Protein AF-A0A420RWH8-F1 (afdb_monomer)

Mean predicted aligned error: 25.24 Å

Organism: Gibberella intermedia (NCBI:txid948311)

pLDDT: mean 70.39, std 17.92, range [23.41, 94.06]

Sequence (960 aa):
MLVSSDVPETDYPEWAAGTTYSIGARVIVAAQHKVYESAADSNTGNNPVTPSATPKWKEVGPTNRWKPFDKSISSQVKQASNISYRIKPGQAITSLGLLNVTGATSIRVRLIDPTFGTVYDKTTAMSPVPVAVGWWEWFFGERRTPTQALLQDLPSFPAADVLIDVTGTADLAIGVILMGQRRTFSLGVKSGARVSFQDYSIKDRNEFGDVILLERGFARRAAFQMLLASKEVDAFNDFLISVRATPCLWIGSGRFEATVVYGLRAGAGRADMTDIVTPTPIDALPPAPSPGDTAAEFNAKSFPFVAAEVLMVPQINTAATQTNQNAVAADERAVAADASKSAAQAAAATATTKAGEAVGSATAAAGSATAASTSAGNAAGSATAASGSASAAAGSATAASGSATAANTAKTGAEAARDAAEDFRDQAEVFATQQLKGSSTTSVTPGAGAKSFTIEASRSFVTGMYVVATSTSDPATQMSGPVQSYDPATGALVIAVDTFSGASAKSDWVIGVAAKGSSGMAQQVITGNTTAVPGVIYVIAAANVTLTLPTTGLSSDSKIGIRLAAAVSRNQVIDFLTVNFRGQTPGQRFIDKKGFGLDIKYNATRGDGALMQEIAPASVTYTCPVDGWYLLTAIGGGAAGLNTGRGGGAGGLAQKRVFLTAGLTLAISIGAGGASNGAAGGATTVTGTGVALTANGGTTTGGGTATGGDRNITGGASGNATGTGGGAVGVYGVGYGSLASSGSAGAGTGGPNTSGTFGGPSLPGILSGAGYAGGRVLLPVGIPAATASGQSGPGAGAAANRFAGEFAGGGGNSTGGAVAGAGGPMGGGGGGANAAMQRIEILNVDGTVANTIIATPDVAEQLHPGAWRVAAEQYEPAPTAGLQHISVGAFYDRFGPAKWAILSDETPPVRAVVRDASVRKYIDLDNADLPAGLAILQAAGHAIDPAAILDAPIQPHELP

Secondary structure (DSSP, 8-state):
-EEEESS---SSPBP-TT--B-TT-EEEETTTTEEEEE-STTB-S--TTS--SS--EEEEEE-TTTGGGSS-SS--EE-SSEEEEEE--SS---EEEEES-EEEEEEEEEEEETTTEEEEEEEEE---EESS-SHHHHHHS-EE--SEEEE------TT-EEEEEEEEEEEEEE-EEEEE-----SS-BPS--EEEEEE--EEEE-TTS-EEEE---EEEEEE--B---GGGHHHHHHHHHHTTTS-EEEES-TT-GGGEEEE---------PPPP-PPPPPPPPPPPP-TTS-HHHHHHHHHHHHHHHHHHHHHHHHHHHHHHHHHHHHHHHHHHHHHHHHHHHHHHHHHHHHHHHHHHHHHHHHHHHHHHHHHHHHHHHHHHHHHHHHHHHHHHHHHHHHHHHHHHHHHHHHHHHHHHHHHHHHHHHHHHHHHTEEEE---B---SEEEEEEB-TT----TT-EEEEEESS-TT-EEEEEEEEE-TTT-EEEEEESEEE--S-BS-EEEEE------SS-EEEESS-EE--TT-EEEE-STT--EEPPSS---TT---EEEE-S---TTEEEE-TT--BTTBPSSEEEE---SS-------TT--S-S------SS-EEEE--SSEEEEEEEEPPPPPPBTTTBPPPPPPEEEEEEEE-TT-EEEEE-PPP--STTPPPPPEEEEETTEEEEEPPP-SSSPPPEESSSEEEPPPPPPSSTTBPPPEE-TTS-EE--B--TTPPP--S-PPPSS----S-PPP-----S--------EEPPPPP--------S----SS-SSSSS-------------------------------EEEEEEPTTS-EEEEEEE-HHHHHHHSTTSEEEPP---S--S-----EE-HHHHHHTTGGGHHHHHH---HHHHHHHHHHHTSSSEETT-TTHHHHHHHHHHTT----HHHHHSSPPPTTT--

Foldseek 3Di:
DWDDKPQDQPPDDADDQADFDAAQHWHDPPVVQWIKGFNHGRDHNDDQPDDDPDRRIDTPGGGLLCQQPRLDQPGKRADFFKIKTKDQPLFWWQKKKWAQWDFWQKKWKWKQAPVPGTPDIDIDGQDFDFPDDDPCSRVPGDTDGDRMDMGRGDDGDNRIMMMIMTGGHNGTITRYMDTHYDDDFAPAWDPDKDKDKAFPWDFDADPVGDTDIRGDDMFIDIDTDGDGDPVCVVVVVVVLVVCQPPWDFQARDPVDPSRTHTGHDDDPDDPDQQDQDDQDDQDDAFDAQDPPDDPVSNVVRVVSRVVSVVVRVVSVVRSVVSVVSNVRSVVSVVVVVVVVVVVVVVVVVVVVVVVVVVVVVVVVVVVVVVVVVVVVVVVVVVVVVVVVVVVVVVVVVVVVVVVVVVVVVVVVVVVVVVVVVVVVVVVVVVVVFVLFKWKFQDWDFDDAAKDKTATDAQHDADFQFKKKKAAPVDRQWIFIATWHDADRHGRITIGRTPDTGDGGIGRTIMMGGDDPDDDDFAEDEDDAAEEDDFRYAYEDAYAPHEYEYDPDDDDQPGWYWYWYDDFYDQFHWYQDPCPDDPNDGHGIDTDRDGDDTDGDTDGPPDDPPPKDFDFDLAWDKDFAAAWAKKKWKWFWAFEFEALQQWEWWGKKMAIAIDTDHGGFIKTWHHWFHHPDHQRWTAKIWIDGDVATKIIHTTGNAFFTWIDRHPDIGGTFGIDPDRQFATWEQDVVGDTDGDTTDRRDHHDHPDDDDPDDDDDDDDDDDPDDDPGRNGIGDIIGDDDDDDDDDDDDDDDPDDDPDPDDDDDDDDDDDDPDDDDDDDDDDDDDDDDDDDQAFFWKFFADPVRHGPDIDTGGPVVCCVVHPVRMDGDPDPDPPPPPPPQQWFALVLLLCLQPPLSVVLVPDPPPLSVVLNVVSVPDRTDGLPDPCVVVSVVSVVVVPRPGDNCSSSVPDDDPNRHD

Solvent-accessible surface area (backbone atoms only — not comparable to full-atom values): 54956 Å² total; per-residue (Å²): 89,81,72,49,60,76,58,68,84,69,89,41,59,69,71,52,62,91,47,72,33,45,58,71,38,60,28,24,41,80,96,73,44,33,29,34,29,27,68,31,66,70,44,51,61,73,58,83,84,59,91,54,103,68,69,51,48,40,82,76,45,56,33,49,63,44,21,28,70,67,87,41,68,86,43,54,20,74,46,52,42,51,49,41,40,32,32,35,73,76,48,56,36,25,27,42,38,39,36,58,37,36,48,50,48,35,40,36,42,32,33,38,28,91,86,79,39,74,78,41,78,49,75,48,74,34,61,64,39,51,79,56,95,48,78,64,28,69,76,73,40,65,62,45,60,62,42,61,51,78,46,74,81,46,72,76,48,38,80,26,32,40,38,40,43,38,36,33,38,77,66,16,28,38,3,30,61,48,75,38,69,80,80,86,77,60,88,47,66,50,92,77,61,47,69,51,70,48,74,64,47,49,79,43,68,49,101,84,71,50,77,48,71,50,83,50,71,67,47,80,44,74,50,77,49,68,48,69,52,82,92,44,50,64,62,49,51,52,49,52,61,74,38,53,89,43,72,42,80,43,75,72,44,96,89,40,73,82,40,50,48,74,43,61,66,84,68,99,70,77,76,85,76,64,70,79,63,83,62,63,83,72,81,80,76,58,68,73,59,50,98,85,47,53,78,68,54,28,60,67,24,41,59,60,30,54,56,45,58,68,52,45,59,62,41,50,55,50,29,52,50,39,50,50,45,34,52,50,27,50,53,55,50,50,55,51,51,52,51,52,50,51,52,51,52,52,51,51,52,51,51,53,52,52,52,50,53,50,51,54,50,51,52,53,51,51,52,50,52,51,52,50,52,53,52,52,50,52,51,54,51,49,53,51,51,50,53,52,51,53,51,51,50,53,52,49,53,51,51,51,53,51,51,52,49,52,51,52,52,52,48,54,52,51,51,53,54,48,52,51,52,49,51,51,50,53,48,51,51,50,55,59,55,52,40,42,45,39,56,24,62,49,75,44,57,46,57,78,42,82,45,75,38,47,31,60,55,72,45,69,72,52,65,67,42,41,31,36,35,30,30,73,92,42,74,74,29,28,34,27,29,34,25,68,41,58,41,48,86,73,11,44,35,30,32,36,25,77,45,64,35,59,77,63,70,43,46,46,32,41,34,31,71,45,78,87,85,80,88,78,70,56,74,44,80,38,74,56,70,44,74,56,58,73,55,31,34,40,32,41,65,45,60,73,35,42,46,32,57,63,94,66,90,78,52,83,80,41,41,40,39,42,38,60,76,54,96,53,51,69,66,32,38,40,34,35,57,85,50,71,56,95,90,42,84,55,43,79,40,68,50,77,70,86,82,82,70,56,78,53,70,61,63,83,81,70,79,87,79,75,72,65,73,48,69,46,74,56,62,44,77,49,63,34,87,54,71,44,54,36,41,46,39,34,35,14,6,7,1,7,14,41,89,82,28,29,14,1,0,9,17,3,32,12,28,33,78,44,78,44,52,48,69,47,60,32,43,36,44,52,13,49,38,22,88,45,80,54,28,50,16,26,48,9,35,40,39,38,94,96,41,55,34,37,2,29,20,2,27,62,70,36,32,3,49,35,39,69,30,86,45,55,38,65,20,29,44,23,36,98,44,76,46,30,22,15,33,23,63,37,89,95,71,47,76,42,88,42,79,35,53,86,83,43,57,21,48,36,88,82,63,87,70,92,66,94,70,94,80,80,89,78,78,86,90,82,82,92,69,88,90,76,45,51,33,54,45,43,43,62,62,83,87,82,81,81,92,86,85,91,89,87,88,89,81,93,82,86,90,88,78,92,85,79,86,80,91,86,88,84,92,75,92,72,93,77,85,86,88,86,87,82,86,87,84,88,80,83,85,80,91,76,74,88,81,68,74,36,54,32,31,32,40,41,98,87,69,46,80,70,46,76,49,79,38,40,73,71,56,45,44,72,76,34,68,91,32,56,45,77,44,77,84,75,61,75,79,62,75,72,76,68,78,58,44,24,19,49,68,45,56,49,55,63,50,52,88,52,34,64,58,61,75,69,40,78,51,71,71,51,41,49,48,53,53,59,54,68,74,41,86,47,41,57,62,81,43,84,65,50,64,61,51,48,49,52,40,44,74,73,68,46,95,70,58,65,62,68,56,58,72,48,82,85,51,89,84,30,51,104

Structure (mmCIF, N/CA/C/O backbone):
data_AF-A0A420RWH8-F1
#
_entry.id   AF-A0A420RWH8-F1
#
loop_
_atom_site.group_PDB
_atom_site.id
_atom_site.type_symbol
_atom_site.label_atom_id
_atom_site.label_alt_id
_atom_site.label_comp_id
_atom_site.label_asym_id
_atom_site.label_entity_id
_atom_site.label_seq_id
_atom_site.pdbx_PDB_ins_code
_atom_site.Cartn_x
_atom_site.Cartn_y
_atom_site.Cartn_z
_atom_site.occupancy
_atom_site.B_iso_or_equiv
_atom_site.auth_seq_id
_atom_site.auth_comp_id
_atom_site.auth_asym_id
_atom_site.auth_atom_id
_atom_site.pdbx_PDB_model_num
ATOM 1 N N . MET A 1 1 ? -9.496 -6.705 -36.724 1.00 65.44 1 MET A N 1
ATOM 2 C CA . MET A 1 1 ? -8.599 -6.428 -37.865 1.00 65.44 1 MET A CA 1
ATOM 3 C C . MET A 1 1 ? -9.383 -5.639 -38.917 1.00 65.44 1 MET A C 1
ATOM 5 O O . MET A 1 1 ? -10.596 -5.553 -38.758 1.00 65.44 1 MET A O 1
ATOM 9 N N . LEU A 1 2 ? -8.728 -4.992 -39.890 1.00 81.50 2 LEU A N 1
ATOM 10 C CA . LEU A 1 2 ? -9.339 -4.074 -40.872 1.00 81.50 2 LEU A CA 1
ATOM 11 C C . LEU A 1 2 ? -10.669 -4.611 -41.455 1.00 81.50 2 LEU A C 1
ATOM 13 O O . LEU A 1 2 ? -10.716 -5.745 -41.915 1.00 81.50 2 LEU A O 1
ATOM 17 N N . VAL A 1 3 ? -11.736 -3.808 -41.399 1.00 82.94 3 VAL A N 1
ATOM 18 C CA . VAL A 1 3 ? -13.097 -4.166 -41.853 1.00 82.94 3 VAL A CA 1
ATOM 19 C C . VAL A 1 3 ? -13.332 -3.690 -43.283 1.00 82.94 3 VAL A C 1
ATOM 21 O O . VAL A 1 3 ? -13.839 -4.442 -44.107 1.00 82.94 3 VAL A O 1
ATOM 24 N N . SER A 1 4 ? -12.969 -2.443 -43.582 1.00 85.25 4 SER A N 1
ATOM 25 C CA . SER A 1 4 ? -13.092 -1.866 -44.923 1.00 85.25 4 SER A CA 1
ATOM 26 C C . SER A 1 4 ? -12.168 -0.660 -45.088 1.00 85.25 4 SER A C 1
ATOM 28 O O . SER A 1 4 ? -11.841 0.014 -44.110 1.00 85.25 4 SER A O 1
ATOM 30 N N . SER A 1 5 ? -11.770 -0.373 -46.326 1.00 87.94 5 SER A N 1
ATOM 31 C CA . SER A 1 5 ? -11.042 0.838 -46.713 1.00 87.94 5 SER A CA 1
ATOM 32 C C . SER A 1 5 ? -11.399 1.213 -48.149 1.00 87.94 5 SER A C 1
ATOM 34 O O . SER A 1 5 ? -11.723 0.330 -48.945 1.00 87.94 5 SER A O 1
ATOM 36 N N . ASP A 1 6 ? -11.345 2.501 -48.472 1.00 87.75 6 ASP A N 1
ATOM 37 C CA . ASP A 1 6 ? -11.502 3.017 -49.836 1.00 87.75 6 ASP A CA 1
ATOM 38 C C . ASP A 1 6 ? -10.234 2.891 -50.690 1.00 87.75 6 ASP A C 1
ATOM 40 O O . ASP A 1 6 ? -10.313 3.019 -51.911 1.00 87.75 6 ASP A O 1
ATOM 44 N N . VAL A 1 7 ? -9.080 2.597 -50.081 1.00 85.25 7 VAL A N 1
ATOM 45 C CA . VAL A 1 7 ? -7.814 2.477 -50.805 1.00 85.25 7 VAL A CA 1
ATOM 46 C C . VAL A 1 7 ? -7.833 1.235 -51.688 1.00 85.25 7 VAL A C 1
ATOM 48 O O . VAL A 1 7 ? -8.009 0.144 -51.142 1.00 85.25 7 VAL A O 1
ATOM 51 N N . PRO A 1 8 ? -7.665 1.324 -53.022 1.00 82.88 8 PRO A N 1
ATOM 52 C CA . PRO A 1 8 ? -7.654 0.154 -53.890 1.00 82.88 8 PRO A CA 1
ATOM 53 C C . PRO A 1 8 ? -6.370 -0.663 -53.699 1.00 82.88 8 PRO A C 1
ATOM 55 O O . PRO A 1 8 ? -5.314 -0.142 -53.344 1.00 82.88 8 PRO A O 1
ATOM 58 N N . GLU A 1 9 ? -6.458 -1.967 -53.950 1.00 82.88 9 GLU A N 1
ATOM 59 C CA . GLU A 1 9 ? -5.327 -2.898 -53.885 1.00 82.88 9 GLU A CA 1
ATOM 60 C C . GLU A 1 9 ? -4.929 -3.323 -55.305 1.00 82.88 9 GLU A C 1
ATOM 62 O O . GLU A 1 9 ? -5.085 -4.471 -55.700 1.00 82.88 9 GLU A O 1
ATOM 67 N N . THR A 1 10 ? -4.497 -2.349 -56.108 1.00 81.12 10 THR A N 1
ATOM 68 C CA . THR A 1 10 ? -4.204 -2.512 -57.547 1.00 81.12 10 THR A CA 1
ATOM 69 C C . THR A 1 10 ? -2.778 -2.083 -57.896 1.00 81.12 10 THR A C 1
ATOM 71 O O . THR A 1 10 ? -2.530 -1.578 -58.987 1.00 81.12 10 THR A O 1
ATOM 74 N N . ASP A 1 11 ? -1.843 -2.230 -56.952 1.00 78.62 11 ASP A N 1
ATOM 75 C CA . ASP A 1 11 ? -0.446 -1.801 -57.108 1.00 78.62 11 ASP A CA 1
ATOM 76 C C . ASP A 1 11 ? 0.265 -2.478 -58.289 1.00 78.62 11 ASP A C 1
ATOM 78 O O . ASP A 1 11 ? 1.036 -1.838 -59.000 1.00 78.62 11 ASP A O 1
ATOM 82 N N . TYR A 1 12 ? 0.001 -3.772 -58.487 1.00 83.81 12 TYR A N 1
ATOM 83 C CA . TYR A 1 12 ? 0.529 -4.600 -59.572 1.00 83.81 12 TYR A CA 1
ATOM 84 C C . TYR A 1 12 ? -0.508 -5.665 -59.962 1.00 83.81 12 TYR A C 1
ATOM 86 O O . TYR A 1 12 ? -1.452 -5.896 -59.203 1.00 83.81 12 TYR A O 1
ATOM 94 N N . PRO A 1 13 ? -0.355 -6.336 -61.118 1.00 82.75 13 PRO A N 1
ATOM 95 C CA . PRO A 1 13 ? -1.208 -7.461 -61.487 1.00 82.75 13 PRO A CA 1
ATOM 96 C C . PRO A 1 13 ? -1.168 -8.584 -60.441 1.00 82.75 13 PRO A C 1
ATOM 98 O O . PRO A 1 13 ? -0.119 -8.860 -59.849 1.00 82.75 13 PRO A O 1
ATOM 101 N N . GLU A 1 14 ? -2.306 -9.246 -60.225 1.00 83.81 14 GLU A N 1
ATOM 102 C CA . GLU A 1 14 ? -2.381 -10.422 -59.355 1.00 83.81 14 GLU A CA 1
ATOM 103 C C . GLU A 1 14 ? -1.550 -11.575 -59.933 1.00 83.81 14 GLU A C 1
ATOM 105 O O . GLU A 1 14 ? -1.504 -11.786 -61.151 1.00 83.81 14 GLU A O 1
ATOM 110 N N . TRP A 1 15 ? -0.854 -12.305 -59.058 1.00 82.88 15 TRP A N 1
ATOM 111 C CA . TRP A 1 15 ? -0.082 -13.469 -59.475 1.00 82.88 15 TRP A CA 1
ATOM 112 C C . TRP A 1 15 ? -0.995 -14.529 -60.103 1.00 82.88 15 TRP A C 1
ATOM 114 O O . TRP A 1 15 ? -1.955 -14.990 -59.489 1.00 82.88 15 TRP A O 1
ATOM 124 N N . ALA A 1 16 ? -0.644 -14.960 -61.313 1.00 83.06 16 ALA A N 1
ATOM 125 C CA . ALA A 1 16 ? -1.348 -16.002 -62.040 1.00 83.06 16 ALA A CA 1
ATOM 126 C C . ALA A 1 16 ? -0.380 -17.131 -62.407 1.00 83.06 16 ALA A C 1
ATOM 128 O O . ALA A 1 16 ? 0.682 -16.900 -62.985 1.00 83.06 16 ALA A O 1
ATOM 129 N N . ALA A 1 17 ? -0.771 -18.375 -62.120 1.00 76.31 17 ALA A N 1
ATOM 130 C CA . ALA A 1 17 ? 0.072 -19.550 -62.354 1.00 76.31 17 ALA A CA 1
ATOM 131 C C . ALA A 1 17 ? 0.434 -19.771 -63.839 1.00 76.31 17 ALA A C 1
ATOM 133 O O . ALA A 1 17 ? 1.476 -20.357 -64.127 1.00 76.31 17 ALA A O 1
ATOM 134 N N . GLY A 1 18 ? -0.409 -19.298 -64.767 1.00 79.38 18 GLY A N 1
ATOM 135 C CA . GLY A 1 18 ? -0.212 -19.423 -66.216 1.00 79.38 18 GLY A CA 1
ATOM 136 C C . GLY A 1 18 ? 0.598 -18.298 -66.871 1.00 79.38 18 GLY A C 1
ATOM 137 O O . GLY A 1 18 ? 0.842 -18.368 -68.071 1.00 79.38 18 GLY A O 1
ATOM 138 N N . THR A 1 19 ? 1.007 -17.273 -66.118 1.00 80.81 19 THR A N 1
ATOM 139 C CA . THR A 1 19 ? 1.754 -16.123 -66.649 1.00 80.81 19 THR A CA 1
ATOM 140 C C . THR A 1 19 ? 3.252 -16.305 -66.411 1.00 80.81 19 THR A C 1
ATOM 142 O O . THR A 1 19 ? 3.676 -16.718 -65.331 1.00 80.81 19 THR A O 1
ATOM 145 N N . THR A 1 20 ? 4.064 -15.987 -67.420 1.00 84.38 20 THR A N 1
ATOM 146 C CA . THR A 1 20 ? 5.530 -15.986 -67.324 1.00 84.38 20 THR A CA 1
ATOM 147 C C . THR A 1 20 ? 6.031 -14.602 -66.924 1.00 84.38 20 THR A C 1
ATOM 149 O O . THR A 1 20 ? 5.707 -13.611 -67.577 1.00 84.38 20 THR A O 1
ATOM 152 N N . TYR A 1 21 ? 6.844 -14.535 -65.870 1.00 84.69 21 TYR A N 1
ATOM 153 C CA . TYR A 1 21 ? 7.389 -13.290 -65.327 1.00 84.69 21 TYR A CA 1
ATOM 154 C C . TYR A 1 21 ? 8.901 -13.189 -65.572 1.00 84.69 21 TYR A C 1
ATOM 156 O O . TYR A 1 21 ? 9.642 -14.131 -65.290 1.00 84.69 21 TYR A O 1
ATOM 164 N N . SER A 1 22 ? 9.371 -12.048 -66.079 1.00 83.94 22 SER A N 1
ATOM 165 C CA . SER A 1 22 ? 10.803 -11.750 -66.220 1.00 83.94 22 SER A CA 1
ATOM 166 C C . SER A 1 22 ? 11.432 -11.359 -64.879 1.00 83.94 22 SER A C 1
ATOM 168 O O . SER A 1 22 ? 10.724 -11.019 -63.927 1.00 83.94 22 SER A O 1
ATOM 170 N N . ILE A 1 23 ? 12.765 -11.345 -64.796 1.00 81.88 23 ILE A N 1
ATOM 171 C CA . ILE A 1 23 ? 13.466 -10.811 -63.617 1.00 81.88 23 ILE A CA 1
ATOM 172 C C . ILE A 1 23 ? 13.058 -9.346 -63.356 1.00 81.88 23 ILE A C 1
ATOM 174 O O . ILE A 1 23 ? 12.908 -8.556 -64.289 1.00 81.88 23 ILE A O 1
ATOM 178 N N . GLY A 1 24 ? 12.814 -8.991 -62.093 1.00 79.44 24 GLY A N 1
ATOM 179 C CA . GLY A 1 24 ? 12.350 -7.660 -61.682 1.00 79.44 24 GLY A CA 1
ATOM 180 C C . GLY A 1 24 ? 10.848 -7.395 -61.875 1.00 79.44 24 GLY A C 1
ATOM 181 O O . GLY A 1 24 ? 10.359 -6.351 -61.441 1.00 79.44 24 GLY A O 1
ATOM 182 N N . ALA A 1 25 ? 10.086 -8.315 -62.482 1.00 82.62 25 ALA A N 1
ATOM 183 C CA . ALA A 1 25 ? 8.634 -8.173 -62.611 1.00 82.62 25 ALA A CA 1
ATOM 184 C C . ALA A 1 25 ? 7.943 -8.275 -61.242 1.00 82.62 25 ALA A C 1
ATOM 186 O O . ALA A 1 25 ? 8.276 -9.150 -60.439 1.00 82.62 25 ALA A O 1
ATOM 187 N N . ARG A 1 26 ? 6.963 -7.401 -60.981 1.00 84.19 26 ARG A N 1
ATOM 188 C CA . ARG A 1 26 ? 6.248 -7.328 -59.699 1.00 84.19 26 ARG A CA 1
ATOM 189 C C . ARG A 1 26 ? 4.813 -7.817 -59.812 1.00 84.19 26 ARG A C 1
ATOM 191 O O . ARG A 1 26 ? 4.117 -7.484 -60.767 1.00 84.19 26 ARG A O 1
ATOM 198 N N . VAL A 1 27 ? 4.380 -8.575 -58.811 1.00 84.44 27 VAL A N 1
ATOM 199 C CA . VAL A 1 27 ? 3.021 -9.116 -58.688 1.00 84.44 27 VAL A CA 1
ATOM 200 C C . VAL A 1 27 ? 2.486 -8.884 -57.283 1.00 84.44 27 VAL A C 1
ATOM 202 O O . VAL A 1 27 ? 3.260 -8.815 -56.322 1.00 84.44 27 VAL A O 1
ATOM 205 N N . ILE A 1 28 ? 1.165 -8.799 -57.151 1.00 84.62 28 ILE A N 1
ATOM 206 C CA . ILE A 1 28 ? 0.498 -8.833 -55.847 1.00 84.62 28 ILE A CA 1
ATOM 207 C C . ILE A 1 28 ? -0.040 -10.230 -55.552 1.00 84.62 28 ILE A C 1
ATOM 209 O O . ILE A 1 28 ? -0.513 -10.938 -56.442 1.00 84.62 28 ILE A O 1
ATOM 213 N N . VAL A 1 29 ? -0.018 -10.600 -54.277 1.00 82.88 29 VAL A N 1
ATOM 214 C CA . VAL A 1 29 ? -0.807 -11.716 -53.754 1.00 82.88 29 VAL A CA 1
ATOM 215 C C . VAL A 1 29 ? -1.859 -11.116 -52.830 1.00 82.88 29 VAL A C 1
ATOM 217 O O . VAL A 1 29 ? -1.587 -10.853 -51.657 1.00 82.88 29 VAL A O 1
ATOM 220 N N . ALA A 1 30 ? -3.061 -10.878 -53.363 1.00 76.94 30 ALA A N 1
ATOM 221 C CA . ALA A 1 30 ? -4.144 -10.207 -52.639 1.00 76.94 30 ALA A CA 1
ATOM 222 C C . ALA A 1 30 ? -4.575 -10.977 -51.377 1.00 76.94 30 ALA A C 1
ATOM 224 O O . ALA A 1 30 ? -4.953 -10.370 -50.383 1.00 76.94 30 ALA A O 1
ATOM 225 N N . ALA A 1 31 ? -4.428 -12.307 -51.365 1.00 77.12 31 ALA A N 1
ATOM 226 C CA . ALA A 1 31 ? -4.690 -13.140 -50.188 1.00 77.12 31 ALA A CA 1
ATOM 227 C C . ALA A 1 31 ? -3.732 -12.880 -49.004 1.00 77.12 31 ALA A C 1
ATOM 229 O O . ALA A 1 31 ? -4.034 -13.256 -47.874 1.00 77.12 31 ALA A O 1
ATOM 230 N N . GLN A 1 32 ? -2.568 -12.274 -49.255 1.00 76.81 32 GLN A N 1
ATOM 231 C CA . GLN A 1 32 ? -1.538 -11.993 -48.247 1.00 76.81 32 GLN A CA 1
ATOM 232 C C . GLN A 1 32 ? -1.222 -10.509 -48.096 1.00 76.81 32 GLN A C 1
ATOM 234 O O . GLN A 1 32 ? -0.463 -10.145 -47.199 1.00 76.81 32 GLN A O 1
ATOM 239 N N . HIS A 1 33 ? -1.776 -9.669 -48.970 1.00 84.56 33 HIS A N 1
ATOM 240 C CA . HIS A 1 33 ? -1.554 -8.228 -48.997 1.00 84.56 33 HIS A CA 1
ATOM 241 C C . HIS A 1 33 ? -0.083 -7.825 -49.168 1.00 84.56 33 HIS A C 1
ATOM 243 O O . HIS A 1 33 ? 0.381 -6.829 -48.607 1.00 84.56 33 HIS A O 1
ATOM 249 N N . LYS A 1 34 ? 0.663 -8.613 -49.950 1.00 84.25 34 LYS A N 1
ATOM 250 C CA . LYS A 1 34 ? 2.101 -8.441 -50.194 1.00 84.25 34 LYS A CA 1
ATOM 251 C C . LYS A 1 34 ? 2.427 -8.333 -51.680 1.00 84.25 34 LYS A C 1
ATOM 253 O O . LYS A 1 34 ? 1.755 -8.921 -52.528 1.00 84.25 34 LYS A O 1
ATOM 258 N N . VAL A 1 35 ? 3.495 -7.594 -51.962 1.00 85.06 35 VAL A N 1
ATOM 259 C CA . VAL A 1 35 ? 4.107 -7.400 -53.276 1.00 85.06 35 VAL A CA 1
ATOM 260 C C . VAL A 1 35 ? 5.375 -8.244 -53.365 1.00 85.06 35 VAL A C 1
ATOM 262 O O . VAL A 1 35 ? 6.261 -8.156 -52.508 1.00 85.06 35 VAL A O 1
ATOM 265 N N . TYR A 1 36 ? 5.477 -9.022 -54.438 1.00 83.00 36 TYR A N 1
ATOM 266 C CA . TYR A 1 36 ? 6.618 -9.877 -54.739 1.00 83.00 36 TYR A CA 1
ATOM 267 C C . TYR A 1 36 ? 7.280 -9.444 -56.044 1.00 83.00 36 TYR A C 1
ATOM 269 O O . TYR A 1 36 ? 6.597 -9.100 -57.003 1.00 83.00 36 TYR A O 1
ATOM 277 N N . GLU A 1 37 ? 8.606 -9.484 -56.085 1.00 85.75 37 GLU A N 1
ATOM 278 C CA . GLU A 1 37 ? 9.427 -9.217 -57.265 1.00 85.75 37 GLU A CA 1
ATOM 279 C C . GLU A 1 37 ? 10.107 -10.510 -57.717 1.00 85.75 37 GLU A C 1
ATOM 281 O O . GLU A 1 37 ? 10.674 -11.238 -56.900 1.00 85.75 37 GLU A O 1
ATOM 286 N N . SER A 1 38 ? 10.028 -10.836 -59.005 1.00 83.19 38 SER A N 1
ATOM 287 C CA . SER A 1 38 ? 10.639 -12.053 -59.535 1.00 83.19 38 SER A CA 1
ATOM 288 C C . SER A 1 38 ? 12.164 -11.935 -59.505 1.00 83.19 38 SER A C 1
ATOM 290 O O . SER A 1 38 ? 12.740 -11.029 -60.104 1.00 83.19 38 SER A O 1
ATOM 292 N N . ALA A 1 39 ? 12.825 -12.871 -58.826 1.00 79.94 39 ALA A N 1
ATOM 293 C CA . ALA A 1 39 ? 14.283 -12.972 -58.740 1.00 79.94 39 ALA A CA 1
ATOM 294 C C . ALA A 1 39 ? 14.885 -13.856 -59.850 1.00 79.94 39 ALA A C 1
ATOM 296 O O . ALA A 1 39 ? 16.103 -13.938 -59.981 1.00 79.94 39 ALA A O 1
ATOM 297 N N . ALA A 1 40 ? 14.035 -14.526 -60.635 1.00 75.06 40 ALA A N 1
ATOM 298 C CA . ALA A 1 40 ? 14.422 -15.395 -61.739 1.00 75.06 40 ALA A CA 1
ATOM 299 C C . ALA A 1 40 ? 13.765 -14.935 -63.044 1.00 75.06 40 ALA A C 1
ATOM 301 O O . ALA A 1 40 ? 12.633 -14.445 -63.042 1.00 75.06 40 ALA A O 1
ATOM 302 N N . ASP A 1 41 ? 14.475 -15.120 -64.152 1.00 75.62 41 ASP A N 1
ATOM 303 C CA . ASP A 1 41 ? 13.925 -14.886 -65.481 1.00 75.62 41 ASP A CA 1
ATOM 304 C C . ASP A 1 41 ? 13.042 -16.066 -65.929 1.00 75.62 41 ASP A C 1
ATOM 306 O O . ASP A 1 41 ? 13.246 -17.204 -65.496 1.00 75.62 41 ASP A O 1
ATOM 310 N N . SER A 1 42 ? 12.033 -15.804 -66.764 1.00 79.94 42 SER A N 1
ATOM 311 C CA . SER A 1 42 ? 11.031 -16.797 -67.206 1.00 79.94 42 SER A CA 1
ATOM 312 C C . SER A 1 42 ? 10.316 -17.564 -66.071 1.00 79.94 42 SER A C 1
ATOM 314 O O . SER A 1 42 ? 9.994 -18.753 -66.177 1.00 79.94 42 SER A O 1
ATOM 316 N N . ASN A 1 43 ? 10.029 -16.891 -64.959 1.00 78.06 43 ASN A N 1
ATOM 317 C CA . ASN A 1 43 ? 9.395 -17.474 -63.784 1.00 78.06 43 ASN A CA 1
ATOM 318 C C . ASN A 1 43 ? 7.902 -17.768 -64.042 1.00 78.06 43 ASN A C 1
ATOM 320 O O . ASN A 1 43 ? 7.085 -16.855 -64.080 1.00 78.06 43 ASN A O 1
ATOM 324 N N . THR A 1 44 ? 7.549 -19.046 -64.220 1.00 80.75 44 THR A N 1
ATOM 325 C CA . THR A 1 44 ? 6.175 -19.514 -64.512 1.00 80.75 44 THR A CA 1
ATOM 326 C C . THR A 1 44 ? 5.752 -20.589 -63.509 1.00 80.75 44 THR A C 1
ATOM 328 O O . THR A 1 44 ? 6.580 -21.417 -63.121 1.00 80.75 44 THR A O 1
ATOM 331 N N . GLY A 1 45 ? 4.490 -20.586 -63.064 1.00 77.19 45 GLY A N 1
ATOM 332 C CA . GLY A 1 45 ? 3.912 -21.625 -62.194 1.00 77.19 45 GLY A CA 1
ATOM 333 C C . GLY A 1 45 ? 4.458 -21.706 -60.759 1.00 77.19 45 GLY A C 1
ATOM 334 O O . GLY A 1 45 ? 3.930 -22.468 -59.953 1.00 77.19 45 GLY A O 1
ATOM 335 N N . ASN A 1 46 ? 5.483 -20.923 -60.400 1.00 78.19 46 ASN A N 1
ATOM 336 C CA . ASN A 1 46 ? 6.040 -20.909 -59.044 1.00 78.19 46 ASN A CA 1
ATOM 337 C C . ASN A 1 46 ? 5.231 -19.945 -58.169 1.00 78.19 46 ASN A C 1
ATOM 339 O O . ASN A 1 46 ? 5.261 -18.735 -58.401 1.00 78.19 46 ASN A O 1
ATOM 343 N N . ASN A 1 47 ? 4.529 -20.478 -57.168 1.00 78.75 47 ASN A N 1
ATOM 344 C CA . ASN A 1 47 ? 3.719 -19.690 -56.243 1.00 78.75 47 ASN A CA 1
ATOM 345 C C . ASN A 1 47 ? 4.615 -18.857 -55.296 1.00 78.75 47 ASN A C 1
ATOM 347 O O . ASN A 1 47 ? 5.421 -19.455 -54.579 1.00 78.75 47 ASN A O 1
ATOM 351 N N . PRO A 1 48 ? 4.475 -17.514 -55.243 1.00 76.31 48 PRO A N 1
ATOM 352 C CA . PRO A 1 48 ? 5.234 -16.645 -54.335 1.00 76.31 48 PRO A CA 1
ATOM 353 C C . PRO A 1 48 ? 5.049 -16.973 -52.845 1.00 76.31 48 PRO A C 1
ATOM 355 O O . PRO A 1 48 ? 5.891 -16.616 -52.026 1.00 76.31 48 PRO A O 1
ATOM 358 N N . VAL A 1 49 ? 3.956 -17.656 -52.493 1.00 76.69 49 VAL A N 1
ATOM 359 C CA . VAL A 1 49 ? 3.584 -18.013 -51.116 1.00 76.69 49 VAL A CA 1
ATOM 360 C C . VAL A 1 49 ? 4.266 -19.289 -50.622 1.00 76.69 49 VAL A C 1
ATOM 362 O O . VAL A 1 49 ? 4.398 -19.498 -49.415 1.00 76.69 49 VAL A O 1
ATOM 365 N N . THR A 1 50 ? 4.673 -20.176 -51.529 1.00 74.88 50 THR A N 1
ATOM 366 C CA . THR A 1 50 ? 5.187 -21.497 -51.163 1.00 74.88 50 THR A CA 1
ATOM 367 C C . THR A 1 50 ? 6.707 -21.437 -50.980 1.00 74.88 50 THR A C 1
ATOM 369 O O . THR A 1 50 ? 7.415 -21.118 -51.937 1.00 74.88 50 THR A O 1
ATOM 372 N N . PRO A 1 51 ? 7.243 -21.749 -49.785 1.00 65.69 51 PRO A N 1
ATOM 373 C CA . PRO A 1 51 ? 8.684 -21.742 -49.569 1.00 65.69 51 PRO A CA 1
ATOM 374 C C . PRO A 1 51 ? 9.366 -22.803 -50.447 1.00 65.69 51 PRO A C 1
ATOM 376 O O . PRO A 1 51 ? 8.962 -23.963 -50.475 1.00 65.69 51 PRO A O 1
ATOM 379 N N . SER A 1 52 ? 10.406 -22.388 -51.169 1.00 66.69 52 SER A N 1
ATOM 380 C CA . SER A 1 52 ? 11.220 -23.214 -52.070 1.00 66.69 52 SER A CA 1
ATOM 381 C C . SER A 1 52 ? 12.683 -23.144 -51.636 1.00 66.69 52 SER A C 1
ATOM 383 O O . SER A 1 52 ? 13.135 -22.100 -51.167 1.00 66.69 52 SER A O 1
ATOM 385 N N . ALA A 1 53 ? 13.441 -24.225 -51.842 1.00 59.62 53 ALA A N 1
ATOM 386 C CA . ALA A 1 53 ? 14.880 -24.285 -51.557 1.00 59.62 53 ALA A CA 1
ATOM 387 C C . ALA A 1 53 ? 15.703 -23.251 -52.356 1.00 59.62 53 ALA A C 1
ATOM 389 O O . ALA A 1 53 ? 16.811 -22.895 -51.964 1.00 59.62 53 ALA A O 1
ATOM 390 N N . THR A 1 54 ? 15.150 -22.732 -53.456 1.00 70.94 54 THR A N 1
ATOM 391 C CA . THR A 1 54 ? 15.679 -21.571 -54.180 1.00 70.94 54 THR A CA 1
ATOM 392 C C . THR A 1 54 ? 14.554 -20.542 -54.325 1.00 70.94 54 THR A C 1
ATOM 394 O O . THR A 1 54 ? 13.609 -20.791 -55.086 1.00 70.94 54 THR A O 1
ATOM 397 N N . PRO A 1 55 ? 14.588 -19.417 -53.586 1.00 71.00 55 PRO A N 1
ATOM 398 C CA . PRO A 1 55 ? 13.529 -18.416 -53.635 1.00 71.00 55 PRO A CA 1
ATOM 399 C C . PRO A 1 55 ? 13.565 -17.681 -54.980 1.00 71.00 55 PRO A C 1
ATOM 401 O O . PRO A 1 55 ? 14.449 -16.875 -55.248 1.00 71.00 55 PRO A O 1
ATOM 404 N N . LYS A 1 56 ? 12.585 -17.973 -55.843 1.00 76.50 56 LYS A N 1
ATOM 405 C CA . LYS A 1 56 ? 12.405 -17.308 -57.149 1.00 76.50 56 LYS A CA 1
ATOM 406 C C . LYS A 1 56 ? 11.649 -15.979 -57.053 1.00 76.50 56 LYS A C 1
ATOM 408 O O . LYS A 1 56 ? 11.547 -15.262 -58.042 1.00 76.50 56 LYS A O 1
ATOM 413 N N . TRP A 1 57 ? 11.125 -15.658 -55.874 1.00 78.88 57 TRP A N 1
ATOM 414 C CA . TRP A 1 57 ? 10.386 -14.437 -55.578 1.00 78.88 57 TRP A CA 1
ATOM 415 C C . TRP A 1 57 ? 11.007 -13.752 -54.362 1.00 78.88 57 TRP A C 1
ATOM 417 O O . TRP A 1 57 ? 11.283 -14.398 -53.352 1.00 78.88 57 TRP A O 1
ATOM 427 N N . LYS A 1 58 ? 11.214 -12.442 -54.464 1.00 80.06 58 LYS A N 1
ATOM 428 C CA . LYS A 1 58 ? 11.684 -11.562 -53.398 1.00 80.06 58 LYS A CA 1
ATOM 429 C C . LYS A 1 58 ? 10.501 -10.763 -52.863 1.00 80.06 58 LYS A C 1
ATOM 431 O O . LYS A 1 58 ? 9.823 -10.082 -53.625 1.00 80.06 58 LYS A O 1
ATOM 436 N N . GLU A 1 59 ? 10.250 -10.831 -51.562 1.00 80.81 59 GLU A N 1
ATOM 437 C CA . GLU A 1 59 ? 9.240 -9.987 -50.917 1.00 80.81 59 GLU A CA 1
ATOM 438 C C . GLU A 1 59 ? 9.736 -8.531 -50.887 1.00 80.81 59 GLU A C 1
ATOM 440 O O . GLU A 1 59 ? 10.812 -8.250 -50.357 1.00 80.81 59 GLU A O 1
ATOM 445 N N . VAL A 1 60 ? 8.977 -7.613 -51.491 1.00 79.06 60 VAL A N 1
ATOM 446 C CA . VAL A 1 60 ? 9.331 -6.182 -51.567 1.00 79.06 60 VAL A CA 1
ATOM 447 C C . VAL A 1 60 ? 8.665 -5.391 -50.445 1.00 79.06 60 VAL A C 1
ATOM 449 O O . VAL A 1 60 ? 9.260 -4.456 -49.914 1.00 79.06 60 VAL A O 1
ATOM 452 N N . GLY A 1 61 ? 7.436 -5.757 -50.080 1.00 80.38 61 GLY A N 1
ATOM 453 C CA . GLY A 1 61 ? 6.680 -5.091 -49.025 1.00 80.38 61 GLY A CA 1
ATOM 454 C C . GLY A 1 61 ? 5.171 -5.310 -49.146 1.00 80.38 61 GLY A C 1
ATOM 455 O O . GLY A 1 61 ? 4.726 -6.080 -49.997 1.00 80.38 61 GLY A O 1
ATOM 456 N N . PRO A 1 62 ? 4.368 -4.649 -48.305 1.00 82.88 62 PRO A N 1
ATOM 457 C CA . PRO A 1 62 ? 2.908 -4.723 -48.350 1.00 82.88 62 PRO A CA 1
ATOM 458 C C . PRO A 1 62 ? 2.300 -3.907 -49.503 1.00 82.88 62 PRO A C 1
ATOM 460 O O . PRO A 1 62 ? 2.911 -2.966 -50.020 1.00 82.88 62 PRO A O 1
ATOM 463 N N . THR A 1 63 ? 1.060 -4.236 -49.873 1.00 84.69 63 THR A N 1
ATOM 464 C CA . THR A 1 63 ? 0.244 -3.445 -50.815 1.00 84.69 63 THR A CA 1
ATOM 465 C C . THR A 1 63 ? -0.101 -2.065 -50.238 1.00 84.69 63 THR A C 1
ATOM 467 O O . THR A 1 63 ? -0.063 -1.859 -49.024 1.00 84.69 63 THR A O 1
ATOM 470 N N . ASN A 1 64 ? -0.426 -1.082 -51.087 1.00 84.19 64 ASN A N 1
ATOM 471 C CA . ASN A 1 64 ? -0.629 0.321 -50.693 1.00 84.19 64 ASN A CA 1
ATOM 472 C C . ASN A 1 64 ? -1.637 0.483 -49.549 1.00 84.19 64 ASN A C 1
ATOM 474 O O . ASN A 1 64 ? -1.368 1.220 -48.605 1.00 84.19 64 ASN A O 1
ATOM 478 N N . ARG A 1 65 ? -2.737 -0.278 -49.584 1.00 84.75 65 ARG A N 1
ATOM 479 C CA . ARG A 1 65 ? -3.759 -0.341 -48.525 1.00 84.75 65 ARG A CA 1
ATOM 480 C C . ARG A 1 65 ? -3.204 -0.783 -47.161 1.00 84.75 65 ARG A C 1
ATOM 482 O O . ARG A 1 65 ? -3.721 -0.369 -46.128 1.00 84.75 65 ARG A O 1
ATOM 489 N N . TRP A 1 66 ? -2.177 -1.629 -47.142 1.00 84.44 66 TRP A N 1
ATOM 490 C CA . TRP A 1 66 ? -1.656 -2.262 -45.925 1.00 84.44 66 TRP A CA 1
ATOM 491 C C . TRP A 1 66 ? -0.348 -1.659 -45.412 1.00 84.44 66 TRP A C 1
ATOM 493 O O . TRP A 1 66 ? 0.037 -1.947 -44.278 1.00 84.44 66 TRP A O 1
ATOM 503 N N . LYS A 1 67 ? 0.287 -0.766 -46.185 1.00 84.19 67 LYS A N 1
ATOM 504 C CA . LYS A 1 67 ? 1.467 0.007 -45.757 1.00 84.19 67 LYS A CA 1
ATOM 505 C C . LYS A 1 67 ? 1.305 0.664 -44.378 1.00 84.19 67 LYS A C 1
ATOM 507 O O . LYS A 1 67 ? 2.218 0.521 -43.580 1.00 84.19 67 LYS A O 1
ATOM 512 N N . PRO A 1 68 ? 0.152 1.257 -43.996 1.00 83.25 68 PRO A N 1
ATOM 513 C CA . PRO A 1 68 ? 0.021 1.903 -42.687 1.00 83.25 68 PRO A CA 1
ATOM 514 C C . PRO A 1 68 ? 0.117 0.980 -41.467 1.00 83.25 68 PRO A C 1
ATOM 516 O O . PRO A 1 68 ? 0.180 1.467 -40.335 1.00 83.25 68 PRO A O 1
ATOM 519 N N . PHE A 1 69 ? 0.100 -0.340 -41.677 1.00 83.06 69 PHE A N 1
ATOM 520 C CA . PHE A 1 69 ? 0.107 -1.363 -40.631 1.00 83.06 69 PHE A CA 1
ATOM 521 C C . PHE A 1 69 ? 1.390 -2.212 -40.618 1.00 83.06 69 PHE A C 1
ATOM 523 O O . PHE A 1 69 ? 1.491 -3.159 -39.836 1.00 83.06 69 PHE A O 1
ATOM 530 N N . ASP A 1 70 ? 2.382 -1.887 -41.449 1.00 75.06 70 ASP A N 1
ATOM 531 C CA . ASP A 1 70 ? 3.581 -2.705 -41.681 1.00 75.06 70 ASP A CA 1
ATOM 532 C C . ASP A 1 70 ? 4.717 -2.491 -40.662 1.00 75.06 70 ASP A C 1
ATOM 534 O O . ASP A 1 70 ? 5.797 -3.072 -40.784 1.00 75.06 70 ASP A O 1
ATOM 538 N N . LYS A 1 71 ? 4.446 -1.698 -39.616 1.00 70.06 71 LYS A N 1
ATOM 539 C CA . LYS A 1 71 ? 5.372 -1.319 -38.534 1.00 70.06 71 LYS A CA 1
ATOM 540 C C . LYS A 1 71 ? 6.601 -0.524 -39.001 1.00 70.06 71 LYS A C 1
ATOM 542 O O . LYS A 1 71 ? 7.512 -0.316 -38.199 1.00 70.06 71 LYS A O 1
ATOM 547 N N . SER A 1 72 ? 6.625 -0.043 -40.241 1.00 73.94 72 SER A N 1
ATOM 548 C CA . SER A 1 72 ? 7.673 0.821 -40.779 1.00 73.94 72 SER A CA 1
ATOM 549 C C . SER A 1 72 ? 7.159 2.253 -40.937 1.00 73.94 72 SER A C 1
ATOM 551 O O . SER A 1 72 ? 6.076 2.480 -41.448 1.00 73.94 72 SER A O 1
ATOM 553 N N . ILE A 1 73 ? 7.932 3.257 -40.503 1.00 72.69 73 ILE A N 1
ATOM 554 C CA . ILE A 1 73 ? 7.541 4.682 -40.645 1.00 72.69 73 ILE A CA 1
ATOM 555 C C . ILE A 1 73 ? 7.715 5.181 -42.084 1.00 72.69 73 ILE A C 1
ATOM 557 O O . ILE A 1 73 ? 7.067 6.144 -42.497 1.00 72.69 73 ILE A O 1
ATOM 561 N N . SER A 1 74 ? 8.659 4.591 -42.817 1.00 76.19 74 SER A N 1
ATOM 562 C CA . SER A 1 74 ? 9.110 5.096 -44.115 1.00 76.19 74 SER A CA 1
ATOM 563 C C . SER A 1 74 ? 8.194 4.697 -45.270 1.00 76.19 74 SER A C 1
ATOM 565 O O . SER A 1 74 ? 8.156 5.389 -46.286 1.00 76.19 74 SER A O 1
ATOM 567 N N . SER A 1 75 ? 7.451 3.602 -45.130 1.00 79.38 75 SER A N 1
ATOM 568 C CA . SER A 1 75 ? 6.399 3.219 -46.062 1.00 79.38 75 SER A CA 1
ATOM 569 C C . SER A 1 75 ? 5.189 4.118 -45.837 1.00 79.38 75 SER A C 1
ATOM 571 O O . SER A 1 75 ? 4.803 4.400 -44.710 1.00 79.38 75 SER A O 1
ATOM 573 N N . GLN A 1 76 ? 4.595 4.606 -46.924 1.00 83.44 76 GLN A N 1
ATOM 574 C CA . GLN A 1 76 ? 3.394 5.431 -46.860 1.00 83.44 76 GLN A CA 1
ATOM 575 C C . GLN A 1 76 ? 2.337 4.883 -47.812 1.00 83.44 76 GLN A C 1
ATOM 577 O O . GLN A 1 76 ? 2.648 4.576 -48.970 1.00 83.44 76 GLN A O 1
ATOM 582 N N . VAL A 1 77 ? 1.090 4.799 -47.339 1.00 86.31 77 VAL A N 1
ATOM 583 C CA . VAL A 1 77 ? -0.059 4.725 -48.249 1.00 86.31 77 VAL A CA 1
ATOM 584 C C . VAL A 1 77 ? -0.172 6.054 -48.973 1.00 86.31 77 VAL A C 1
ATOM 586 O O . VAL A 1 77 ? -0.010 7.099 -48.346 1.00 86.31 77 VAL A O 1
ATOM 589 N N . LYS A 1 78 ? -0.443 6.019 -50.275 1.00 84.69 78 LYS A N 1
ATOM 590 C CA . LYS A 1 78 ? -0.676 7.216 -51.087 1.00 84.69 78 LYS A CA 1
ATOM 591 C C . LYS A 1 78 ? -2.005 7.098 -51.813 1.00 84.69 78 LYS A C 1
ATOM 593 O O . LYS A 1 78 ? -2.218 6.118 -52.526 1.00 84.69 78 LYS A O 1
ATOM 598 N N . GLN A 1 79 ? -2.875 8.083 -51.634 1.00 82.94 79 GLN A N 1
ATOM 599 C CA . GLN A 1 79 ? -4.131 8.211 -52.367 1.00 82.94 79 GLN A CA 1
ATOM 600 C C . GLN A 1 79 ? -4.586 9.665 -52.317 1.00 82.94 79 GLN A C 1
ATOM 602 O O . GLN A 1 79 ? -4.605 10.271 -51.251 1.00 82.94 79 GLN A O 1
ATOM 607 N N . ALA A 1 80 ? -4.956 10.215 -53.471 1.00 82.50 80 ALA A N 1
ATOM 608 C CA . ALA A 1 80 ? -5.381 11.602 -53.577 1.00 82.50 80 ALA A CA 1
ATOM 609 C C . ALA A 1 80 ? -6.721 11.856 -52.862 1.00 82.50 80 ALA A C 1
ATOM 611 O O . ALA A 1 80 ? -7.616 11.012 -52.866 1.00 82.50 80 ALA A O 1
ATOM 612 N N . SER A 1 81 ? -6.876 13.071 -52.329 1.00 83.38 81 SER A N 1
ATOM 613 C CA . SER A 1 81 ? -8.121 13.651 -51.799 1.00 83.38 81 SER A CA 1
ATOM 614 C C . SER A 1 81 ? -8.662 13.051 -50.498 1.00 83.38 81 SER A C 1
ATOM 616 O O . SER A 1 81 ? -8.898 13.804 -49.552 1.00 83.38 81 SER A O 1
ATOM 618 N N . ASN A 1 82 ? -8.886 11.740 -50.419 1.00 86.69 82 ASN A N 1
ATOM 619 C CA . ASN A 1 82 ? -9.414 11.099 -49.216 1.00 86.69 82 ASN A CA 1
ATOM 620 C C . ASN A 1 82 ? -8.815 9.712 -48.978 1.00 86.69 82 ASN A C 1
ATOM 622 O O . ASN A 1 82 ? -8.423 9.022 -49.914 1.00 86.69 82 ASN A O 1
ATOM 626 N N . ILE A 1 83 ? -8.734 9.331 -47.706 1.00 88.25 83 ILE A N 1
ATOM 627 C CA . ILE A 1 83 ? -8.390 7.983 -47.256 1.00 88.25 83 ILE A CA 1
ATOM 628 C C . ILE A 1 83 ? -9.296 7.639 -46.078 1.00 88.25 83 ILE A C 1
ATOM 630 O O . ILE A 1 83 ? -9.306 8.362 -45.078 1.00 88.25 83 ILE A O 1
ATOM 634 N N . SER A 1 84 ? -10.006 6.517 -46.162 1.00 88.31 84 SER A N 1
ATOM 635 C CA . SER A 1 84 ? -10.861 6.009 -45.093 1.00 88.31 84 SER A CA 1
ATOM 636 C C . SER A 1 84 ? -10.492 4.585 -44.681 1.00 88.31 84 SER A C 1
ATOM 638 O O . SER A 1 84 ? -10.216 3.701 -45.498 1.00 88.31 84 SER A O 1
ATOM 640 N N . TYR A 1 85 ? -10.500 4.353 -43.369 1.00 90.25 85 TYR A N 1
ATOM 641 C CA . TYR A 1 85 ? -10.277 3.046 -42.758 1.00 90.25 85 TYR A CA 1
ATOM 642 C C . TYR A 1 85 ? -11.332 2.777 -41.689 1.00 90.25 85 TYR A C 1
ATOM 644 O O . TYR A 1 85 ? -11.488 3.555 -40.751 1.00 90.25 85 TYR A O 1
ATOM 652 N N . ARG A 1 86 ? -12.007 1.630 -41.782 1.00 89.00 86 ARG A N 1
ATOM 653 C CA . ARG A 1 86 ? -12.838 1.073 -40.710 1.00 89.00 86 ARG A CA 1
ATOM 654 C C . ARG A 1 86 ? -12.125 -0.123 -40.109 1.00 89.00 86 ARG A C 1
ATOM 656 O O . ARG A 1 86 ? -11.864 -1.104 -40.800 1.00 89.00 86 ARG A O 1
ATOM 663 N N . ILE A 1 87 ? -11.829 -0.070 -38.820 1.00 88.81 87 ILE A N 1
ATOM 664 C CA . ILE A 1 87 ? -11.026 -1.073 -38.124 1.00 88.81 87 ILE A CA 1
ATOM 665 C C . ILE A 1 87 ? -11.797 -1.564 -36.906 1.00 88.81 87 ILE A C 1
ATOM 667 O O . ILE A 1 87 ? -12.321 -0.762 -36.142 1.00 88.81 87 ILE A O 1
ATOM 671 N N . LYS A 1 88 ? -11.829 -2.884 -36.690 1.00 84.94 88 LYS A N 1
ATOM 672 C CA . LYS A 1 88 ? -12.386 -3.489 -35.474 1.00 84.94 88 LYS A CA 1
ATOM 673 C C . LYS A 1 88 ? -11.253 -4.051 -34.610 1.00 84.94 88 LYS A C 1
ATOM 675 O O . LYS A 1 88 ? -10.739 -5.123 -34.943 1.00 84.94 88 LYS A O 1
ATOM 680 N N . PRO A 1 89 ? -10.799 -3.356 -33.553 1.00 77.12 89 PRO A N 1
ATOM 681 C CA . PRO A 1 89 ? -9.656 -3.799 -32.752 1.00 77.12 89 PRO A CA 1
ATOM 682 C C . PRO A 1 89 ? -9.946 -5.068 -31.938 1.00 77.12 89 PRO A C 1
ATOM 684 O O . PRO A 1 89 ? -9.036 -5.856 -31.706 1.00 77.12 89 PRO A O 1
ATOM 687 N N . GLY A 1 90 ? -11.204 -5.284 -31.523 1.00 73.50 90 GLY A N 1
ATOM 688 C CA . GLY A 1 90 ? -11.608 -6.425 -30.684 1.00 73.50 90 GLY A CA 1
ATOM 689 C C . GLY A 1 90 ? -11.060 -6.374 -29.251 1.00 73.50 90 GLY A C 1
ATOM 690 O O . GLY A 1 90 ? -11.108 -7.368 -28.532 1.00 73.50 90 GLY A O 1
ATOM 691 N N . GLN A 1 91 ? -10.500 -5.230 -28.860 1.00 77.94 91 GLN A N 1
ATOM 692 C CA . GLN A 1 91 ? -9.915 -4.915 -27.562 1.00 77.94 91 GLN A CA 1
ATOM 693 C C . GLN A 1 91 ? -10.168 -3.431 -27.286 1.00 77.94 91 GLN A C 1
ATOM 695 O O . GLN A 1 91 ? -10.291 -2.637 -28.221 1.00 77.94 91 GLN A O 1
ATOM 700 N N . ALA A 1 92 ? -10.221 -3.041 -26.013 1.00 74.69 92 ALA A N 1
ATOM 701 C CA . ALA A 1 92 ? -10.368 -1.637 -25.654 1.00 74.69 92 ALA A CA 1
ATOM 702 C C . ALA A 1 92 ? -9.095 -0.848 -26.003 1.00 74.69 92 ALA A C 1
ATOM 704 O O . ALA A 1 92 ? -8.017 -1.131 -25.470 1.00 74.69 92 ALA A O 1
ATOM 705 N N . ILE A 1 93 ? -9.234 0.153 -26.874 1.00 80.38 93 ILE A N 1
ATOM 706 C CA . ILE A 1 93 ? -8.173 1.101 -27.225 1.00 80.38 93 ILE A CA 1
ATOM 707 C C . ILE A 1 93 ? -8.435 2.439 -26.533 1.00 80.38 93 ILE A C 1
ATOM 709 O O . ILE A 1 93 ? -9.576 2.883 -26.453 1.00 80.38 93 ILE A O 1
ATOM 713 N N . THR A 1 94 ? -7.383 3.083 -26.033 1.00 82.94 94 THR A N 1
ATOM 714 C CA . THR A 1 94 ? -7.488 4.404 -25.382 1.00 82.94 94 THR A CA 1
ATOM 715 C C . THR A 1 94 ? -6.738 5.487 -26.153 1.00 82.94 94 THR A C 1
ATOM 717 O O . THR A 1 94 ? -6.938 6.673 -25.905 1.00 82.94 94 THR A O 1
ATOM 720 N N . SER A 1 95 ? -5.865 5.087 -27.083 1.00 82.62 95 SER A N 1
ATOM 721 C CA . SER A 1 95 ? -5.052 5.997 -27.884 1.00 82.62 95 SER A CA 1
ATOM 722 C C . SER A 1 95 ? -4.942 5.552 -29.338 1.00 82.62 95 SER A C 1
ATOM 724 O O . SER A 1 95 ? -4.808 4.360 -29.630 1.00 82.62 95 SER A O 1
ATOM 726 N N . LEU A 1 96 ? -4.921 6.541 -30.229 1.00 86.19 96 LEU A N 1
ATOM 727 C CA . LEU A 1 96 ? -4.703 6.410 -31.665 1.00 86.19 96 LEU A CA 1
ATOM 728 C C . LEU A 1 96 ? -3.647 7.432 -32.114 1.00 86.19 96 LEU A C 1
ATOM 730 O O . LEU A 1 96 ? -3.757 8.620 -31.808 1.00 86.19 96 LEU A O 1
ATOM 734 N N . GLY A 1 97 ? -2.633 6.978 -32.846 1.00 85.19 97 GLY A N 1
ATOM 735 C CA . GLY A 1 97 ? -1.599 7.826 -33.436 1.00 85.19 97 GLY A CA 1
ATOM 736 C C . GLY A 1 97 ? -1.504 7.619 -34.943 1.00 85.19 97 GLY A C 1
ATOM 737 O O . GLY A 1 97 ? -1.369 6.484 -35.394 1.00 85.19 97 GLY A O 1
ATOM 738 N N . LEU A 1 98 ? -1.546 8.711 -35.704 1.00 85.94 98 LEU A N 1
ATOM 739 C CA . LEU A 1 98 ? -1.213 8.746 -37.125 1.00 85.94 98 LEU A CA 1
ATOM 740 C C . LEU A 1 98 ? 0.128 9.461 -37.284 1.00 85.94 98 LEU A C 1
ATOM 742 O O . LEU A 1 98 ? 0.277 10.602 -36.840 1.00 85.94 98 LEU A O 1
ATOM 746 N N . LEU A 1 99 ? 1.100 8.787 -37.892 1.00 85.62 99 LEU A N 1
ATOM 747 C CA . LEU A 1 99 ? 2.478 9.264 -38.019 1.00 85.62 99 LEU A CA 1
ATOM 748 C C . LEU A 1 99 ? 2.893 9.384 -39.484 1.00 85.62 99 LEU A C 1
ATOM 750 O O . LEU A 1 99 ? 2.426 8.622 -40.333 1.00 85.62 99 LEU A O 1
ATOM 754 N N . ASN A 1 100 ? 3.824 10.306 -39.745 1.00 84.94 100 ASN A N 1
ATOM 755 C CA . ASN A 1 100 ? 4.362 10.592 -41.076 1.00 84.94 100 ASN A CA 1
ATOM 756 C C . ASN A 1 100 ? 3.241 10.885 -42.093 1.00 84.94 100 ASN A C 1
ATOM 758 O O . ASN A 1 100 ? 3.168 10.289 -43.170 1.00 84.94 100 ASN A O 1
ATOM 762 N N . VAL A 1 101 ? 2.327 11.771 -41.686 1.00 83.75 101 VAL A N 1
ATOM 763 C CA . VAL A 1 101 ? 1.198 12.241 -42.490 1.00 83.75 101 VAL A CA 1
ATOM 764 C C . VAL A 1 101 ? 1.658 13.415 -43.349 1.00 83.75 101 VAL A C 1
ATOM 766 O O . VAL A 1 101 ? 2.274 14.356 -42.853 1.00 83.75 101 VAL A O 1
ATOM 769 N N . THR A 1 102 ? 1.367 13.361 -44.644 1.00 84.19 102 THR A N 1
ATOM 770 C CA . THR A 1 102 ? 1.688 14.411 -45.622 1.00 84.19 102 THR A CA 1
ATOM 771 C C . THR A 1 102 ? 0.423 14.786 -46.385 1.00 84.19 102 THR A C 1
ATOM 773 O O . THR A 1 102 ? -0.397 13.920 -46.670 1.00 84.19 102 THR A O 1
ATOM 776 N N . GLY A 1 103 ? 0.225 16.076 -46.674 1.00 78.44 103 GLY A N 1
ATOM 777 C CA . GLY A 1 103 ? -0.896 16.550 -47.498 1.00 78.44 103 GLY A CA 1
ATOM 778 C C . GLY A 1 103 ? -2.292 16.457 -46.864 1.00 78.44 103 GLY A C 1
ATOM 779 O O . GLY A 1 103 ? -3.273 16.735 -47.545 1.00 78.44 103 GLY A O 1
ATOM 780 N N . ALA A 1 104 ? -2.426 16.092 -45.584 1.00 82.69 104 ALA A N 1
ATOM 781 C CA . ALA A 1 104 ? -3.721 16.053 -44.899 1.00 82.69 104 ALA A CA 1
ATOM 782 C C . ALA A 1 104 ? -4.179 17.452 -44.457 1.00 82.69 104 ALA A C 1
ATOM 784 O O . ALA A 1 104 ? -3.402 18.222 -43.897 1.00 82.69 104 ALA A O 1
ATOM 785 N N . THR A 1 105 ? -5.459 17.765 -44.662 1.00 82.38 105 THR A N 1
ATOM 786 C CA . THR A 1 105 ? -6.105 19.002 -44.192 1.00 82.38 105 THR A CA 1
ATOM 787 C C . THR A 1 105 ? -6.924 18.765 -42.925 1.00 82.38 105 THR A C 1
ATOM 789 O O . THR A 1 105 ? -6.934 19.600 -42.017 1.00 82.38 105 THR A O 1
ATOM 792 N N . SER A 1 106 ? -7.593 17.616 -42.829 1.00 84.12 106 SER A N 1
ATOM 793 C CA . SER A 1 106 ? -8.388 17.231 -41.663 1.00 84.12 106 SER A CA 1
ATOM 794 C C . SER A 1 106 ? -8.373 15.720 -41.454 1.00 84.12 106 SER A C 1
ATOM 796 O O . SER A 1 106 ? -8.403 14.937 -42.403 1.00 84.12 106 SER A O 1
ATOM 798 N N . ILE A 1 107 ? -8.335 15.314 -40.186 1.00 86.19 107 ILE A N 1
ATOM 799 C CA . ILE A 1 107 ? -8.457 13.919 -39.763 1.00 86.19 107 ILE A CA 1
ATOM 800 C C . ILE A 1 107 ? -9.650 13.828 -38.824 1.00 86.19 107 ILE A C 1
ATOM 802 O O . ILE A 1 107 ? -9.644 14.444 -37.758 1.00 86.19 107 ILE A O 1
ATOM 806 N N . ARG A 1 108 ? -10.658 13.045 -39.193 1.00 88.62 108 ARG A N 1
ATOM 807 C CA . ARG A 1 108 ? -11.809 12.738 -38.348 1.00 88.62 108 ARG A CA 1
ATOM 808 C C . ARG A 1 108 ? -11.725 11.297 -37.875 1.00 88.62 108 ARG A C 1
ATOM 810 O O . ARG A 1 108 ? -11.574 10.379 -38.673 1.00 88.62 108 ARG A O 1
ATOM 817 N N . VAL A 1 109 ? -11.833 11.105 -36.567 1.00 88.06 109 VAL A N 1
ATOM 818 C CA . VAL A 1 109 ? -11.815 9.788 -35.931 1.00 88.06 109 VAL A CA 1
ATOM 819 C C . VAL A 1 109 ? -13.133 9.588 -35.209 1.00 88.06 109 VAL A C 1
ATOM 821 O O . VAL A 1 109 ? -13.508 10.397 -34.359 1.00 88.06 109 VAL A O 1
ATOM 824 N N . ARG A 1 110 ? -13.821 8.497 -35.542 1.00 88.12 110 ARG A N 1
ATOM 825 C CA . ARG A 1 110 ? -15.100 8.109 -34.955 1.00 88.12 110 ARG A CA 1
ATOM 826 C C . ARG A 1 110 ? -15.006 6.728 -34.330 1.00 88.12 110 ARG A C 1
ATOM 828 O O . ARG A 1 110 ? -14.454 5.814 -34.934 1.00 88.12 110 ARG A O 1
ATOM 835 N N . LEU A 1 111 ? -15.566 6.573 -33.138 1.00 85.06 111 LEU A N 1
ATOM 836 C CA . LEU A 1 111 ? -15.719 5.287 -32.467 1.00 85.06 111 LEU A CA 1
ATOM 837 C C . LEU A 1 111 ? -17.209 4.941 -32.440 1.00 85.06 111 LEU A C 1
ATOM 839 O O . LEU A 1 111 ? -17.986 5.660 -31.812 1.00 85.06 111 LEU A O 1
ATOM 843 N N . ILE A 1 112 ? -17.612 3.882 -33.142 1.00 84.56 112 ILE A N 1
ATOM 844 C CA . ILE A 1 112 ? -19.016 3.473 -33.275 1.00 84.56 112 ILE A CA 1
ATOM 845 C C . ILE A 1 112 ? -19.198 2.096 -32.646 1.00 84.56 112 ILE A C 1
ATOM 847 O O . ILE A 1 112 ? -18.678 1.100 -33.146 1.00 84.56 112 ILE A O 1
ATOM 851 N N . ASP A 1 113 ? -19.942 2.036 -31.548 1.00 82.50 113 ASP A N 1
ATOM 852 C CA . ASP A 1 113 ? -20.311 0.790 -30.886 1.00 82.50 113 ASP A CA 1
ATOM 853 C C . ASP A 1 113 ? -21.610 0.214 -31.485 1.00 82.50 113 ASP A C 1
ATOM 855 O O . ASP A 1 113 ? -22.544 0.976 -31.753 1.00 82.50 113 ASP A O 1
ATOM 859 N N . PRO A 1 114 ? -21.711 -1.114 -31.694 1.00 76.56 114 PRO A N 1
ATOM 860 C CA . PRO A 1 114 ? -22.916 -1.733 -32.249 1.00 76.56 114 PRO A CA 1
ATOM 861 C C . PRO A 1 114 ? -24.161 -1.606 -31.355 1.00 76.56 114 PRO A C 1
ATOM 863 O O . PRO A 1 114 ? -25.270 -1.731 -31.866 1.00 76.56 114 PRO A O 1
ATOM 866 N N . THR A 1 115 ? -24.000 -1.367 -30.049 1.00 73.56 115 THR A N 1
ATOM 867 C CA . THR A 1 115 ? -25.104 -1.261 -29.078 1.00 73.56 115 THR A CA 1
ATOM 868 C C . THR A 1 115 ? -25.418 0.193 -28.736 1.00 73.56 115 THR A C 1
ATOM 870 O O . THR A 1 115 ? -26.583 0.569 -28.642 1.00 73.56 115 THR A O 1
ATOM 873 N N . PHE A 1 116 ? -24.382 1.016 -28.550 1.00 70.75 116 PHE A N 1
ATOM 874 C CA . PHE A 1 116 ? -24.521 2.383 -28.030 1.00 70.75 116 PHE A CA 1
ATOM 875 C C . PHE A 1 116 ? -24.369 3.493 -29.089 1.00 70.75 116 PHE A C 1
ATOM 877 O O . PHE A 1 116 ? -24.545 4.665 -28.764 1.00 70.75 116 PHE A O 1
ATOM 884 N N . GLY A 1 117 ? -24.082 3.158 -30.353 1.00 78.81 117 GLY A N 1
ATOM 885 C CA . GLY A 1 117 ? -23.932 4.136 -31.439 1.00 78.81 117 GLY A CA 1
ATOM 886 C C . GLY A 1 117 ? -22.574 4.852 -31.431 1.00 78.81 117 GLY A C 1
ATOM 887 O O . GLY A 1 117 ? -21.572 4.293 -30.992 1.00 78.81 117 GLY A O 1
ATOM 888 N N . THR A 1 118 ? -22.498 6.079 -31.961 1.00 83.25 118 THR A N 1
ATOM 889 C CA . THR A 1 118 ? -21.244 6.857 -31.991 1.00 83.25 118 THR A CA 1
ATOM 890 C C . THR A 1 118 ? -20.892 7.356 -30.593 1.00 83.25 118 THR A C 1
ATOM 892 O O . THR A 1 118 ? -21.537 8.257 -30.066 1.00 83.25 118 THR A O 1
ATOM 895 N N . VAL A 1 119 ? -19.840 6.790 -30.008 1.00 82.19 119 VAL A N 1
ATOM 896 C CA . VAL A 1 119 ? -19.375 7.103 -28.648 1.00 82.19 119 VAL A CA 1
ATOM 897 C C . VAL A 1 119 ? -18.278 8.172 -28.650 1.00 82.19 119 VAL A C 1
ATOM 899 O O . VAL A 1 119 ? -18.047 8.848 -27.651 1.00 82.19 119 VAL A O 1
ATOM 902 N N . TYR A 1 120 ? -17.595 8.345 -29.779 1.00 82.25 120 TYR A N 1
ATOM 903 C CA . TYR A 1 120 ? -16.537 9.336 -29.937 1.00 82.25 120 TYR A CA 1
ATOM 904 C C . TYR A 1 120 ? -16.537 9.865 -31.366 1.00 82.25 120 TYR A C 1
ATOM 906 O O . TYR A 1 120 ? -16.615 9.077 -32.306 1.00 82.25 120 TYR A O 1
ATOM 914 N N . ASP A 1 121 ? -16.434 11.179 -31.530 1.00 87.56 121 ASP A N 1
ATOM 915 C CA . ASP A 1 121 ? -16.267 11.839 -32.823 1.00 87.56 121 ASP A CA 1
ATOM 916 C C . ASP A 1 121 ? -15.400 13.077 -32.621 1.00 87.56 121 ASP A C 1
ATOM 918 O O . ASP A 1 121 ? -15.809 14.039 -31.966 1.00 87.56 121 ASP A O 1
ATOM 922 N N . LYS A 1 122 ? -14.173 13.034 -33.135 1.00 84.06 122 LYS A N 1
ATOM 923 C CA . LYS A 1 122 ? -13.236 14.148 -33.028 1.00 84.06 122 LYS A CA 1
ATOM 924 C C . LYS A 1 122 ? -12.606 14.422 -34.374 1.00 84.06 122 LYS A C 1
ATOM 926 O O . LYS A 1 122 ? -12.071 13.523 -35.020 1.00 84.06 122 LYS A O 1
ATOM 931 N N . THR A 1 123 ? -12.647 15.690 -34.766 1.00 86.25 123 THR A N 1
ATOM 932 C CA . THR A 1 123 ? -11.970 16.185 -35.962 1.00 86.25 123 THR A CA 1
ATOM 933 C C . THR A 1 123 ? -10.761 17.009 -35.546 1.00 86.25 123 THR A C 1
ATOM 935 O O . THR A 1 123 ? -10.894 18.012 -34.848 1.00 86.25 123 THR A O 1
ATOM 938 N N . THR A 1 124 ? -9.581 16.584 -35.984 1.00 80.81 124 THR A N 1
ATOM 939 C CA . THR A 1 124 ? -8.314 17.290 -35.806 1.00 80.81 124 THR A CA 1
ATOM 940 C C . THR A 1 124 ? -7.965 17.995 -37.112 1.00 80.81 124 THR A C 1
ATOM 942 O O . THR A 1 124 ? -7.791 17.350 -38.148 1.00 80.81 124 THR A O 1
ATOM 945 N N . ALA A 1 125 ? -7.865 19.324 -37.073 1.00 76.31 125 ALA A N 1
ATOM 946 C CA . ALA A 1 125 ? -7.392 20.108 -38.209 1.00 76.31 125 ALA A CA 1
ATOM 947 C C . ALA A 1 125 ? -5.863 20.013 -38.313 1.00 76.31 125 ALA A C 1
ATOM 949 O O . ALA A 1 125 ? -5.163 20.199 -37.320 1.00 76.31 125 ALA A O 1
ATOM 950 N N . MET A 1 126 ? -5.343 19.766 -39.516 1.00 74.44 126 MET A N 1
ATOM 951 C CA . MET A 1 126 ? -3.901 19.727 -39.800 1.00 74.44 126 MET A CA 1
ATOM 952 C C . MET A 1 126 ? -3.434 21.015 -40.494 1.00 74.44 126 MET A C 1
ATOM 954 O O . MET A 1 126 ? -2.622 20.998 -41.415 1.00 74.44 126 MET A O 1
ATOM 958 N N . SER A 1 127 ? -3.979 22.155 -40.061 1.00 70.56 127 SER A N 1
ATOM 959 C CA . SER A 1 127 ? -3.645 23.459 -40.639 1.00 70.56 127 SER A CA 1
ATOM 960 C C . SER A 1 127 ? -2.168 23.809 -40.400 1.00 70.56 127 SER A C 1
ATOM 962 O O . SER A 1 127 ? -1.657 23.520 -39.315 1.00 70.56 127 SER A O 1
ATOM 964 N N . PRO A 1 128 ? -1.488 24.477 -41.353 1.00 69.12 128 PRO A N 1
ATOM 965 C CA . PRO A 1 128 ? -0.139 24.996 -41.147 1.00 69.12 128 PRO A CA 1
ATOM 966 C C . PRO A 1 128 ? -0.067 25.892 -39.903 1.00 69.12 128 PRO A C 1
ATOM 968 O O . PRO A 1 128 ? -0.827 26.859 -39.793 1.00 69.12 128 PRO A O 1
ATOM 971 N N . VAL A 1 129 ? 0.847 25.579 -38.985 1.00 68.25 129 VAL A N 1
ATOM 972 C CA . VAL A 1 129 ? 1.103 26.340 -37.751 1.00 68.25 129 VAL A CA 1
ATOM 973 C C . VAL A 1 129 ? 2.454 27.064 -37.837 1.00 68.25 129 VAL A C 1
ATOM 975 O O . VAL A 1 129 ? 3.361 26.556 -38.500 1.00 68.25 129 VAL A O 1
ATOM 978 N N . PRO A 1 130 ? 2.627 28.240 -37.205 1.00 63.75 130 PRO A N 1
ATOM 979 C CA . PRO A 1 130 ? 3.912 28.944 -37.191 1.00 63.75 130 PRO A CA 1
ATOM 980 C C . PRO A 1 130 ? 5.030 28.110 -36.548 1.00 63.75 130 PRO A C 1
ATOM 982 O O . PRO A 1 130 ? 4.796 27.402 -35.568 1.00 63.75 130 PRO A O 1
ATOM 985 N N . VAL A 1 131 ? 6.251 28.209 -37.085 1.00 60.59 131 VAL A N 1
ATOM 986 C CA . VAL A 1 131 ? 7.422 27.422 -36.639 1.00 60.59 131 VAL A CA 1
ATOM 987 C C . VAL A 1 131 ? 7.924 27.819 -35.238 1.00 60.59 131 VAL A C 1
ATOM 989 O O . VAL A 1 131 ? 8.528 26.995 -34.550 1.00 60.59 131 VAL A O 1
ATOM 992 N N . ALA A 1 132 ? 7.645 29.043 -34.780 1.00 59.69 132 ALA A N 1
ATOM 993 C CA . ALA A 1 132 ? 7.994 29.524 -33.444 1.00 59.69 132 ALA A CA 1
ATOM 994 C C . ALA A 1 132 ? 6.834 30.287 -32.784 1.00 59.69 132 ALA A C 1
ATOM 996 O O . ALA A 1 132 ? 5.896 30.738 -33.442 1.00 59.69 132 ALA A O 1
ATOM 997 N N . VAL A 1 133 ? 6.891 30.392 -31.453 1.00 59.75 133 VAL A N 1
ATOM 998 C CA . VAL A 1 133 ? 5.853 31.027 -30.633 1.00 59.75 133 VAL A CA 1
ATOM 999 C C . VAL A 1 133 ? 6.162 32.518 -30.494 1.00 59.75 133 VAL A C 1
ATOM 1001 O O . VAL A 1 133 ? 7.118 32.882 -29.817 1.00 59.75 133 VAL A O 1
ATOM 1004 N N . GLY A 1 134 ? 5.337 33.372 -31.096 1.00 59.81 134 GLY A N 1
ATOM 1005 C CA . GLY A 1 134 ? 5.482 34.825 -31.019 1.00 59.81 134 GLY A CA 1
ATOM 1006 C C . GLY A 1 134 ? 4.425 35.549 -31.848 1.00 59.81 134 GLY A C 1
ATOM 1007 O O . GLY A 1 134 ? 3.885 35.000 -32.809 1.00 59.81 134 GLY A O 1
ATOM 1008 N N . TRP A 1 135 ? 4.090 36.783 -31.460 1.00 55.03 135 TRP A N 1
ATOM 1009 C CA . TRP A 1 135 ? 3.127 37.607 -32.203 1.00 55.03 135 TRP A CA 1
ATOM 1010 C C . TRP A 1 135 ? 3.632 37.942 -33.612 1.00 55.03 135 TRP A C 1
ATOM 1012 O O . TRP A 1 135 ? 2.838 37.975 -34.546 1.00 55.03 135 TRP A O 1
ATOM 1022 N N . TRP A 1 136 ? 4.941 38.142 -33.784 1.00 60.53 136 TRP A N 1
ATOM 1023 C CA . TRP A 1 136 ? 5.549 38.420 -35.085 1.00 60.53 136 TRP A CA 1
ATOM 1024 C C . TRP A 1 136 ? 5.484 37.201 -36.015 1.00 60.53 136 TRP A C 1
ATOM 1026 O O . TRP A 1 136 ? 5.015 37.305 -37.144 1.00 60.53 136 TRP A O 1
ATOM 1036 N N . GLU A 1 137 ? 5.858 36.022 -35.523 1.00 65.19 137 GLU A N 1
ATOM 1037 C CA . GLU A 1 137 ? 5.847 34.765 -36.274 1.00 65.19 137 GLU A CA 1
ATOM 1038 C C . GLU A 1 137 ? 4.429 34.286 -36.598 1.00 65.19 137 GLU A C 1
ATOM 1040 O O . GLU A 1 137 ? 4.210 33.651 -37.627 1.00 65.19 137 GLU A O 1
ATOM 1045 N N . TRP A 1 138 ? 3.443 34.637 -35.769 1.00 61.56 138 TRP A N 1
ATOM 1046 C CA . TRP A 1 138 ? 2.034 34.385 -36.067 1.00 61.56 138 TRP A CA 1
ATOM 1047 C C . TRP A 1 138 ? 1.563 35.104 -37.343 1.00 61.56 138 TRP A C 1
ATOM 1049 O O . TRP A 1 138 ? 0.827 34.519 -38.151 1.00 61.56 138 TRP A O 1
ATOM 1059 N N . PHE A 1 139 ? 2.000 36.356 -37.532 1.00 59.94 139 PHE A N 1
ATOM 1060 C CA . PHE A 1 139 ? 1.623 37.190 -38.677 1.00 59.94 139 PHE A CA 1
ATOM 1061 C C . PHE A 1 139 ? 2.553 37.033 -39.891 1.00 59.94 139 PHE A C 1
ATOM 1063 O O . PHE A 1 139 ? 2.060 37.047 -41.016 1.00 59.94 139 PHE A O 1
ATOM 1070 N N . PHE A 1 140 ? 3.863 36.857 -39.684 1.00 60.00 140 PHE A N 1
ATOM 1071 C CA . PHE A 1 140 ? 4.885 36.919 -40.744 1.00 60.00 140 PHE A CA 1
ATOM 1072 C C . PHE A 1 140 ? 5.822 35.702 -40.802 1.00 60.00 140 PHE A C 1
ATOM 1074 O O . PHE A 1 140 ? 6.714 35.657 -41.647 1.00 60.00 140 PHE A O 1
ATOM 1081 N N . GLY A 1 141 ? 5.665 34.727 -39.903 1.00 60.94 141 GLY A N 1
ATOM 1082 C CA . GLY A 1 141 ? 6.532 33.553 -39.830 1.00 60.94 141 GLY A CA 1
ATOM 1083 C C . GLY A 1 141 ? 6.198 32.483 -40.868 1.00 60.94 141 GLY A C 1
ATOM 1084 O O . GLY A 1 141 ? 5.066 32.359 -41.341 1.00 60.94 141 GLY A O 1
ATOM 1085 N N . GLU A 1 142 ? 7.196 31.659 -41.182 1.00 65.19 142 GLU A N 1
ATOM 1086 C CA . GLU A 1 142 ? 7.008 30.442 -41.968 1.00 65.19 142 GLU A CA 1
ATOM 1087 C C . GLU A 1 142 ? 6.038 29.496 -41.242 1.00 65.19 142 GLU A C 1
ATOM 1089 O O . GLU A 1 142 ? 6.100 29.323 -40.018 1.00 65.19 142 GLU A O 1
ATOM 1094 N N . ARG A 1 143 ? 5.108 28.897 -41.992 1.00 62.38 143 ARG A N 1
ATOM 1095 C CA . ARG A 1 143 ? 4.099 27.982 -41.452 1.00 62.38 143 ARG A CA 1
ATOM 1096 C C . ARG A 1 143 ? 4.406 26.560 -41.883 1.00 62.38 143 ARG A C 1
ATOM 1098 O O . ARG A 1 143 ? 4.509 26.279 -43.073 1.00 62.38 143 ARG A O 1
ATOM 1105 N N . ARG A 1 144 ? 4.478 25.650 -40.918 1.00 67.75 144 ARG A N 1
ATOM 1106 C CA . ARG A 1 144 ? 4.713 24.226 -41.145 1.00 67.75 144 ARG A CA 1
ATOM 1107 C C . ARG A 1 144 ? 3.437 23.438 -40.881 1.00 67.75 144 ARG A C 1
ATOM 1109 O O . ARG A 1 144 ? 2.789 23.615 -39.852 1.00 67.75 144 ARG A O 1
ATOM 1116 N N . THR A 1 145 ? 3.074 22.549 -41.800 1.00 73.25 145 THR A N 1
ATOM 1117 C CA . THR A 1 145 ? 2.000 21.573 -41.574 1.00 73.25 145 THR A CA 1
ATOM 1118 C C . THR A 1 145 ? 2.451 20.541 -40.541 1.00 73.25 145 THR A C 1
ATOM 1120 O O . THR A 1 145 ? 3.540 19.979 -40.704 1.00 73.25 145 THR A O 1
ATOM 1123 N N . PRO A 1 146 ? 1.653 20.262 -39.496 1.00 73.75 146 PRO A N 1
ATOM 1124 C CA . PRO A 1 146 ? 1.947 19.173 -38.568 1.00 73.75 146 PRO A CA 1
ATOM 1125 C C . PRO A 1 146 ? 2.070 17.843 -39.326 1.00 73.75 146 PRO A C 1
ATOM 1127 O O . PRO A 1 146 ? 1.274 17.583 -40.227 1.00 73.75 146 PRO A O 1
ATOM 1130 N N . THR A 1 147 ? 3.047 16.999 -38.979 1.00 79.25 147 THR A N 1
ATOM 1131 C CA . THR A 1 147 ? 3.273 15.709 -39.674 1.00 79.25 147 THR A CA 1
ATOM 1132 C C . THR A 1 147 ? 2.751 14.491 -38.905 1.00 79.25 147 THR A C 1
ATOM 1134 O O . THR A 1 147 ? 2.924 13.347 -39.334 1.00 79.25 147 THR A O 1
ATOM 1137 N N . GLN A 1 148 ? 2.063 14.722 -37.785 1.00 81.69 148 GLN A N 1
ATOM 1138 C CA . GLN A 1 148 ? 1.455 13.682 -36.960 1.00 81.69 148 GLN A CA 1
ATOM 1139 C C . GLN A 1 148 ? 0.155 14.156 -36.299 1.00 81.69 148 GLN A C 1
ATOM 1141 O O . GLN A 1 148 ? -0.011 15.339 -35.997 1.00 81.69 148 GLN A O 1
ATOM 1146 N N . ALA A 1 149 ? -0.737 13.214 -36.000 1.00 80.38 149 ALA A N 1
ATOM 1147 C CA . ALA A 1 149 ? -1.940 13.448 -35.209 1.00 80.38 149 ALA A CA 1
ATOM 1148 C C . ALA A 1 149 ? -2.052 12.392 -34.106 1.00 80.38 149 ALA A C 1
ATOM 1150 O O . ALA A 1 149 ? -1.966 11.192 -34.365 1.00 80.38 149 ALA A O 1
ATOM 1151 N N . LEU A 1 150 ? -2.244 12.844 -32.867 1.00 82.12 150 LEU A N 1
ATOM 1152 C CA . LEU A 1 150 ? -2.282 11.982 -31.692 1.00 82.12 150 LEU A CA 1
ATOM 1153 C C . LEU A 1 150 ? -3.559 12.236 -30.895 1.00 82.12 150 LEU A C 1
ATOM 1155 O O . LEU A 1 150 ? -3.763 13.330 -30.372 1.00 82.12 150 LEU A O 1
ATOM 1159 N N . LEU A 1 151 ? -4.396 11.211 -30.783 1.00 82.94 151 LEU A N 1
ATOM 1160 C CA . LEU A 1 151 ? -5.606 11.217 -29.973 1.00 82.94 151 LEU A CA 1
ATOM 1161 C C . LEU A 1 151 ? -5.381 10.281 -28.782 1.00 82.94 151 LEU A C 1
ATOM 1163 O O . LEU A 1 151 ? -5.065 9.106 -28.961 1.00 82.94 151 LEU A O 1
ATOM 1167 N N . GLN A 1 152 ? -5.483 10.808 -27.562 1.00 80.94 152 GLN A N 1
ATOM 1168 C CA . GLN A 1 152 ? -5.179 10.079 -26.314 1.00 80.94 152 GLN A CA 1
ATOM 1169 C C . GLN A 1 152 ? -6.404 9.918 -25.404 1.00 80.94 152 GLN A C 1
ATOM 1171 O O . GLN A 1 152 ? -6.287 9.415 -24.290 1.00 80.94 152 GLN A O 1
ATOM 1176 N N . ASP A 1 153 ? -7.543 10.429 -25.856 1.00 82.12 153 ASP A N 1
ATOM 1177 C CA . ASP A 1 153 ? -8.795 10.579 -25.126 1.00 82.12 153 ASP A CA 1
ATOM 1178 C C . ASP A 1 153 ? -9.893 9.672 -25.699 1.00 82.12 153 ASP A C 1
ATOM 1180 O O . ASP A 1 153 ? -11.073 10.001 -25.607 1.00 82.12 153 ASP A O 1
ATOM 1184 N N . LEU A 1 154 ? -9.519 8.536 -26.308 1.00 83.31 154 LEU A N 1
ATOM 1185 C CA . LEU A 1 154 ? -10.509 7.590 -26.817 1.00 83.31 154 LEU A CA 1
ATOM 1186 C C . LEU A 1 154 ? -11.149 6.839 -25.637 1.00 83.31 154 LEU A C 1
ATOM 1188 O O . LEU A 1 154 ? -10.431 6.270 -24.806 1.00 83.31 154 LEU A O 1
ATOM 1192 N N . PRO A 1 155 ? -12.489 6.806 -25.552 1.00 80.94 155 PRO A N 1
ATOM 1193 C CA . PRO A 1 155 ? -13.183 6.075 -24.507 1.00 80.94 155 PRO A CA 1
ATOM 1194 C C . PRO A 1 155 ? -13.029 4.556 -24.701 1.00 80.94 155 PRO A C 1
ATOM 1196 O O . PRO A 1 155 ? -13.044 4.039 -25.817 1.00 80.94 155 PRO A O 1
ATOM 1199 N N . SER A 1 156 ? -12.894 3.828 -23.591 1.00 79.69 156 SER A N 1
ATOM 1200 C CA . SER A 1 156 ? -12.582 2.392 -23.570 1.00 79.69 156 SER A CA 1
ATOM 1201 C C . SER A 1 156 ? -13.810 1.518 -23.878 1.00 79.69 156 SER A C 1
ATOM 1203 O O . SER A 1 156 ? -14.439 0.994 -22.960 1.00 79.69 156 SER A O 1
ATOM 1205 N N . PHE A 1 157 ? -14.124 1.315 -25.163 1.00 78.50 157 PHE A N 1
ATOM 1206 C CA . PHE A 1 157 ? -15.200 0.422 -25.624 1.00 78.50 157 PHE A CA 1
ATOM 1207 C C . PHE A 1 157 ? -14.641 -0.738 -26.473 1.00 78.50 157 PHE A C 1
ATOM 1209 O O . PHE A 1 157 ? -14.202 -0.510 -27.600 1.00 78.50 157 PHE A O 1
ATOM 1216 N N . PRO A 1 158 ? -14.632 -1.990 -25.969 1.00 75.25 158 PRO A N 1
ATOM 1217 C CA . PRO A 1 158 ? -13.964 -3.113 -26.639 1.00 75.25 158 PRO A CA 1
ATOM 1218 C C . PRO A 1 158 ? -14.692 -3.640 -27.888 1.00 75.25 158 PRO A C 1
ATOM 1220 O O . PRO A 1 158 ? -14.053 -4.248 -28.748 1.00 75.25 158 PRO A O 1
ATOM 1223 N N . ALA A 1 159 ? -16.008 -3.423 -28.002 1.00 78.25 159 ALA A N 1
ATOM 1224 C CA . ALA A 1 159 ? -16.820 -3.890 -29.132 1.00 78.25 159 ALA A CA 1
ATOM 1225 C C . ALA A 1 159 ? -16.926 -2.876 -30.290 1.00 78.25 159 ALA A C 1
ATOM 1227 O O . ALA A 1 159 ? -17.450 -3.225 -31.358 1.00 78.25 159 ALA A O 1
ATOM 1228 N N . ALA A 1 160 ? -16.410 -1.659 -30.092 1.00 80.56 160 ALA A N 1
ATOM 1229 C CA . ALA A 1 160 ? -16.582 -0.547 -31.011 1.00 80.56 160 ALA A CA 1
ATOM 1230 C C . ALA A 1 160 ? -15.651 -0.607 -32.232 1.00 80.56 160 ALA A C 1
ATOM 1232 O O . ALA A 1 160 ? -14.510 -1.075 -32.169 1.00 80.56 160 ALA A O 1
ATOM 1233 N N . ASP A 1 161 ? -16.159 -0.107 -33.354 1.00 85.12 161 ASP A N 1
ATOM 1234 C CA . ASP A 1 161 ? -15.431 0.057 -34.604 1.00 85.12 161 ASP A CA 1
ATOM 1235 C C . ASP A 1 161 ? -14.802 1.456 -34.660 1.00 85.12 161 ASP A C 1
ATOM 1237 O O . ASP A 1 161 ? -15.449 2.460 -34.363 1.00 85.12 161 ASP A O 1
ATOM 1241 N N . VAL A 1 162 ? -13.541 1.525 -35.079 1.00 86.50 162 VAL A N 1
ATOM 1242 C CA . VAL A 1 162 ? -12.796 2.769 -35.295 1.00 86.50 162 VAL A CA 1
ATOM 1243 C C . VAL A 1 162 ? -12.907 3.140 -36.767 1.00 86.50 162 VAL A C 1
ATOM 1245 O O . VAL A 1 162 ? -12.410 2.407 -37.621 1.00 86.50 162 VAL A O 1
ATOM 1248 N N . LEU A 1 163 ? -13.545 4.266 -37.074 1.00 88.62 163 LEU A N 1
ATOM 1249 C CA . LEU A 1 163 ? -13.542 4.866 -38.404 1.00 88.62 163 LEU A CA 1
ATOM 1250 C C . LEU A 1 163 ? -12.573 6.044 -38.416 1.00 88.62 163 LEU A C 1
ATOM 1252 O O . LEU A 1 163 ? -12.676 6.952 -37.593 1.00 88.62 163 LEU A O 1
ATOM 1256 N N . ILE A 1 164 ? -11.631 6.012 -39.347 1.00 88.94 164 ILE A N 1
ATOM 1257 C CA . ILE A 1 164 ? -10.629 7.050 -39.562 1.00 88.94 164 ILE A CA 1
ATOM 1258 C C . ILE A 1 164 ? -10.865 7.588 -40.963 1.00 88.94 164 ILE A C 1
ATOM 1260 O O . ILE A 1 164 ? -10.678 6.853 -41.928 1.00 88.94 164 ILE A O 1
ATOM 1264 N N . ASP A 1 165 ? -11.258 8.852 -41.062 1.00 89.38 165 ASP A N 1
ATOM 1265 C CA . ASP A 1 165 ? -11.460 9.553 -42.324 1.00 89.38 165 ASP A CA 1
ATOM 1266 C C . ASP A 1 165 ? -10.445 10.690 -42.416 1.00 89.38 165 ASP A C 1
ATOM 1268 O O . ASP A 1 165 ? -10.463 11.633 -41.620 1.00 89.38 165 ASP A O 1
ATOM 1272 N N . VAL A 1 166 ? -9.542 10.600 -43.384 1.00 86.81 166 VAL A N 1
ATOM 1273 C CA . VAL A 1 166 ? -8.526 11.615 -43.648 1.00 86.81 166 VAL A CA 1
ATOM 1274 C C . VAL A 1 166 ? -8.855 12.292 -44.965 1.00 86.81 166 VAL A C 1
ATOM 1276 O O . VAL A 1 166 ? -9.010 11.633 -45.986 1.00 86.81 166 VAL A O 1
ATOM 1279 N N . THR A 1 167 ? -8.975 13.616 -44.939 1.00 87.38 167 THR A N 1
ATOM 1280 C CA . THR A 1 167 ? -9.166 14.443 -46.137 1.00 87.38 167 THR A CA 1
ATOM 1281 C C . THR A 1 167 ? -7.916 15.280 -46.361 1.00 87.38 167 THR A C 1
ATOM 1283 O O . THR A 1 167 ? -7.319 15.773 -45.398 1.00 87.38 167 THR A O 1
ATOM 1286 N N . GLY A 1 168 ? -7.501 15.433 -47.615 1.00 85.25 168 GLY A N 1
ATOM 1287 C CA . GLY A 1 168 ? -6.258 16.107 -47.962 1.00 85.25 168 GLY A CA 1
ATOM 1288 C C . GLY A 1 168 ? -6.147 16.517 -49.427 1.00 85.25 168 GLY A C 1
ATOM 1289 O O . GLY A 1 168 ? -7.132 16.591 -50.160 1.00 85.25 168 GLY A O 1
ATOM 1290 N N . THR A 1 169 ? -4.919 16.818 -49.836 1.00 83.50 169 THR A N 1
ATOM 1291 C CA . THR A 1 169 ? -4.545 17.249 -51.186 1.00 83.50 169 THR A CA 1
ATOM 1292 C C . THR A 1 169 ? -4.262 16.049 -52.106 1.00 83.50 169 THR A C 1
ATOM 1294 O O . THR A 1 169 ? -4.531 14.896 -51.761 1.00 83.50 169 THR A O 1
ATOM 1297 N N . ALA A 1 170 ? -3.739 16.304 -53.310 1.00 80.56 170 ALA A N 1
ATOM 1298 C CA . ALA A 1 170 ? -3.333 15.252 -54.247 1.00 80.56 170 ALA A CA 1
ATOM 1299 C C . ALA A 1 170 ? -2.173 14.381 -53.717 1.00 80.56 170 ALA A C 1
ATOM 1301 O O . ALA A 1 170 ? -2.080 13.212 -54.078 1.00 80.56 170 ALA A O 1
ATOM 1302 N N . ASP A 1 171 ? -1.351 14.925 -52.814 1.00 82.06 171 ASP A N 1
ATOM 1303 C CA . ASP A 1 171 ? -0.180 14.259 -52.225 1.00 82.06 171 ASP A CA 1
ATOM 1304 C C . ASP A 1 171 ? -0.479 13.606 -50.866 1.00 82.06 171 ASP A C 1
ATOM 1306 O O . ASP A 1 171 ? 0.430 13.384 -50.060 1.00 82.06 171 ASP A O 1
ATOM 1310 N N . LEU A 1 172 ? -1.756 13.336 -50.571 1.00 84.69 172 LEU A N 1
ATOM 1311 C CA . LEU A 1 172 ? -2.164 12.763 -49.295 1.00 84.69 172 LEU A CA 1
ATOM 1312 C C . LEU A 1 172 ? -1.499 11.393 -49.079 1.00 84.69 172 LEU A C 1
ATOM 1314 O O . LEU A 1 172 ? -1.699 10.434 -49.834 1.00 84.69 172 LEU A O 1
ATOM 1318 N N . ALA A 1 173 ? -0.708 11.320 -48.009 1.00 83.69 173 ALA A N 1
ATOM 1319 C CA . ALA A 1 173 ? 0.025 10.129 -47.629 1.00 83.69 173 ALA A CA 1
ATOM 1320 C C . ALA A 1 173 ? 0.013 9.914 -46.112 1.00 83.69 173 ALA A C 1
ATOM 1322 O O . ALA A 1 173 ? 0.103 10.871 -45.340 1.00 83.69 173 ALA A O 1
ATOM 1323 N N . ILE A 1 174 ? -0.083 8.656 -45.677 1.00 84.31 174 ILE A N 1
ATOM 1324 C CA . ILE A 1 174 ? -0.048 8.274 -44.255 1.00 84.31 174 ILE A CA 1
ATOM 1325 C C . ILE A 1 174 ? 1.005 7.185 -44.079 1.00 84.31 174 ILE A C 1
ATOM 1327 O O . ILE A 1 174 ? 0.959 6.166 -44.765 1.00 84.31 174 ILE A O 1
ATOM 1331 N N . GLY A 1 175 ? 1.948 7.397 -43.162 1.00 83.50 175 GLY A N 1
ATOM 1332 C CA . GLY A 1 175 ? 2.986 6.412 -42.879 1.00 83.50 175 GLY A CA 1
ATOM 1333 C C . GLY A 1 175 ? 2.483 5.270 -42.019 1.00 83.50 175 GLY A C 1
ATOM 1334 O O . GLY A 1 175 ? 2.459 4.134 -42.456 1.00 83.50 175 GLY A O 1
ATOM 1335 N N . VAL A 1 176 ? 2.056 5.573 -40.792 1.00 84.69 176 VAL A N 1
ATOM 1336 C CA . VAL A 1 176 ? 1.717 4.547 -39.797 1.00 84.69 176 VAL A CA 1
ATOM 1337 C C . VAL A 1 176 ? 0.455 4.924 -39.027 1.00 84.69 176 VAL A C 1
ATOM 1339 O O . VAL A 1 176 ? 0.328 6.058 -38.562 1.00 84.69 176 VAL A O 1
ATOM 1342 N N . ILE A 1 177 ? -0.448 3.954 -38.844 1.00 86.88 177 ILE A N 1
ATOM 1343 C CA . ILE A 1 177 ? -1.631 4.060 -37.979 1.00 86.88 177 ILE A CA 1
ATOM 1344 C C . ILE A 1 177 ? -1.464 3.100 -36.796 1.00 86.88 177 ILE A C 1
ATOM 1346 O O . ILE A 1 177 ? -1.478 1.879 -36.956 1.00 86.88 177 ILE A O 1
ATOM 1350 N N . LEU A 1 178 ? -1.334 3.649 -35.588 1.00 85.44 178 LEU A N 1
ATOM 1351 C CA . LEU A 1 178 ? -1.135 2.885 -34.353 1.00 85.44 178 LEU A CA 1
ATOM 1352 C C . LEU A 1 178 ? -2.323 3.038 -33.426 1.00 85.44 178 LEU A C 1
ATOM 1354 O O . LEU A 1 178 ? -2.714 4.150 -33.084 1.00 85.44 178 LEU A O 1
ATOM 1358 N N . MET A 1 179 ? -2.834 1.910 -32.951 1.00 84.44 179 MET A N 1
ATOM 1359 C CA . MET A 1 179 ? -3.887 1.844 -31.945 1.00 84.44 179 MET A CA 1
ATOM 1360 C C . MET A 1 179 ? -3.366 1.075 -30.741 1.00 84.44 179 MET A C 1
ATOM 1362 O O . MET A 1 179 ? -2.714 0.041 -30.897 1.00 84.44 179 MET A O 1
ATOM 1366 N N . GLY A 1 180 ? -3.662 1.555 -29.538 1.00 82.38 180 GLY A N 1
ATOM 1367 C CA . GLY A 1 180 ? -3.232 0.867 -28.332 1.00 82.38 180 GLY A CA 1
ATOM 1368 C C . GLY A 1 180 ? -3.795 1.451 -27.049 1.00 82.38 180 GLY A C 1
ATOM 1369 O O . GLY A 1 180 ? -4.636 2.354 -27.047 1.00 82.38 180 GLY A O 1
ATOM 1370 N N . GLN A 1 181 ? -3.309 0.903 -25.940 1.00 80.88 181 GLN A N 1
ATOM 1371 C CA . GLN A 1 181 ? -3.596 1.393 -24.600 1.00 80.88 181 GLN A CA 1
ATOM 1372 C C . GLN A 1 181 ? -2.455 2.285 -24.124 1.00 80.88 181 GLN A C 1
ATOM 1374 O O . GLN A 1 181 ? -1.281 1.914 -24.194 1.00 80.88 181 GLN A O 1
ATOM 1379 N N . ARG A 1 182 ? -2.801 3.467 -23.620 1.00 78.69 182 ARG A N 1
ATOM 1380 C CA . ARG A 1 182 ? -1.837 4.384 -23.022 1.00 78.69 182 ARG A CA 1
ATOM 1381 C C . ARG A 1 182 ? -1.437 3.858 -21.653 1.00 78.69 182 ARG A C 1
ATOM 1383 O O . ARG A 1 182 ? -2.269 3.764 -20.757 1.00 78.69 182 ARG A O 1
ATOM 1390 N N . ARG A 1 183 ? -0.144 3.605 -21.468 1.00 77.06 183 ARG A N 1
ATOM 1391 C CA . ARG A 1 183 ? 0.455 3.432 -20.142 1.00 77.06 183 ARG A CA 1
ATOM 1392 C C . ARG A 1 183 ? 1.254 4.682 -19.812 1.00 77.06 183 ARG A C 1
ATOM 1394 O O . ARG A 1 183 ? 2.157 5.048 -20.559 1.00 77.06 183 ARG A O 1
ATOM 1401 N N . THR A 1 184 ? 0.875 5.360 -18.735 1.00 77.12 184 THR A N 1
ATOM 1402 C CA . THR A 1 184 ? 1.589 6.544 -18.249 1.00 77.12 184 THR A CA 1
ATOM 1403 C C . THR A 1 184 ? 2.428 6.116 -17.058 1.00 77.12 184 THR A C 1
ATOM 1405 O O . THR A 1 184 ? 1.899 5.534 -16.118 1.00 77.12 184 THR A O 1
ATOM 1408 N N . PHE A 1 185 ? 3.724 6.389 -17.127 1.00 69.69 185 PHE A N 1
ATOM 1409 C CA . PHE A 1 185 ? 4.686 6.156 -16.055 1.00 69.69 185 PHE A CA 1
ATOM 1410 C C . PHE A 1 185 ? 5.300 7.508 -15.685 1.00 69.69 185 PHE A C 1
ATOM 1412 O O . PHE A 1 185 ? 5.396 8.359 -16.571 1.00 69.69 185 PHE A O 1
ATOM 1419 N N . SER A 1 186 ? 5.769 7.672 -14.440 1.00 67.38 186 SER A N 1
ATOM 1420 C CA . SER A 1 186 ? 6.472 8.869 -13.946 1.00 67.38 186 SER A CA 1
ATOM 1421 C C . SER A 1 186 ? 5.614 10.113 -13.652 1.00 67.38 186 SER A C 1
ATOM 1423 O O . SER A 1 186 ? 4.525 10.317 -14.183 1.00 67.38 186 SER A O 1
ATOM 1425 N N . LEU A 1 187 ? 6.177 10.980 -12.798 1.00 62.31 187 LEU A N 1
ATOM 1426 C CA . LEU A 1 187 ? 5.738 12.350 -12.503 1.00 62.31 187 LEU A CA 1
ATOM 1427 C C . LEU A 1 187 ? 6.085 13.367 -13.613 1.00 62.31 187 LEU A C 1
ATOM 1429 O O . LEU A 1 187 ? 5.603 14.497 -13.571 1.00 62.31 187 LEU A O 1
ATOM 1433 N N . GLY A 1 188 ? 6.918 12.999 -14.595 1.00 62.78 188 GLY A N 1
ATOM 1434 C CA . GLY A 1 188 ? 7.276 13.845 -15.737 1.00 62.78 188 GLY A CA 1
ATOM 1435 C C . GLY A 1 188 ? 8.703 13.643 -16.264 1.00 62.78 188 GLY A C 1
ATOM 1436 O O . GLY A 1 188 ? 9.586 13.097 -15.596 1.00 62.78 188 GLY A O 1
ATOM 1437 N N . VAL A 1 189 ? 8.935 14.129 -17.486 1.00 69.38 189 VAL A N 1
ATOM 1438 C CA . VAL A 1 189 ? 10.263 14.206 -18.119 1.00 69.38 189 VAL A CA 1
ATOM 1439 C C . VAL A 1 189 ? 10.958 15.496 -17.665 1.00 69.38 189 VAL A C 1
ATOM 1441 O O . VAL A 1 189 ? 10.371 16.575 -17.749 1.00 69.38 189 VAL A O 1
ATOM 1444 N N . LYS A 1 190 ? 12.205 15.404 -17.185 1.00 67.50 190 LYS A N 1
ATOM 1445 C CA . LYS A 1 190 ? 13.022 16.574 -16.823 1.00 67.50 190 LYS A CA 1
ATOM 1446 C C . LYS A 1 190 ? 13.334 17.418 -18.065 1.00 67.50 190 LYS A C 1
ATOM 1448 O O . LYS A 1 190 ? 13.512 16.885 -19.161 1.00 67.50 190 LYS A O 1
ATOM 1453 N N . SER A 1 191 ? 13.456 18.734 -17.882 1.00 56.66 191 SER A N 1
ATOM 1454 C CA . SER A 1 191 ? 13.959 19.627 -18.935 1.00 56.66 191 SER A CA 1
ATOM 1455 C C . SER A 1 191 ? 15.381 19.205 -19.335 1.00 56.66 191 SER A C 1
ATOM 1457 O O . SER A 1 191 ? 16.210 18.968 -18.460 1.00 56.66 191 SER A O 1
ATOM 1459 N N . GLY A 1 192 ? 15.646 19.059 -20.639 1.00 59.28 192 GLY A N 1
ATOM 1460 C CA . GLY A 1 192 ? 16.918 18.530 -21.162 1.00 59.28 192 GLY A CA 1
ATOM 1461 C C . GLY A 1 192 ? 16.807 17.301 -22.076 1.00 59.28 192 GLY A C 1
ATOM 1462 O O . GLY A 1 192 ? 17.788 16.575 -22.242 1.00 59.28 192 GLY A O 1
ATOM 1463 N N . ALA A 1 193 ? 15.635 17.042 -22.667 1.00 65.75 193 ALA A N 1
ATOM 1464 C CA . ALA A 1 193 ? 15.470 15.990 -23.669 1.00 65.75 193 ALA A CA 1
ATOM 1465 C C . ALA A 1 193 ? 16.425 16.209 -24.856 1.00 65.75 193 ALA A C 1
ATOM 1467 O O . ALA A 1 193 ? 16.423 17.274 -25.473 1.00 65.75 193 ALA A O 1
ATOM 1468 N N . ARG A 1 194 ? 17.233 15.197 -25.189 1.00 69.62 194 ARG A N 1
ATOM 1469 C CA . ARG A 1 194 ? 18.143 15.244 -26.342 1.00 69.62 194 ARG A CA 1
ATOM 1470 C C . ARG A 1 194 ? 17.470 14.552 -27.516 1.00 69.62 194 ARG A C 1
ATOM 1472 O O . ARG A 1 194 ? 17.252 13.345 -27.455 1.00 69.62 194 ARG A O 1
ATOM 1479 N N . VAL A 1 195 ? 17.143 15.299 -28.564 1.00 72.62 195 VAL A N 1
ATOM 1480 C CA . VAL A 1 195 ? 16.589 14.754 -29.810 1.00 72.62 195 VAL A CA 1
ATOM 1481 C C . VAL A 1 195 ? 17.673 14.804 -30.881 1.00 72.62 195 VAL A C 1
ATOM 1483 O O . VAL A 1 195 ? 18.321 15.831 -31.061 1.00 72.62 195 VAL A O 1
ATOM 1486 N N . SER A 1 196 ? 17.888 13.691 -31.570 1.00 72.88 196 SER A N 1
ATOM 1487 C CA . SER A 1 196 ? 18.832 13.556 -32.675 1.00 72.88 196 SER A CA 1
ATOM 1488 C C . SER A 1 196 ? 18.252 12.672 -33.782 1.00 72.88 196 SER A C 1
ATOM 1490 O O . SER A 1 196 ? 17.156 12.117 -33.666 1.00 72.88 196 SER A O 1
ATOM 1492 N N . PHE A 1 197 ? 18.977 12.550 -34.888 1.00 73.06 197 PHE A N 1
ATOM 1493 C CA . PHE A 1 197 ? 18.654 11.645 -35.985 1.00 73.06 197 PHE A CA 1
ATOM 1494 C C . PHE A 1 197 ? 19.902 10.845 -36.361 1.00 73.06 197 PHE A C 1
ATOM 1496 O O . PHE A 1 197 ? 21.025 11.312 -36.182 1.00 73.06 197 PHE A O 1
ATOM 1503 N N . GLN A 1 198 ? 19.697 9.629 -36.850 1.00 68.31 198 GLN A N 1
ATOM 1504 C CA . GLN A 1 198 ? 20.722 8.792 -37.453 1.00 68.31 198 GLN A CA 1
ATOM 1505 C C . GLN A 1 198 ? 20.387 8.654 -38.934 1.00 68.31 198 GLN A C 1
ATOM 1507 O O . GLN A 1 198 ? 19.339 8.114 -39.284 1.00 68.31 198 GLN A O 1
ATOM 1512 N N . ASP A 1 199 ? 21.252 9.193 -39.781 1.00 69.31 199 ASP A N 1
ATOM 1513 C CA . ASP A 1 199 ? 21.131 9.126 -41.233 1.00 69.31 199 ASP A CA 1
ATOM 1514 C C . ASP A 1 199 ? 21.923 7.916 -41.749 1.00 69.31 199 ASP A C 1
ATOM 1516 O O . ASP A 1 199 ? 23.067 7.709 -41.340 1.00 69.31 199 ASP A O 1
ATOM 1520 N N . TYR A 1 200 ? 21.307 7.098 -42.603 1.00 67.19 200 TYR A N 1
ATOM 1521 C CA . TYR A 1 200 ? 21.954 5.935 -43.218 1.00 67.19 200 TYR A CA 1
ATOM 1522 C C . TYR A 1 200 ? 22.447 6.216 -44.645 1.00 67.19 200 TYR A C 1
ATOM 1524 O O . TYR A 1 200 ? 22.887 5.286 -45.324 1.00 67.19 200 TYR A O 1
ATOM 1532 N N . SER A 1 201 ? 22.352 7.462 -45.118 1.00 69.56 201 SER A N 1
ATOM 1533 C CA . SER A 1 201 ? 22.768 7.879 -46.461 1.00 69.56 201 SER A CA 1
ATOM 1534 C C . SER A 1 201 ? 24.266 7.671 -46.686 1.00 69.56 201 SER A C 1
ATOM 1536 O O . SER A 1 201 ? 25.090 8.001 -45.831 1.00 69.56 201 SER A O 1
ATOM 1538 N N . ILE A 1 202 ? 24.630 7.141 -47.857 1.00 65.19 202 ILE A N 1
ATOM 1539 C CA . ILE A 1 202 ? 26.034 6.991 -48.259 1.00 65.19 202 ILE A CA 1
ATOM 1540 C C . ILE A 1 202 ? 26.426 8.213 -49.087 1.00 65.19 202 ILE A C 1
ATOM 1542 O O . ILE A 1 202 ? 25.756 8.560 -50.059 1.00 65.19 202 ILE A O 1
ATOM 1546 N N . LYS A 1 203 ? 27.525 8.856 -48.691 1.00 69.44 203 LYS A N 1
ATOM 1547 C CA . LYS A 1 203 ? 28.174 9.931 -49.446 1.00 69.44 203 LYS A CA 1
ATOM 1548 C C . LYS A 1 203 ? 29.371 9.325 -50.156 1.00 69.44 203 LYS A C 1
ATOM 1550 O O . LYS A 1 203 ? 30.392 9.100 -49.512 1.00 69.44 203 LYS A O 1
ATOM 1555 N N . ASP A 1 204 ? 29.217 9.027 -51.437 1.00 59.81 204 ASP A N 1
ATOM 1556 C CA . ASP A 1 204 ? 30.293 8.465 -52.248 1.00 59.81 204 ASP A CA 1
ATOM 1557 C C . ASP A 1 204 ? 30.903 9.551 -53.144 1.00 59.81 204 ASP A C 1
ATOM 1559 O O . ASP A 1 204 ? 30.260 10.564 -53.436 1.00 59.81 204 ASP A O 1
ATOM 1563 N N . ARG A 1 205 ? 32.157 9.376 -53.555 1.00 57.44 205 ARG A N 1
ATOM 1564 C CA . ARG A 1 205 ? 32.818 10.273 -54.513 1.00 57.44 205 ARG A CA 1
ATOM 1565 C C . ARG A 1 205 ? 33.038 9.509 -55.802 1.00 57.44 205 ARG A C 1
ATOM 1567 O O . ARG A 1 205 ? 33.647 8.445 -55.784 1.00 57.44 205 ARG A O 1
ATOM 1574 N N . ASN A 1 206 ? 32.549 10.047 -56.914 1.00 61.16 206 ASN A N 1
ATOM 1575 C CA . ASN A 1 206 ? 32.823 9.436 -58.208 1.00 61.16 206 ASN A CA 1
ATOM 1576 C C . ASN A 1 206 ? 34.290 9.662 -58.628 1.00 61.16 206 ASN A C 1
ATOM 1578 O O . ASN A 1 206 ? 35.014 10.468 -58.040 1.00 61.16 206 ASN A O 1
ATOM 1582 N N . GLU A 1 207 ? 34.713 8.964 -59.681 1.00 49.31 207 GLU A N 1
ATOM 1583 C CA . GLU A 1 207 ? 36.072 9.015 -60.245 1.00 49.31 207 GLU A CA 1
ATOM 1584 C C . GLU A 1 207 ? 36.486 10.419 -60.742 1.00 49.31 207 GLU A C 1
ATOM 1586 O O . GLU A 1 207 ? 37.667 10.689 -60.942 1.00 49.31 207 GLU A O 1
ATOM 1591 N N . PHE A 1 208 ? 35.527 11.345 -60.869 1.00 46.22 208 PHE A N 1
ATOM 1592 C CA . PHE A 1 208 ? 35.732 12.732 -61.296 1.00 46.22 208 PHE A CA 1
ATOM 1593 C C . PHE A 1 208 ? 35.701 13.753 -60.145 1.00 46.22 208 PHE A C 1
ATOM 1595 O O . PHE A 1 208 ? 35.857 14.948 -60.385 1.00 46.22 208 PHE A O 1
ATOM 1602 N N . GLY A 1 209 ? 35.557 13.309 -58.891 1.00 57.59 209 GLY A N 1
ATOM 1603 C CA . GLY A 1 209 ? 35.614 14.176 -57.711 1.00 57.59 209 GLY A CA 1
ATOM 1604 C C . GLY A 1 209 ? 34.293 14.843 -57.310 1.00 57.59 209 GLY A C 1
ATOM 1605 O O . GLY A 1 209 ? 34.285 15.582 -56.322 1.00 57.59 209 GLY A O 1
ATOM 1606 N N . ASP A 1 210 ? 33.182 14.544 -57.989 1.00 57.69 210 ASP A N 1
ATOM 1607 C CA . ASP A 1 210 ? 31.843 14.978 -57.580 1.00 57.69 210 ASP A CA 1
ATOM 1608 C C . ASP A 1 210 ? 31.274 14.049 -56.495 1.00 57.69 210 ASP A C 1
ATOM 1610 O O . ASP A 1 210 ? 31.409 12.821 -56.540 1.00 57.69 210 ASP A O 1
ATOM 1614 N N . VAL A 1 211 ? 30.612 14.643 -55.499 1.00 54.69 211 VAL A N 1
ATOM 1615 C CA . VAL A 1 211 ? 29.995 13.912 -54.384 1.00 54.69 211 VAL A CA 1
ATOM 1616 C C . VAL A 1 211 ? 28.602 13.446 -54.802 1.00 54.69 211 VAL A C 1
ATOM 1618 O O . VAL A 1 211 ? 27.682 14.254 -54.919 1.00 54.69 211 VAL A O 1
ATOM 1621 N N . ILE A 1 212 ? 28.430 12.138 -54.990 1.00 68.69 212 ILE A N 1
ATOM 1622 C CA . ILE A 1 212 ? 27.123 11.525 -55.227 1.00 68.69 212 ILE A CA 1
ATOM 1623 C C . ILE A 1 212 ? 26.541 11.133 -53.865 1.00 68.69 212 ILE A C 1
ATOM 1625 O O . ILE A 1 212 ? 27.066 10.272 -53.156 1.00 68.69 212 ILE A O 1
ATOM 1629 N N . LEU A 1 213 ? 25.444 11.789 -53.481 1.00 66.00 213 LEU A N 1
ATOM 1630 C CA . LEU A 1 213 ? 24.683 11.456 -52.280 1.00 66.00 213 LEU A CA 1
ATOM 1631 C C . LEU A 1 213 ? 23.607 10.428 -52.639 1.00 66.00 213 LEU A C 1
ATOM 1633 O O . LEU A 1 213 ? 22.608 10.768 -53.271 1.00 66.00 213 LEU A O 1
ATOM 1637 N N . LEU A 1 214 ? 23.789 9.179 -52.207 1.00 68.56 214 LEU A N 1
ATOM 1638 C CA . LEU A 1 214 ? 22.714 8.192 -52.226 1.00 68.56 214 LEU A CA 1
ATOM 1639 C C . LEU A 1 214 ? 21.917 8.331 -50.926 1.00 68.56 214 LEU A C 1
ATOM 1641 O O . LEU A 1 214 ? 22.279 7.751 -49.896 1.00 68.56 214 LEU A O 1
ATOM 1645 N N . GLU A 1 215 ? 20.851 9.128 -50.982 1.00 61.50 215 GLU A N 1
ATOM 1646 C CA . GLU A 1 215 ? 19.942 9.335 -49.855 1.00 61.50 215 GLU A CA 1
ATOM 1647 C C . GLU A 1 215 ? 19.283 8.006 -49.451 1.00 61.50 215 GLU A C 1
ATOM 1649 O O . GLU A 1 215 ? 18.705 7.288 -50.272 1.00 61.50 215 GLU A O 1
ATOM 1654 N N . ARG A 1 216 ? 19.403 7.649 -48.172 1.00 65.50 216 ARG A N 1
ATOM 1655 C CA . ARG A 1 216 ? 18.753 6.481 -47.565 1.00 65.50 216 ARG A CA 1
ATOM 1656 C C . ARG A 1 216 ? 17.859 6.944 -46.419 1.00 65.50 216 ARG A C 1
ATOM 1658 O O . ARG A 1 216 ? 17.856 8.106 -46.034 1.00 65.50 216 ARG A O 1
ATOM 1665 N N . GLY A 1 217 ? 17.066 6.022 -45.877 1.00 59.31 217 GLY A N 1
ATOM 1666 C CA . GLY A 1 217 ? 16.195 6.331 -44.745 1.00 59.31 217 GLY A CA 1
ATOM 1667 C C . GLY A 1 217 ? 16.975 6.864 -43.538 1.00 59.31 217 GLY A C 1
ATOM 1668 O O . GLY A 1 217 ? 18.151 6.557 -43.359 1.00 59.31 217 GLY A O 1
ATOM 1669 N N . PHE A 1 218 ? 16.297 7.621 -42.681 1.00 61.19 218 PHE A N 1
ATOM 1670 C CA . PHE A 1 218 ? 16.840 8.104 -41.414 1.00 61.19 218 PHE A CA 1
ATOM 1671 C C . PHE A 1 218 ? 15.990 7.591 -40.244 1.00 61.19 218 PHE A C 1
ATOM 1673 O O . PHE A 1 218 ? 14.779 7.400 -40.371 1.00 61.19 218 PHE A O 1
ATOM 1680 N N . ALA A 1 219 ? 16.610 7.391 -39.083 1.00 66.00 219 ALA A N 1
ATOM 1681 C CA . ALA A 1 219 ? 15.932 7.025 -37.843 1.00 66.00 219 ALA A CA 1
ATOM 1682 C C . ALA A 1 219 ? 15.993 8.182 -36.838 1.00 66.00 219 ALA A C 1
ATOM 1684 O O . ALA A 1 219 ? 17.059 8.733 -36.565 1.00 66.00 219 ALA A O 1
ATOM 1685 N N . ARG A 1 220 ? 14.851 8.557 -36.252 1.00 69.12 220 ARG A N 1
ATOM 1686 C CA . ARG A 1 220 ? 14.808 9.553 -35.167 1.00 69.12 220 ARG A CA 1
ATOM 1687 C C . ARG A 1 220 ? 15.201 8.903 -33.843 1.00 69.12 220 ARG A C 1
ATOM 1689 O O . ARG A 1 220 ? 14.735 7.812 -33.526 1.00 69.12 220 ARG A O 1
ATOM 1696 N N . ARG A 1 221 ? 16.011 9.594 -33.043 1.00 74.56 221 ARG A N 1
ATOM 1697 C CA . ARG A 1 221 ? 16.452 9.149 -31.718 1.00 74.56 221 ARG A CA 1
ATOM 1698 C C . ARG A 1 221 ? 16.146 10.229 -30.687 1.00 74.56 221 ARG A C 1
ATOM 1700 O O . ARG A 1 221 ? 16.416 11.402 -30.907 1.00 74.56 221 ARG A O 1
ATOM 1707 N N . ALA A 1 222 ? 15.603 9.836 -29.542 1.00 74.50 222 ALA A N 1
ATOM 1708 C CA . ALA A 1 222 ? 15.411 10.741 -28.416 1.00 74.50 222 ALA A CA 1
ATOM 1709 C C . ALA A 1 222 ? 15.903 10.095 -27.120 1.00 74.50 222 ALA A C 1
ATOM 1711 O O . ALA A 1 222 ? 15.713 8.899 -26.902 1.00 74.50 222 ALA A O 1
ATOM 1712 N N . ALA A 1 223 ? 16.540 10.894 -26.268 1.00 75.19 223 ALA A N 1
ATOM 1713 C CA . ALA A 1 223 ? 16.935 10.519 -24.919 1.00 75.19 223 ALA A CA 1
ATOM 1714 C C . ALA A 1 223 ? 16.214 11.421 -23.912 1.00 75.19 223 ALA A C 1
ATOM 1716 O O . ALA A 1 223 ? 16.396 12.642 -23.906 1.00 75.19 223 ALA A O 1
ATOM 1717 N N . PHE A 1 224 ? 15.399 10.800 -23.061 1.00 75.50 224 PHE A N 1
ATOM 1718 C CA . PHE A 1 224 ? 14.612 11.467 -22.029 1.00 75.50 224 PHE A CA 1
ATOM 1719 C C . PHE A 1 224 ? 15.168 11.118 -20.647 1.00 75.50 224 PHE A C 1
ATOM 1721 O O . PHE A 1 224 ? 15.406 9.948 -20.351 1.00 75.50 224 PHE A O 1
ATOM 1728 N N . GLN A 1 225 ? 15.353 12.123 -19.792 1.00 76.69 225 GLN A N 1
ATOM 1729 C CA . GLN A 1 225 ? 15.606 11.918 -18.365 1.00 76.69 225 GLN A CA 1
ATOM 1730 C C . GLN A 1 225 ? 14.274 12.014 -17.622 1.00 76.69 225 GLN A C 1
ATOM 1732 O O . GLN A 1 225 ? 13.551 12.995 -17.783 1.00 76.69 225 GLN A O 1
ATOM 1737 N N . MET A 1 226 ? 13.932 11.009 -16.823 1.00 73.44 226 MET A N 1
ATOM 1738 C CA . MET A 1 226 ? 12.599 10.874 -16.229 1.00 73.44 226 MET A CA 1
ATOM 1739 C C . MET A 1 226 ? 12.689 10.600 -14.724 1.00 73.44 226 MET A C 1
ATOM 1741 O O . MET A 1 226 ? 13.624 9.941 -14.273 1.00 73.44 226 MET A O 1
ATOM 1745 N N . LEU A 1 227 ? 11.734 11.123 -13.948 1.00 77.00 227 LEU A N 1
ATOM 1746 C CA . LEU A 1 227 ? 11.650 10.927 -12.494 1.00 77.00 227 LEU A CA 1
ATOM 1747 C C . LEU A 1 227 ? 10.641 9.829 -12.157 1.00 77.00 227 LEU A C 1
ATOM 1749 O O . LEU A 1 227 ? 9.438 10.039 -12.309 1.00 77.00 227 LEU A O 1
ATOM 1753 N N . LEU A 1 228 ? 11.095 8.669 -11.694 1.00 77.19 228 LEU A N 1
ATOM 1754 C CA . LEU A 1 228 ? 10.196 7.585 -11.296 1.00 77.19 228 LEU A CA 1
ATOM 1755 C C . LEU A 1 228 ? 9.902 7.636 -9.797 1.00 77.19 228 LEU A C 1
ATOM 1757 O O . LEU A 1 228 ? 10.789 7.912 -8.992 1.00 77.19 228 LEU A O 1
ATOM 1761 N N . ALA A 1 229 ? 8.658 7.333 -9.424 1.00 74.19 229 ALA A N 1
ATOM 1762 C CA . ALA A 1 229 ? 8.329 7.038 -8.037 1.00 74.19 229 ALA A CA 1
ATOM 1763 C C . ALA A 1 229 ? 8.878 5.652 -7.660 1.00 74.19 229 ALA A C 1
ATOM 1765 O O . ALA A 1 229 ? 8.861 4.745 -8.488 1.00 74.19 229 ALA A O 1
ATOM 1766 N N . SER A 1 230 ? 9.302 5.467 -6.403 1.00 74.88 230 SER A N 1
ATOM 1767 C CA . SER A 1 230 ? 9.895 4.201 -5.925 1.00 74.88 230 SER A CA 1
ATOM 1768 C C . SER A 1 230 ? 9.016 2.974 -6.238 1.00 74.88 230 SER A C 1
ATOM 1770 O O . SER A 1 230 ? 9.500 1.971 -6.752 1.00 74.88 230 SER A O 1
ATOM 1772 N N . LYS A 1 231 ? 7.690 3.103 -6.079 1.00 74.69 231 LYS A N 1
ATOM 1773 C CA . LYS A 1 231 ? 6.704 2.046 -6.381 1.00 74.69 231 LYS A CA 1
ATOM 1774 C C . LYS A 1 231 ? 6.589 1.656 -7.866 1.00 74.69 231 LYS A C 1
ATOM 1776 O O . LYS A 1 231 ? 5.946 0.663 -8.181 1.00 74.69 231 LYS A O 1
ATOM 1781 N N . GLU A 1 232 ? 7.120 2.467 -8.780 1.00 76.62 232 GLU A N 1
ATOM 1782 C CA . GLU A 1 232 ? 6.970 2.293 -10.233 1.00 76.62 232 GLU A CA 1
ATOM 1783 C C . GLU A 1 232 ? 8.252 1.788 -10.901 1.00 76.62 232 GLU A C 1
ATOM 1785 O O . GLU A 1 232 ? 8.230 1.500 -12.095 1.00 76.62 232 GLU A O 1
ATOM 1790 N N . VAL A 1 233 ? 9.361 1.684 -10.158 1.00 77.88 233 VAL A N 1
ATOM 1791 C CA . VAL A 1 233 ? 10.676 1.323 -10.709 1.00 77.88 233 VAL A CA 1
ATOM 1792 C C . VAL A 1 233 ? 10.650 -0.079 -11.320 1.00 77.88 233 VAL A C 1
ATOM 1794 O O . VAL A 1 233 ? 10.986 -0.230 -12.497 1.00 77.88 233 VAL A O 1
ATOM 1797 N N . ASP A 1 234 ? 10.173 -1.075 -10.572 1.00 79.25 234 ASP A N 1
ATOM 1798 C CA . ASP A 1 234 ? 10.113 -2.463 -11.046 1.00 79.25 234 ASP A CA 1
ATOM 1799 C C . ASP A 1 234 ? 9.092 -2.622 -12.180 1.00 79.25 234 ASP A C 1
ATOM 1801 O O . ASP A 1 234 ? 9.410 -3.157 -13.239 1.00 79.25 234 ASP A O 1
ATOM 1805 N N . ALA A 1 235 ? 7.899 -2.038 -12.024 1.00 77.38 235 ALA A N 1
ATOM 1806 C CA . ALA A 1 235 ? 6.849 -2.083 -13.041 1.00 77.38 235 ALA A CA 1
ATOM 1807 C C . ALA A 1 235 ? 7.273 -1.426 -14.371 1.00 77.38 235 ALA A C 1
ATOM 1809 O O . ALA A 1 235 ? 6.908 -1.899 -15.451 1.00 77.38 235 ALA A O 1
ATOM 1810 N N . PHE A 1 236 ? 8.045 -0.336 -14.313 1.00 81.50 236 PHE A N 1
ATOM 1811 C CA . PHE A 1 236 ? 8.604 0.303 -15.501 1.00 81.50 236 PHE A CA 1
ATOM 1812 C C . PHE A 1 236 ? 9.686 -0.563 -16.147 1.00 81.50 236 PHE A C 1
ATOM 1814 O O . PHE A 1 236 ? 9.690 -0.714 -17.370 1.00 81.50 236 PHE A O 1
ATOM 1821 N N . ASN A 1 237 ? 10.577 -1.162 -15.354 1.00 81.12 237 ASN A N 1
ATOM 1822 C CA . ASN A 1 237 ? 11.622 -2.036 -15.876 1.00 81.12 237 ASN A CA 1
ATOM 1823 C C . ASN A 1 237 ? 11.035 -3.294 -16.541 1.00 81.12 237 ASN A C 1
ATOM 1825 O O . ASN A 1 237 ? 11.411 -3.620 -17.667 1.00 81.12 237 ASN A O 1
ATOM 1829 N N . ASP A 1 238 ? 10.040 -3.930 -15.923 1.00 81.62 238 ASP A N 1
ATOM 1830 C CA . ASP A 1 238 ? 9.316 -5.070 -16.497 1.00 81.62 238 ASP A CA 1
ATOM 1831 C C . ASP A 1 238 ? 8.608 -4.697 -17.802 1.00 81.62 238 ASP A C 1
ATOM 1833 O O . ASP A 1 238 ? 8.659 -5.437 -18.791 1.00 81.62 238 ASP A O 1
ATOM 1837 N N . PHE A 1 239 ? 7.998 -3.507 -17.851 1.00 82.50 239 PHE A N 1
ATOM 1838 C CA . PHE A 1 239 ? 7.423 -2.986 -19.084 1.00 82.50 239 PHE A CA 1
ATOM 1839 C C . PHE A 1 239 ? 8.494 -2.833 -20.172 1.00 82.50 239 PHE A C 1
ATOM 1841 O O . PHE A 1 239 ? 8.298 -3.347 -21.275 1.00 82.50 239 PHE A O 1
ATOM 1848 N N . LEU A 1 240 ? 9.642 -2.215 -19.869 1.00 78.44 240 LEU A N 1
ATOM 1849 C CA . LEU A 1 240 ? 10.752 -2.067 -20.817 1.00 78.44 240 LEU A CA 1
ATOM 1850 C C . LEU A 1 240 ? 11.303 -3.414 -21.305 1.00 78.44 240 LEU A C 1
ATOM 1852 O O . LEU A 1 240 ? 11.669 -3.533 -22.477 1.00 78.44 240 LEU A O 1
ATOM 1856 N N . ILE A 1 241 ? 11.348 -4.427 -20.438 1.00 79.62 241 ILE A N 1
ATOM 1857 C CA . ILE A 1 241 ? 11.752 -5.790 -20.801 1.00 79.62 241 ILE A CA 1
ATOM 1858 C C . ILE A 1 241 ? 10.720 -6.415 -21.744 1.00 79.62 241 ILE A C 1
ATOM 1860 O O . ILE A 1 241 ? 11.105 -7.008 -22.756 1.00 79.62 241 ILE A O 1
ATOM 1864 N N . SER A 1 242 ? 9.426 -6.247 -21.460 1.00 79.06 242 SER A N 1
ATOM 1865 C CA . SER A 1 242 ? 8.342 -6.795 -22.286 1.00 79.06 242 SER A CA 1
ATOM 1866 C C . SER A 1 242 ? 8.315 -6.207 -23.703 1.00 79.06 242 SER A C 1
ATOM 1868 O O . SER A 1 242 ? 8.025 -6.919 -24.663 1.00 79.06 242 SER A O 1
ATOM 1870 N N . VAL A 1 243 ? 8.690 -4.931 -23.864 1.00 78.44 243 VAL A N 1
ATOM 1871 C CA . VAL A 1 243 ? 8.679 -4.230 -25.161 1.00 78.44 243 VAL A CA 1
ATOM 1872 C C . VAL A 1 243 ? 10.047 -4.178 -25.851 1.00 78.44 243 VAL A C 1
ATOM 1874 O O . VAL A 1 243 ? 10.194 -3.498 -26.863 1.00 78.44 243 VAL A O 1
ATOM 1877 N N . ARG A 1 244 ? 11.057 -4.917 -25.367 1.00 70.06 244 ARG A N 1
ATOM 1878 C CA . ARG A 1 244 ? 12.456 -4.823 -25.845 1.00 70.06 244 ARG A CA 1
ATOM 1879 C C . ARG A 1 244 ? 12.653 -4.986 -27.358 1.00 70.06 244 ARG A C 1
ATOM 1881 O O . ARG A 1 244 ? 13.580 -4.406 -27.908 1.00 70.06 244 ARG A O 1
ATOM 1888 N N . ALA A 1 245 ? 11.801 -5.774 -28.012 1.00 71.56 245 ALA A N 1
ATOM 1889 C CA . ALA A 1 245 ? 11.865 -6.066 -29.447 1.00 71.56 245 ALA A CA 1
ATOM 1890 C C . ALA A 1 245 ? 10.588 -5.648 -30.200 1.00 71.56 245 ALA A C 1
ATOM 1892 O O . ALA A 1 245 ? 10.403 -6.019 -31.357 1.00 71.56 245 ALA A O 1
ATOM 1893 N N . THR A 1 246 ? 9.697 -4.888 -29.553 1.00 75.88 246 THR A N 1
ATOM 1894 C CA . THR A 1 246 ? 8.442 -4.434 -30.161 1.00 75.88 246 THR A CA 1
ATOM 1895 C C . THR A 1 246 ? 8.499 -2.920 -30.358 1.00 75.88 246 THR A C 1
ATOM 1897 O O . THR A 1 246 ? 8.746 -2.204 -29.388 1.00 75.88 246 THR A O 1
ATOM 1900 N N . PRO A 1 247 ? 8.285 -2.396 -31.579 1.00 76.50 247 PRO A N 1
ATOM 1901 C CA . PRO A 1 247 ? 8.254 -0.956 -31.794 1.00 76.50 247 PRO A CA 1
ATOM 1902 C C . PRO A 1 247 ? 7.041 -0.352 -31.079 1.00 76.50 247 PRO A C 1
ATOM 1904 O O . PRO A 1 247 ? 5.900 -0.766 -31.294 1.00 76.50 247 PRO A O 1
ATOM 1907 N N . CYS A 1 248 ? 7.294 0.631 -30.218 1.00 79.38 248 CYS A N 1
ATOM 1908 C CA . CYS A 1 248 ? 6.267 1.335 -29.457 1.00 79.38 248 CYS A CA 1
ATOM 1909 C C . CYS A 1 248 ? 6.272 2.824 -29.800 1.00 79.38 248 CYS A C 1
ATOM 1911 O O . CYS A 1 248 ? 7.283 3.380 -30.234 1.00 79.38 248 CYS A O 1
ATOM 1913 N N . LEU A 1 249 ? 5.123 3.470 -29.594 1.00 84.31 249 LEU A N 1
ATOM 1914 C CA . LEU A 1 249 ? 5.005 4.920 -29.667 1.00 84.31 249 LEU A CA 1
ATOM 1915 C C . LEU A 1 249 ? 5.340 5.524 -28.302 1.00 84.31 249 LEU A C 1
ATOM 1917 O O . LEU A 1 249 ? 4.587 5.360 -27.343 1.00 84.31 249 LEU A O 1
ATOM 1921 N N . TRP A 1 250 ? 6.460 6.233 -28.228 1.00 81.75 250 TRP A N 1
ATOM 1922 C CA . TRP A 1 250 ? 6.923 6.929 -27.035 1.00 81.75 250 TRP A CA 1
ATOM 1923 C C . TRP A 1 250 ? 6.515 8.395 -27.109 1.00 81.75 250 TRP A C 1
ATOM 1925 O O . TRP A 1 250 ? 6.834 9.085 -28.076 1.00 81.75 250 TRP A O 1
ATOM 1935 N N . ILE A 1 251 ? 5.806 8.875 -26.089 1.00 81.31 251 ILE A N 1
ATOM 1936 C CA . ILE A 1 251 ? 5.302 10.250 -26.026 1.00 81.31 251 ILE A CA 1
ATOM 1937 C C . ILE A 1 251 ? 5.928 10.918 -24.804 1.00 81.31 251 ILE A C 1
ATOM 1939 O O . ILE A 1 251 ? 5.501 10.665 -23.680 1.00 81.31 251 ILE A O 1
ATOM 1943 N N . GLY A 1 252 ? 6.943 11.759 -25.020 1.00 74.75 252 GLY A N 1
ATOM 1944 C CA . GLY A 1 252 ? 7.556 12.548 -23.947 1.00 74.75 252 GLY A CA 1
ATOM 1945 C C . GLY A 1 252 ? 6.695 13.750 -23.552 1.00 74.75 252 GLY A C 1
ATOM 1946 O O . GLY A 1 252 ? 6.406 13.962 -22.378 1.00 74.75 252 GLY A O 1
ATOM 1947 N N . SER A 1 253 ? 6.245 14.530 -24.538 1.00 72.44 253 SER A N 1
ATOM 1948 C CA . SER A 1 253 ? 5.318 15.645 -24.342 1.00 72.44 253 SER A CA 1
ATOM 1949 C C . SER A 1 253 ? 4.402 15.810 -25.551 1.00 72.44 253 SER A C 1
ATOM 1951 O O . SER A 1 253 ? 4.827 15.693 -26.694 1.00 72.44 253 SER A O 1
ATOM 1953 N N . GLY A 1 254 ? 3.133 16.146 -25.310 1.00 67.94 254 GLY A N 1
ATOM 1954 C CA . GLY A 1 254 ? 2.202 16.511 -26.384 1.00 67.94 254 GLY A CA 1
ATOM 1955 C C . GLY A 1 254 ? 2.468 17.897 -26.985 1.00 67.94 254 GLY A C 1
ATOM 1956 O O . GLY A 1 254 ? 1.866 18.240 -27.994 1.00 67.94 254 GLY A O 1
ATOM 1957 N N . ARG A 1 255 ? 3.353 18.702 -26.373 1.00 67.19 255 ARG A N 1
ATOM 1958 C CA . ARG A 1 255 ? 3.652 20.075 -26.817 1.00 67.19 255 ARG A CA 1
ATOM 1959 C C . ARG A 1 255 ? 4.607 20.138 -28.007 1.00 67.19 255 ARG A C 1
ATOM 1961 O O . ARG A 1 255 ? 4.574 21.111 -28.748 1.00 67.19 255 ARG A O 1
ATOM 1968 N N . PHE A 1 256 ? 5.462 19.129 -28.172 1.00 69.69 256 PHE A N 1
ATOM 1969 C CA . PHE A 1 256 ? 6.507 19.122 -29.192 1.00 69.69 256 PHE A CA 1
ATOM 1970 C C . PHE A 1 256 ? 6.464 17.824 -29.991 1.00 69.69 256 PHE A C 1
ATOM 1972 O O . PHE A 1 256 ? 6.679 16.743 -29.437 1.00 69.69 256 PHE A O 1
ATOM 1979 N N . GLU A 1 257 ? 6.282 17.936 -31.307 1.00 70.31 257 GLU A N 1
ATOM 1980 C CA . GLU A 1 257 ? 6.308 16.790 -32.222 1.00 70.31 257 GLU A CA 1
ATOM 1981 C C . GLU A 1 257 ? 7.640 16.025 -32.160 1.00 70.31 257 GLU A C 1
ATOM 1983 O O . GLU A 1 257 ? 7.655 14.800 -32.189 1.00 70.31 257 GLU A O 1
ATOM 1988 N N . ALA A 1 258 ? 8.751 16.730 -31.931 1.00 70.69 258 ALA A N 1
ATOM 1989 C CA . ALA A 1 258 ? 10.077 16.135 -31.765 1.00 70.69 258 ALA A CA 1
ATOM 1990 C C . ALA A 1 258 ? 10.197 15.167 -30.568 1.00 70.69 258 ALA A C 1
ATOM 1992 O O . ALA A 1 258 ? 11.123 14.360 -30.522 1.00 70.69 258 ALA A O 1
ATOM 1993 N N . THR A 1 259 ? 9.280 15.238 -29.596 1.00 73.94 259 THR A N 1
ATOM 1994 C CA . THR A 1 259 ? 9.283 14.366 -28.407 1.00 73.94 259 THR A CA 1
ATOM 1995 C C . THR A 1 259 ? 8.365 13.150 -28.537 1.00 73.94 259 THR A C 1
ATOM 1997 O O . THR A 1 259 ? 8.269 12.354 -27.601 1.00 73.94 259 THR A O 1
ATOM 2000 N N . VAL A 1 260 ? 7.707 12.992 -29.689 1.00 79.62 260 VAL A N 1
ATOM 2001 C CA . VAL A 1 260 ? 6.933 11.804 -30.050 1.00 79.62 260 VAL A CA 1
ATOM 2002 C C . VAL A 1 260 ? 7.786 10.957 -30.990 1.00 79.62 260 VAL A C 1
ATOM 2004 O O . VAL A 1 260 ? 8.112 11.375 -32.099 1.00 79.62 260 VAL A O 1
ATOM 2007 N N . VAL A 1 261 ? 8.194 9.773 -30.533 1.00 78.62 261 VAL A N 1
ATOM 2008 C CA . VAL A 1 261 ? 9.104 8.889 -31.274 1.00 78.62 261 VAL A CA 1
ATOM 2009 C C . VAL A 1 261 ? 8.493 7.503 -31.379 1.00 78.62 261 VAL A C 1
ATOM 2011 O O . VAL A 1 261 ? 8.175 6.880 -30.369 1.00 78.62 261 VAL A O 1
ATOM 2014 N N . TYR A 1 262 ? 8.353 7.004 -32.603 1.00 80.38 262 TYR A N 1
ATOM 2015 C CA . TYR A 1 262 ? 8.012 5.609 -32.856 1.00 80.38 262 TYR A CA 1
ATOM 2016 C C . TYR A 1 262 ? 9.280 4.823 -33.158 1.00 80.38 262 TYR A C 1
ATOM 2018 O O . TYR A 1 262 ? 10.075 5.222 -34.007 1.00 80.38 262 TYR A O 1
ATOM 2026 N N . GLY A 1 263 ? 9.485 3.721 -32.447 1.00 75.12 263 GLY A N 1
ATOM 2027 C CA . GLY A 1 263 ? 10.656 2.887 -32.661 1.00 75.12 263 GLY A CA 1
ATOM 2028 C C . GLY A 1 263 ? 10.935 1.933 -31.513 1.00 75.12 263 GLY A C 1
ATOM 2029 O O . GLY A 1 263 ? 10.182 1.825 -30.540 1.00 75.12 263 GLY A O 1
ATOM 2030 N N . LEU A 1 264 ? 12.043 1.218 -31.657 1.00 72.75 264 LEU A N 1
ATOM 2031 C CA . LEU A 1 264 ? 12.563 0.323 -30.637 1.00 72.75 264 LEU A CA 1
ATOM 2032 C C . LEU A 1 264 ? 13.284 1.131 -29.559 1.00 72.75 264 LEU A C 1
ATOM 2034 O O . LEU A 1 264 ? 13.915 2.155 -29.835 1.00 72.75 264 LEU A O 1
ATOM 2038 N N . ARG A 1 265 ? 13.245 0.637 -28.323 1.00 71.00 265 ARG A N 1
ATOM 2039 C CA . ARG A 1 265 ? 14.177 1.110 -27.301 1.00 71.00 265 ARG A CA 1
ATOM 2040 C C . ARG A 1 265 ? 15.592 0.769 -27.769 1.00 71.00 265 ARG A C 1
ATOM 2042 O O . ARG A 1 265 ? 15.893 -0.401 -27.989 1.00 71.00 265 ARG A O 1
ATOM 2049 N N . ALA A 1 266 ? 16.463 1.770 -27.878 1.00 58.03 266 ALA A N 1
ATOM 2050 C CA . ALA A 1 266 ? 17.881 1.529 -28.122 1.00 58.03 266 ALA A CA 1
ATOM 2051 C C . ALA A 1 266 ? 18.455 0.690 -26.965 1.00 58.03 266 ALA A C 1
ATOM 2053 O O . ALA A 1 266 ? 18.495 1.145 -25.819 1.00 58.03 266 ALA A O 1
ATOM 2054 N N . GLY A 1 267 ? 18.850 -0.551 -27.254 1.00 49.16 267 GLY A N 1
ATOM 2055 C CA . GLY A 1 267 ? 19.672 -1.346 -26.348 1.00 49.16 267 GLY A CA 1
ATOM 2056 C C . GLY A 1 267 ? 21.078 -0.753 -26.269 1.00 49.16 267 GLY A C 1
ATOM 2057 O O . GLY A 1 267 ? 21.534 -0.107 -27.212 1.00 49.16 267 GLY A O 1
ATOM 2058 N N . ALA A 1 268 ? 21.780 -0.970 -25.159 1.00 44.47 268 ALA A N 1
ATOM 2059 C CA . ALA A 1 268 ? 23.212 -0.692 -25.065 1.00 44.47 268 ALA A CA 1
ATOM 2060 C C . ALA A 1 268 ? 23.993 -1.745 -25.881 1.00 44.47 268 ALA A C 1
ATOM 2062 O O . ALA A 1 268 ? 24.669 -2.597 -25.322 1.00 44.47 268 ALA A O 1
ATOM 2063 N N . GLY A 1 269 ? 23.813 -1.756 -27.202 1.00 42.12 269 GLY A N 1
ATOM 2064 C CA . GLY A 1 269 ? 24.528 -2.624 -28.132 1.00 42.12 269 GLY A CA 1
ATOM 2065 C C . GLY A 1 269 ? 25.585 -1.809 -28.861 1.00 42.12 269 GLY A C 1
ATOM 2066 O O . GLY A 1 269 ? 25.246 -0.964 -29.687 1.00 42.12 269 GLY A O 1
ATOM 2067 N N . ARG A 1 270 ? 26.852 -2.023 -28.504 1.00 42.06 270 ARG A N 1
ATOM 2068 C CA . ARG A 1 270 ? 28.025 -1.511 -29.221 1.00 42.06 270 ARG A CA 1
ATOM 2069 C C . ARG A 1 270 ? 28.105 -2.209 -30.586 1.00 42.06 270 ARG A C 1
ATOM 2071 O O . ARG A 1 270 ? 27.820 -3.400 -30.655 1.00 42.06 270 ARG A O 1
ATOM 2078 N N . ALA A 1 271 ? 28.449 -1.467 -31.640 1.00 44.53 271 ALA A N 1
ATOM 2079 C CA . ALA A 1 271 ? 28.750 -2.025 -32.960 1.00 44.53 271 ALA A CA 1
ATOM 2080 C C . ALA A 1 271 ? 29.851 -3.099 -32.855 1.00 44.53 271 ALA A C 1
ATOM 2082 O O . ALA A 1 271 ? 30.673 -3.020 -31.939 1.00 44.53 271 ALA A O 1
ATOM 2083 N N . ASP A 1 272 ? 29.821 -4.093 -33.747 1.00 53.09 272 ASP A N 1
ATOM 2084 C CA . ASP A 1 272 ? 30.743 -5.236 -33.762 1.00 53.09 272 ASP A CA 1
ATOM 2085 C C . ASP A 1 272 ? 32.203 -4.806 -33.539 1.00 53.09 272 ASP A C 1
ATOM 2087 O O . ASP A 1 272 ? 32.683 -3.839 -34.131 1.00 53.09 272 ASP A O 1
ATOM 2091 N N . MET A 1 273 ? 32.877 -5.498 -32.619 1.00 64.38 273 MET A N 1
ATOM 2092 C CA . MET A 1 273 ? 34.238 -5.191 -32.174 1.00 64.38 273 MET A CA 1
ATOM 2093 C C . MET A 1 273 ? 35.235 -5.398 -33.317 1.00 64.38 273 MET A C 1
ATOM 2095 O O . MET A 1 273 ? 35.117 -6.372 -34.056 1.00 64.38 273 MET A O 1
ATOM 2099 N N . THR A 1 274 ? 36.224 -4.512 -33.447 1.00 77.38 274 THR A N 1
ATOM 2100 C CA . THR A 1 274 ? 37.232 -4.607 -34.512 1.00 77.38 274 THR A CA 1
ATOM 2101 C C . THR A 1 274 ? 38.036 -5.907 -34.375 1.00 77.38 274 THR A C 1
ATOM 2103 O O . THR A 1 274 ? 38.519 -6.245 -33.287 1.00 77.38 274 THR A O 1
ATOM 2106 N N . ASP A 1 275 ? 38.187 -6.644 -35.477 1.00 79.12 275 ASP A N 1
ATOM 2107 C CA . ASP A 1 275 ? 38.955 -7.890 -35.512 1.00 79.12 275 ASP A CA 1
ATOM 2108 C C . ASP A 1 275 ? 40.468 -7.635 -35.450 1.00 79.12 275 ASP A C 1
ATOM 2110 O O . ASP A 1 275 ? 40.984 -6.656 -35.989 1.00 79.12 275 ASP A O 1
ATOM 2114 N N . ILE A 1 276 ? 41.195 -8.549 -34.801 1.00 83.88 276 ILE A N 1
ATOM 2115 C CA . ILE A 1 276 ? 42.663 -8.536 -34.782 1.00 83.88 276 ILE A CA 1
ATOM 2116 C C . ILE A 1 276 ? 43.174 -9.196 -36.063 1.00 83.88 276 ILE A C 1
ATOM 2118 O O . ILE A 1 276 ? 42.789 -10.322 -36.377 1.00 83.88 276 ILE A O 1
ATOM 2122 N N . VAL A 1 277 ? 44.095 -8.527 -36.754 1.00 85.94 277 VAL A N 1
ATOM 2123 C CA . VAL A 1 277 ? 44.714 -9.000 -37.999 1.00 85.94 277 VAL A CA 1
ATOM 2124 C C . VAL A 1 277 ? 46.208 -9.258 -37.807 1.00 85.94 277 VAL A C 1
ATOM 2126 O O . VAL A 1 277 ? 46.888 -8.559 -37.060 1.00 85.94 277 VAL A O 1
ATOM 2129 N N . THR A 1 278 ? 46.766 -10.266 -38.475 1.00 88.75 278 THR A N 1
ATOM 2130 C CA . THR A 1 278 ? 48.222 -10.488 -38.465 1.00 88.75 278 THR A CA 1
ATOM 2131 C C . THR A 1 278 ? 48.891 -9.524 -39.453 1.00 88.75 278 THR A C 1
ATOM 2133 O O . THR A 1 278 ? 48.505 -9.540 -40.622 1.00 88.75 278 THR A O 1
ATOM 2136 N N . PRO A 1 279 ? 49.873 -8.695 -39.035 1.00 86.81 279 PRO A N 1
ATOM 2137 C CA . PRO A 1 279 ? 50.563 -7.791 -39.951 1.00 86.81 279 PRO A CA 1
ATOM 2138 C C . PRO A 1 279 ? 51.283 -8.567 -41.056 1.00 86.81 279 PRO A C 1
ATOM 2140 O O . PRO A 1 279 ? 51.969 -9.553 -40.778 1.00 86.81 279 PRO A O 1
ATOM 2143 N N . THR A 1 280 ? 51.151 -8.124 -42.303 1.00 87.44 280 THR A N 1
ATOM 2144 C CA . THR A 1 280 ? 51.877 -8.722 -43.428 1.00 87.44 280 THR A CA 1
ATOM 2145 C C . THR A 1 280 ? 53.377 -8.429 -43.306 1.00 87.44 280 THR A C 1
ATOM 2147 O O . THR A 1 280 ? 53.735 -7.258 -43.138 1.00 87.44 280 THR A O 1
ATOM 2150 N N . PRO A 1 281 ? 54.261 -9.442 -43.396 1.00 82.50 281 PRO A N 1
ATOM 2151 C CA . PRO A 1 281 ? 55.707 -9.229 -43.404 1.00 82.50 281 PRO A CA 1
ATOM 2152 C C . PRO A 1 281 ? 56.153 -8.353 -44.582 1.00 82.50 281 PRO A C 1
ATOM 2154 O O . PRO A 1 281 ? 55.564 -8.414 -45.658 1.00 82.50 281 PRO A O 1
ATOM 2157 N N . ILE A 1 282 ? 57.202 -7.555 -44.375 1.00 84.75 282 ILE A N 1
ATOM 2158 C CA . ILE A 1 282 ? 57.879 -6.811 -45.446 1.00 84.75 282 ILE A CA 1
ATOM 2159 C C . ILE A 1 282 ? 58.898 -7.753 -46.090 1.00 84.75 282 ILE A C 1
ATOM 2161 O O . ILE A 1 282 ? 59.635 -8.436 -45.373 1.00 84.75 282 ILE A O 1
ATOM 2165 N N . ASP A 1 283 ? 58.947 -7.787 -47.420 1.00 85.50 283 ASP A N 1
ATOM 2166 C CA . ASP A 1 283 ? 59.891 -8.643 -48.135 1.00 85.50 283 ASP A CA 1
ATOM 2167 C C . ASP A 1 283 ? 61.337 -8.169 -47.917 1.00 85.50 283 ASP A C 1
ATOM 2169 O O . ASP A 1 283 ? 61.631 -6.971 -47.878 1.00 85.50 283 ASP A O 1
ATOM 2173 N N . ALA A 1 284 ? 62.265 -9.115 -47.765 1.00 82.50 284 ALA A N 1
ATOM 2174 C CA . ALA A 1 284 ? 63.678 -8.793 -47.600 1.00 82.50 284 ALA A CA 1
ATOM 2175 C C . ALA A 1 284 ? 64.264 -8.237 -48.907 1.00 82.50 284 ALA A C 1
ATOM 2177 O O . ALA A 1 284 ? 64.068 -8.813 -49.979 1.00 82.50 284 ALA A O 1
ATOM 2178 N N . LEU A 1 285 ? 65.030 -7.145 -48.809 1.00 81.31 285 LEU A N 1
ATOM 2179 C CA . LEU A 1 285 ? 65.718 -6.575 -49.965 1.00 81.31 285 LEU A CA 1
ATOM 2180 C C . LEU A 1 285 ? 66.735 -7.583 -50.534 1.00 81.31 285 LEU A C 1
ATOM 2182 O O . LEU A 1 285 ? 67.477 -8.209 -49.767 1.00 81.31 285 LEU A O 1
ATOM 2186 N N . PRO A 1 286 ? 66.807 -7.737 -51.868 1.00 83.50 286 PRO A N 1
ATOM 2187 C CA . PRO A 1 286 ? 67.840 -8.547 -52.497 1.00 83.50 286 PRO A CA 1
ATOM 2188 C C . PRO A 1 286 ? 69.230 -7.909 -52.289 1.00 83.50 286 PRO A C 1
ATOM 2190 O O . PRO A 1 286 ? 69.328 -6.740 -51.911 1.00 83.50 286 PRO A O 1
ATOM 2193 N N . PRO A 1 287 ? 70.331 -8.647 -52.522 1.00 83.62 287 PRO A N 1
ATOM 2194 C CA . PRO A 1 287 ? 71.681 -8.129 -52.311 1.00 83.62 287 PRO A CA 1
ATOM 2195 C C . PRO A 1 287 ? 71.941 -6.848 -53.111 1.00 83.62 287 PRO A C 1
ATOM 2197 O O . PRO A 1 287 ? 71.779 -6.834 -54.332 1.00 83.62 287 PRO A O 1
ATOM 2200 N N . ALA A 1 288 ? 72.380 -5.791 -52.425 1.00 84.06 288 ALA A N 1
ATOM 2201 C CA . ALA A 1 288 ? 72.705 -4.527 -53.069 1.00 84.06 288 ALA A CA 1
ATOM 2202 C C . ALA A 1 288 ? 73.906 -4.685 -54.025 1.00 84.06 288 ALA A C 1
ATOM 2204 O O . ALA A 1 288 ? 74.850 -5.423 -53.712 1.00 84.06 288 ALA A O 1
ATOM 2205 N N . PRO A 1 289 ? 73.905 -3.997 -55.178 1.00 84.12 289 PRO A N 1
ATOM 2206 C CA . PRO A 1 289 ? 75.070 -3.952 -56.051 1.00 84.12 289 PRO A CA 1
ATOM 2207 C C . PRO A 1 289 ? 76.243 -3.240 -55.354 1.00 84.12 289 PRO A C 1
ATOM 2209 O O . PRO A 1 289 ? 76.073 -2.181 -54.749 1.00 84.12 289 PRO A O 1
ATOM 2212 N N . SER A 1 290 ? 77.441 -3.823 -55.433 1.00 82.25 290 SER A N 1
ATOM 2213 C CA . SER A 1 290 ? 78.652 -3.322 -54.771 1.00 82.25 290 SER A CA 1
ATOM 2214 C C . SER A 1 290 ? 79.616 -2.663 -55.767 1.00 82.25 290 SER A C 1
ATOM 2216 O O . SER A 1 290 ? 79.737 -3.140 -56.895 1.00 82.25 290 SER A O 1
ATOM 2218 N N . PRO A 1 291 ? 80.391 -1.634 -55.366 1.00 76.69 291 PRO A N 1
ATOM 2219 C CA . PRO A 1 291 ? 81.442 -1.047 -56.206 1.00 76.69 291 PRO A CA 1
ATOM 2220 C C . PRO A 1 291 ? 82.551 -2.025 -56.641 1.00 76.69 291 PRO A C 1
ATOM 2222 O O . PRO A 1 291 ? 83.320 -1.700 -57.540 1.00 76.69 291 PRO A O 1
ATOM 2225 N N . GLY A 1 292 ? 82.662 -3.189 -55.988 1.00 79.38 292 GLY A N 1
ATOM 2226 C CA . GLY A 1 292 ? 83.603 -4.257 -56.347 1.00 79.38 292 GLY A CA 1
ATOM 2227 C C . GLY A 1 292 ? 83.039 -5.334 -57.284 1.00 79.38 292 GLY A C 1
ATOM 2228 O O . GLY A 1 292 ? 83.779 -6.245 -57.645 1.00 79.38 292 GLY A O 1
ATOM 2229 N N . ASP A 1 293 ? 81.756 -5.256 -57.655 1.00 83.56 293 ASP A N 1
ATOM 2230 C CA . ASP A 1 293 ? 81.119 -6.202 -58.577 1.00 83.56 293 ASP A CA 1
ATOM 2231 C C . ASP A 1 293 ? 81.570 -5.944 -60.025 1.00 83.56 293 ASP A C 1
ATOM 2233 O O . ASP A 1 293 ? 81.767 -4.801 -60.448 1.00 83.56 293 ASP A O 1
ATOM 2237 N N . THR A 1 294 ? 81.689 -7.000 -60.831 1.00 82.31 294 THR A N 1
ATOM 2238 C CA . THR A 1 294 ? 81.881 -6.829 -62.278 1.00 82.31 294 THR A CA 1
ATOM 2239 C C . THR A 1 294 ? 80.652 -6.162 -62.906 1.00 82.31 294 THR A C 1
ATOM 2241 O O . THR A 1 294 ? 79.541 -6.247 -62.385 1.00 82.31 294 THR A O 1
ATOM 2244 N N . ALA A 1 295 ? 80.804 -5.526 -64.073 1.00 78.31 295 ALA A N 1
ATOM 2245 C CA . ALA A 1 295 ? 79.688 -4.843 -64.743 1.00 78.31 295 ALA A CA 1
ATOM 2246 C C . ALA A 1 295 ? 78.467 -5.759 -64.999 1.00 78.31 295 ALA A C 1
ATOM 2248 O O . ALA A 1 295 ? 77.327 -5.297 -64.981 1.00 78.31 295 ALA A O 1
ATOM 2249 N N . ALA A 1 296 ? 78.692 -7.062 -65.205 1.00 80.44 296 ALA A N 1
ATOM 2250 C CA . ALA A 1 296 ? 77.624 -8.049 -65.357 1.00 80.44 296 ALA A CA 1
ATOM 2251 C C . ALA A 1 296 ? 76.907 -8.345 -64.026 1.00 80.44 296 ALA A C 1
ATOM 2253 O O . ALA A 1 296 ? 75.680 -8.408 -63.991 1.00 80.44 296 ALA A O 1
ATOM 2254 N N . GLU A 1 297 ? 77.653 -8.473 -62.927 1.00 82.25 297 GLU A N 1
ATOM 2255 C CA . GLU A 1 297 ? 77.110 -8.710 -61.583 1.00 82.25 297 GLU A CA 1
ATOM 2256 C C . GLU A 1 297 ? 76.369 -7.484 -61.041 1.00 82.25 297 GLU A C 1
ATOM 2258 O O . GLU A 1 297 ? 75.296 -7.623 -60.455 1.00 82.25 297 GLU A O 1
ATOM 2263 N N . PHE A 1 298 ? 76.888 -6.281 -61.300 1.00 82.69 298 PHE A N 1
ATOM 2264 C CA . PHE A 1 298 ? 76.234 -5.025 -60.941 1.00 82.69 298 PHE A CA 1
ATOM 2265 C C . PHE A 1 298 ? 74.872 -4.893 -61.636 1.00 82.69 298 PHE A C 1
ATOM 2267 O O . PHE A 1 298 ? 73.868 -4.629 -60.978 1.00 82.69 298 PHE A O 1
ATOM 2274 N N . ASN A 1 299 ? 74.809 -5.141 -62.950 1.00 81.06 299 ASN A N 1
ATOM 2275 C CA . ASN A 1 299 ? 73.561 -5.071 -63.718 1.00 81.06 299 ASN A CA 1
ATOM 2276 C C . ASN A 1 299 ? 72.558 -6.171 -63.334 1.00 81.06 299 ASN A C 1
ATOM 2278 O O . ASN A 1 299 ? 71.352 -5.936 -63.358 1.00 81.06 299 ASN A O 1
ATOM 2282 N N . ALA A 1 300 ? 73.040 -7.357 -62.948 1.00 82.62 300 ALA A N 1
ATOM 2283 C CA . ALA A 1 300 ? 72.187 -8.442 -62.469 1.00 82.62 300 ALA A CA 1
ATOM 2284 C C . ALA A 1 300 ? 71.559 -8.147 -61.092 1.00 82.62 300 ALA A C 1
ATOM 2286 O O . ALA A 1 300 ? 70.449 -8.604 -60.825 1.00 82.62 300 ALA A O 1
ATOM 2287 N N . LYS A 1 301 ? 72.241 -7.381 -60.226 1.00 83.94 301 LYS A N 1
ATOM 2288 C CA . LYS A 1 301 ? 71.765 -7.014 -58.878 1.00 83.94 301 LYS A CA 1
ATOM 2289 C C . LYS A 1 301 ? 70.993 -5.689 -58.834 1.00 83.94 301 LYS A C 1
ATOM 2291 O O . LYS A 1 301 ? 70.108 -5.536 -57.997 1.00 83.94 301 LYS A O 1
ATOM 2296 N N . SER A 1 302 ? 71.286 -4.739 -59.725 1.00 78.50 302 SER A N 1
ATOM 2297 C CA . SER A 1 302 ? 70.725 -3.380 -59.674 1.00 78.50 302 SER A CA 1
ATOM 2298 C C . SER A 1 302 ? 69.227 -3.320 -59.982 1.00 78.50 302 SER A C 1
ATOM 2300 O O . SER A 1 302 ? 68.480 -2.671 -59.252 1.00 78.50 302 SER A O 1
ATOM 2302 N N . PHE A 1 303 ? 68.763 -4.022 -61.020 1.00 79.56 303 PHE A N 1
ATOM 2303 C CA . PHE A 1 303 ? 67.352 -4.000 -61.415 1.00 79.56 303 PHE A CA 1
ATOM 2304 C C . PHE A 1 303 ? 66.422 -4.661 -60.374 1.00 79.56 303 PHE A C 1
ATOM 2306 O O . PHE A 1 303 ? 65.431 -4.033 -59.997 1.00 79.56 303 PHE A O 1
ATOM 2313 N N . PRO A 1 304 ? 66.731 -5.860 -59.831 1.00 82.69 304 PRO A N 1
ATOM 2314 C CA . PRO A 1 304 ? 65.938 -6.459 -58.754 1.00 82.69 304 PRO A CA 1
ATOM 2315 C C . PRO A 1 304 ? 65.937 -5.631 -57.463 1.00 82.69 304 PRO A C 1
ATOM 2317 O O . PRO A 1 304 ? 64.919 -5.584 -56.778 1.00 82.69 304 PRO A O 1
ATOM 2320 N N . PHE A 1 305 ? 67.052 -4.968 -57.136 1.00 84.12 305 PHE A N 1
ATOM 2321 C CA . PHE A 1 305 ? 67.168 -4.125 -55.945 1.00 84.12 305 PHE A CA 1
ATOM 2322 C C . PHE A 1 305 ? 66.269 -2.887 -56.022 1.00 84.12 305 PHE A C 1
ATOM 2324 O O . PHE A 1 305 ? 65.443 -2.677 -55.138 1.00 84.12 305 PHE A O 1
ATOM 2331 N N . VAL A 1 306 ? 66.339 -2.130 -57.122 1.00 79.81 306 VAL A N 1
ATOM 2332 C CA . VAL A 1 306 ? 65.488 -0.943 -57.320 1.00 79.81 306 VAL A CA 1
ATOM 2333 C C . VAL A 1 306 ? 64.006 -1.328 -57.423 1.00 79.81 306 VAL A C 1
ATOM 2335 O O . VAL A 1 306 ? 63.146 -0.632 -56.888 1.00 79.81 306 VAL A O 1
ATOM 2338 N N . ALA A 1 307 ? 63.683 -2.461 -58.057 1.00 81.31 307 ALA A N 1
ATOM 2339 C CA . ALA A 1 307 ? 62.309 -2.962 -58.115 1.00 81.31 307 ALA A CA 1
ATOM 2340 C C . ALA A 1 307 ? 61.749 -3.321 -56.723 1.00 81.31 307 ALA A C 1
ATOM 2342 O O . ALA A 1 307 ? 60.578 -3.054 -56.449 1.00 81.31 307 ALA A O 1
ATOM 2343 N N . ALA A 1 308 ? 62.576 -3.883 -55.836 1.00 82.69 308 ALA A N 1
ATOM 2344 C CA . ALA A 1 308 ? 62.192 -4.189 -54.459 1.00 82.69 308 ALA A CA 1
ATOM 2345 C C . ALA A 1 308 ? 62.007 -2.918 -53.602 1.00 82.69 308 ALA A C 1
ATOM 2347 O O . ALA A 1 308 ? 61.060 -2.846 -52.818 1.00 82.69 308 ALA A O 1
ATOM 2348 N N . GLU A 1 309 ? 62.832 -1.881 -53.792 1.00 82.19 309 GLU A N 1
ATOM 2349 C CA . GLU A 1 309 ? 62.685 -0.595 -53.087 1.00 82.19 309 GLU A CA 1
ATOM 2350 C C . GLU A 1 309 ? 61.362 0.121 -53.417 1.00 82.19 309 GLU A C 1
ATOM 2352 O O . GLU A 1 309 ? 60.732 0.703 -52.531 1.00 82.19 309 GLU A O 1
ATOM 2357 N N . VAL A 1 310 ? 60.885 0.036 -54.666 1.00 82.62 310 VAL A N 1
ATOM 2358 C CA . VAL A 1 310 ? 59.599 0.634 -55.081 1.00 82.62 310 VAL A CA 1
ATOM 2359 C C . VAL A 1 310 ? 58.401 -0.030 -54.384 1.00 82.62 310 VAL A C 1
ATOM 2361 O O . VAL A 1 310 ? 57.418 0.644 -54.070 1.00 82.62 310 VAL A O 1
ATOM 2364 N N . LEU A 1 311 ? 58.472 -1.337 -54.106 1.00 82.31 311 LEU A N 1
ATOM 2365 C CA . LEU A 1 311 ? 57.401 -2.098 -53.445 1.00 82.31 311 LEU A CA 1
ATOM 2366 C C . LEU A 1 311 ? 57.429 -1.990 -51.912 1.00 82.31 311 LEU A C 1
ATOM 2368 O O . LEU A 1 311 ? 56.397 -2.178 -51.263 1.00 82.31 311 LEU A O 1
ATOM 2372 N N . MET A 1 312 ? 58.572 -1.620 -51.335 1.00 83.50 312 MET A N 1
ATOM 2373 C CA . MET A 1 312 ? 58.765 -1.516 -49.889 1.00 83.50 312 MET A CA 1
ATOM 2374 C C . MET A 1 312 ? 57.859 -0.454 -49.240 1.00 83.50 312 MET A C 1
ATOM 2376 O O . MET A 1 312 ? 57.288 -0.693 -48.176 1.00 83.50 312 MET A O 1
ATOM 2380 N N . VAL A 1 313 ? 57.666 0.708 -49.878 1.00 83.44 313 VAL A N 1
ATOM 2381 C CA . VAL A 1 313 ? 56.831 1.796 -49.325 1.00 83.44 313 VAL A CA 1
ATOM 2382 C C . VAL A 1 313 ? 55.346 1.388 -49.195 1.00 83.44 313 VAL A C 1
ATOM 2384 O O . VAL A 1 313 ? 54.784 1.542 -48.105 1.00 83.44 313 VAL A O 1
ATOM 2387 N N . PRO A 1 314 ? 54.688 0.818 -50.228 1.00 85.75 314 PRO A N 1
ATOM 2388 C CA . PRO A 1 314 ? 53.345 0.241 -50.098 1.00 85.75 314 PRO A CA 1
ATOM 2389 C C . PRO A 1 314 ? 53.222 -0.857 -49.028 1.00 85.75 314 PRO A C 1
ATOM 2391 O O . PRO A 1 314 ? 52.228 -0.892 -48.296 1.00 85.75 314 PRO A O 1
ATOM 2394 N N . GLN A 1 315 ? 54.225 -1.735 -48.910 1.00 87.00 315 GLN A N 1
ATOM 2395 C CA . GLN A 1 315 ? 54.245 -2.808 -47.908 1.00 87.00 315 GLN A CA 1
ATOM 2396 C C . GLN A 1 315 ? 54.316 -2.252 -46.478 1.00 87.00 315 GLN A C 1
ATOM 2398 O O . GLN A 1 315 ? 53.539 -2.668 -45.617 1.00 87.00 315 GLN A O 1
ATOM 2403 N N . ILE A 1 316 ? 55.167 -1.248 -46.238 1.00 85.56 316 ILE A N 1
ATOM 2404 C CA . ILE A 1 316 ? 55.268 -0.549 -44.947 1.00 85.56 316 ILE A CA 1
ATOM 2405 C C . ILE A 1 316 ? 53.942 0.124 -44.578 1.00 85.56 316 ILE A C 1
ATOM 2407 O O . ILE A 1 316 ? 53.464 -0.038 -43.457 1.00 85.56 316 ILE A O 1
ATOM 2411 N N . ASN A 1 317 ? 53.316 0.845 -45.513 1.00 87.88 317 ASN A N 1
ATOM 2412 C CA . ASN A 1 317 ? 52.044 1.529 -45.258 1.00 87.88 317 ASN A CA 1
ATOM 2413 C C . ASN A 1 317 ? 50.912 0.544 -44.916 1.00 87.88 317 ASN A C 1
ATOM 2415 O O . ASN A 1 317 ? 50.080 0.818 -44.046 1.00 87.88 317 ASN A O 1
ATOM 2419 N N . THR A 1 318 ? 50.907 -0.626 -45.559 1.00 87.06 318 THR A N 1
ATOM 2420 C CA . THR A 1 318 ? 49.950 -1.708 -45.283 1.00 87.06 318 THR A CA 1
ATOM 2421 C C . THR A 1 318 ? 50.164 -2.292 -43.885 1.00 87.06 318 THR A C 1
ATOM 2423 O O . THR A 1 318 ? 49.219 -2.348 -43.093 1.00 87.06 318 THR A O 1
ATOM 2426 N N . ALA A 1 319 ? 51.408 -2.634 -43.533 1.00 87.44 319 ALA A N 1
ATOM 2427 C CA . ALA A 1 319 ? 51.754 -3.149 -42.208 1.00 87.44 319 ALA A CA 1
ATOM 2428 C C . ALA A 1 319 ? 51.467 -2.127 -41.087 1.00 87.44 319 ALA A C 1
ATOM 2430 O O . ALA A 1 319 ? 50.960 -2.492 -40.022 1.00 87.44 319 ALA A O 1
ATOM 2431 N N . ALA A 1 320 ? 51.720 -0.836 -41.328 1.00 86.62 320 ALA A N 1
ATOM 2432 C CA . ALA A 1 320 ? 51.411 0.243 -40.390 1.00 86.62 320 ALA A CA 1
ATOM 2433 C C . ALA A 1 320 ? 49.896 0.401 -40.167 1.00 86.62 320 ALA A C 1
ATOM 2435 O O . ALA A 1 320 ? 49.450 0.564 -39.031 1.00 86.62 320 ALA A O 1
ATOM 2436 N N . THR A 1 321 ? 49.094 0.284 -41.230 1.00 86.50 321 THR A N 1
ATOM 2437 C CA . THR A 1 321 ? 47.624 0.339 -41.148 1.00 86.50 321 THR A CA 1
ATOM 2438 C C . THR A 1 321 ? 47.066 -0.831 -40.337 1.00 86.50 321 THR A C 1
ATOM 2440 O O . THR A 1 321 ? 46.249 -0.623 -39.442 1.00 86.50 321 THR A O 1
ATOM 2443 N N . GLN A 1 322 ? 47.554 -2.050 -40.582 1.00 88.31 322 GLN A N 1
ATOM 2444 C CA . GLN A 1 322 ? 47.168 -3.251 -39.826 1.00 88.31 322 GLN A CA 1
ATOM 2445 C C . GLN A 1 322 ? 47.597 -3.172 -38.352 1.00 88.31 322 GLN A C 1
ATOM 2447 O O . GLN A 1 322 ? 46.857 -3.572 -37.454 1.00 88.31 322 GLN A O 1
ATOM 2452 N N . THR A 1 323 ? 48.769 -2.596 -38.076 1.00 88.06 323 THR A N 1
ATOM 2453 C CA . THR A 1 323 ? 49.241 -2.365 -36.701 1.00 88.06 323 THR A CA 1
ATOM 2454 C C . THR A 1 323 ? 48.353 -1.356 -35.969 1.00 88.06 323 THR A C 1
ATOM 2456 O O . THR A 1 323 ? 48.006 -1.572 -34.809 1.00 88.06 323 THR A O 1
ATOM 2459 N N . ASN A 1 324 ? 47.924 -0.289 -36.649 1.00 87.12 324 ASN A N 1
ATOM 2460 C CA . ASN A 1 324 ? 46.978 0.679 -36.095 1.00 87.12 324 ASN A CA 1
ATOM 2461 C C . ASN A 1 324 ? 45.602 0.036 -35.826 1.00 87.12 324 ASN A C 1
ATOM 2463 O O . ASN A 1 324 ? 45.048 0.207 -34.745 1.00 87.12 324 ASN A O 1
ATOM 2467 N N . GLN A 1 325 ? 45.093 -0.797 -36.741 1.00 87.62 325 GLN A N 1
ATOM 2468 C CA . GLN A 1 325 ? 43.862 -1.572 -36.515 1.00 87.62 325 GLN A CA 1
ATOM 2469 C C . GLN A 1 325 ? 43.947 -2.455 -35.261 1.00 87.62 325 GLN A C 1
ATOM 2471 O O . GLN A 1 325 ? 43.021 -2.461 -34.453 1.00 87.62 325 GLN A O 1
ATOM 2476 N N . ASN A 1 326 ? 45.071 -3.142 -35.047 1.00 87.94 326 ASN A N 1
ATOM 2477 C CA . ASN A 1 326 ? 45.281 -3.948 -33.843 1.00 87.94 326 ASN A CA 1
ATOM 2478 C C . ASN A 1 326 ? 45.345 -3.107 -32.561 1.00 87.94 326 ASN A C 1
ATOM 2480 O O . ASN A 1 326 ? 44.847 -3.544 -31.524 1.00 87.94 326 ASN A O 1
ATOM 2484 N N . ALA A 1 327 ? 45.936 -1.910 -32.622 1.00 85.94 327 ALA A N 1
ATOM 2485 C CA . ALA A 1 327 ? 45.952 -0.981 -31.495 1.00 85.94 327 ALA A CA 1
ATOM 2486 C C . ALA A 1 327 ? 44.533 -0.509 -31.136 1.00 85.94 327 ALA A C 1
ATOM 2488 O O . ALA A 1 327 ? 44.169 -0.507 -29.961 1.00 85.94 327 ALA A O 1
ATOM 2489 N N . VAL A 1 328 ? 43.709 -0.201 -32.144 1.00 85.31 328 VAL A N 1
ATOM 2490 C CA . VAL A 1 328 ? 42.288 0.126 -31.957 1.00 85.31 328 VAL A CA 1
ATOM 2491 C C . VAL A 1 328 ? 41.539 -1.066 -31.354 1.00 85.31 328 VAL A C 1
ATOM 2493 O O . VAL A 1 328 ? 40.904 -0.914 -30.317 1.00 85.31 328 VAL A O 1
ATOM 2496 N N . ALA A 1 329 ? 41.675 -2.274 -31.908 1.00 84.75 329 ALA A N 1
ATOM 2497 C CA . ALA A 1 329 ? 41.030 -3.476 -31.369 1.00 84.75 329 ALA A CA 1
ATOM 2498 C C . ALA A 1 329 ? 41.434 -3.774 -29.907 1.00 84.75 329 ALA A C 1
ATOM 2500 O O . ALA A 1 329 ? 40.620 -4.262 -29.118 1.00 84.75 329 ALA A O 1
ATOM 2501 N N . ALA A 1 330 ? 42.680 -3.479 -29.523 1.00 85.75 330 ALA A N 1
ATOM 2502 C CA . ALA A 1 330 ? 43.159 -3.630 -28.150 1.00 85.75 330 ALA A CA 1
ATOM 2503 C C . ALA A 1 330 ? 42.515 -2.615 -27.190 1.00 85.75 330 ALA A C 1
ATOM 2505 O O . ALA A 1 330 ? 42.041 -3.015 -26.125 1.00 85.75 330 ALA A O 1
ATOM 2506 N N . ASP A 1 331 ? 42.440 -1.339 -27.578 1.00 84.81 331 ASP A N 1
ATOM 2507 C CA . ASP A 1 331 ? 41.737 -0.300 -26.813 1.00 84.81 331 ASP A CA 1
ATOM 2508 C C . ASP A 1 331 ? 40.250 -0.651 -26.655 1.00 84.81 331 ASP A C 1
ATOM 2510 O O . ASP A 1 331 ? 39.690 -0.638 -25.556 1.00 84.81 331 ASP A O 1
ATOM 2514 N N . GLU A 1 332 ? 39.620 -1.120 -27.734 1.00 81.25 332 GLU A N 1
ATOM 2515 C CA . GLU A 1 332 ? 38.224 -1.526 -27.710 1.00 81.25 332 GLU A CA 1
ATOM 2516 C C . GLU A 1 332 ? 37.947 -2.676 -26.731 1.00 81.25 332 GLU A C 1
ATOM 2518 O O . GLU A 1 332 ? 36.923 -2.657 -26.034 1.00 81.25 332 GLU A O 1
ATOM 2523 N N . ARG A 1 333 ? 38.853 -3.657 -26.652 1.00 82.00 333 ARG A N 1
ATOM 2524 C CA . ARG A 1 333 ? 38.780 -4.776 -25.700 1.00 82.00 333 ARG A CA 1
ATOM 2525 C C . ARG A 1 333 ? 39.059 -4.335 -24.264 1.00 82.00 333 ARG A C 1
ATOM 2527 O O . ARG A 1 333 ? 38.406 -4.846 -23.355 1.00 82.00 333 ARG A O 1
ATOM 2534 N N . ALA A 1 334 ? 39.965 -3.382 -24.049 1.00 83.06 334 ALA A N 1
ATOM 2535 C CA . ALA A 1 334 ? 40.229 -2.812 -22.728 1.00 83.06 334 ALA A CA 1
ATOM 2536 C C . ALA A 1 334 ? 38.995 -2.075 -22.182 1.00 83.06 334 ALA A C 1
ATOM 2538 O O . ALA A 1 334 ? 38.554 -2.344 -21.065 1.00 83.06 334 ALA A O 1
ATOM 2539 N N . VAL A 1 335 ? 38.347 -1.252 -23.014 1.00 83.62 335 VAL A N 1
ATOM 2540 C CA . VAL A 1 335 ? 37.086 -0.576 -22.665 1.00 83.62 335 VAL A CA 1
ATOM 2541 C C . VAL A 1 335 ? 35.973 -1.586 -22.353 1.00 83.62 335 VAL A C 1
ATOM 2543 O O . VAL A 1 335 ? 35.194 -1.392 -21.418 1.00 83.62 335 VAL A O 1
ATOM 2546 N N . ALA A 1 336 ? 35.896 -2.697 -23.096 1.00 77.69 336 ALA A N 1
ATOM 2547 C CA . ALA A 1 336 ? 34.933 -3.763 -22.814 1.00 77.69 336 ALA A CA 1
ATOM 2548 C C . ALA A 1 336 ? 35.209 -4.464 -21.468 1.00 77.69 336 ALA A C 1
ATOM 2550 O O . ALA A 1 336 ? 34.272 -4.768 -20.726 1.00 77.69 336 ALA A O 1
ATOM 2551 N N . ALA A 1 337 ? 36.481 -4.683 -21.126 1.00 82.62 337 ALA A N 1
ATOM 2552 C CA . ALA A 1 337 ? 36.876 -5.244 -19.837 1.00 82.62 337 ALA A CA 1
ATOM 2553 C C . ALA A 1 337 ? 36.521 -4.303 -18.670 1.00 82.62 337 ALA A C 1
ATOM 2555 O O . ALA A 1 337 ? 35.970 -4.758 -17.665 1.00 82.62 337 ALA A O 1
ATOM 2556 N N . ASP A 1 338 ? 36.734 -2.993 -18.821 1.00 83.50 338 ASP A N 1
ATOM 2557 C CA . ASP A 1 338 ? 36.342 -1.994 -17.818 1.00 83.50 338 ASP A CA 1
ATOM 2558 C C . ASP A 1 338 ? 34.820 -1.894 -17.644 1.00 83.50 338 ASP A C 1
ATOM 2560 O O . ASP A 1 338 ? 34.318 -1.779 -16.518 1.00 83.50 338 ASP A O 1
ATOM 2564 N N . ALA A 1 339 ? 34.057 -2.018 -18.734 1.00 80.75 339 ALA A N 1
ATOM 2565 C CA . ALA A 1 339 ? 32.602 -2.117 -18.664 1.00 80.75 339 ALA A CA 1
ATOM 2566 C C . ALA A 1 339 ? 32.157 -3.379 -17.901 1.00 80.75 339 ALA A C 1
ATOM 2568 O O . ALA A 1 339 ? 31.274 -3.300 -17.043 1.00 80.75 339 ALA A O 1
ATOM 2569 N N . SER A 1 340 ? 32.801 -4.527 -18.145 1.00 83.56 340 SER A N 1
ATOM 2570 C CA . SER A 1 340 ? 32.529 -5.771 -17.412 1.00 83.56 340 SER A CA 1
ATOM 2571 C C . SER A 1 340 ? 32.882 -5.656 -15.925 1.00 83.56 340 SER A C 1
ATOM 2573 O O . SER A 1 340 ? 32.133 -6.136 -15.073 1.00 83.56 340 SER A O 1
ATOM 2575 N N . LYS A 1 341 ? 33.991 -4.989 -15.588 1.00 86.94 341 LYS A N 1
ATOM 2576 C CA . LYS A 1 341 ? 34.384 -4.698 -14.202 1.00 86.94 341 LYS A CA 1
ATOM 2577 C C . LYS A 1 341 ? 33.351 -3.813 -13.504 1.00 86.94 341 LYS A C 1
ATOM 2579 O O . LYS A 1 341 ? 32.933 -4.124 -12.391 1.00 86.94 341 LYS A O 1
ATOM 2584 N N . SER A 1 342 ? 32.897 -2.757 -14.174 1.00 87.06 342 SER A N 1
ATOM 2585 C CA . SER A 1 342 ? 31.873 -1.843 -13.650 1.00 87.06 342 SER A CA 1
ATOM 2586 C C . SER A 1 342 ? 30.541 -2.565 -13.420 1.00 87.06 342 SER A C 1
ATOM 2588 O O . SER A 1 342 ? 29.896 -2.378 -12.389 1.00 87.06 342 SER A O 1
ATOM 2590 N N . ALA A 1 343 ? 30.151 -3.454 -14.340 1.00 84.44 343 ALA A N 1
ATOM 2591 C CA . ALA A 1 343 ? 28.964 -4.293 -14.191 1.00 84.44 343 ALA A CA 1
ATOM 2592 C C . ALA A 1 343 ? 29.081 -5.265 -13.001 1.00 84.44 343 ALA A C 1
ATOM 2594 O O . ALA A 1 343 ? 28.131 -5.404 -12.230 1.00 84.44 343 ALA A O 1
ATOM 2595 N N . ALA A 1 344 ? 30.248 -5.885 -12.798 1.00 87.62 344 ALA A N 1
ATOM 2596 C CA . ALA A 1 344 ? 30.501 -6.751 -11.645 1.00 87.62 344 ALA A CA 1
ATOM 2597 C C . ALA A 1 344 ? 30.452 -5.978 -10.313 1.00 87.62 344 ALA A C 1
ATOM 2599 O O . ALA A 1 344 ? 29.872 -6.458 -9.340 1.00 87.62 344 ALA A O 1
ATOM 2600 N N . GLN A 1 345 ? 30.991 -4.754 -10.275 1.00 88.94 345 GLN A N 1
ATOM 2601 C CA . GLN A 1 345 ? 30.910 -3.872 -9.104 1.00 88.94 345 GLN A CA 1
ATOM 2602 C C . GLN A 1 345 ? 29.463 -3.461 -8.790 1.00 88.94 345 GLN A C 1
ATOM 2604 O O . GLN A 1 345 ? 29.056 -3.487 -7.629 1.00 88.94 345 GLN A O 1
ATOM 2609 N N . ALA A 1 346 ? 28.659 -3.147 -9.810 1.00 87.56 346 ALA A N 1
ATOM 2610 C CA . ALA A 1 346 ? 27.239 -2.837 -9.637 1.00 87.56 346 ALA A CA 1
ATOM 2611 C C . ALA A 1 346 ? 26.432 -4.049 -9.128 1.00 87.56 346 ALA A C 1
ATOM 2613 O O . ALA A 1 346 ? 25.563 -3.903 -8.262 1.00 87.56 346 ALA A O 1
ATOM 2614 N N . ALA A 1 347 ? 26.744 -5.254 -9.615 1.00 88.44 347 ALA A N 1
ATOM 2615 C CA . ALA A 1 347 ? 26.129 -6.490 -9.135 1.00 88.44 347 ALA A CA 1
ATOM 2616 C C . ALA A 1 347 ? 26.481 -6.772 -7.663 1.00 88.44 347 ALA A C 1
ATOM 2618 O O . ALA A 1 347 ? 25.596 -7.106 -6.876 1.00 88.44 347 ALA A O 1
ATOM 2619 N N . ALA A 1 348 ? 27.741 -6.565 -7.266 1.00 90.06 348 ALA A N 1
ATOM 2620 C CA . ALA A 1 348 ? 28.172 -6.692 -5.874 1.00 90.06 348 ALA A CA 1
ATOM 2621 C C . ALA A 1 348 ? 27.470 -5.678 -4.952 1.00 90.06 348 ALA A C 1
ATOM 2623 O O . ALA A 1 348 ? 26.970 -6.058 -3.896 1.00 90.06 348 ALA A O 1
ATOM 2624 N N . ALA A 1 349 ? 27.353 -4.412 -5.371 1.00 89.38 349 ALA A N 1
ATOM 2625 C CA . ALA A 1 349 ? 26.614 -3.396 -4.617 1.00 89.38 349 ALA A CA 1
ATOM 2626 C C . ALA A 1 349 ? 25.135 -3.781 -4.435 1.00 89.38 349 ALA A C 1
ATOM 2628 O O . ALA A 1 349 ? 24.599 -3.693 -3.331 1.00 89.38 349 ALA A O 1
ATOM 2629 N N . THR A 1 350 ? 24.502 -4.290 -5.496 1.00 90.62 350 THR A N 1
ATOM 2630 C CA . THR A 1 350 ? 23.119 -4.789 -5.448 1.00 90.62 350 THR A CA 1
ATOM 2631 C C . THR A 1 350 ? 22.975 -5.953 -4.463 1.00 90.62 350 THR A C 1
ATOM 2633 O O . THR A 1 350 ? 22.018 -5.989 -3.690 1.00 90.62 350 THR A O 1
ATOM 2636 N N . ALA A 1 351 ? 23.932 -6.887 -4.443 1.00 90.38 351 ALA A N 1
ATOM 2637 C CA . ALA A 1 351 ? 23.938 -7.998 -3.494 1.00 90.38 351 ALA A CA 1
ATOM 2638 C C . ALA A 1 351 ? 24.045 -7.513 -2.037 1.00 90.38 351 ALA A C 1
ATOM 2640 O O . ALA A 1 351 ? 23.308 -8.001 -1.180 1.00 90.38 351 ALA A O 1
ATOM 2641 N N . THR A 1 352 ? 24.882 -6.508 -1.759 1.00 91.88 352 THR A N 1
ATOM 2642 C CA . THR A 1 352 ? 24.986 -5.884 -0.429 1.00 91.88 352 THR A CA 1
ATOM 2643 C C . THR A 1 352 ? 23.674 -5.223 -0.006 1.00 91.88 352 THR A C 1
ATOM 2645 O O . THR A 1 352 ? 23.223 -5.422 1.122 1.00 91.88 352 THR A O 1
ATOM 2648 N N . THR A 1 353 ? 23.010 -4.490 -0.906 1.00 91.25 353 THR A N 1
ATOM 2649 C CA . THR A 1 353 ? 21.685 -3.911 -0.629 1.00 91.25 353 THR A CA 1
ATOM 2650 C C . THR A 1 353 ? 20.664 -4.999 -0.300 1.00 91.25 353 THR A C 1
ATOM 2652 O O . THR A 1 353 ? 19.959 -4.893 0.702 1.00 91.25 353 THR A O 1
ATOM 2655 N N . LYS A 1 354 ? 20.627 -6.087 -1.082 1.00 90.44 354 LYS A N 1
ATOM 2656 C CA . LYS A 1 354 ? 19.713 -7.213 -0.836 1.00 90.44 354 LYS A CA 1
ATOM 2657 C C . LYS A 1 354 ? 20.008 -7.952 0.469 1.00 90.44 354 LYS A C 1
ATOM 2659 O O . LYS A 1 354 ? 19.070 -8.360 1.148 1.00 90.44 354 LYS A O 1
ATOM 2664 N N . ALA A 1 355 ? 21.274 -8.065 0.868 1.00 90.50 355 ALA A N 1
ATOM 2665 C CA . ALA A 1 355 ? 21.634 -8.581 2.186 1.00 90.50 355 ALA A CA 1
ATOM 2666 C C . ALA A 1 355 ? 21.093 -7.679 3.314 1.00 90.50 355 ALA A C 1
ATOM 2668 O O . ALA A 1 355 ? 20.526 -8.185 4.281 1.00 90.50 355 ALA A O 1
ATOM 2669 N N . GLY A 1 356 ? 21.182 -6.353 3.164 1.00 91.62 356 GLY A N 1
ATOM 2670 C CA . GLY A 1 356 ? 20.593 -5.394 4.105 1.00 91.62 356 GLY A CA 1
ATOM 2671 C C . GLY A 1 356 ? 19.066 -5.498 4.199 1.00 91.62 356 GLY A C 1
ATOM 2672 O O . GLY A 1 356 ? 18.517 -5.541 5.299 1.00 91.62 356 GLY A O 1
ATOM 2673 N N . GLU A 1 357 ? 18.373 -5.615 3.062 1.00 90.94 357 GLU A N 1
ATOM 2674 C CA . GLU A 1 357 ? 16.918 -5.842 3.018 1.00 90.94 357 GLU A CA 1
ATOM 2675 C C . GLU A 1 357 ? 16.515 -7.159 3.712 1.00 90.94 357 GLU A C 1
ATOM 2677 O O . GLU A 1 357 ? 15.509 -7.208 4.429 1.00 90.94 357 GLU A O 1
ATOM 2682 N N . ALA A 1 358 ? 17.312 -8.221 3.551 1.00 90.69 358 ALA A N 1
ATOM 2683 C CA . ALA A 1 358 ? 17.091 -9.501 4.222 1.00 90.69 358 ALA A CA 1
ATOM 2684 C C . ALA A 1 358 ? 17.265 -9.391 5.746 1.00 90.69 358 ALA A C 1
ATOM 2686 O O . ALA A 1 358 ? 16.437 -9.910 6.496 1.00 90.69 358 ALA A O 1
ATOM 2687 N N . VAL A 1 359 ? 18.284 -8.661 6.215 1.00 93.44 359 VAL A N 1
ATOM 2688 C CA . VAL A 1 359 ? 18.471 -8.362 7.647 1.00 93.44 359 VAL A CA 1
ATOM 2689 C C . VAL A 1 359 ? 17.300 -7.539 8.188 1.00 93.44 359 VAL A C 1
ATOM 2691 O O . VAL A 1 359 ? 16.756 -7.872 9.238 1.00 93.44 359 VAL A O 1
ATOM 2694 N N . GLY A 1 360 ? 16.848 -6.514 7.459 1.00 91.12 360 GLY A N 1
ATOM 2695 C CA . GLY A 1 360 ? 15.670 -5.726 7.836 1.00 91.12 360 GLY A CA 1
ATOM 2696 C C . GLY A 1 360 ? 14.408 -6.584 7.966 1.00 91.12 360 GLY A C 1
ATOM 2697 O O . GLY A 1 360 ? 13.661 -6.458 8.938 1.00 91.12 360 GLY A O 1
ATOM 2698 N N . SER A 1 361 ? 14.215 -7.523 7.037 1.00 90.75 361 SER A N 1
ATOM 2699 C CA . SER A 1 361 ? 13.105 -8.482 7.072 1.00 90.75 361 SER A CA 1
ATOM 2700 C C . SER A 1 361 ? 13.196 -9.434 8.271 1.00 90.75 361 SER A C 1
ATOM 2702 O O . SER A 1 361 ? 12.188 -9.694 8.927 1.00 90.75 361 SER A O 1
ATOM 2704 N N . ALA A 1 362 ? 14.398 -9.913 8.610 1.00 89.75 362 ALA A N 1
ATOM 2705 C CA . ALA A 1 362 ? 14.624 -10.750 9.788 1.00 89.75 362 ALA A CA 1
ATOM 2706 C C . ALA A 1 362 ? 14.329 -9.994 11.097 1.00 89.75 362 ALA A C 1
ATOM 2708 O O . ALA A 1 362 ? 13.658 -10.529 11.981 1.00 89.75 362 ALA A O 1
ATOM 2709 N N . THR A 1 363 ? 14.746 -8.730 11.200 1.00 92.12 363 THR A N 1
ATOM 2710 C CA . THR A 1 363 ? 14.435 -7.864 12.349 1.00 92.12 363 THR A CA 1
ATOM 2711 C C . THR A 1 363 ? 12.930 -7.620 12.480 1.00 92.12 363 THR A C 1
ATOM 2713 O O . THR A 1 363 ? 12.385 -7.712 13.580 1.00 92.12 363 THR A O 1
ATOM 2716 N N . ALA A 1 364 ? 12.226 -7.377 11.369 1.00 87.75 364 ALA A N 1
ATOM 2717 C CA . ALA A 1 364 ? 10.770 -7.222 11.371 1.00 87.75 364 ALA A CA 1
ATOM 2718 C C . ALA A 1 364 ? 10.042 -8.510 11.807 1.00 87.75 364 ALA A C 1
ATOM 2720 O O . ALA A 1 364 ? 9.070 -8.454 12.569 1.00 87.75 364 ALA A O 1
ATOM 2721 N N . ALA A 1 365 ? 10.533 -9.678 11.380 1.00 90.19 365 ALA A N 1
ATOM 2722 C CA . ALA A 1 365 ? 10.013 -10.972 11.816 1.00 90.19 365 ALA A CA 1
ATOM 2723 C C . ALA A 1 365 ? 10.236 -11.202 13.323 1.00 90.19 365 ALA A C 1
ATOM 2725 O O . ALA A 1 365 ? 9.313 -11.624 14.020 1.00 90.19 365 ALA A O 1
ATOM 2726 N N . ALA A 1 366 ? 11.415 -10.852 13.849 1.00 92.00 366 ALA A N 1
ATOM 2727 C CA . ALA A 1 366 ? 11.701 -10.916 15.283 1.00 92.00 366 ALA A CA 1
ATOM 2728 C C . ALA A 1 366 ? 10.793 -9.974 16.095 1.00 92.00 366 ALA A C 1
ATOM 2730 O O . ALA A 1 366 ? 10.224 -10.385 17.105 1.00 92.00 366 ALA A O 1
ATOM 2731 N N . GLY A 1 367 ? 10.577 -8.741 15.622 1.00 92.44 367 GLY A N 1
ATOM 2732 C CA . GLY A 1 367 ? 9.634 -7.804 16.239 1.00 92.44 367 GLY A CA 1
ATOM 2733 C C . GLY A 1 367 ? 8.199 -8.342 16.265 1.00 92.44 367 GLY A C 1
ATOM 2734 O O . GLY A 1 367 ? 7.512 -8.244 17.282 1.00 92.44 367 GLY A O 1
ATOM 2735 N N . SER A 1 368 ? 7.770 -8.992 15.180 1.00 91.12 368 SER A N 1
ATOM 2736 C CA . SER A 1 368 ? 6.454 -9.638 15.096 1.00 91.12 368 SER A CA 1
ATOM 2737 C C . SER A 1 368 ? 6.319 -10.810 16.076 1.00 91.12 368 SER A C 1
ATOM 2739 O O . SER A 1 368 ? 5.276 -10.962 16.712 1.00 91.12 368 SER A O 1
ATOM 2741 N N . ALA A 1 369 ? 7.376 -11.607 16.258 1.00 91.06 369 ALA A N 1
ATOM 2742 C CA . ALA A 1 369 ? 7.403 -12.689 17.243 1.00 91.06 369 ALA A CA 1
ATOM 2743 C C . ALA A 1 369 ? 7.301 -12.161 18.686 1.00 91.06 369 ALA A C 1
ATOM 2745 O O . ALA A 1 369 ? 6.549 -12.712 19.493 1.00 91.06 369 ALA A O 1
ATOM 2746 N N . THR A 1 370 ? 7.983 -11.056 18.999 1.00 92.62 370 THR A N 1
ATOM 2747 C CA . THR A 1 370 ? 7.864 -10.378 20.300 1.00 92.62 370 THR A CA 1
ATOM 2748 C C . THR A 1 370 ? 6.453 -9.831 20.526 1.00 92.62 370 THR A C 1
ATOM 2750 O O . THR A 1 370 ? 5.876 -10.029 21.591 1.00 92.62 370 THR A O 1
ATOM 2753 N N . ALA A 1 371 ? 5.833 -9.207 19.520 1.00 87.12 371 ALA A N 1
ATOM 2754 C CA . ALA A 1 371 ? 4.451 -8.734 19.633 1.00 87.12 371 ALA A CA 1
ATOM 2755 C C . ALA A 1 371 ? 3.454 -9.888 19.868 1.00 87.12 371 ALA A C 1
ATOM 2757 O O . ALA A 1 371 ? 2.507 -9.757 20.655 1.00 87.12 371 ALA A O 1
ATOM 2758 N N . ALA A 1 372 ? 3.680 -11.040 19.228 1.00 89.25 372 ALA A N 1
ATOM 2759 C CA . ALA A 1 372 ? 2.883 -12.244 19.442 1.00 89.25 372 ALA A CA 1
ATOM 2760 C C . ALA A 1 372 ? 3.043 -12.797 20.869 1.00 89.25 372 ALA A C 1
ATOM 2762 O O . ALA A 1 372 ? 2.043 -13.152 21.497 1.00 89.25 372 ALA A O 1
ATOM 2763 N N . SER A 1 373 ? 4.263 -12.813 21.422 1.00 91.50 373 SER A N 1
ATOM 2764 C CA . SER A 1 373 ? 4.499 -13.266 22.800 1.00 91.50 373 SER A CA 1
ATOM 2765 C C . SER A 1 373 ? 3.863 -12.329 23.834 1.00 91.50 373 SER A C 1
ATOM 2767 O O . SER A 1 373 ? 3.218 -12.803 24.771 1.00 91.50 373 SER A O 1
ATOM 2769 N N . THR A 1 374 ? 3.930 -11.008 23.628 1.00 90.56 374 THR A N 1
ATOM 2770 C CA . THR A 1 374 ? 3.210 -10.029 24.461 1.00 90.56 374 THR A CA 1
ATOM 2771 C C . THR A 1 374 ? 1.698 -10.252 24.404 1.00 90.56 374 THR A C 1
ATOM 2773 O O . THR A 1 374 ? 1.030 -10.261 25.437 1.00 90.56 374 THR A O 1
ATOM 2776 N N . SER A 1 375 ? 1.149 -10.495 23.212 1.00 86.06 375 SER A N 1
ATOM 2777 C CA . SER A 1 375 ? -0.285 -10.757 23.034 1.00 86.06 375 SER A CA 1
ATOM 2778 C C . SER A 1 375 ? -0.731 -12.040 23.746 1.00 86.06 375 SER A C 1
ATOM 2780 O O . SER A 1 375 ? -1.782 -12.053 24.387 1.00 86.06 375 SER A O 1
ATOM 2782 N N . ALA A 1 376 ? 0.089 -13.096 23.705 1.00 88.56 376 ALA A N 1
ATOM 2783 C CA . ALA A 1 376 ? -0.151 -14.325 24.458 1.00 88.56 376 ALA A CA 1
ATOM 2784 C C . ALA A 1 376 ? -0.131 -14.084 25.980 1.00 88.56 376 ALA A C 1
ATOM 2786 O O . ALA A 1 376 ? -1.006 -14.577 26.693 1.00 88.56 376 ALA A O 1
ATOM 2787 N N . GLY A 1 377 ? 0.806 -13.267 26.474 1.00 89.88 377 GLY A N 1
ATOM 2788 C CA . GLY A 1 377 ? 0.847 -12.844 27.878 1.00 89.88 377 GLY A CA 1
ATOM 2789 C C . GLY A 1 377 ? -0.413 -12.085 28.304 1.00 89.88 377 GLY A C 1
ATOM 2790 O O . GLY A 1 377 ? -1.017 -12.400 29.329 1.00 89.88 377 GLY A O 1
ATOM 2791 N N . ASN A 1 378 ? -0.877 -11.146 27.477 1.00 86.44 378 ASN A N 1
ATOM 2792 C CA . ASN A 1 378 ? -2.103 -10.383 27.732 1.00 86.44 378 ASN A CA 1
ATOM 2793 C C . ASN A 1 378 ? -3.351 -11.282 27.764 1.00 86.44 378 ASN A C 1
ATOM 2795 O O . ASN A 1 378 ? -4.241 -11.090 28.600 1.00 86.44 378 ASN A O 1
ATOM 2799 N N . ALA A 1 379 ? -3.414 -12.289 26.887 1.00 86.75 379 ALA A N 1
ATOM 2800 C CA . ALA A 1 379 ? -4.485 -13.282 26.885 1.00 86.75 379 ALA A CA 1
ATOM 2801 C C . ALA A 1 379 ? -4.469 -14.141 28.163 1.00 86.75 379 ALA A C 1
ATOM 2803 O O . ALA A 1 379 ? -5.518 -14.348 28.775 1.00 86.75 379 ALA A O 1
ATOM 2804 N N . ALA A 1 380 ? -3.290 -14.574 28.623 1.00 87.69 380 ALA A N 1
ATOM 2805 C CA . ALA A 1 380 ? -3.138 -15.300 29.886 1.00 87.69 380 ALA A CA 1
ATOM 2806 C C . ALA A 1 380 ? -3.546 -14.444 31.103 1.00 87.69 380 ALA A C 1
ATOM 2808 O O . ALA A 1 380 ? -4.258 -14.916 31.996 1.00 87.69 380 ALA A O 1
ATOM 2809 N N . GLY A 1 381 ? -3.172 -13.161 31.112 1.00 87.44 381 GLY A N 1
ATOM 2810 C CA . GLY A 1 381 ? -3.615 -12.201 32.127 1.00 87.44 381 GLY A CA 1
ATOM 2811 C C . GLY A 1 381 ? -5.137 -12.030 32.138 1.00 87.44 381 GLY A C 1
ATOM 2812 O O . GLY A 1 381 ? -5.763 -12.073 33.196 1.00 87.44 381 GLY A O 1
ATOM 2813 N N . SER A 1 382 ? -5.750 -11.940 30.957 1.00 85.31 382 SER A N 1
ATOM 2814 C CA . SER A 1 382 ? -7.208 -11.853 30.804 1.00 85.31 382 SER A CA 1
ATOM 2815 C C . SER A 1 382 ? -7.921 -13.113 31.309 1.00 85.31 382 SER A C 1
ATOM 2817 O O . SER A 1 382 ? -8.929 -13.010 32.005 1.00 85.31 382 SER A O 1
ATOM 2819 N N . ALA A 1 383 ? -7.376 -14.302 31.033 1.00 86.19 383 ALA A N 1
ATOM 2820 C CA . ALA A 1 383 ? -7.903 -15.563 31.556 1.00 86.19 383 ALA A CA 1
ATOM 2821 C C . ALA A 1 383 ? -7.827 -15.623 33.094 1.00 86.19 383 ALA A C 1
ATOM 2823 O O . ALA A 1 383 ? -8.770 -16.060 33.756 1.00 86.19 383 ALA A O 1
ATOM 2824 N N . THR A 1 384 ? -6.739 -15.111 33.674 1.00 89.81 384 THR A N 1
ATOM 2825 C CA . THR A 1 384 ? -6.565 -15.022 35.132 1.00 89.81 384 THR A CA 1
ATOM 2826 C C . THR A 1 384 ? -7.576 -14.056 35.752 1.00 89.81 384 THR A C 1
ATOM 2828 O O . THR A 1 384 ? -8.222 -14.384 36.747 1.00 89.81 384 THR A O 1
ATOM 2831 N N . ALA A 1 385 ? -7.788 -12.892 35.132 1.00 82.38 385 ALA A N 1
ATOM 2832 C CA . ALA A 1 385 ? -8.785 -11.919 35.573 1.00 82.38 385 ALA A CA 1
ATOM 2833 C C . ALA A 1 385 ? -10.222 -12.471 35.487 1.00 82.38 385 ALA A C 1
ATOM 2835 O O . ALA A 1 385 ? -11.035 -12.237 36.387 1.00 82.38 385 ALA A O 1
ATOM 2836 N N . ALA A 1 386 ? -10.532 -13.251 34.447 1.00 85.19 386 ALA A N 1
ATOM 2837 C CA . ALA A 1 386 ? -11.818 -13.932 34.311 1.00 85.19 386 ALA A CA 1
ATOM 2838 C C . ALA A 1 386 ? -12.037 -14.974 35.424 1.00 85.19 386 ALA A C 1
ATOM 2840 O O . ALA A 1 386 ? -13.106 -14.999 36.034 1.00 85.19 386 ALA A O 1
ATOM 2841 N N . SER A 1 387 ? -11.013 -15.771 35.755 1.00 89.12 387 SER A N 1
ATOM 2842 C CA . SER A 1 387 ? -11.033 -16.704 36.896 1.00 89.12 387 SER A CA 1
ATOM 2843 C C . SER A 1 387 ? -11.270 -15.988 38.236 1.00 89.12 387 SER A C 1
ATOM 2845 O O . SER A 1 387 ? -12.123 -16.397 39.033 1.00 89.12 387 SER A O 1
ATOM 2847 N N . GLY A 1 388 ? -10.586 -14.860 38.464 1.00 89.19 388 GLY A N 1
ATOM 2848 C CA . GLY A 1 388 ? -10.794 -14.028 39.653 1.00 89.19 388 GLY A CA 1
ATOM 2849 C C . GLY A 1 388 ? -12.218 -13.470 39.738 1.00 89.19 388 GLY A C 1
ATOM 2850 O O . GLY A 1 388 ? -12.842 -13.510 40.798 1.00 89.19 388 GLY A O 1
ATOM 2851 N N . SER A 1 389 ? -12.770 -13.030 38.607 1.00 85.00 389 SER A N 1
ATOM 2852 C CA . SER A 1 389 ? -14.146 -12.521 38.520 1.00 85.00 389 SER A CA 1
ATOM 2853 C C . SER A 1 389 ? -15.181 -13.613 38.807 1.00 85.00 389 SER A C 1
ATOM 2855 O O . SER A 1 389 ? -16.134 -13.377 39.548 1.00 85.00 389 SER A O 1
ATOM 2857 N N . ALA A 1 390 ? -14.974 -14.828 38.288 1.00 87.00 390 ALA A N 1
ATOM 2858 C CA . ALA A 1 390 ? -15.829 -15.978 38.583 1.00 87.00 390 ALA A CA 1
ATOM 2859 C C . ALA A 1 390 ? -15.803 -16.337 40.080 1.00 87.00 390 ALA A C 1
ATOM 2861 O O . ALA A 1 390 ? -16.850 -16.568 40.685 1.00 87.00 390 ALA A O 1
ATOM 2862 N N . SER A 1 391 ? -14.621 -16.302 40.700 1.00 90.62 391 SER A N 1
ATOM 2863 C CA . SER A 1 391 ? -14.461 -16.533 42.142 1.00 90.62 391 SER A CA 1
ATOM 2864 C C . SER A 1 391 ? -15.171 -15.460 42.980 1.00 90.62 391 SER A C 1
ATOM 2866 O O . SER A 1 391 ? -15.864 -15.783 43.945 1.00 90.62 391 SER A O 1
ATOM 2868 N N . ALA A 1 392 ? -15.072 -14.185 42.590 1.00 85.50 392 ALA A N 1
ATOM 2869 C CA . ALA A 1 392 ? -15.770 -13.087 43.262 1.00 85.50 392 ALA A CA 1
ATOM 2870 C C . ALA A 1 392 ? -17.302 -13.194 43.131 1.00 85.50 392 ALA A C 1
ATOM 2872 O O . ALA A 1 392 ? -18.032 -12.928 44.092 1.00 85.50 392 ALA A O 1
ATOM 2873 N N . ALA A 1 393 ? -17.797 -13.634 41.970 1.00 86.19 393 ALA A N 1
ATOM 2874 C CA . ALA A 1 393 ? -19.217 -13.903 41.758 1.00 86.19 393 ALA A CA 1
ATOM 2875 C C . ALA A 1 393 ? -19.715 -15.054 42.651 1.00 86.19 393 ALA A C 1
ATOM 2877 O O . ALA A 1 393 ? -20.767 -14.929 43.278 1.00 86.19 393 ALA A O 1
ATOM 2878 N N . ALA A 1 394 ? -18.934 -16.132 42.787 1.00 89.81 394 ALA A N 1
ATOM 2879 C CA . ALA A 1 394 ? -19.242 -17.232 43.704 1.00 89.81 394 ALA A CA 1
ATOM 2880 C C . ALA A 1 394 ? -19.265 -16.775 45.177 1.00 89.81 394 ALA A C 1
ATOM 2882 O O . ALA A 1 394 ? -20.174 -17.135 45.933 1.00 89.81 394 ALA A O 1
ATOM 2883 N N . GLY A 1 395 ? -18.317 -15.922 45.581 1.00 91.19 395 GLY A N 1
ATOM 2884 C CA . GLY A 1 395 ? -18.311 -15.301 46.910 1.00 91.19 395 GLY A CA 1
ATOM 2885 C C . GLY A 1 395 ? -19.551 -14.439 47.164 1.00 91.19 395 GLY A C 1
ATOM 2886 O O . GLY A 1 395 ? -20.191 -14.561 48.207 1.00 91.19 395 GLY A O 1
ATOM 2887 N N . SER A 1 396 ? -19.953 -13.637 46.177 1.00 87.94 396 SER A N 1
ATOM 2888 C CA . SER A 1 396 ? -21.160 -12.802 46.255 1.00 87.94 396 SER A CA 1
ATOM 2889 C C . SER A 1 396 ? -22.439 -13.639 46.362 1.00 87.94 396 SER A C 1
ATOM 2891 O O . SER A 1 396 ? -23.319 -13.322 47.162 1.00 87.94 396 SER A O 1
ATOM 2893 N N . ALA A 1 397 ? -22.531 -14.749 45.621 1.00 88.06 397 ALA A N 1
ATOM 2894 C CA . ALA A 1 397 ? -23.648 -15.689 45.729 1.00 88.06 397 ALA A CA 1
ATOM 2895 C C . ALA A 1 397 ? -23.726 -16.328 47.128 1.00 88.06 397 ALA A C 1
ATOM 2897 O O . ALA A 1 397 ? -24.810 -16.466 47.698 1.00 88.06 397 ALA A O 1
ATOM 2898 N N . THR A 1 398 ? -22.571 -16.655 47.715 1.00 92.94 398 THR A N 1
ATOM 2899 C CA . THR A 1 398 ? -22.482 -17.200 49.077 1.00 92.94 398 THR A CA 1
ATOM 2900 C C . THR A 1 398 ? -22.941 -16.170 50.113 1.00 92.94 398 THR A C 1
ATOM 2902 O O . THR A 1 398 ? -23.747 -16.492 50.987 1.00 92.94 398 THR A O 1
ATOM 2905 N N . ALA A 1 399 ? -22.502 -14.914 49.985 1.00 89.25 399 ALA A N 1
ATOM 2906 C CA . ALA A 1 399 ? -22.935 -13.817 50.850 1.00 89.25 399 ALA A CA 1
ATOM 2907 C C . ALA A 1 399 ? -24.452 -13.580 50.760 1.00 89.25 399 ALA A C 1
ATOM 2909 O O . ALA A 1 399 ? -25.115 -13.476 51.791 1.00 89.25 399 ALA A O 1
ATOM 2910 N N . ALA A 1 400 ? -25.022 -13.595 49.550 1.00 87.50 400 ALA A N 1
ATOM 2911 C CA . ALA A 1 400 ? -26.465 -13.475 49.346 1.00 87.50 400 ALA A CA 1
ATOM 2912 C C . ALA A 1 400 ? -27.250 -14.615 50.023 1.00 87.50 400 ALA A C 1
ATOM 2914 O O . ALA A 1 400 ? -28.269 -14.363 50.669 1.00 87.50 400 ALA A O 1
ATOM 2915 N N . SER A 1 401 ? -26.754 -15.857 49.947 1.00 90.62 401 SER A N 1
ATOM 2916 C CA . SER A 1 401 ? -27.338 -16.998 50.671 1.00 90.62 401 SER A CA 1
ATOM 2917 C C . SER A 1 401 ? -27.272 -16.812 52.194 1.00 90.62 401 SER A C 1
ATOM 2919 O O . SER A 1 401 ? -28.226 -17.135 52.909 1.00 90.62 401 SER A O 1
ATOM 2921 N N . GLY A 1 402 ? -26.167 -16.261 52.705 1.00 93.25 402 GLY A N 1
ATOM 2922 C CA . GLY A 1 402 ? -26.013 -15.912 54.119 1.00 93.25 402 GLY A CA 1
ATOM 2923 C C . GLY A 1 402 ? -27.020 -14.850 54.568 1.00 93.25 402 GLY A C 1
ATOM 2924 O O . GLY A 1 402 ? -27.707 -15.036 55.572 1.00 93.25 402 GLY A O 1
ATOM 2925 N N . SER A 1 403 ? -27.184 -13.779 53.787 1.00 89.75 403 SER A N 1
ATOM 2926 C CA . SER A 1 403 ? -28.177 -12.732 54.051 1.00 89.75 403 SER A CA 1
ATOM 2927 C C . SER A 1 403 ? -29.611 -13.261 54.008 1.00 89.75 403 SER A C 1
ATOM 2929 O O . SER A 1 403 ? -30.411 -12.903 54.869 1.00 89.75 403 SER A O 1
ATOM 2931 N N . ALA A 1 404 ? -29.939 -14.147 53.063 1.00 89.94 404 ALA A N 1
ATOM 2932 C CA . ALA A 1 404 ? -31.251 -14.791 53.003 1.00 89.94 404 ALA A CA 1
ATOM 2933 C C . ALA A 1 404 ? -31.521 -15.655 54.247 1.00 89.94 404 ALA A C 1
ATOM 2935 O O . ALA A 1 404 ? -32.611 -15.610 54.816 1.00 89.94 404 ALA A O 1
ATOM 2936 N N . THR A 1 405 ? -30.508 -16.389 54.717 1.00 94.06 405 THR A N 1
ATOM 2937 C CA . THR A 1 405 ? -30.599 -17.180 55.953 1.00 94.06 405 THR A CA 1
ATOM 2938 C C . THR A 1 405 ? -30.815 -16.277 57.168 1.00 94.06 405 THR A C 1
ATOM 2940 O O . THR A 1 405 ? -31.722 -16.525 57.956 1.00 94.06 405 THR A O 1
ATOM 2943 N N . ALA A 1 406 ? -30.051 -15.186 57.293 1.00 90.50 406 ALA A N 1
ATOM 2944 C CA . ALA A 1 406 ? -30.213 -14.216 58.375 1.00 90.50 406 ALA A CA 1
ATOM 2945 C C . ALA A 1 406 ? -31.599 -13.546 58.361 1.00 90.50 406 ALA A C 1
ATOM 2947 O O . ALA A 1 406 ? -32.212 -13.380 59.415 1.00 90.50 406 ALA A O 1
ATOM 2948 N N . ALA A 1 407 ? -32.121 -13.217 57.176 1.00 90.81 407 ALA A N 1
ATOM 2949 C CA . ALA A 1 407 ? -33.467 -12.675 57.015 1.00 90.81 407 ALA A CA 1
ATOM 2950 C C . ALA A 1 407 ? -34.546 -13.680 57.450 1.00 90.81 407 ALA A C 1
ATOM 2952 O O . ALA A 1 407 ? -35.486 -13.298 58.146 1.00 90.81 407 ALA A O 1
ATOM 2953 N N . ASN A 1 408 ? -34.391 -14.963 57.106 1.00 93.00 408 ASN A N 1
ATOM 2954 C CA . ASN A 1 408 ? -35.299 -16.018 57.561 1.00 93.00 408 ASN A CA 1
ATOM 2955 C C . ASN A 1 408 ? -35.247 -16.193 59.082 1.00 93.00 408 ASN A C 1
ATOM 2957 O O . ASN A 1 408 ? -36.296 -16.240 59.713 1.00 93.00 408 ASN A O 1
ATOM 2961 N N . THR A 1 409 ? -34.058 -16.197 59.689 1.00 92.44 409 THR A N 1
ATOM 2962 C CA . THR A 1 409 ? -33.914 -16.258 61.153 1.00 92.44 409 THR A CA 1
ATOM 2963 C C . THR A 1 409 ? -34.566 -15.057 61.836 1.00 92.44 409 THR A C 1
ATOM 2965 O O . THR A 1 409 ? -35.277 -15.222 62.825 1.00 92.44 409 THR A O 1
ATOM 2968 N N . ALA A 1 410 ? -34.373 -13.846 61.302 1.00 90.94 410 ALA A N 1
ATOM 2969 C CA . ALA A 1 410 ? -35.009 -12.640 61.826 1.00 90.94 410 ALA A CA 1
ATOM 2970 C C . ALA A 1 410 ? -36.538 -12.699 61.698 1.00 90.94 410 ALA A C 1
ATOM 2972 O O . ALA A 1 410 ? -37.245 -12.314 62.628 1.00 90.94 410 ALA A O 1
ATOM 2973 N N . LYS A 1 411 ? -37.051 -13.229 60.579 1.00 93.12 411 LYS A N 1
ATOM 2974 C CA . LYS A 1 411 ? -38.481 -13.480 60.383 1.00 93.12 411 LYS A CA 1
ATOM 2975 C C . LYS A 1 411 ? -39.016 -14.464 61.428 1.00 93.12 411 LYS A C 1
ATOM 2977 O O . LYS A 1 411 ? -39.973 -14.118 62.110 1.00 93.12 411 LYS A O 1
ATOM 2982 N N . THR A 1 412 ? -38.386 -15.627 61.602 1.00 93.31 412 THR A N 1
ATOM 2983 C CA . THR A 1 412 ? -38.789 -16.614 62.620 1.00 93.31 412 THR A CA 1
ATOM 2984 C C . THR A 1 412 ? -38.751 -16.011 64.027 1.00 93.31 412 THR A C 1
ATOM 2986 O O . THR A 1 412 ? -39.655 -16.242 64.823 1.00 93.31 412 THR A O 1
ATOM 2989 N N . GLY A 1 413 ? -37.738 -15.193 64.337 1.00 90.19 413 GLY A N 1
ATOM 2990 C CA . GLY A 1 413 ? -37.647 -14.485 65.616 1.00 90.19 413 GLY A CA 1
ATOM 2991 C C . GLY A 1 413 ? -38.773 -13.466 65.824 1.00 90.19 413 GLY A C 1
ATOM 2992 O O . GLY A 1 413 ? -39.315 -13.368 66.922 1.00 90.19 413 GLY A O 1
ATOM 2993 N N . ALA A 1 414 ? -39.161 -12.738 64.774 1.00 89.50 414 ALA A N 1
ATOM 2994 C CA . ALA A 1 414 ? -40.290 -11.811 64.818 1.00 89.50 414 ALA A CA 1
ATOM 2995 C C . ALA A 1 414 ? -41.637 -12.540 64.956 1.00 89.50 414 ALA A C 1
ATOM 2997 O O . ALA A 1 414 ? -42.502 -12.074 65.695 1.00 89.50 414 ALA A O 1
ATOM 2998 N N . GLU A 1 415 ? -41.806 -13.684 64.286 1.00 91.06 415 GLU A N 1
ATOM 2999 C CA . GLU A 1 415 ? -42.979 -14.555 64.430 1.00 91.06 415 GLU A CA 1
ATOM 3000 C C . GLU A 1 415 ? -43.087 -15.083 65.868 1.00 91.06 415 GLU A C 1
ATOM 3002 O O . GLU A 1 415 ? -44.120 -14.895 66.498 1.00 91.06 415 GLU A O 1
ATOM 3007 N N . ALA A 1 416 ? -41.997 -15.601 66.444 1.00 89.25 416 ALA A N 1
ATOM 3008 C CA . ALA A 1 416 ? -41.975 -16.053 67.836 1.00 89.25 416 ALA A CA 1
ATOM 3009 C C . ALA A 1 416 ? -42.263 -14.922 68.842 1.00 89.25 416 ALA A C 1
ATOM 3011 O O . ALA A 1 416 ? -42.981 -15.124 69.819 1.00 89.25 416 ALA A O 1
ATOM 3012 N N . ALA A 1 417 ? -41.729 -13.717 68.610 1.00 88.56 417 ALA A N 1
ATOM 3013 C CA . ALA A 1 417 ? -42.002 -12.557 69.460 1.00 88.56 417 ALA A CA 1
ATOM 3014 C C . ALA A 1 417 ? -43.466 -12.099 69.370 1.00 88.56 417 ALA A C 1
ATOM 3016 O O . ALA A 1 417 ? -44.044 -11.690 70.378 1.00 88.56 417 ALA A O 1
ATOM 3017 N N . ARG A 1 418 ? -44.069 -12.174 68.176 1.00 92.31 418 ARG A N 1
ATOM 3018 C CA . ARG A 1 418 ? -45.498 -11.915 67.981 1.00 92.31 418 ARG A CA 1
ATOM 3019 C C . ARG A 1 418 ? -46.335 -12.946 68.734 1.00 92.31 418 ARG A C 1
ATOM 3021 O O . ARG A 1 418 ? -47.203 -12.541 69.495 1.00 92.31 418 ARG A O 1
ATOM 3028 N N . ASP A 1 419 ? -46.056 -14.233 68.552 1.00 91.31 419 ASP A N 1
ATOM 3029 C CA . ASP A 1 419 ? -46.827 -15.316 69.171 1.00 91.31 419 ASP A CA 1
ATOM 3030 C C . ASP A 1 419 ? -46.737 -15.238 70.707 1.00 91.31 419 ASP A C 1
ATOM 3032 O O . ASP A 1 419 ? -47.749 -15.332 71.394 1.00 91.31 419 ASP A O 1
ATOM 3036 N N . ALA A 1 420 ? -45.560 -14.913 71.258 1.00 86.75 420 ALA A N 1
ATOM 3037 C CA . ALA A 1 420 ? -45.403 -14.651 72.690 1.00 86.75 420 ALA A CA 1
ATOM 3038 C C . ALA A 1 420 ? -46.231 -13.443 73.173 1.00 86.75 420 ALA A C 1
ATOM 3040 O O . ALA A 1 420 ? -46.794 -13.471 74.265 1.00 86.75 420 ALA A O 1
ATOM 3041 N N . ALA A 1 421 ? -46.317 -12.368 72.382 1.00 84.12 421 ALA A N 1
ATOM 3042 C CA . ALA A 1 421 ? -47.141 -11.209 72.719 1.00 84.12 421 ALA A CA 1
ATOM 3043 C C . ALA A 1 421 ? -48.646 -11.524 72.664 1.00 84.12 421 ALA A C 1
ATOM 3045 O O . ALA A 1 421 ? -49.404 -10.996 73.481 1.00 84.12 421 ALA A O 1
ATOM 3046 N N . GLU A 1 422 ? -49.073 -12.379 71.730 1.00 88.25 422 GLU A N 1
ATOM 3047 C CA . GLU A 1 422 ? -50.441 -12.903 71.678 1.00 88.25 422 GLU A CA 1
ATOM 3048 C C . GLU A 1 422 ? -50.739 -13.759 72.914 1.00 88.25 422 GLU A C 1
ATOM 3050 O O . GLU A 1 422 ? -51.705 -13.465 73.612 1.00 88.25 422 GLU A O 1
ATOM 3055 N N . ASP A 1 423 ? -49.853 -14.685 73.287 1.00 83.00 423 ASP A N 1
ATOM 3056 C CA . ASP A 1 423 ? -49.984 -15.482 74.513 1.00 83.00 423 ASP A CA 1
ATOM 3057 C C . ASP A 1 423 ? -50.057 -14.614 75.777 1.00 83.00 423 ASP A C 1
ATOM 3059 O O . ASP A 1 423 ? -50.867 -14.879 76.665 1.00 83.00 423 ASP A O 1
ATOM 3063 N N . PHE A 1 424 ? -49.236 -13.562 75.891 1.00 81.25 424 PHE A N 1
ATOM 3064 C CA . PHE A 1 424 ? -49.297 -12.646 77.037 1.00 81.25 424 PHE A CA 1
ATOM 3065 C C . PHE A 1 424 ? -50.608 -11.861 77.087 1.00 81.25 424 PHE A C 1
ATOM 3067 O O . PHE A 1 424 ? -51.152 -11.644 78.172 1.00 81.25 424 PHE A O 1
ATOM 3074 N N . ARG A 1 425 ? -51.122 -11.428 75.933 1.00 83.19 425 ARG A N 1
ATOM 3075 C CA . ARG A 1 425 ? -52.419 -10.751 75.838 1.00 83.19 425 ARG A CA 1
ATOM 3076 C C . ARG A 1 425 ? -53.549 -11.699 76.236 1.00 83.19 425 ARG A C 1
ATOM 3078 O O . ARG A 1 425 ? -54.396 -11.313 77.037 1.00 83.19 425 ARG A O 1
ATOM 3085 N N . ASP A 1 426 ? -53.533 -12.922 75.724 1.00 80.19 426 ASP A N 1
ATOM 3086 C CA . ASP A 1 426 ? -54.571 -13.918 75.972 1.00 80.19 426 ASP A CA 1
ATOM 3087 C C . ASP A 1 426 ? -54.529 -14.376 77.444 1.00 80.19 426 ASP A C 1
ATOM 3089 O O . ASP A 1 426 ? -55.564 -14.464 78.105 1.00 80.19 426 ASP A O 1
ATOM 3093 N N . GLN A 1 427 ? -53.333 -14.537 78.028 1.00 77.31 427 GLN A N 1
ATOM 3094 C CA . GLN A 1 427 ? -53.164 -14.734 79.472 1.00 77.31 427 GLN A CA 1
ATOM 3095 C C . GLN A 1 427 ? -53.731 -13.559 80.274 1.00 77.31 427 GLN A C 1
ATOM 3097 O O . GLN A 1 427 ? -54.474 -13.782 81.230 1.00 77.31 427 GLN A O 1
ATOM 3102 N N . ALA A 1 428 ? -53.427 -12.313 79.900 1.00 73.38 428 ALA A N 1
ATOM 3103 C CA . ALA A 1 428 ? -53.953 -11.134 80.585 1.00 73.38 428 ALA A CA 1
ATOM 3104 C C . ALA A 1 428 ? -55.491 -11.068 80.531 1.00 73.38 428 ALA A C 1
ATOM 3106 O O . ALA A 1 428 ? -56.124 -10.735 81.535 1.00 73.38 428 ALA A O 1
ATOM 3107 N N . GLU A 1 429 ? -56.101 -11.441 79.404 1.00 73.56 429 GLU A N 1
ATOM 3108 C CA . GLU A 1 429 ? -57.557 -11.538 79.257 1.00 73.56 429 GLU A CA 1
ATOM 3109 C C . GLU A 1 429 ? -58.154 -12.634 80.153 1.00 73.56 429 GLU A C 1
ATOM 3111 O O . GLU A 1 429 ? -59.151 -12.401 80.846 1.00 73.56 429 GLU A O 1
ATOM 3116 N N . VAL A 1 430 ? -57.524 -13.810 80.206 1.00 71.62 430 VAL A N 1
ATOM 3117 C CA . VAL A 1 430 ? -57.953 -14.923 81.062 1.00 71.62 430 VAL A CA 1
ATOM 3118 C C . VAL A 1 430 ? -57.835 -14.559 82.546 1.00 71.62 430 VAL A C 1
ATOM 3120 O O . VAL A 1 430 ? -58.794 -14.759 83.294 1.00 71.62 430 VAL A O 1
ATOM 3123 N N . PHE A 1 431 ? -56.716 -13.970 82.980 1.00 67.81 431 PHE A N 1
ATOM 3124 C CA . PHE A 1 431 ? -56.527 -13.520 84.364 1.00 67.81 431 PHE A CA 1
ATOM 3125 C C . PHE A 1 431 ? -57.546 -12.443 84.763 1.00 67.81 431 PHE A C 1
ATOM 3127 O O . PHE A 1 431 ? -58.172 -12.558 85.820 1.00 67.81 431 PHE A O 1
ATOM 3134 N N . ALA A 1 432 ? -57.770 -11.440 83.906 1.00 64.75 432 ALA A N 1
ATOM 3135 C CA . ALA A 1 432 ? -58.739 -10.375 84.162 1.00 64.75 432 ALA A CA 1
ATOM 3136 C C . ALA A 1 432 ? -60.185 -10.898 84.217 1.00 64.75 432 ALA A C 1
ATOM 3138 O O . ALA A 1 432 ? -60.976 -10.464 85.054 1.00 64.75 432 ALA A O 1
ATOM 3139 N N . THR A 1 433 ? -60.539 -11.858 83.359 1.00 61.22 433 THR A N 1
ATOM 3140 C CA . THR A 1 433 ? -61.915 -12.366 83.259 1.00 61.22 433 THR A CA 1
ATOM 3141 C C . THR A 1 433 ? -62.235 -13.414 84.324 1.00 61.22 433 THR A C 1
ATOM 3143 O O . THR A 1 433 ? -63.373 -13.469 84.795 1.00 61.22 433 THR A O 1
ATOM 3146 N N . GLN A 1 434 ? -61.262 -14.237 84.732 1.00 64.25 434 GLN A N 1
ATOM 3147 C CA . GLN A 1 434 ? -61.477 -15.231 85.781 1.00 64.25 434 GLN A CA 1
ATOM 3148 C C . GLN A 1 434 ? -61.575 -14.577 87.165 1.00 64.25 434 GLN A C 1
ATOM 3150 O O . GLN A 1 434 ? -62.539 -14.846 87.872 1.00 64.25 434 GLN A O 1
ATOM 3155 N N . GLN A 1 435 ? -60.678 -13.673 87.573 1.00 65.62 435 GLN A N 1
ATOM 3156 C CA . GLN A 1 435 ? -60.736 -13.098 88.934 1.00 65.62 435 GLN A CA 1
ATOM 3157 C C . GLN A 1 435 ? -62.012 -12.290 89.246 1.00 65.62 435 GLN A C 1
ATOM 3159 O O . GLN A 1 435 ? -62.364 -12.140 90.417 1.00 65.62 435 GLN A O 1
ATOM 3164 N N . LEU A 1 436 ? -62.710 -11.797 88.218 1.00 67.94 436 LEU A N 1
ATOM 3165 C CA . LEU A 1 436 ? -63.856 -10.882 88.321 1.00 67.94 436 LEU A CA 1
ATOM 3166 C C . LEU A 1 436 ? -65.225 -11.558 88.093 1.00 67.94 436 LEU A C 1
ATOM 3168 O O . LEU A 1 436 ? -66.238 -10.877 87.906 1.00 67.94 436 LEU A O 1
ATOM 3172 N N . LYS A 1 437 ? -65.269 -12.896 88.090 1.00 71.44 437 LYS A N 1
ATOM 3173 C CA . LYS A 1 437 ? -66.495 -13.702 87.987 1.00 71.44 437 LYS A CA 1
ATOM 3174 C C . LYS A 1 437 ? -66.512 -14.768 89.082 1.00 71.44 437 LYS A C 1
ATOM 3176 O O . LYS A 1 437 ? -65.496 -15.414 89.321 1.00 71.44 437 LYS A O 1
ATOM 3181 N N . GLY A 1 438 ? -67.657 -14.964 89.730 1.00 76.81 438 GLY A N 1
ATOM 3182 C CA . GLY A 1 438 ? -67.865 -15.999 90.741 1.00 76.81 438 GLY A CA 1
ATOM 3183 C C . GLY A 1 438 ? -69.176 -16.746 90.519 1.00 76.81 438 GLY A C 1
ATOM 3184 O O . GLY A 1 438 ? -70.202 -16.137 90.228 1.00 76.81 438 GLY A O 1
ATOM 3185 N N . SER A 1 439 ? -69.148 -18.065 90.656 1.00 81.56 439 SER A N 1
ATOM 3186 C CA . SER A 1 439 ? -70.341 -18.913 90.733 1.00 81.56 439 SER A CA 1
ATOM 3187 C C . SER A 1 439 ? -70.813 -19.024 92.181 1.00 81.56 439 SER A C 1
ATOM 3189 O O . SER A 1 439 ? -69.994 -19.138 93.091 1.00 81.56 439 SER A O 1
ATOM 3191 N N . SER A 1 440 ? -72.127 -19.012 92.403 1.00 83.62 440 SER A N 1
ATOM 3192 C CA . SER A 1 440 ? -72.739 -19.265 93.708 1.00 83.62 440 SER A CA 1
ATOM 3193 C C . SER A 1 440 ? -73.854 -20.296 93.599 1.00 83.62 440 SER A C 1
ATOM 3195 O O . SER A 1 440 ? -74.737 -20.196 92.745 1.00 83.62 440 SER A O 1
ATOM 3197 N N . THR A 1 441 ? -73.838 -21.261 94.515 1.00 84.06 441 THR A N 1
ATOM 3198 C CA . THR A 1 441 ? -74.898 -22.265 94.675 1.00 84.06 441 THR A CA 1
ATOM 3199 C C . THR A 1 441 ? -75.906 -21.903 95.767 1.00 84.06 441 THR A C 1
ATOM 3201 O O . THR A 1 441 ? -76.818 -22.675 96.064 1.00 84.06 441 THR A O 1
ATOM 3204 N N . THR A 1 442 ? -75.771 -20.729 96.391 1.00 84.94 442 THR A N 1
ATOM 3205 C CA . THR A 1 442 ? -76.680 -20.275 97.447 1.00 84.94 442 THR A CA 1
ATOM 3206 C C . THR A 1 442 ? -78.077 -20.052 96.872 1.00 84.94 442 THR A C 1
ATOM 3208 O O . THR A 1 442 ? -78.251 -19.294 95.919 1.00 84.94 442 THR A O 1
ATOM 3211 N N . SER A 1 443 ? -79.087 -20.700 97.458 1.00 85.88 443 SER A N 1
ATOM 3212 C CA . SER A 1 443 ? -80.483 -20.508 97.060 1.00 85.88 443 SER A CA 1
ATOM 3213 C C . SER A 1 443 ? -80.970 -19.125 97.491 1.00 85.88 443 SER A C 1
ATOM 3215 O O . SER A 1 443 ? -81.220 -18.894 98.673 1.00 85.88 443 SER A O 1
ATOM 3217 N N . VAL A 1 444 ? -81.128 -18.212 96.536 1.00 82.31 444 VAL A N 1
ATOM 3218 C CA . VAL A 1 444 ? -81.556 -16.829 96.779 1.00 82.31 444 VAL A CA 1
ATOM 3219 C C . VAL A 1 444 ? -82.746 -16.494 95.891 1.00 82.31 444 VAL A C 1
ATOM 3221 O O . VAL A 1 444 ? -82.760 -16.814 94.705 1.00 82.31 444 VAL A O 1
ATOM 3224 N N . THR A 1 445 ? -83.755 -15.842 96.465 1.00 81.88 445 THR A N 1
ATOM 3225 C CA . THR A 1 445 ? -84.882 -15.273 95.714 1.00 81.88 445 THR A CA 1
ATOM 3226 C C . THR A 1 445 ? -84.553 -13.832 95.308 1.00 81.88 445 THR A C 1
ATOM 3228 O O . THR A 1 445 ? -84.198 -13.043 96.200 1.00 81.88 445 THR A O 1
ATOM 3231 N N . PRO A 1 446 ? -84.691 -13.462 94.017 1.00 79.56 446 PRO A N 1
ATOM 3232 C CA . PRO A 1 446 ? -84.525 -12.082 93.567 1.00 79.56 446 PRO A CA 1
ATOM 3233 C C . PRO A 1 446 ? -85.439 -11.138 94.350 1.00 79.56 446 PRO A C 1
ATOM 3235 O O . PRO A 1 446 ? -86.609 -11.433 94.590 1.00 79.56 446 PRO A O 1
ATOM 3238 N N . GLY A 1 447 ? -84.901 -10.001 94.774 1.00 71.50 447 GLY A N 1
ATOM 3239 C CA . GLY A 1 447 ? -85.662 -8.987 95.492 1.00 71.50 447 GLY A CA 1
ATOM 3240 C C . GLY A 1 447 ? -84.760 -7.880 96.010 1.00 71.50 447 GLY A C 1
ATOM 3241 O O . GLY A 1 447 ? -83.574 -8.110 96.235 1.00 71.50 447 GLY A O 1
ATOM 3242 N N . ALA A 1 448 ? -85.333 -6.695 96.210 1.00 67.25 448 ALA A N 1
ATOM 3243 C CA . ALA A 1 448 ? -84.605 -5.529 96.698 1.00 67.25 448 ALA A CA 1
ATOM 3244 C C . ALA A 1 448 ? -84.001 -5.754 98.097 1.00 67.25 448 ALA A C 1
ATOM 3246 O O . ALA A 1 448 ? -84.551 -6.491 98.923 1.00 67.25 448 ALA A O 1
ATOM 3247 N N . GLY A 1 449 ? -82.887 -5.073 98.370 1.00 72.88 449 GLY A N 1
ATOM 3248 C CA . GLY A 1 449 ? -82.191 -5.119 99.658 1.00 72.88 449 GLY A CA 1
ATOM 3249 C C . GLY A 1 449 ? -80.970 -6.042 99.669 1.00 72.88 449 GLY A C 1
ATOM 3250 O O . GLY A 1 449 ? -80.543 -6.554 98.637 1.00 72.88 449 GLY A O 1
ATOM 3251 N N . ALA A 1 450 ? -80.360 -6.214 100.843 1.00 82.44 450 ALA A N 1
ATOM 3252 C CA . ALA A 1 450 ? -79.139 -7.004 100.991 1.00 82.44 450 ALA A CA 1
ATOM 3253 C C . ALA A 1 450 ? -79.404 -8.497 100.734 1.00 82.44 450 ALA A C 1
ATOM 3255 O O . ALA A 1 450 ? -80.258 -9.107 101.383 1.00 82.44 450 ALA A O 1
ATOM 3256 N N . LYS A 1 451 ? -78.659 -9.087 99.797 1.00 85.38 451 LYS A N 1
ATOM 3257 C CA . LYS A 1 451 ? -78.695 -10.517 99.472 1.00 85.38 451 LYS A CA 1
ATOM 3258 C C . LYS A 1 451 ? -77.310 -11.118 99.638 1.00 85.38 451 LYS A C 1
ATOM 3260 O O . LYS A 1 451 ? -76.341 -10.577 99.112 1.00 85.38 451 LYS A O 1
ATOM 3265 N N . SER A 1 452 ? -77.238 -12.230 100.361 1.00 88.56 452 SER A N 1
ATOM 3266 C CA . SER A 1 452 ? -75.987 -12.926 100.653 1.00 88.56 452 SER A CA 1
ATOM 3267 C C . SER A 1 452 ? -75.798 -14.117 99.721 1.00 88.56 452 SER A C 1
ATOM 3269 O O . SER A 1 452 ? -76.713 -14.915 99.530 1.00 88.56 452 SER A O 1
ATOM 3271 N N . PHE A 1 453 ? -74.587 -14.251 99.202 1.00 86.56 453 PHE A N 1
ATOM 3272 C CA . PHE A 1 453 ? -74.112 -15.334 98.356 1.00 86.56 453 PHE A CA 1
ATOM 3273 C C . PHE A 1 453 ? -72.852 -15.921 98.968 1.00 86.56 453 PHE A C 1
ATOM 3275 O O . PHE A 1 453 ? -72.037 -15.211 99.555 1.00 86.56 453 PHE A O 1
ATOM 3282 N N . THR A 1 454 ? -72.660 -17.216 98.779 1.00 87.88 454 THR A N 1
ATOM 3283 C CA . THR A 1 454 ? -71.359 -17.853 98.953 1.00 87.88 454 THR A CA 1
ATOM 3284 C C . THR A 1 454 ? -70.812 -18.138 97.567 1.00 87.88 454 THR A C 1
ATOM 3286 O O . THR A 1 454 ? -71.415 -18.902 96.810 1.00 87.88 454 THR A O 1
ATOM 3289 N N . ILE A 1 455 ? -69.717 -17.475 97.220 1.00 84.56 455 ILE A N 1
ATOM 3290 C CA . ILE A 1 455 ? -68.948 -17.713 96.002 1.00 84.56 455 ILE A CA 1
ATOM 3291 C C . ILE A 1 455 ? -67.642 -18.428 96.346 1.00 84.56 455 ILE A C 1
ATOM 3293 O O . ILE A 1 455 ? -67.312 -18.641 97.509 1.00 84.56 455 ILE A O 1
ATOM 3297 N N . GLU A 1 456 ? -66.885 -18.809 95.328 1.00 82.38 456 GLU A N 1
ATOM 3298 C CA . GLU A 1 456 ? -65.551 -19.376 95.509 1.00 82.38 456 GLU A CA 1
ATOM 3299 C C . GLU A 1 456 ? -64.606 -18.373 96.204 1.00 82.38 456 GLU A C 1
ATOM 3301 O O . GLU A 1 456 ? -64.686 -17.158 95.990 1.00 82.38 456 GLU A O 1
ATOM 3306 N N . ALA A 1 457 ? -63.711 -18.882 97.056 1.00 74.69 457 ALA A N 1
ATOM 3307 C CA . ALA A 1 457 ? -62.708 -18.072 97.746 1.00 74.69 457 ALA A CA 1
ATOM 3308 C C . ALA A 1 457 ? -61.687 -17.471 96.757 1.00 74.69 457 ALA A C 1
ATOM 3310 O O . ALA A 1 457 ? -61.518 -17.964 95.642 1.00 74.69 457 ALA A O 1
ATOM 3311 N N . SER A 1 458 ? -60.972 -16.421 97.175 1.00 74.31 458 SER A N 1
ATOM 3312 C CA . SER A 1 458 ? -59.923 -15.749 96.378 1.00 74.31 458 SER A CA 1
ATOM 3313 C C . SER A 1 458 ? -60.392 -15.104 95.060 1.00 74.31 458 SER A C 1
ATOM 3315 O O . SER A 1 458 ? -59.608 -14.965 94.120 1.00 74.31 458 SER A O 1
ATOM 3317 N N . ARG A 1 459 ? -61.657 -14.673 94.981 1.00 81.81 459 ARG A N 1
ATOM 3318 C CA . ARG A 1 459 ? -62.151 -13.795 93.903 1.00 81.81 459 ARG A CA 1
ATOM 3319 C C . ARG A 1 459 ? -61.882 -12.323 94.254 1.00 81.81 459 ARG A C 1
ATOM 3321 O O . ARG A 1 459 ? -61.609 -11.996 95.403 1.00 81.81 459 ARG A O 1
ATOM 3328 N N . SER A 1 460 ? -61.945 -11.426 93.272 1.00 77.00 460 SER A N 1
ATOM 3329 C CA . SER A 1 460 ? -61.558 -10.014 93.438 1.00 77.00 460 SER A CA 1
ATOM 3330 C C . SER A 1 460 ? -62.774 -9.079 93.418 1.00 77.00 460 SER A C 1
ATOM 3332 O O . SER A 1 460 ? -62.940 -8.290 92.489 1.00 77.00 460 SER A O 1
ATOM 3334 N N . PHE A 1 461 ? -63.631 -9.161 94.441 1.00 79.12 461 PHE A N 1
ATOM 3335 C CA . PHE A 1 461 ? -64.742 -8.221 94.651 1.00 79.12 461 PHE A CA 1
ATOM 3336 C C . PHE A 1 461 ? -64.404 -7.226 95.768 1.00 79.12 461 PHE A C 1
ATOM 3338 O O . PHE A 1 461 ? -63.769 -7.580 96.756 1.00 79.12 461 PHE A O 1
ATOM 3345 N N . VAL A 1 462 ? -64.832 -5.971 95.631 1.00 79.31 462 VAL A N 1
ATOM 3346 C CA . VAL A 1 462 ? -64.607 -4.921 96.641 1.00 79.31 462 VAL A CA 1
ATOM 3347 C C . VAL A 1 462 ? -65.916 -4.215 96.976 1.00 79.31 462 VAL A C 1
ATOM 3349 O O . VAL A 1 462 ? -66.793 -4.086 96.122 1.00 79.31 462 VAL A O 1
ATOM 3352 N N . THR A 1 463 ? -66.061 -3.739 98.213 1.00 79.44 463 THR A N 1
ATOM 3353 C CA . THR A 1 463 ? -67.236 -2.960 98.628 1.00 79.44 463 THR A CA 1
ATOM 3354 C C . THR A 1 463 ? -67.426 -1.735 97.723 1.00 79.44 463 THR A C 1
ATOM 3356 O O . THR A 1 463 ? -66.477 -1.007 97.442 1.00 79.44 463 THR A O 1
ATOM 3359 N N . GLY A 1 464 ? -68.655 -1.511 97.252 1.00 74.62 464 GLY A N 1
ATOM 3360 C CA . GLY A 1 464 ? -69.024 -0.437 96.321 1.00 74.62 464 GLY A CA 1
ATOM 3361 C C . GLY A 1 464 ? -68.929 -0.805 94.834 1.00 74.62 464 GLY A C 1
ATOM 3362 O O . GLY A 1 464 ? -69.442 -0.066 93.994 1.00 74.62 464 GLY A O 1
ATOM 3363 N N . MET A 1 465 ? -68.329 -1.948 94.489 1.00 79.62 465 MET A N 1
ATOM 3364 C CA . MET A 1 465 ? -68.275 -2.456 93.116 1.00 79.62 465 MET A CA 1
ATOM 3365 C C . MET A 1 465 ? -69.667 -2.855 92.624 1.00 79.62 465 MET A C 1
ATOM 3367 O O . MET A 1 465 ? -70.389 -3.545 93.338 1.00 79.62 465 MET A O 1
ATOM 3371 N N . TYR A 1 466 ? -70.046 -2.457 91.409 1.00 80.00 466 TYR A N 1
ATOM 3372 C CA . TYR A 1 466 ? -71.339 -2.829 90.835 1.00 80.00 466 TYR A CA 1
ATOM 3373 C C . TYR A 1 466 ? -71.262 -4.217 90.193 1.00 80.00 466 TYR A C 1
ATOM 3375 O O . TYR A 1 466 ? -70.383 -4.490 89.371 1.00 80.00 466 TYR A O 1
ATOM 3383 N N . VAL A 1 467 ? -72.173 -5.105 90.582 1.00 85.25 467 VAL A N 1
ATOM 3384 C CA . VAL A 1 467 ? -72.202 -6.495 90.122 1.00 85.25 467 VAL A CA 1
ATOM 3385 C C . VAL A 1 467 ? -73.597 -6.872 89.643 1.00 85.25 467 VAL A C 1
ATOM 3387 O O . VAL A 1 467 ? -74.596 -6.299 90.077 1.00 85.25 467 VAL A O 1
ATOM 3390 N N . VAL A 1 468 ? -73.657 -7.847 88.741 1.00 86.94 468 VAL A N 1
ATOM 3391 C CA . VAL A 1 468 ? -74.895 -8.491 88.294 1.00 86.94 468 VAL A CA 1
ATOM 3392 C C . VAL A 1 468 ? -74.774 -9.978 88.610 1.00 86.94 468 VAL A C 1
ATOM 3394 O O . VAL A 1 468 ? -73.805 -10.622 88.210 1.00 86.94 468 VAL A O 1
ATOM 3397 N N . ALA A 1 469 ? -75.762 -10.521 89.309 1.00 84.50 469 ALA A N 1
ATOM 3398 C CA . ALA A 1 469 ? -75.964 -11.944 89.512 1.00 84.50 469 ALA A CA 1
ATOM 3399 C C . ALA A 1 469 ? -77.086 -12.432 88.585 1.00 84.50 469 ALA A C 1
ATOM 3401 O O . ALA A 1 469 ? -78.209 -11.936 88.640 1.00 84.50 469 ALA A O 1
ATOM 3402 N N . THR A 1 470 ? -76.779 -13.398 87.723 1.00 86.38 470 THR A N 1
ATOM 3403 C CA . THR A 1 470 ? -77.708 -13.985 86.743 1.00 86.38 470 THR A CA 1
ATOM 3404 C C . THR A 1 470 ? -77.831 -15.481 86.989 1.00 86.38 470 THR A C 1
ATOM 3406 O O . THR A 1 470 ? -76.818 -16.144 87.208 1.00 86.38 470 THR A O 1
ATOM 3409 N N . SER A 1 471 ? -79.047 -16.026 86.973 1.00 83.12 471 SER A N 1
ATOM 3410 C CA . SER A 1 471 ? -79.244 -17.478 87.047 1.00 83.12 471 SER A CA 1
ATOM 3411 C C . SER A 1 471 ? -78.820 -18.128 85.726 1.00 83.12 471 SER A C 1
ATOM 3413 O O . SER A 1 471 ? -79.139 -17.632 84.645 1.00 83.12 471 SER A O 1
ATOM 3415 N N . THR A 1 472 ? -78.088 -19.239 85.796 1.00 83.94 472 THR A N 1
ATOM 3416 C CA . THR A 1 472 ? -77.620 -19.969 84.602 1.00 83.94 472 THR A CA 1
ATOM 3417 C C . THR A 1 472 ? -78.723 -20.791 83.937 1.00 83.94 472 THR A C 1
ATOM 3419 O O . THR A 1 472 ? -78.729 -20.920 82.715 1.00 83.94 472 THR A O 1
ATOM 3422 N N . SER A 1 473 ? -79.681 -21.304 84.711 1.00 81.88 473 SER A N 1
ATOM 3423 C CA . SER A 1 473 ? -80.860 -22.034 84.224 1.00 81.88 473 SER A CA 1
ATOM 3424 C C . SER A 1 473 ? -81.952 -21.128 83.662 1.00 81.88 473 SER A C 1
ATOM 3426 O O . SER A 1 473 ? -82.775 -21.596 82.879 1.00 81.88 473 SER A O 1
ATOM 3428 N N . ASP A 1 474 ? -81.986 -19.853 84.056 1.00 79.81 474 ASP A N 1
ATOM 3429 C CA . ASP A 1 474 ? -82.934 -18.864 83.543 1.00 79.81 474 ASP A CA 1
ATOM 3430 C C . ASP A 1 474 ? -82.296 -17.463 83.482 1.00 79.81 474 ASP A C 1
ATOM 3432 O O . ASP A 1 474 ? -82.363 -16.704 84.455 1.00 79.81 474 ASP A O 1
ATOM 3436 N N . PRO A 1 475 ? -81.715 -17.081 82.330 1.00 79.50 475 PRO A N 1
ATOM 3437 C CA . PRO A 1 475 ? -81.063 -15.786 82.159 1.00 79.50 475 PRO A CA 1
ATOM 3438 C C . PRO A 1 475 ? -81.989 -14.572 82.309 1.00 79.50 475 PRO A C 1
ATOM 3440 O O . PRO A 1 475 ? -81.486 -13.456 82.419 1.00 79.50 475 PRO A O 1
ATOM 3443 N N . ALA A 1 476 ? -83.318 -14.750 82.305 1.00 74.50 476 ALA A N 1
ATOM 3444 C CA . ALA A 1 476 ? -84.272 -13.668 82.562 1.00 74.50 476 ALA A CA 1
ATOM 3445 C C . ALA A 1 476 ? -84.387 -13.327 84.060 1.00 74.50 476 ALA A C 1
ATOM 3447 O O . ALA A 1 476 ? -84.885 -12.254 84.415 1.00 74.50 476 ALA A O 1
ATOM 3448 N N . THR A 1 477 ? -83.902 -14.211 84.935 1.00 79.69 477 THR A N 1
ATOM 3449 C CA . THR A 1 477 ? -83.854 -14.022 86.383 1.00 79.69 477 THR A CA 1
ATOM 3450 C C . THR A 1 477 ? -82.489 -13.452 86.791 1.00 79.69 477 THR A C 1
ATOM 3452 O O . THR A 1 477 ? -81.470 -14.149 86.765 1.00 79.69 477 THR A O 1
ATOM 3455 N N . GLN A 1 478 ? -82.461 -12.166 87.154 1.00 84.69 478 GLN A N 1
ATOM 3456 C CA . GLN A 1 478 ? -81.237 -11.415 87.451 1.00 84.69 478 GLN A CA 1
ATOM 3457 C C . GLN A 1 478 ? -81.409 -10.491 88.655 1.00 84.69 478 GLN A C 1
ATOM 3459 O O . GLN A 1 478 ? -82.514 -10.098 89.020 1.00 84.69 478 GLN A O 1
ATOM 3464 N N . MET A 1 479 ? -80.298 -10.097 89.262 1.00 81.38 479 MET A N 1
ATOM 3465 C CA . MET A 1 479 ? -80.250 -9.039 90.263 1.00 81.38 479 MET A CA 1
ATOM 3466 C C . MET A 1 479 ? -78.931 -8.292 90.167 1.00 81.38 479 MET A C 1
ATOM 3468 O O . MET A 1 479 ? -77.874 -8.897 90.013 1.00 81.38 479 MET A O 1
ATOM 3472 N N . SER A 1 480 ? -78.984 -6.978 90.272 1.00 81.44 480 SER A N 1
ATOM 3473 C CA . SER A 1 480 ? -77.824 -6.110 90.207 1.00 81.44 480 SER A CA 1
ATOM 3474 C C . SER A 1 480 ? -77.846 -5.060 91.294 1.00 81.44 480 SER A C 1
ATOM 3476 O O . SER A 1 480 ? -78.888 -4.713 91.856 1.00 81.44 480 SER A O 1
ATOM 3478 N N . GLY A 1 481 ? -76.645 -4.614 91.631 1.00 79.62 481 GLY A N 1
ATOM 3479 C CA . GLY A 1 481 ? -76.429 -3.635 92.673 1.00 79.62 481 GLY A CA 1
ATOM 3480 C C . GLY A 1 481 ? -74.985 -3.623 93.162 1.00 79.62 481 GLY A C 1
ATOM 3481 O O . GLY A 1 481 ? -74.174 -4.461 92.752 1.00 79.62 481 GLY A O 1
ATOM 3482 N N . PRO A 1 482 ? -74.623 -2.664 94.023 1.00 82.69 482 PRO A N 1
ATOM 3483 C CA . PRO A 1 482 ? -73.284 -2.594 94.581 1.00 82.69 482 PRO A CA 1
ATOM 3484 C C . PRO A 1 482 ? -73.036 -3.692 95.627 1.00 82.69 482 PRO A C 1
ATOM 3486 O O . PRO A 1 482 ? -73.912 -4.038 96.423 1.00 82.69 482 PRO A O 1
ATOM 3489 N N . VAL A 1 483 ? -71.808 -4.207 95.675 1.00 86.50 483 VAL A N 1
ATOM 3490 C CA . VAL A 1 483 ? -71.325 -5.102 96.735 1.00 86.50 483 VAL A CA 1
ATOM 3491 C C . VAL A 1 483 ? -71.280 -4.338 98.061 1.00 86.50 483 VAL A C 1
ATOM 3493 O O . VAL A 1 483 ? -70.628 -3.300 98.157 1.00 86.50 483 VAL A O 1
ATOM 3496 N N . GLN A 1 484 ? -71.945 -4.842 99.099 1.00 84.62 484 GLN A N 1
ATOM 3497 C CA . GLN A 1 484 ? -71.876 -4.285 100.456 1.00 84.62 484 GLN A CA 1
ATOM 3498 C C . GLN A 1 484 ? -70.681 -4.824 101.241 1.00 84.62 484 GLN A C 1
ATOM 3500 O O . GLN A 1 484 ? -69.999 -4.076 101.939 1.00 84.62 484 GLN A O 1
ATOM 3505 N N . SER A 1 485 ? -70.408 -6.118 101.127 1.00 86.12 485 SER A N 1
ATOM 3506 C CA . SER A 1 485 ? -69.273 -6.756 101.787 1.00 86.12 485 SER A CA 1
ATOM 3507 C C . SER A 1 485 ? -68.825 -7.978 101.001 1.00 86.12 485 SER A C 1
ATOM 3509 O O . SER A 1 485 ? -69.629 -8.635 100.339 1.00 86.12 485 SER A O 1
ATOM 3511 N N . TYR A 1 486 ? -67.530 -8.267 101.070 1.00 85.19 486 TYR A N 1
ATOM 3512 C CA . TYR A 1 486 ? -66.941 -9.473 100.515 1.00 85.19 486 TYR A CA 1
ATOM 3513 C C . TYR A 1 486 ? -65.795 -9.943 101.410 1.00 85.19 486 TYR A C 1
ATOM 3515 O O . TYR A 1 486 ? -64.933 -9.141 101.768 1.00 85.19 486 TYR A O 1
ATOM 3523 N N . ASP A 1 487 ? -65.791 -11.227 101.762 1.00 84.38 487 ASP A N 1
ATOM 3524 C CA . ASP A 1 487 ? -64.676 -11.878 102.448 1.00 84.38 487 ASP A CA 1
ATOM 3525 C C . ASP A 1 487 ? -63.921 -12.798 101.467 1.00 84.38 487 ASP A C 1
ATOM 3527 O O . ASP A 1 487 ? -64.448 -13.846 101.073 1.00 84.38 487 ASP A O 1
ATOM 3531 N N . PRO A 1 488 ? -62.681 -12.448 101.077 1.00 76.38 488 PRO A N 1
ATOM 3532 C CA . PRO A 1 488 ? -61.896 -13.236 100.133 1.00 76.38 488 PRO A CA 1
ATOM 3533 C C . PRO A 1 488 ? -61.437 -14.596 100.680 1.00 76.38 488 PRO A C 1
ATOM 3535 O O . PRO A 1 488 ? -61.120 -15.477 99.879 1.00 76.38 488 PRO A O 1
ATOM 3538 N N . ALA A 1 489 ? -61.399 -14.800 102.004 1.00 77.25 489 ALA A N 1
ATOM 3539 C CA . ALA A 1 489 ? -60.968 -16.063 102.606 1.00 77.25 489 ALA A CA 1
ATOM 3540 C C . ALA A 1 489 ? -62.088 -17.116 102.621 1.00 77.25 489 ALA A C 1
ATOM 3542 O O . ALA A 1 489 ? -61.820 -18.304 102.448 1.00 77.25 489 ALA A O 1
ATOM 3543 N N . THR A 1 490 ? -63.339 -16.684 102.805 1.00 79.06 490 THR A N 1
ATOM 3544 C CA . THR A 1 490 ? -64.507 -17.575 102.933 1.00 79.06 490 THR A CA 1
ATOM 3545 C C . THR A 1 490 ? -65.432 -17.559 101.717 1.00 79.06 490 THR A C 1
ATOM 3547 O O . THR A 1 490 ? -66.258 -18.458 101.570 1.00 79.06 490 THR A O 1
ATOM 3550 N N . GLY A 1 491 ? -65.308 -16.557 100.840 1.00 80.00 491 GLY A N 1
ATOM 3551 C CA . GLY A 1 491 ? -66.165 -16.394 99.668 1.00 80.00 491 GLY A CA 1
ATOM 3552 C C . GLY A 1 491 ? -67.558 -15.837 99.984 1.00 80.00 491 GLY A C 1
ATOM 3553 O O . GLY A 1 491 ? -68.430 -15.836 99.117 1.00 80.00 491 GLY A O 1
ATOM 3554 N N . ALA A 1 492 ? -67.804 -15.351 101.204 1.00 85.25 492 ALA A N 1
ATOM 3555 C CA . ALA A 1 492 ? -69.067 -14.709 101.557 1.00 85.25 492 ALA A CA 1
ATOM 3556 C C . ALA A 1 492 ? -69.181 -13.328 100.885 1.00 85.25 492 ALA A C 1
ATOM 3558 O O . ALA A 1 492 ? -68.363 -12.443 101.127 1.00 85.25 492 ALA A O 1
ATOM 3559 N N . LEU A 1 493 ? -70.203 -13.137 100.050 1.00 86.75 493 LEU A N 1
ATOM 3560 C CA . LEU A 1 493 ? -70.477 -11.916 99.293 1.00 86.75 493 LEU A CA 1
ATOM 3561 C C . LEU A 1 493 ? -71.883 -11.405 99.615 1.00 86.75 493 LEU A C 1
ATOM 3563 O O . LEU A 1 493 ? -72.845 -12.160 99.537 1.00 86.75 493 LEU A O 1
ATOM 3567 N N . VAL A 1 494 ? -72.034 -10.116 99.909 1.00 87.94 494 VAL A N 1
ATOM 3568 C CA . VAL A 1 494 ? -73.346 -9.477 100.085 1.00 87.94 494 VAL A CA 1
ATOM 3569 C C . VAL A 1 494 ? -73.527 -8.384 99.042 1.00 87.94 494 VAL A C 1
ATOM 3571 O O . VAL A 1 494 ? -72.682 -7.501 98.916 1.00 87.94 494 VAL A O 1
ATOM 3574 N N . ILE A 1 495 ? -74.641 -8.415 98.314 1.00 87.44 495 ILE A N 1
ATOM 3575 C CA . ILE A 1 495 ? -74.994 -7.434 97.280 1.00 87.44 495 ILE A CA 1
ATOM 3576 C C . ILE A 1 495 ? -76.207 -6.634 97.755 1.00 87.44 495 ILE A C 1
ATOM 3578 O O . ILE A 1 495 ? -77.201 -7.208 98.199 1.00 87.44 495 ILE A O 1
ATOM 3582 N N . ALA A 1 496 ? -76.139 -5.306 97.662 1.00 85.50 496 ALA A N 1
ATOM 3583 C CA . ALA A 1 496 ? -77.293 -4.430 97.835 1.00 85.50 496 ALA A CA 1
ATOM 3584 C C . ALA A 1 496 ? -78.104 -4.430 96.539 1.00 85.50 496 ALA A C 1
ATOM 3586 O O . ALA A 1 496 ? -77.828 -3.632 95.653 1.00 85.50 496 ALA A O 1
ATOM 3587 N N . VAL A 1 497 ? -79.079 -5.321 96.398 1.00 81.31 497 VAL A N 1
ATOM 3588 C CA . VAL A 1 497 ? -79.849 -5.408 95.155 1.00 81.31 497 VAL A CA 1
ATOM 3589 C C . VAL A 1 497 ? -80.708 -4.152 94.988 1.00 81.31 497 VAL A C 1
ATOM 3591 O O . VAL A 1 497 ? -81.618 -3.911 95.788 1.00 81.31 497 VAL A O 1
ATOM 3594 N N . ASP A 1 498 ? -80.413 -3.365 93.951 1.00 73.81 498 ASP A N 1
ATOM 3595 C CA . ASP A 1 498 ? -81.162 -2.162 93.563 1.00 73.81 498 ASP A CA 1
ATOM 3596 C C . ASP A 1 498 ? -82.048 -2.388 92.331 1.00 73.81 498 ASP A C 1
ATOM 3598 O O . ASP A 1 498 ? -83.062 -1.713 92.154 1.00 73.81 498 ASP A O 1
ATOM 3602 N N . THR A 1 499 ? -81.716 -3.388 91.519 1.00 71.69 499 THR A N 1
ATOM 3603 C CA . THR A 1 499 ? -82.434 -3.780 90.308 1.00 71.69 499 THR A CA 1
ATOM 3604 C C . THR A 1 499 ? -82.527 -5.300 90.266 1.00 71.69 499 THR A C 1
ATOM 3606 O O . THR A 1 499 ? -81.553 -5.991 90.540 1.00 71.69 499 THR A O 1
ATOM 3609 N N . PHE A 1 500 ? -83.702 -5.858 89.980 1.00 75.75 500 PHE A N 1
ATOM 3610 C CA . PHE A 1 500 ? -83.887 -7.309 89.894 1.00 75.75 500 PHE A CA 1
ATOM 3611 C C . PHE A 1 500 ? -85.018 -7.681 88.935 1.00 75.75 500 PHE A C 1
ATOM 3613 O O . PHE A 1 500 ? -85.932 -6.894 88.692 1.00 75.75 500 PHE A O 1
ATOM 3620 N N . SER A 1 501 ? -84.955 -8.901 88.413 1.00 72.81 501 SER A N 1
ATOM 3621 C CA . SER A 1 501 ? -85.957 -9.544 87.569 1.00 72.81 501 SER A CA 1
ATOM 3622 C C . SER A 1 501 ? -86.103 -11.018 87.963 1.00 72.81 501 SER A C 1
ATOM 3624 O O . SER A 1 501 ? -85.154 -11.654 88.421 1.00 72.81 501 SER A O 1
ATOM 3626 N N . GLY A 1 502 ? -87.307 -11.569 87.794 1.00 70.31 502 GLY A N 1
ATOM 3627 C CA . GLY A 1 502 ? -87.659 -12.914 88.267 1.00 70.31 502 GLY A CA 1
ATOM 3628 C C . GLY A 1 502 ? -88.165 -12.928 89.717 1.00 70.31 502 GLY A C 1
ATOM 3629 O O . GLY A 1 502 ? -87.947 -11.990 90.477 1.00 70.31 502 GLY A O 1
ATOM 3630 N N . ALA A 1 503 ? -88.897 -13.982 90.094 1.00 65.62 503 ALA A N 1
ATOM 3631 C CA . ALA A 1 503 ? -89.581 -14.074 91.396 1.00 65.62 503 ALA A CA 1
ATOM 3632 C C . ALA A 1 503 ? -89.349 -15.402 92.144 1.00 65.62 503 ALA A C 1
ATOM 3634 O O . ALA A 1 503 ? -89.772 -15.548 93.288 1.00 65.62 503 ALA A O 1
ATOM 3635 N N . SER A 1 504 ? -88.694 -16.380 91.512 1.00 75.25 504 SER A N 1
ATOM 3636 C CA . SER A 1 504 ? -88.447 -17.706 92.096 1.00 75.25 504 SER A CA 1
ATOM 3637 C C . SER A 1 504 ? -87.024 -17.816 92.635 1.00 75.25 504 SER A C 1
ATOM 3639 O O . SER A 1 504 ? -86.103 -17.234 92.065 1.00 75.25 504 SER A O 1
ATOM 3641 N N . ALA A 1 505 ? -86.841 -18.578 93.716 1.00 81.00 505 ALA A N 1
ATOM 3642 C CA . ALA A 1 505 ? -85.516 -18.874 94.251 1.00 81.00 505 ALA A CA 1
ATOM 3643 C C . ALA A 1 505 ? -84.686 -19.673 93.239 1.00 81.00 505 ALA A C 1
ATOM 3645 O O . ALA A 1 505 ? -85.183 -20.620 92.624 1.00 81.00 505 ALA A O 1
ATOM 3646 N N . LYS A 1 506 ? -83.421 -19.290 93.085 1.00 84.75 506 LYS A N 1
ATOM 3647 C CA . LYS A 1 506 ? -82.447 -19.952 92.215 1.00 84.75 506 LYS A CA 1
ATOM 3648 C C . LYS A 1 506 ? -81.172 -20.235 93.000 1.00 84.75 506 LYS A C 1
ATOM 3650 O O . LYS A 1 506 ? -80.865 -19.510 93.944 1.00 84.75 506 LYS A O 1
ATOM 3655 N N . SER A 1 507 ? -80.458 -21.295 92.635 1.00 85.38 507 SER A N 1
ATOM 3656 C CA . SER A 1 507 ? -79.262 -21.800 93.331 1.00 85.38 507 SER A CA 1
ATOM 3657 C C . SER A 1 507 ? -78.095 -22.024 92.364 1.00 85.38 507 SER A C 1
ATOM 3659 O O . SER A 1 507 ? -77.289 -22.930 92.547 1.00 85.38 507 SER A O 1
ATOM 3661 N N . ASP A 1 508 ? -78.065 -21.261 91.278 1.00 86.94 508 ASP A N 1
ATOM 3662 C CA . ASP A 1 508 ? -77.198 -21.453 90.116 1.00 86.94 508 ASP A CA 1
ATOM 3663 C C . ASP A 1 508 ? -76.753 -20.096 89.548 1.00 86.94 508 ASP A C 1
ATOM 3665 O O . ASP A 1 508 ? -76.843 -19.817 88.348 1.00 86.94 508 ASP A O 1
ATOM 3669 N N . TRP A 1 509 ? -76.319 -19.224 90.455 1.00 85.44 509 TRP A N 1
ATOM 3670 C CA . TRP A 1 509 ? -75.988 -17.837 90.169 1.00 85.44 509 TRP A CA 1
ATOM 3671 C C . TRP A 1 509 ? -74.580 -17.701 89.601 1.00 85.44 509 TRP A C 1
ATOM 3673 O O . TRP A 1 509 ? -73.617 -18.227 90.156 1.00 85.44 509 TRP A O 1
ATOM 3683 N N . VAL A 1 510 ? -74.445 -16.909 88.543 1.00 86.62 510 VAL A N 1
ATOM 3684 C CA . VAL A 1 510 ? -73.166 -16.382 88.063 1.00 86.62 510 VAL A CA 1
ATOM 3685 C C . VAL A 1 510 ? -73.139 -14.891 88.341 1.00 86.62 510 VAL A C 1
ATOM 3687 O O . VAL A 1 510 ? -74.000 -14.144 87.877 1.00 86.62 510 VAL A O 1
ATOM 3690 N N . ILE A 1 511 ? -72.151 -14.473 89.122 1.00 85.94 511 ILE A N 1
ATOM 3691 C CA . ILE A 1 511 ? -71.979 -13.114 89.618 1.00 85.94 511 ILE A CA 1
ATOM 3692 C C . ILE A 1 511 ? -70.752 -12.518 88.940 1.00 85.94 511 ILE A C 1
ATOM 3694 O O . ILE A 1 511 ? -69.642 -13.031 89.083 1.00 85.94 511 ILE A O 1
ATOM 3698 N N . GLY A 1 512 ? -70.952 -11.451 88.175 1.00 83.94 512 GLY A N 1
ATOM 3699 C CA . GLY A 1 512 ? -69.891 -10.770 87.443 1.00 83.94 512 GLY A CA 1
ATOM 3700 C C . GLY A 1 512 ? -69.916 -9.267 87.668 1.00 83.94 512 GLY A C 1
ATOM 3701 O O . GLY A 1 512 ? -70.948 -8.682 88.001 1.00 83.94 512 GLY A O 1
ATOM 3702 N N . VAL A 1 513 ? -68.762 -8.638 87.468 1.00 78.12 513 VAL A N 1
ATOM 3703 C CA . VAL A 1 513 ? -68.636 -7.178 87.464 1.00 78.12 513 VAL A CA 1
ATOM 3704 C C . VAL A 1 513 ? -69.412 -6.599 86.289 1.00 78.12 513 VAL A C 1
ATOM 3706 O O . VAL A 1 513 ? -69.249 -7.040 85.151 1.00 78.12 513 VAL A O 1
ATOM 3709 N N . ALA A 1 514 ? -70.219 -5.579 86.558 1.00 70.31 514 ALA A N 1
ATOM 3710 C CA . ALA A 1 514 ? -70.934 -4.835 85.536 1.00 70.31 514 ALA A CA 1
ATOM 3711 C C . ALA A 1 514 ? -70.611 -3.345 85.657 1.00 70.31 514 ALA A C 1
ATOM 3713 O O . ALA A 1 514 ? -70.449 -2.807 86.750 1.00 70.31 514 ALA A O 1
ATOM 3714 N N . ALA A 1 515 ? -70.522 -2.655 84.524 1.00 63.06 515 ALA A N 1
ATOM 3715 C CA . ALA A 1 515 ? -70.408 -1.206 84.520 1.00 63.06 515 ALA A CA 1
ATOM 3716 C C . ALA A 1 515 ? -71.798 -0.575 84.679 1.00 63.06 515 ALA A C 1
ATOM 3718 O O . ALA A 1 515 ? -72.739 -0.947 83.976 1.00 63.06 515 ALA A O 1
ATOM 3719 N N . LYS A 1 516 ? -71.917 0.450 85.530 1.00 56.12 516 LYS A N 1
ATOM 3720 C CA . LYS A 1 516 ? -73.023 1.413 85.440 1.00 56.12 516 LYS A CA 1
ATOM 3721 C C . LYS A 1 516 ? -72.843 2.159 84.112 1.00 56.12 516 LYS A C 1
ATOM 3723 O O . LYS A 1 516 ? -71.878 2.901 83.966 1.00 56.12 516 LYS A O 1
ATOM 3728 N N . GLY A 1 517 ? -73.671 1.877 83.109 1.00 47.34 517 GLY A N 1
ATOM 3729 C CA . GLY A 1 517 ? -73.340 2.194 81.713 1.00 47.34 517 GLY A CA 1
ATOM 3730 C C . GLY A 1 517 ? -73.016 3.673 81.421 1.00 47.34 517 GLY A C 1
ATOM 3731 O O . GLY A 1 517 ? -73.823 4.539 81.747 1.00 47.34 517 GLY A O 1
ATOM 3732 N N . SER A 1 518 ? -71.866 3.938 80.761 1.00 45.00 518 SER A N 1
ATOM 3733 C CA . SER A 1 518 ? -71.636 5.062 79.816 1.00 45.00 518 SER A CA 1
ATOM 3734 C C . SER A 1 518 ? -70.262 5.037 79.078 1.00 45.00 518 SER A C 1
ATOM 3736 O O . SER A 1 518 ? -69.225 5.208 79.707 1.00 45.00 518 SER A O 1
ATOM 3738 N N . SER A 1 519 ? -70.334 4.973 77.732 1.00 42.72 519 SER A N 1
ATOM 3739 C CA . SER A 1 519 ? -69.612 5.717 76.655 1.00 42.72 519 SER A CA 1
ATOM 3740 C C . SER A 1 519 ? -68.102 5.581 76.324 1.00 42.72 519 SER A C 1
ATOM 3742 O O . SER A 1 519 ? -67.220 5.820 77.142 1.00 42.72 519 SER A O 1
ATOM 3744 N N . GLY A 1 520 ? -67.841 5.409 75.015 1.00 43.41 520 GLY A N 1
ATOM 3745 C CA . GLY A 1 520 ? -66.767 6.056 74.241 1.00 43.41 520 GLY A CA 1
ATOM 3746 C C . GLY A 1 520 ? -67.387 6.822 73.047 1.00 43.41 520 GLY A C 1
ATOM 3747 O O . GLY A 1 520 ? -68.454 6.422 72.597 1.00 43.41 520 GLY A O 1
ATOM 3748 N N . MET A 1 521 ? -66.748 7.926 72.605 1.00 58.81 521 MET A N 1
ATOM 3749 C CA . MET A 1 521 ? -67.162 8.976 71.626 1.00 58.81 521 MET A CA 1
ATOM 3750 C C . MET A 1 521 ? -68.575 8.899 71.007 1.00 58.81 521 MET A C 1
ATOM 3752 O O . MET A 1 521 ? -68.939 7.931 70.345 1.00 58.81 521 MET A O 1
ATOM 3756 N N . ALA A 1 522 ? -69.331 9.998 71.101 1.00 56.28 522 ALA A N 1
ATOM 3757 C CA . ALA A 1 522 ? -70.663 10.095 70.509 1.00 56.28 522 ALA A CA 1
ATOM 3758 C C . ALA A 1 522 ? -70.623 9.898 68.979 1.00 56.28 522 ALA A C 1
ATOM 3760 O O . ALA A 1 522 ? -69.876 10.569 68.264 1.00 56.28 522 ALA A O 1
ATOM 3761 N N . GLN A 1 523 ? -71.446 8.978 68.473 1.00 68.56 523 GLN A N 1
ATOM 3762 C CA . GLN A 1 523 ? -71.658 8.768 67.043 1.00 68.56 523 GLN A CA 1
ATOM 3763 C C . GLN A 1 523 ? -72.950 9.468 66.615 1.00 68.56 523 GLN A C 1
ATOM 3765 O O . GLN A 1 523 ? -73.998 9.266 67.225 1.00 68.56 523 GLN A O 1
ATOM 3770 N N . GLN A 1 524 ? -72.892 10.240 65.532 1.00 71.94 524 GLN A N 1
ATOM 3771 C CA . GLN A 1 524 ? -74.050 10.906 64.946 1.00 71.94 524 GLN A CA 1
ATOM 3772 C C . GLN A 1 524 ? -74.197 10.512 63.475 1.00 71.94 524 GLN A C 1
ATOM 3774 O O . GLN A 1 524 ? -73.274 10.672 62.680 1.00 71.94 524 GLN A O 1
ATOM 3779 N N . VAL A 1 525 ? -75.371 10.007 63.093 1.00 72.50 525 VAL A N 1
ATOM 3780 C CA . VAL A 1 525 ? -75.719 9.742 61.689 1.00 72.50 525 VAL A CA 1
ATOM 3781 C C . VAL A 1 525 ? -76.369 10.993 61.105 1.00 72.50 525 VAL A C 1
ATOM 3783 O O . VAL A 1 525 ? -77.284 11.544 61.713 1.00 72.50 525 VAL A O 1
ATOM 3786 N N . ILE A 1 526 ? -75.899 11.447 59.943 1.00 74.81 526 ILE A N 1
ATOM 3787 C CA . ILE A 1 526 ? -76.395 12.654 59.275 1.00 74.81 526 ILE A CA 1
ATOM 3788 C C . ILE A 1 526 ? -76.960 12.341 57.887 1.00 74.81 526 ILE A C 1
ATOM 3790 O O . ILE A 1 526 ? -76.374 11.594 57.098 1.00 74.81 526 ILE A O 1
ATOM 3794 N N . THR A 1 527 ? -78.114 12.940 57.596 1.00 72.31 527 THR A N 1
ATOM 3795 C CA . THR A 1 527 ? -78.857 12.823 56.328 1.00 72.31 527 THR A CA 1
ATOM 3796 C C . THR A 1 527 ? -79.135 14.185 55.672 1.00 72.31 527 THR A C 1
ATOM 3798 O O . THR A 1 527 ? -79.738 14.229 54.605 1.00 72.31 527 THR A O 1
ATOM 3801 N N . GLY A 1 528 ? -78.657 15.288 56.266 1.00 75.00 528 GLY A N 1
ATOM 3802 C CA . GLY A 1 528 ? -78.742 16.659 55.747 1.00 75.00 528 GLY A CA 1
ATOM 3803 C C . GLY A 1 528 ? -77.509 17.495 56.122 1.00 75.00 528 GLY A C 1
ATOM 3804 O O . GLY A 1 528 ? -76.688 17.053 56.932 1.00 75.00 528 GLY A O 1
ATOM 3805 N N . ASN A 1 529 ? -77.355 18.681 55.517 1.00 77.62 529 ASN A N 1
ATOM 3806 C CA . ASN A 1 529 ? -76.190 19.559 55.720 1.00 77.62 529 ASN A CA 1
ATOM 3807 C C . ASN A 1 529 ? -75.968 19.851 57.209 1.00 77.62 529 ASN A C 1
ATOM 3809 O O . ASN A 1 529 ? -76.900 20.244 57.906 1.00 77.62 529 ASN A O 1
ATOM 3813 N N . THR A 1 530 ? -74.744 19.644 57.694 1.00 77.19 530 THR A N 1
ATOM 3814 C CA . THR A 1 530 ? -74.429 19.681 59.130 1.00 77.19 530 THR A CA 1
ATOM 3815 C C . THR A 1 530 ? -73.068 20.337 59.370 1.00 77.19 530 THR A C 1
ATOM 3817 O O . THR A 1 530 ? -72.128 20.107 58.610 1.00 77.19 530 THR A O 1
ATOM 3820 N N . THR A 1 531 ? -72.938 21.113 60.449 1.00 78.44 531 THR A N 1
ATOM 3821 C CA . THR A 1 531 ? -71.647 21.637 60.931 1.00 78.44 531 THR A CA 1
ATOM 3822 C C . THR A 1 531 ? -71.069 20.695 61.986 1.00 78.44 531 THR A C 1
ATOM 3824 O O . THR A 1 531 ? -71.760 20.341 62.941 1.00 78.44 531 THR A O 1
ATOM 3827 N N . ALA A 1 532 ? -69.817 20.269 61.817 1.00 71.31 532 ALA A N 1
ATOM 3828 C CA . ALA A 1 532 ? -69.172 19.309 62.709 1.00 71.31 532 ALA A CA 1
ATOM 3829 C C . ALA A 1 532 ? -68.747 19.937 64.050 1.00 71.31 532 ALA A C 1
ATOM 3831 O O . ALA A 1 532 ? -68.343 21.098 64.107 1.00 71.31 532 ALA A O 1
ATOM 3832 N N . VAL A 1 533 ? -68.776 19.138 65.119 1.00 72.38 533 VAL A N 1
ATOM 3833 C CA . VAL A 1 533 ? -68.314 19.497 66.469 1.00 72.38 533 VAL A CA 1
ATOM 3834 C C . VAL A 1 533 ? -67.186 18.540 66.897 1.00 72.38 533 VAL A C 1
ATOM 3836 O O . VAL A 1 533 ? -67.238 17.353 66.554 1.00 72.38 533 VAL A O 1
ATOM 3839 N N . PRO A 1 534 ? -66.154 19.006 67.630 1.00 64.75 534 PRO A N 1
ATOM 3840 C CA . PRO A 1 534 ? -65.105 18.137 68.162 1.00 64.75 534 PRO A CA 1
ATOM 3841 C C . PRO A 1 534 ? -65.663 17.022 69.057 1.00 64.75 534 PRO A C 1
ATOM 3843 O O . PRO A 1 534 ? -66.597 17.238 69.823 1.00 64.75 534 PRO A O 1
ATOM 3846 N N . GLY A 1 535 ? -65.066 15.830 69.002 1.00 64.94 535 GLY A N 1
ATOM 3847 C CA . GLY A 1 535 ? -65.431 14.711 69.874 1.00 64.94 535 GLY A CA 1
ATOM 3848 C C . GLY A 1 535 ? -66.519 13.776 69.326 1.00 64.94 535 GLY A C 1
ATOM 3849 O O . GLY A 1 535 ? -66.897 12.826 70.014 1.00 64.94 535 GLY A O 1
ATOM 3850 N N . VAL A 1 536 ? -66.993 14.010 68.096 1.00 68.19 536 VAL A N 1
ATOM 3851 C CA . VAL A 1 536 ? -68.083 13.257 67.452 1.00 68.19 536 VAL A CA 1
ATOM 3852 C C . VAL A 1 536 ? -67.595 12.535 66.192 1.00 68.19 536 VAL A C 1
ATOM 3854 O O . VAL A 1 536 ? -66.751 13.041 65.444 1.00 68.19 536 VAL A O 1
ATOM 3857 N N . ILE A 1 537 ? -68.142 11.341 65.947 1.00 70.81 537 ILE A N 1
ATOM 3858 C CA . ILE A 1 537 ? -68.001 10.627 64.672 1.00 70.81 537 ILE A CA 1
ATOM 3859 C C . ILE A 1 537 ? -69.273 10.836 63.850 1.00 70.81 537 ILE A C 1
ATOM 3861 O O . ILE A 1 537 ? -70.347 10.374 64.237 1.00 70.81 537 ILE A O 1
ATOM 3865 N N . TYR A 1 538 ? -69.140 11.496 62.701 1.00 74.81 538 TYR A N 1
ATOM 3866 C CA . TYR A 1 538 ? -70.237 11.751 61.773 1.00 74.81 538 TYR A CA 1
ATOM 3867 C C . TYR A 1 538 ? -70.316 10.666 60.708 1.00 74.81 538 TYR A C 1
ATOM 3869 O O . TYR A 1 538 ? -69.356 10.420 59.978 1.00 74.81 538 TYR A O 1
ATOM 3877 N N . VAL A 1 539 ? -71.480 10.038 60.592 1.00 74.38 539 VAL A N 1
ATOM 3878 C CA . VAL A 1 539 ? -71.768 9.005 59.599 1.00 74.38 539 VAL A CA 1
ATOM 3879 C C . VAL A 1 539 ? -72.712 9.578 58.544 1.00 74.38 539 VAL A C 1
ATOM 3881 O O . VAL A 1 539 ? -73.886 9.804 58.820 1.00 74.38 539 VAL A O 1
ATOM 3884 N N . ILE A 1 540 ? -72.207 9.816 57.334 1.00 71.56 540 ILE A N 1
ATOM 3885 C CA . ILE A 1 540 ? -72.975 10.374 56.215 1.00 71.56 540 ILE A CA 1
ATOM 3886 C C . ILE A 1 540 ? -73.759 9.248 55.538 1.00 71.56 540 ILE A C 1
ATOM 3888 O O . ILE A 1 540 ? -73.166 8.303 55.004 1.00 71.56 540 ILE A O 1
ATOM 3892 N N . ALA A 1 541 ? -75.089 9.353 55.575 1.00 71.31 541 ALA A N 1
ATOM 3893 C CA . ALA A 1 541 ? -76.014 8.316 55.112 1.00 71.31 541 ALA A CA 1
ATOM 3894 C C . ALA A 1 541 ? -76.902 8.741 53.920 1.00 71.31 541 ALA A C 1
ATOM 3896 O O . ALA A 1 541 ? -77.750 7.961 53.494 1.00 71.31 541 ALA A O 1
ATOM 3897 N N . ALA A 1 542 ? -76.704 9.938 53.353 1.00 68.44 542 ALA A N 1
ATOM 3898 C CA . ALA A 1 542 ? -77.420 10.432 52.170 1.00 68.44 542 ALA A CA 1
ATOM 3899 C C . ALA A 1 542 ? -76.468 11.124 51.172 1.00 68.44 542 ALA A C 1
ATOM 3901 O O . ALA A 1 542 ? -75.406 11.611 51.556 1.00 68.44 542 ALA A O 1
ATOM 3902 N N . ALA A 1 543 ? -76.834 11.152 49.885 1.00 67.62 543 ALA A N 1
ATOM 3903 C CA . ALA A 1 543 ? -76.054 11.816 48.835 1.00 67.62 543 ALA A CA 1
ATOM 3904 C C . ALA A 1 543 ? -76.225 13.349 48.866 1.00 67.62 543 ALA A C 1
ATOM 3906 O O . ALA A 1 543 ? -77.283 13.841 49.247 1.00 67.62 543 ALA A O 1
ATOM 3907 N N . ASN A 1 544 ? -75.211 14.088 48.394 1.00 70.56 544 ASN A N 1
ATOM 3908 C CA . ASN A 1 544 ? -75.201 15.560 48.290 1.00 70.56 544 ASN A CA 1
ATOM 3909 C C . ASN A 1 544 ? -75.344 16.309 49.633 1.00 70.56 544 ASN A C 1
ATOM 3911 O O . ASN A 1 544 ? -75.838 17.433 49.664 1.00 70.56 544 ASN A O 1
ATOM 3915 N N . VAL A 1 545 ? -74.918 15.699 50.741 1.00 71.44 545 VAL A N 1
ATOM 3916 C CA . VAL A 1 545 ? -74.897 16.338 52.066 1.00 71.44 545 VAL A CA 1
ATOM 3917 C C . VAL A 1 545 ? -73.587 17.102 52.240 1.00 71.44 545 VAL A C 1
ATOM 3919 O O . VAL A 1 545 ? -72.534 16.511 52.063 1.00 71.44 545 VAL A O 1
ATOM 3922 N N . THR A 1 546 ? -73.595 18.368 52.644 1.00 73.38 546 THR A N 1
ATOM 3923 C CA . THR A 1 546 ? -72.355 19.091 52.985 1.00 73.38 546 THR A CA 1
ATOM 3924 C C . THR A 1 546 ? -72.058 18.965 54.478 1.00 73.38 546 THR A C 1
ATOM 3926 O O . THR A 1 546 ? -72.884 19.350 55.309 1.00 73.38 546 THR A O 1
ATOM 3929 N N . LEU A 1 547 ? -70.877 18.439 54.823 1.00 76.44 547 LEU A N 1
ATOM 3930 C CA . LEU A 1 547 ? -70.333 18.503 56.184 1.00 76.44 547 LEU A CA 1
ATOM 3931 C C . LEU A 1 547 ? -69.347 19.674 56.260 1.00 76.44 547 LEU A C 1
ATOM 3933 O O . LEU A 1 547 ? -68.303 19.643 55.603 1.00 76.44 547 LEU A O 1
ATOM 3937 N N . THR A 1 548 ? -69.682 20.689 57.052 1.00 80.38 548 THR A N 1
ATOM 3938 C CA . THR A 1 548 ? -68.856 21.891 57.226 1.00 80.38 548 THR A CA 1
ATOM 3939 C C . THR A 1 548 ? -68.016 21.759 58.490 1.00 80.38 548 THR A C 1
ATOM 3941 O O . THR A 1 548 ? -68.554 21.508 59.571 1.00 80.38 548 THR A O 1
ATOM 3944 N N . LEU A 1 549 ? -66.697 21.913 58.377 1.00 74.69 549 LEU A N 1
ATOM 3945 C CA . LEU A 1 549 ? -65.813 21.879 59.544 1.00 74.69 549 LEU A CA 1
ATOM 3946 C C . LEU A 1 549 ? -65.903 23.189 60.346 1.00 74.69 549 LEU A C 1
ATOM 3948 O O . LEU A 1 549 ? -66.070 24.259 59.757 1.00 74.69 549 LEU A O 1
ATOM 3952 N N . PRO A 1 550 ? -65.783 23.134 61.685 1.00 71.81 550 PRO A N 1
ATOM 3953 C CA . PRO A 1 550 ? -65.828 24.332 62.511 1.00 71.81 550 PRO A CA 1
ATOM 3954 C C . PRO A 1 550 ? -64.553 25.167 62.310 1.00 71.81 550 PRO A C 1
ATOM 3956 O O . PRO A 1 550 ? -63.446 24.633 62.282 1.00 71.81 550 PRO A O 1
ATOM 3959 N N . THR A 1 551 ? -64.701 26.489 62.192 1.00 63.00 551 THR A N 1
ATOM 3960 C CA . THR A 1 551 ? -63.581 27.444 62.046 1.00 63.00 551 THR A CA 1
ATOM 3961 C C . THR A 1 551 ? -63.039 27.950 63.385 1.00 63.00 551 THR A C 1
ATOM 3963 O O . THR A 1 551 ? -62.009 28.619 63.425 1.00 63.00 551 THR A O 1
ATOM 3966 N N . THR A 1 552 ? -63.707 27.621 64.492 1.00 58.78 552 THR A N 1
ATOM 3967 C CA . THR A 1 552 ? -63.341 27.990 65.866 1.00 58.78 552 THR A CA 1
ATOM 3968 C C . THR A 1 552 ? -63.529 26.788 66.801 1.00 58.78 552 THR A C 1
ATOM 3970 O O . THR A 1 552 ? -64.307 25.882 66.513 1.00 58.78 552 THR A O 1
ATOM 3973 N N . GLY A 1 553 ? -62.793 26.740 67.918 1.00 58.00 553 GLY A N 1
ATOM 3974 C CA . GLY A 1 553 ? -62.920 25.661 68.914 1.00 58.00 553 GLY A CA 1
ATOM 3975 C C . GLY A 1 553 ? -62.118 24.383 68.626 1.00 58.00 553 GLY A C 1
ATOM 3976 O O . GLY A 1 553 ? -62.333 23.373 69.290 1.00 58.00 553 GLY A O 1
ATOM 3977 N N . LEU A 1 554 ? -61.184 24.417 67.672 1.00 60.19 554 LEU A N 1
ATOM 3978 C CA . LEU A 1 554 ? -60.242 23.323 67.422 1.00 60.19 554 LEU A CA 1
ATOM 3979 C C . LEU A 1 554 ? -58.982 23.503 68.287 1.00 60.19 554 LEU A C 1
ATOM 3981 O O . LEU A 1 554 ? -58.213 24.439 68.085 1.00 60.19 554 LEU A O 1
ATOM 3985 N N . SER A 1 555 ? -58.777 22.603 69.249 1.00 55.59 555 SER A N 1
ATOM 3986 C CA . SER A 1 555 ? -57.539 22.462 70.033 1.00 55.59 555 SER A CA 1
ATOM 3987 C C . SER A 1 555 ? -56.643 21.344 69.479 1.00 55.59 555 SER A C 1
ATOM 3989 O O . SER A 1 555 ? -57.070 20.556 68.632 1.00 55.59 555 SER A O 1
ATOM 3991 N N . SER A 1 556 ? -55.410 21.235 69.983 1.00 50.44 556 SER A N 1
ATOM 3992 C CA . SER A 1 556 ? -54.406 20.229 69.583 1.00 50.44 556 SER A CA 1
ATOM 3993 C C . SER A 1 556 ? -54.873 18.767 69.680 1.00 50.44 556 SER A C 1
ATOM 3995 O O . SER A 1 556 ? -54.335 17.920 68.972 1.00 50.44 556 SER A O 1
ATOM 3997 N N . ASP A 1 557 ? -55.896 18.479 70.492 1.00 52.69 557 ASP A N 1
ATOM 3998 C CA . ASP A 1 557 ? -56.461 17.135 70.703 1.00 52.69 557 ASP A CA 1
ATOM 3999 C C . ASP A 1 557 ? -57.884 16.955 70.143 1.00 52.69 557 ASP A C 1
ATOM 4001 O O . ASP A 1 557 ? -58.523 15.915 70.334 1.00 52.69 557 ASP A O 1
ATOM 4005 N N . SER A 1 558 ? -58.407 17.959 69.436 1.00 59.31 558 SER A N 1
ATOM 4006 C CA . SER A 1 558 ? -59.746 17.900 68.852 1.00 59.31 558 SER A CA 1
ATOM 4007 C C . SER A 1 558 ? -59.815 16.842 67.748 1.00 59.31 558 SER A C 1
ATOM 4009 O O . SER A 1 558 ? -59.197 16.980 66.695 1.00 59.31 558 SER A O 1
ATOM 4011 N N . LYS A 1 559 ? -60.595 15.780 67.982 1.00 60.44 559 LYS A N 1
ATOM 4012 C CA . LYS A 1 559 ? -60.812 14.680 67.030 1.00 60.44 559 LYS A CA 1
ATOM 4013 C C . LYS A 1 559 ? -62.204 14.789 66.425 1.00 60.44 559 LYS A C 1
ATOM 4015 O O . LYS A 1 559 ? -63.191 14.802 67.155 1.00 60.44 559 LYS A O 1
ATOM 4020 N N . ILE A 1 560 ? -62.280 14.822 65.101 1.00 66.00 560 ILE A N 1
ATOM 4021 C CA . ILE A 1 560 ? -63.528 14.691 64.343 1.00 66.00 560 ILE A CA 1
ATOM 4022 C C . ILE A 1 560 ? -63.355 13.474 63.441 1.00 66.00 560 ILE A C 1
ATOM 4024 O O . ILE A 1 560 ? -62.349 13.376 62.739 1.00 66.00 560 ILE A O 1
ATOM 4028 N N . GLY A 1 561 ? -64.296 12.533 63.509 1.00 65.81 561 GLY A N 1
ATOM 4029 C CA . GLY A 1 561 ? -64.333 11.370 62.625 1.00 65.81 561 GLY A CA 1
ATOM 4030 C C . GLY A 1 561 ? -65.381 11.561 61.536 1.00 65.81 561 GLY A C 1
ATOM 4031 O O . GLY A 1 561 ? -66.480 12.032 61.821 1.00 65.81 561 GLY A O 1
ATOM 4032 N N . ILE A 1 562 ? -65.060 11.181 60.301 1.00 70.19 562 ILE A N 1
ATOM 4033 C CA . ILE A 1 562 ? -65.993 11.224 59.170 1.00 70.19 562 ILE A CA 1
ATOM 4034 C C . ILE A 1 562 ? -66.085 9.820 58.589 1.00 70.19 562 ILE A C 1
ATOM 4036 O O . ILE A 1 562 ? -65.068 9.221 58.258 1.00 70.19 562 ILE A O 1
ATOM 4040 N N . ARG A 1 563 ? -67.303 9.298 58.447 1.00 70.12 563 ARG A N 1
ATOM 4041 C CA . ARG A 1 563 ? -67.561 7.963 57.910 1.00 70.12 563 ARG A CA 1
ATOM 4042 C C . ARG A 1 563 ? -68.646 8.014 56.845 1.00 70.12 563 ARG A C 1
ATOM 4044 O O . ARG A 1 563 ? -69.643 8.711 56.989 1.00 70.12 563 ARG A O 1
ATOM 4051 N N . LEU A 1 564 ? -68.467 7.233 55.787 1.00 66.38 564 LEU A N 1
ATOM 4052 C CA . LEU A 1 564 ? -69.431 7.080 54.697 1.00 66.38 564 LEU A CA 1
ATOM 4053 C C . LEU A 1 564 ? -70.102 5.711 54.858 1.00 66.38 564 LEU A C 1
ATOM 4055 O O . LEU A 1 564 ? -69.411 4.695 54.790 1.00 66.38 564 LEU A O 1
ATOM 4059 N N . ALA A 1 565 ? -71.411 5.676 55.124 1.00 62.12 565 ALA A N 1
ATOM 4060 C CA . ALA A 1 565 ? -72.131 4.432 55.442 1.00 62.12 565 ALA A CA 1
ATOM 4061 C C . ALA A 1 565 ? -72.930 3.830 54.276 1.00 62.12 565 ALA A C 1
ATOM 4063 O O . ALA A 1 565 ? -73.408 2.705 54.391 1.00 62.12 565 ALA A O 1
ATOM 4064 N N . ALA A 1 566 ? -73.060 4.538 53.151 1.00 58.41 566 ALA A N 1
ATOM 4065 C CA . ALA A 1 566 ? -73.743 4.051 51.953 1.00 58.41 566 ALA A CA 1
ATOM 4066 C C . ALA A 1 566 ? -73.100 4.616 50.675 1.00 58.41 566 ALA A C 1
ATOM 4068 O O . ALA A 1 566 ? -72.240 5.497 50.733 1.00 58.41 566 ALA A O 1
ATOM 4069 N N . ALA A 1 567 ? -73.502 4.104 49.508 1.00 57.06 567 ALA A N 1
ATOM 4070 C CA . ALA A 1 567 ? -73.049 4.608 48.213 1.00 57.06 567 ALA A CA 1
ATOM 4071 C C . ALA A 1 567 ? -73.560 6.044 47.979 1.00 57.06 567 ALA A C 1
ATOM 4073 O O . ALA A 1 567 ? -74.670 6.246 47.495 1.00 57.06 567 ALA A O 1
ATOM 4074 N N . VAL A 1 568 ? -72.747 7.040 48.331 1.00 60.88 568 VAL A N 1
ATOM 4075 C CA . VAL A 1 568 ? -73.010 8.461 48.050 1.00 60.88 568 VAL A CA 1
ATOM 4076 C C . VAL A 1 568 ? -72.575 8.844 46.621 1.00 60.88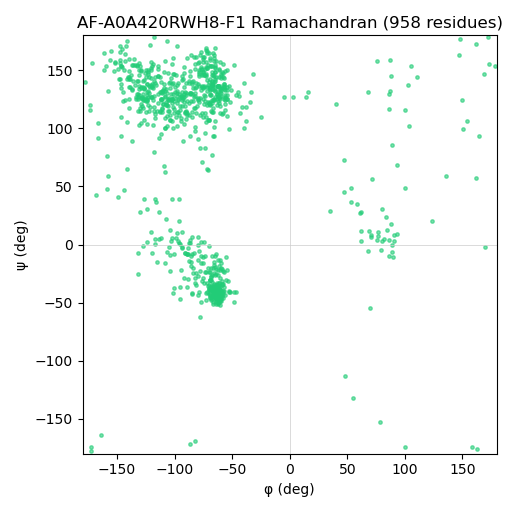 568 VAL A C 1
ATOM 4078 O O . VAL A 1 568 ? -71.829 8.107 45.968 1.00 60.88 568 VAL A O 1
ATOM 4081 N N . SER A 1 569 ? -73.091 9.965 46.099 1.00 57.31 569 SER A N 1
ATOM 4082 C CA . SER A 1 569 ? -72.834 10.472 44.736 1.00 57.31 569 SER A CA 1
ATOM 4083 C C . SER A 1 569 ? -71.367 10.900 44.524 1.00 57.31 569 SER A C 1
ATOM 4085 O O . SER A 1 569 ? -70.641 11.143 45.484 1.00 57.31 569 SER A O 1
ATOM 4087 N N . ARG A 1 570 ? -70.927 11.037 43.257 1.00 56.91 570 ARG A N 1
ATOM 4088 C CA . ARG A 1 570 ? -69.559 11.486 42.885 1.00 56.91 570 ARG A CA 1
ATOM 4089 C C . ARG A 1 570 ? -69.214 12.927 43.311 1.00 56.91 570 ARG A C 1
ATOM 4091 O O . ARG A 1 570 ? -68.061 13.324 43.216 1.00 56.91 570 ARG A O 1
ATOM 4098 N N . ASN A 1 571 ? -70.189 13.690 43.814 1.00 59.03 571 ASN A N 1
ATOM 4099 C CA . ASN A 1 571 ? -70.036 15.102 44.178 1.00 59.03 571 ASN A CA 1
ATOM 4100 C C . ASN A 1 571 ? -70.266 15.342 45.681 1.00 59.03 571 ASN A C 1
ATOM 4102 O O . ASN A 1 571 ? -70.877 16.335 46.070 1.00 59.03 571 ASN A O 1
ATOM 4106 N N . GLN A 1 572 ? -69.801 14.437 46.544 1.00 67.44 572 GLN A N 1
ATOM 4107 C CA . GLN A 1 572 ? -69.859 14.645 47.992 1.00 67.44 572 GLN A CA 1
ATOM 4108 C C . GLN A 1 572 ? -68.921 15.793 48.408 1.00 67.44 572 GLN A C 1
ATOM 4110 O O . GLN A 1 572 ? -67.715 15.702 48.169 1.00 67.44 572 GLN A O 1
ATOM 4115 N N . VAL A 1 573 ? -69.464 16.842 49.040 1.00 68.75 573 VAL A N 1
ATOM 4116 C CA . VAL A 1 573 ? -68.719 18.055 49.427 1.00 68.75 573 VAL A CA 1
ATOM 4117 C C . VAL A 1 573 ? -68.347 18.020 50.908 1.00 68.75 573 VAL A C 1
ATOM 4119 O O . VAL A 1 573 ? -69.211 17.876 51.774 1.00 68.75 573 VAL A O 1
ATOM 4122 N N . ILE A 1 574 ? -67.060 18.196 51.205 1.00 72.12 574 ILE A N 1
ATOM 4123 C CA . ILE A 1 574 ? -66.594 18.616 52.531 1.00 72.12 574 ILE A CA 1
ATOM 4124 C C . ILE A 1 574 ? -66.135 20.061 52.402 1.00 72.12 574 ILE A C 1
ATOM 4126 O O . ILE A 1 574 ? -65.247 20.366 51.597 1.00 72.12 574 ILE A O 1
ATOM 4130 N N . ASP A 1 575 ? -66.751 20.946 53.180 1.00 74.81 575 ASP A N 1
ATOM 4131 C CA . ASP A 1 575 ? -66.366 22.350 53.202 1.00 74.81 575 ASP A CA 1
ATOM 4132 C C . ASP A 1 575 ? -65.379 22.597 54.343 1.00 74.81 575 ASP A C 1
ATOM 4134 O O . ASP A 1 575 ? -65.718 22.527 55.528 1.00 74.81 575 ASP A O 1
ATOM 4138 N N . PHE A 1 576 ? -64.130 22.845 53.956 1.00 67.88 576 PHE A N 1
ATOM 4139 C CA . PHE A 1 576 ? -63.043 23.157 54.875 1.00 67.88 576 PHE A CA 1
ATOM 4140 C C . PHE A 1 576 ? -62.997 24.649 55.232 1.00 67.88 576 PHE A C 1
ATOM 4142 O O . PHE A 1 576 ? -62.237 25.019 56.122 1.00 67.88 576 PHE A O 1
ATOM 4149 N N . LEU A 1 577 ? -63.795 25.507 54.581 1.00 74.50 577 LEU A N 1
ATOM 4150 C CA . LEU A 1 577 ? -63.774 26.960 54.767 1.00 74.50 577 LEU A CA 1
ATOM 4151 C C . LEU A 1 577 ? -62.339 27.513 54.705 1.00 74.50 577 LEU A C 1
ATOM 4153 O O . LEU A 1 577 ? -61.722 27.453 53.645 1.00 74.50 577 LEU A O 1
ATOM 4157 N N . THR A 1 578 ? -61.805 28.027 55.820 1.00 64.12 578 THR A N 1
ATOM 4158 C CA . THR A 1 578 ? -60.442 28.573 55.967 1.00 64.12 578 THR A CA 1
ATOM 4159 C C . THR A 1 578 ? -59.422 27.567 56.523 1.00 64.12 578 THR A C 1
ATOM 4161 O O . THR A 1 578 ? -58.257 27.915 56.702 1.00 64.12 578 THR A O 1
ATOM 4164 N N . VAL A 1 579 ? -59.830 26.326 56.809 1.00 60.50 579 VAL A N 1
ATOM 4165 C CA . VAL A 1 579 ? -58.974 25.280 57.386 1.00 60.50 579 VAL A CA 1
ATOM 4166 C C . VAL A 1 579 ? -58.120 24.634 56.288 1.00 60.50 579 VAL A C 1
ATOM 4168 O O . VAL A 1 579 ? -58.641 24.041 55.343 1.00 60.50 579 VAL A O 1
ATOM 4171 N N . ASN A 1 580 ? -56.793 24.726 56.413 1.00 57.50 580 ASN A N 1
ATOM 4172 C CA . ASN A 1 580 ? -55.856 24.143 55.449 1.00 57.50 580 ASN A CA 1
ATOM 4173 C C . ASN A 1 580 ? -55.900 22.606 55.469 1.00 57.50 580 ASN A C 1
ATOM 4175 O O . ASN A 1 580 ? -55.874 21.974 56.527 1.00 57.50 580 ASN A O 1
ATOM 4179 N N . PHE A 1 581 ? -55.879 21.992 54.284 1.00 54.75 581 PHE A N 1
ATOM 4180 C CA . PHE A 1 581 ? -55.802 20.540 54.117 1.00 54.75 581 PHE A CA 1
ATOM 4181 C C . PHE A 1 581 ? -54.569 20.168 53.291 1.00 54.75 581 PHE A C 1
ATOM 4183 O O . PHE A 1 581 ? -54.489 20.500 52.110 1.00 54.75 581 PHE A O 1
ATOM 4190 N N . ARG A 1 582 ? -53.609 19.458 53.905 1.00 52.75 582 ARG A N 1
ATOM 4191 C CA . ARG A 1 582 ? -52.381 18.952 53.252 1.00 52.75 582 ARG A CA 1
ATOM 4192 C C . ARG A 1 582 ? -51.653 20.004 52.392 1.00 52.75 582 ARG A C 1
ATOM 4194 O O . ARG A 1 582 ? -51.288 19.720 51.255 1.00 52.75 582 ARG A O 1
ATOM 4201 N N . GLY A 1 583 ? -51.500 21.219 52.919 1.00 51.53 583 GLY A N 1
ATOM 4202 C CA . GLY A 1 583 ? -50.793 22.311 52.238 1.00 51.53 583 GLY A CA 1
ATOM 4203 C C . GLY A 1 583 ? -51.506 22.904 51.013 1.00 51.53 583 GLY A C 1
ATOM 4204 O O . GLY A 1 583 ? -50.908 23.710 50.309 1.00 51.53 583 GLY A O 1
ATOM 4205 N N . GLN A 1 584 ? -52.764 22.537 50.732 1.00 49.81 584 GLN A N 1
ATOM 4206 C CA . GLN A 1 584 ? -53.554 23.162 49.666 1.00 49.81 584 GLN A CA 1
ATOM 4207 C C . GLN A 1 584 ? -54.381 24.346 50.173 1.00 49.81 584 GLN A C 1
ATOM 4209 O O . GLN A 1 584 ? -54.786 24.385 51.336 1.00 49.81 584 GLN A O 1
ATOM 4214 N N . THR A 1 585 ? -54.664 25.289 49.269 1.00 49.72 585 THR A N 1
ATOM 4215 C CA . THR A 1 585 ? -55.465 26.492 49.524 1.00 49.72 585 THR A CA 1
ATOM 4216 C C . THR A 1 585 ? -56.866 26.145 50.059 1.00 49.72 585 THR A C 1
ATOM 4218 O O . THR A 1 585 ? -57.494 25.218 49.533 1.00 49.72 585 THR A O 1
ATOM 4221 N N . PRO A 1 586 ? -57.386 26.876 51.066 1.00 57.22 586 PRO A N 1
ATOM 4222 C CA . PRO A 1 586 ? -58.696 26.602 51.661 1.00 57.22 586 PRO A CA 1
ATOM 4223 C C . PRO A 1 586 ? -59.855 26.647 50.648 1.00 57.22 586 PRO A C 1
ATOM 4225 O O . PRO A 1 586 ? -59.807 27.401 49.676 1.00 57.22 586 PRO A O 1
ATOM 4228 N N . GLY A 1 587 ? -60.893 25.826 50.855 1.00 63.59 587 GLY A N 1
ATOM 4229 C CA . GLY A 1 587 ? -62.113 25.807 50.031 1.00 63.59 587 GLY A CA 1
ATOM 4230 C C . GLY A 1 587 ? -62.768 24.426 49.899 1.00 63.59 587 GLY A C 1
ATOM 4231 O O . GLY A 1 587 ? -62.235 23.426 50.383 1.00 63.59 587 GLY A O 1
ATOM 4232 N N . GLN A 1 588 ? -63.912 24.368 49.209 1.00 71.44 588 GLN A N 1
ATOM 4233 C CA . GLN A 1 588 ? -64.717 23.152 49.020 1.00 71.44 588 GLN A CA 1
ATOM 4234 C C . GLN A 1 588 ? -63.920 22.011 48.374 1.00 71.44 588 GLN A C 1
ATOM 4236 O O . GLN A 1 588 ? -63.189 22.216 47.401 1.00 71.44 588 GLN A O 1
ATOM 4241 N N . ARG A 1 589 ? -64.071 20.791 48.904 1.00 67.31 589 ARG A N 1
ATOM 4242 C CA . ARG A 1 589 ? -63.412 19.586 48.378 1.00 67.31 589 ARG A CA 1
ATOM 4243 C C . ARG A 1 589 ? -64.433 18.511 48.036 1.00 67.31 589 ARG A C 1
ATOM 4245 O O . ARG A 1 589 ? -65.351 18.257 48.814 1.00 67.31 589 ARG A O 1
ATOM 4252 N N . PHE A 1 590 ? -64.223 17.856 46.895 1.00 66.12 590 PHE A N 1
ATOM 4253 C CA . PHE A 1 590 ? -65.068 16.772 46.395 1.00 66.12 590 PHE A CA 1
ATOM 4254 C C . PHE A 1 590 ? -64.386 15.415 46.601 1.00 66.12 590 PHE A C 1
ATOM 4256 O O . PHE A 1 590 ? -63.198 15.264 46.308 1.00 66.12 590 PHE A O 1
ATOM 4263 N N . ILE A 1 591 ? -65.130 14.423 47.093 1.00 62.38 591 ILE A N 1
ATOM 4264 C CA . ILE A 1 591 ? -64.659 13.034 47.199 1.00 62.38 591 ILE A CA 1
ATOM 4265 C C . ILE A 1 591 ? -65.179 12.242 45.990 1.00 62.38 591 ILE A C 1
ATOM 4267 O O . ILE A 1 591 ? -66.330 11.816 45.980 1.00 62.38 591 ILE A O 1
ATOM 4271 N N . ASP A 1 592 ? -64.322 12.005 44.991 1.00 54.75 592 ASP A N 1
ATOM 4272 C CA . ASP A 1 592 ? -64.680 11.311 43.735 1.00 54.75 592 ASP A CA 1
ATOM 4273 C C . ASP A 1 592 ? -64.335 9.804 43.745 1.00 54.75 592 ASP A C 1
ATOM 4275 O O . ASP A 1 592 ? -63.852 9.236 42.766 1.00 54.75 592 ASP A O 1
ATOM 4279 N N . LYS A 1 593 ? -64.534 9.109 44.874 1.00 51.34 593 LYS A N 1
ATOM 4280 C CA . LYS A 1 593 ? -64.274 7.659 44.955 1.00 51.34 593 LYS A CA 1
ATOM 4281 C C . LYS A 1 593 ? -65.484 6.894 45.482 1.00 51.34 593 LYS A C 1
ATOM 4283 O O . LYS A 1 593 ? -65.966 7.155 46.579 1.00 51.34 593 LYS A O 1
ATOM 4288 N N . LYS A 1 594 ? -65.946 5.898 44.715 1.00 44.84 594 LYS A N 1
ATOM 4289 C CA . LYS A 1 594 ? -66.930 4.910 45.185 1.00 44.84 594 LYS A CA 1
ATOM 4290 C C . LYS A 1 594 ? -66.254 3.905 46.125 1.00 44.84 594 LYS A C 1
ATOM 4292 O O . LYS A 1 594 ? -65.328 3.216 45.708 1.00 44.84 594 LYS A O 1
ATOM 4297 N N . GLY A 1 595 ? -66.803 3.762 47.330 1.00 50.38 595 GLY A N 1
ATOM 4298 C CA . GLY A 1 595 ? -66.590 2.606 48.205 1.00 50.38 595 GLY A CA 1
ATOM 4299 C C . GLY A 1 595 ? -65.359 2.667 49.120 1.00 50.38 595 GLY A C 1
ATOM 4300 O O . GLY A 1 595 ? -64.232 2.833 48.665 1.00 50.38 595 GLY A O 1
ATOM 4301 N N . PHE A 1 596 ? -65.638 2.398 50.399 1.00 43.84 596 PHE A N 1
ATOM 4302 C CA . PHE A 1 596 ? -64.763 2.166 51.558 1.00 43.84 596 PHE A CA 1
ATOM 4303 C C . PHE A 1 596 ? -64.282 3.379 52.370 1.00 43.84 596 PHE A C 1
ATOM 4305 O O . PHE A 1 596 ? -63.864 4.409 51.848 1.00 43.84 596 PHE A O 1
ATOM 4312 N N . GLY A 1 597 ? -64.436 3.210 53.691 1.00 48.72 597 GLY A N 1
ATOM 4313 C CA . GLY A 1 597 ? -64.369 4.231 54.729 1.00 48.72 597 GLY A CA 1
ATOM 4314 C C . GLY A 1 597 ? -63.029 4.944 54.801 1.00 48.72 597 GLY A C 1
ATOM 4315 O O . GLY A 1 597 ? -61.966 4.328 54.787 1.00 48.72 597 GLY A O 1
ATOM 4316 N N . LEU A 1 598 ? -63.117 6.263 54.897 1.00 46.34 598 LEU A N 1
ATOM 4317 C CA . LEU A 1 598 ? -61.984 7.154 55.006 1.00 46.34 598 LEU A CA 1
ATOM 4318 C C . LEU A 1 598 ? -62.042 7.795 56.395 1.00 46.34 598 LEU A C 1
ATOM 4320 O O . LEU A 1 598 ? -62.694 8.819 56.565 1.00 46.34 598 LEU A O 1
ATOM 4324 N N . ASP A 1 599 ? -61.382 7.194 57.385 1.00 49.47 599 ASP A N 1
ATOM 4325 C CA . ASP A 1 599 ? -61.249 7.811 58.707 1.00 49.47 599 ASP A CA 1
ATOM 4326 C C . ASP A 1 599 ? -60.247 8.971 58.613 1.00 49.47 599 ASP A C 1
ATOM 4328 O O . ASP A 1 599 ? -59.053 8.828 58.884 1.00 49.47 599 ASP A O 1
ATOM 4332 N N . ILE A 1 600 ? -60.719 10.143 58.183 1.00 51.62 600 ILE A N 1
ATOM 4333 C CA . ILE A 1 600 ? -59.913 11.363 58.246 1.00 51.62 600 ILE A CA 1
ATOM 4334 C C . ILE A 1 600 ? -59.892 11.819 59.703 1.00 51.62 600 ILE A C 1
ATOM 4336 O O . ILE A 1 600 ? -60.894 12.304 60.219 1.00 51.62 600 ILE A O 1
ATOM 4340 N N . LYS A 1 601 ? -58.732 11.694 60.351 1.00 52.12 601 LYS A N 1
ATOM 4341 C CA . LYS A 1 601 ? -58.444 12.360 61.625 1.00 52.12 601 LYS A CA 1
ATOM 4342 C C . LYS A 1 601 ? -57.692 13.654 61.329 1.00 52.12 601 LYS A C 1
ATOM 4344 O O . LYS A 1 601 ? -56.553 13.613 60.870 1.00 52.12 601 LYS A O 1
ATOM 4349 N N . TYR A 1 602 ? -58.328 14.794 61.575 1.00 49.34 602 TYR A N 1
ATOM 4350 C CA . TYR A 1 602 ? -57.647 16.087 61.548 1.00 49.34 602 TYR A CA 1
ATOM 4351 C C . TYR A 1 602 ? -56.789 16.233 62.815 1.00 49.34 602 TYR A C 1
ATOM 4353 O O . TYR A 1 602 ? -57.283 16.011 63.917 1.00 49.34 602 TYR A O 1
ATOM 4361 N N . ASN A 1 603 ? -55.507 16.572 62.660 1.00 49.16 603 ASN A N 1
ATOM 4362 C CA . ASN A 1 603 ? -54.610 16.925 63.762 1.00 49.16 603 ASN A CA 1
ATOM 4363 C C . ASN A 1 603 ? -53.919 18.241 63.393 1.00 49.16 603 ASN A C 1
ATOM 4365 O O . ASN A 1 603 ? -53.186 18.296 62.408 1.00 49.16 603 ASN A O 1
ATOM 4369 N N . ALA A 1 604 ? -54.156 19.288 64.183 1.00 44.03 604 ALA A N 1
ATOM 4370 C CA . ALA A 1 604 ? -53.676 20.644 63.921 1.00 44.03 604 ALA A CA 1
ATOM 4371 C C . ALA A 1 604 ? -52.145 20.823 64.077 1.00 44.03 604 ALA A C 1
ATOM 4373 O O . ALA A 1 604 ? -51.634 21.912 63.844 1.00 44.03 604 ALA A O 1
ATOM 4374 N N . THR A 1 605 ? -51.400 19.775 64.456 1.00 42.78 605 THR A N 1
ATOM 4375 C CA . THR A 1 605 ? -50.004 19.876 64.933 1.00 42.78 605 THR A CA 1
ATOM 4376 C C . THR A 1 605 ? -48.944 19.365 63.947 1.00 42.78 605 THR A C 1
ATOM 4378 O O . THR A 1 605 ? -47.842 19.000 64.351 1.00 42.78 605 THR A O 1
ATOM 4381 N N . ARG A 1 606 ? -49.228 19.301 62.642 1.00 38.75 606 ARG A N 1
ATOM 4382 C CA . ARG A 1 606 ? -48.181 19.048 61.635 1.00 38.75 606 ARG A CA 1
ATOM 4383 C C . ARG A 1 606 ? -48.053 20.230 60.688 1.00 38.75 606 ARG A C 1
ATOM 4385 O O . ARG A 1 606 ? -48.540 20.175 59.570 1.00 38.75 606 ARG A O 1
ATOM 4392 N N . GLY A 1 607 ? -47.359 21.271 61.141 1.00 39.41 607 GLY A N 1
ATOM 4393 C CA . GLY A 1 607 ? -46.605 22.119 60.224 1.00 39.41 607 GLY A CA 1
ATOM 4394 C C . GLY A 1 607 ? -45.455 21.295 59.639 1.00 39.41 607 GLY A C 1
ATOM 4395 O O . GLY A 1 607 ? -44.453 21.073 60.306 1.00 39.41 607 GLY A O 1
ATOM 4396 N N . ASP A 1 608 ? -45.689 20.691 58.479 1.00 45.56 608 ASP A N 1
ATOM 4397 C CA . ASP A 1 608 ? -44.839 20.593 57.278 1.00 45.56 608 ASP A CA 1
ATOM 4398 C C . ASP A 1 608 ? -43.295 20.475 57.398 1.00 45.56 608 ASP A C 1
ATOM 4400 O O . ASP A 1 608 ? -42.572 20.842 56.479 1.00 45.56 608 ASP A O 1
ATOM 4404 N N . GLY A 1 609 ? -42.754 19.902 58.476 1.00 41.47 609 GLY A N 1
ATOM 4405 C CA . GLY A 1 609 ? -41.306 19.695 58.666 1.00 41.47 609 GLY A CA 1
ATOM 4406 C C . GLY A 1 609 ? -40.745 18.330 58.235 1.00 41.47 609 GLY A C 1
ATOM 4407 O O . GLY A 1 609 ? -39.616 17.999 58.591 1.00 41.47 609 GLY A O 1
ATOM 4408 N N . ALA A 1 610 ? -41.504 17.492 57.523 1.00 35.88 610 ALA A N 1
ATOM 4409 C CA . ALA A 1 610 ? -41.066 16.144 57.146 1.00 35.88 610 ALA A CA 1
ATOM 4410 C C . ALA A 1 610 ? -40.722 16.054 55.649 1.00 35.88 610 ALA A C 1
ATOM 4412 O O . ALA A 1 610 ? -41.610 15.926 54.814 1.00 35.88 610 ALA A O 1
ATOM 4413 N N . LEU A 1 611 ? -39.414 16.079 55.360 1.00 42.44 611 LEU A N 1
ATOM 4414 C CA . LEU A 1 611 ? -38.752 15.574 54.146 1.00 42.44 611 LEU A CA 1
ATOM 4415 C C . LEU A 1 611 ? -39.407 15.976 52.810 1.00 42.44 611 LEU A C 1
ATOM 4417 O O . LEU A 1 611 ? -39.971 15.142 52.105 1.00 42.44 611 LEU A O 1
ATOM 4421 N N . MET A 1 612 ? -39.270 17.245 52.425 1.00 42.06 612 MET A N 1
ATOM 4422 C CA . MET A 1 612 ? -39.596 17.694 51.068 1.00 42.06 612 MET A CA 1
ATOM 4423 C C . MET A 1 612 ? -38.348 17.576 50.185 1.00 42.06 612 MET A C 1
ATOM 4425 O O . MET A 1 612 ? -37.349 18.251 50.422 1.00 42.06 612 MET A O 1
ATOM 4429 N N . GLN 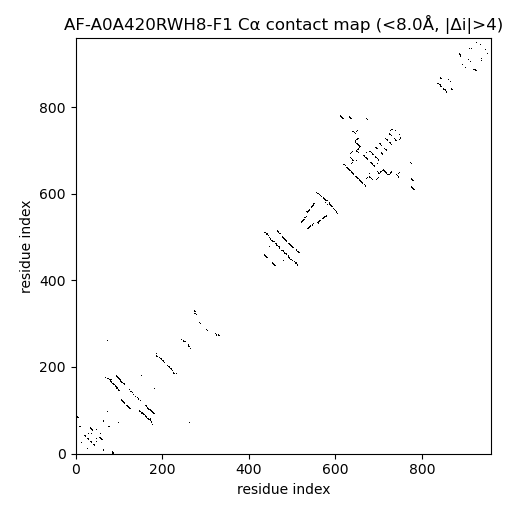A 1 613 ? -38.391 16.692 49.185 1.00 49.38 613 GLN A N 1
ATOM 4430 C CA . GLN A 1 613 ? -37.474 16.745 48.049 1.00 49.38 613 GLN A CA 1
ATOM 4431 C C . GLN A 1 613 ? -37.971 17.852 47.118 1.00 49.38 613 GLN A C 1
ATOM 4433 O O . GLN A 1 613 ? -39.027 17.700 46.504 1.00 49.38 613 GLN A O 1
ATOM 4438 N N . GLU A 1 614 ? -37.225 18.946 47.002 1.00 50.72 614 GLU A N 1
ATOM 4439 C CA . GLU A 1 614 ? -37.541 20.009 46.048 1.00 50.72 614 GLU A CA 1
ATOM 4440 C C . GLU A 1 614 ? -36.702 19.811 44.778 1.00 50.72 614 GLU A C 1
ATOM 4442 O O . GLU A 1 614 ? -35.553 19.374 44.828 1.00 50.72 614 GLU A O 1
ATOM 4447 N N . ILE A 1 615 ? -37.301 20.020 43.608 1.00 54.97 615 ILE A N 1
ATOM 4448 C CA . ILE A 1 615 ? -36.625 19.902 42.312 1.00 54.97 615 ILE A CA 1
ATOM 4449 C C . ILE A 1 615 ? -36.811 21.240 41.614 1.00 54.97 615 ILE A C 1
ATOM 4451 O O . ILE A 1 615 ? -37.944 21.660 41.403 1.00 54.97 615 ILE A O 1
ATOM 4455 N N . ALA A 1 616 ? -35.710 21.883 41.230 1.00 56.59 616 ALA A N 1
ATOM 4456 C CA . ALA A 1 616 ? -35.733 23.073 40.393 1.00 56.59 616 ALA A CA 1
ATOM 4457 C C . ALA A 1 616 ? -35.622 22.646 38.918 1.00 56.59 616 ALA A C 1
ATOM 4459 O O . ALA A 1 616 ? -34.540 22.273 38.486 1.00 56.59 616 ALA A O 1
ATOM 4460 N N . PRO A 1 617 ? -36.697 22.656 38.114 1.00 50.53 617 PRO A N 1
ATOM 4461 C CA . PRO A 1 617 ? -36.616 22.271 36.703 1.00 50.53 617 PRO A CA 1
ATOM 4462 C C . PRO A 1 617 ? -36.005 23.363 35.805 1.00 50.53 617 PRO A C 1
ATOM 4464 O O . PRO A 1 617 ? -35.713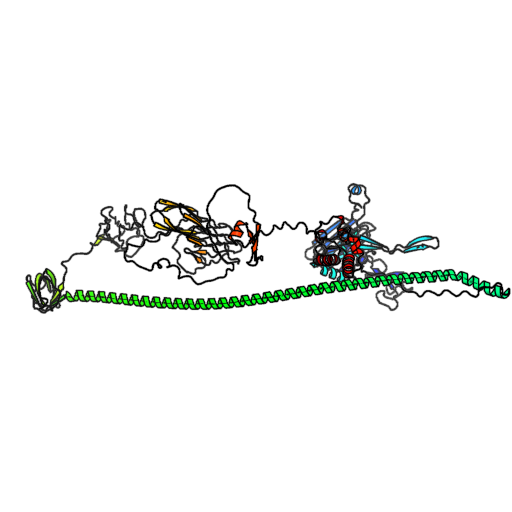 23.096 34.642 1.00 50.53 617 PRO A O 1
ATOM 4467 N N . ALA A 1 618 ? -35.812 24.580 36.325 1.00 61.56 618 ALA A N 1
ATOM 4468 C CA . ALA A 1 618 ? -35.223 25.723 35.630 1.00 61.56 618 ALA A CA 1
ATOM 4469 C C . ALA A 1 618 ? -34.343 26.549 36.585 1.00 61.56 618 ALA A C 1
ATOM 4471 O O . ALA A 1 618 ? -34.446 26.408 37.805 1.00 61.56 618 ALA A O 1
ATOM 4472 N N . SER A 1 619 ? -33.486 27.411 36.029 1.00 74.75 619 SER A N 1
ATOM 4473 C CA . SER A 1 619 ? -32.671 28.344 36.814 1.00 74.75 619 SER A CA 1
ATOM 4474 C C . SER A 1 619 ? -33.557 29.214 37.708 1.00 74.75 619 SER A C 1
ATOM 4476 O O . SER A 1 619 ? -34.509 29.832 37.229 1.00 74.75 619 SER A O 1
ATOM 4478 N N . VAL A 1 620 ? -33.261 29.248 39.005 1.00 76.50 620 VAL A N 1
ATOM 4479 C CA . VAL A 1 620 ? -34.113 29.862 40.031 1.00 76.50 620 VAL A CA 1
ATOM 4480 C C . VAL A 1 620 ? -33.270 30.356 41.205 1.00 76.50 620 VAL A C 1
ATOM 4482 O O . VAL A 1 620 ? -32.165 29.867 41.447 1.00 76.50 620 VAL A O 1
ATOM 4485 N N . THR A 1 621 ? -33.803 31.311 41.961 1.00 78.44 621 THR A N 1
ATOM 4486 C CA . THR A 1 621 ? -33.264 31.686 43.271 1.00 78.44 621 THR A CA 1
ATOM 4487 C C . THR A 1 621 ? -34.029 30.930 44.351 1.00 78.44 621 THR A C 1
ATOM 4489 O O . THR A 1 621 ? -35.239 31.099 44.479 1.00 78.44 621 THR A O 1
ATOM 4492 N N . TYR A 1 622 ? -33.333 30.102 45.124 1.00 74.44 622 TYR A N 1
ATOM 4493 C CA . TYR A 1 622 ? -33.906 29.371 46.251 1.00 74.44 622 TYR A CA 1
ATOM 4494 C C . TYR A 1 622 ? -33.652 30.125 47.555 1.00 74.44 622 TYR A C 1
ATOM 4496 O O . TYR A 1 622 ? -32.506 30.462 47.851 1.00 74.44 622 TYR A O 1
ATOM 4504 N N . THR A 1 623 ? -34.695 30.347 48.352 1.00 74.56 623 THR A N 1
ATOM 4505 C CA . THR A 1 623 ? -34.584 30.962 49.681 1.00 74.56 623 THR A CA 1
ATOM 4506 C C . THR A 1 623 ? -34.770 29.896 50.748 1.00 74.56 623 THR A C 1
ATOM 4508 O O . THR A 1 623 ? -35.792 29.217 50.778 1.00 74.56 623 THR A O 1
ATOM 4511 N N . CYS A 1 624 ? -33.792 29.765 51.639 1.00 66.31 624 CYS A N 1
ATOM 4512 C CA . CYS A 1 624 ? -33.816 28.792 52.722 1.00 66.31 624 CYS A CA 1
ATOM 4513 C C . CYS A 1 624 ? -35.013 29.039 53.672 1.00 66.31 624 CYS A C 1
ATOM 4515 O O . CYS A 1 624 ? -35.103 30.133 54.234 1.00 66.31 624 CYS A O 1
ATOM 4517 N N . PRO A 1 625 ? -35.928 28.072 53.878 1.00 57.97 625 PRO A N 1
ATOM 4518 C CA . PRO A 1 625 ? -37.133 28.287 54.683 1.00 57.97 625 PRO A CA 1
ATOM 4519 C C . PRO A 1 625 ? -36.893 28.146 56.192 1.00 57.97 625 PRO A C 1
ATOM 4521 O O . PRO A 1 625 ? -37.599 28.771 56.979 1.00 57.97 625 PRO A O 1
ATOM 4524 N N . VAL A 1 626 ? -35.916 27.330 56.605 1.00 61.25 626 VAL A N 1
ATOM 4525 C CA . VAL A 1 626 ? -35.611 27.036 58.016 1.00 61.25 626 VAL A CA 1
ATOM 4526 C C . VAL A 1 626 ? -34.116 26.826 58.229 1.00 61.25 626 VAL A C 1
ATOM 4528 O O . VAL A 1 626 ? -33.418 26.351 57.332 1.00 61.25 626 VAL A O 1
ATOM 4531 N N . ASP A 1 627 ? -33.637 27.114 59.436 1.00 62.56 627 ASP A N 1
ATOM 4532 C CA . ASP A 1 627 ? -32.275 26.775 59.848 1.00 62.56 627 ASP A CA 1
ATOM 4533 C C . ASP A 1 627 ? -32.081 25.253 59.850 1.00 62.56 627 ASP A C 1
ATOM 4535 O O . ASP A 1 627 ? -32.870 24.517 60.448 1.00 62.56 627 ASP A O 1
ATOM 4539 N N . GLY A 1 628 ? -31.022 24.756 59.208 1.00 64.12 628 GLY A N 1
ATOM 4540 C CA . GLY A 1 628 ? -30.754 23.320 59.210 1.00 64.12 628 GLY A CA 1
ATOM 4541 C C . GLY A 1 628 ? -29.634 22.855 58.290 1.00 64.12 628 GLY A C 1
ATOM 4542 O O . GLY A 1 628 ? -29.014 23.628 57.561 1.00 64.12 628 GLY A O 1
ATOM 4543 N N . TRP A 1 629 ? -29.373 21.545 58.329 1.00 60.91 629 TRP A N 1
ATOM 4544 C CA . TRP A 1 629 ? -28.450 20.877 57.412 1.00 60.91 629 TRP A CA 1
ATOM 4545 C C . TRP A 1 629 ? -29.148 20.524 56.097 1.00 60.91 629 TRP A C 1
ATOM 4547 O O . TRP A 1 629 ? -30.107 19.751 56.081 1.00 60.91 629 TRP A O 1
ATOM 4557 N N . TYR A 1 630 ? -28.592 21.013 54.992 1.00 66.25 630 TYR A N 1
ATOM 4558 C CA . TYR A 1 630 ? -29.039 20.741 53.631 1.00 66.25 630 TYR A CA 1
ATOM 4559 C C . TYR A 1 630 ? -27.990 19.926 52.874 1.00 66.25 630 TYR A C 1
ATOM 4561 O O . TYR A 1 630 ? -26.785 20.130 53.036 1.00 66.25 630 TYR A O 1
ATOM 4569 N N . LEU A 1 631 ? -28.449 19.011 52.017 1.00 67.56 631 LEU A N 1
ATOM 4570 C CA . LEU A 1 631 ? -27.609 18.332 51.033 1.00 67.56 631 LEU A CA 1
ATOM 4571 C C . LEU A 1 631 ? -27.876 18.921 49.644 1.00 67.56 631 LEU A C 1
ATOM 4573 O O . LEU A 1 631 ? -28.922 18.682 49.039 1.00 67.56 631 LEU A O 1
ATOM 4577 N N . LEU A 1 632 ? -26.918 19.691 49.139 1.00 74.69 632 LEU A N 1
ATOM 4578 C CA . LEU A 1 632 ? -26.950 20.300 47.814 1.00 74.69 632 LEU A CA 1
ATOM 4579 C C . LEU A 1 632 ? -26.321 19.347 46.793 1.00 74.69 632 LEU A C 1
ATOM 4581 O O . LEU A 1 632 ? -25.302 18.727 47.082 1.00 74.69 632 LEU A O 1
ATOM 4585 N N . THR A 1 633 ? -26.905 19.224 45.603 1.00 70.00 633 THR A N 1
ATOM 4586 C CA . THR A 1 633 ? -26.466 18.325 44.525 1.00 70.00 633 THR A CA 1
ATOM 4587 C C . THR A 1 633 ? -26.589 19.058 43.193 1.00 70.00 633 THR A C 1
ATOM 4589 O O . THR A 1 633 ? -27.688 19.416 42.818 1.00 70.00 633 THR A O 1
ATOM 4592 N N . ALA A 1 634 ? -25.504 19.292 42.466 1.00 73.94 634 ALA A N 1
ATOM 4593 C CA . ALA A 1 634 ? -25.527 19.843 41.113 1.00 73.94 634 ALA A CA 1
ATOM 4594 C C . ALA A 1 634 ? -25.243 18.729 40.097 1.00 73.94 634 ALA A C 1
ATOM 4596 O O . ALA A 1 634 ? -24.367 17.895 40.328 1.00 73.94 634 ALA A O 1
ATOM 4597 N N . ILE A 1 635 ? -25.971 18.720 38.977 1.00 71.44 635 ILE A N 1
ATOM 4598 C CA . ILE A 1 635 ? -25.801 17.745 37.889 1.00 71.44 635 ILE A CA 1
ATOM 4599 C C . ILE A 1 635 ? -25.735 18.502 36.562 1.00 71.44 635 ILE A C 1
ATOM 4601 O O . ILE A 1 635 ? -26.638 19.285 36.264 1.00 71.44 635 ILE A O 1
ATOM 4605 N N . GLY A 1 636 ? -24.675 18.282 35.784 1.00 71.25 636 GLY A N 1
ATOM 4606 C CA . GLY A 1 636 ? -24.490 18.906 34.471 1.00 71.25 636 GLY A CA 1
ATOM 4607 C C . GLY A 1 636 ? -25.367 18.278 33.383 1.00 71.25 636 GLY A C 1
ATOM 4608 O O . GLY A 1 636 ? -25.779 17.119 33.489 1.00 71.25 636 GLY A O 1
ATOM 4609 N N . GLY A 1 637 ? -25.635 19.024 32.309 1.00 70.44 637 GLY A N 1
ATOM 4610 C CA . GLY A 1 637 ? -26.381 18.515 31.155 1.00 70.44 637 GLY A CA 1
ATOM 4611 C C . GLY A 1 637 ? -25.617 17.417 30.399 1.00 70.44 637 GLY A C 1
ATOM 4612 O O . GLY A 1 637 ? -24.393 17.453 30.294 1.00 70.44 637 GLY A O 1
ATOM 4613 N N . GLY A 1 638 ? -26.320 16.430 29.843 1.00 67.00 638 GLY A N 1
ATOM 4614 C CA . GLY A 1 638 ? -25.715 15.453 28.924 1.00 67.00 638 GLY A CA 1
ATOM 4615 C C . GLY A 1 638 ? -25.472 16.052 27.534 1.00 67.00 638 GLY A C 1
ATOM 4616 O O . GLY A 1 638 ? -26.242 16.909 27.092 1.00 67.00 638 GLY A O 1
ATOM 4617 N N . ALA A 1 639 ? -24.428 15.601 26.835 1.00 67.00 639 ALA A N 1
ATOM 4618 C CA . ALA A 1 639 ? -24.223 15.946 25.427 1.00 67.00 639 ALA A CA 1
ATOM 4619 C C . ALA A 1 639 ? -25.218 15.216 24.511 1.00 67.00 639 ALA A C 1
ATOM 4621 O O . ALA A 1 639 ? -25.668 14.099 24.797 1.00 67.00 639 ALA A O 1
ATOM 4622 N N . ALA A 1 640 ? -25.512 15.817 23.360 1.00 63.91 640 ALA A N 1
ATOM 4623 C CA . ALA A 1 640 ? -26.208 15.128 22.283 1.00 63.91 640 ALA A CA 1
ATOM 4624 C C . ALA A 1 640 ? -25.293 14.074 21.645 1.00 63.91 640 ALA A C 1
ATOM 4626 O O . ALA A 1 640 ? -24.102 14.315 21.430 1.00 63.91 640 ALA A O 1
ATOM 4627 N N . GLY A 1 641 ? -25.858 12.911 21.312 1.00 62.69 641 GLY A N 1
ATOM 4628 C CA . GLY A 1 641 ? -25.164 11.912 20.505 1.00 62.69 641 GLY A CA 1
ATOM 4629 C C . GLY A 1 641 ? -24.883 12.401 19.081 1.00 62.69 641 GLY A C 1
ATOM 4630 O O . GLY A 1 641 ? -25.402 13.432 18.642 1.00 62.69 641 GLY A O 1
ATOM 4631 N N . LEU A 1 642 ? -24.062 11.640 18.358 1.00 61.62 642 LEU A N 1
ATOM 4632 C CA . LEU A 1 642 ? -23.835 11.836 16.930 1.00 61.62 642 LEU A CA 1
ATOM 4633 C C . LEU A 1 642 ? -24.803 10.968 16.115 1.00 61.62 642 LEU A C 1
ATOM 4635 O O . LEU A 1 642 ? -25.027 9.800 16.442 1.00 61.62 642 LEU A O 1
ATOM 4639 N N . ASN A 1 643 ? -25.288 11.494 14.986 1.00 62.72 643 ASN A N 1
ATOM 4640 C CA . ASN A 1 643 ? -26.131 10.775 14.013 1.00 62.72 643 ASN A CA 1
ATOM 4641 C C . ASN A 1 643 ? -25.505 9.470 13.474 1.00 62.72 643 ASN A C 1
ATOM 4643 O O . ASN A 1 643 ? -26.187 8.668 12.845 1.00 62.72 643 ASN A O 1
ATOM 4647 N N . THR A 1 644 ? -24.220 9.232 13.741 1.00 58.38 644 THR A N 1
ATOM 4648 C CA . THR A 1 644 ? -23.493 7.991 13.445 1.00 58.38 644 THR A CA 1
ATOM 4649 C C . THR A 1 644 ? -23.742 6.865 14.460 1.00 58.38 644 THR A C 1
ATOM 4651 O O . THR A 1 644 ? -23.087 5.831 14.384 1.00 58.38 644 THR A O 1
ATOM 4654 N N . GLY A 1 645 ? -24.666 7.035 15.415 1.00 54.09 645 GLY A N 1
ATOM 4655 C CA . GLY A 1 645 ? -25.003 6.010 16.413 1.00 54.09 645 GLY A CA 1
ATOM 4656 C C . GLY A 1 645 ? -24.072 5.984 17.631 1.00 54.09 645 GLY A C 1
ATOM 4657 O O . GLY A 1 645 ? -23.950 4.945 18.284 1.00 54.09 645 GLY A O 1
ATOM 4658 N N . ARG A 1 646 ? -23.409 7.110 17.934 1.00 61.09 646 ARG A N 1
ATOM 4659 C CA . ARG A 1 646 ? -22.602 7.307 19.153 1.00 61.09 646 ARG A CA 1
ATOM 4660 C C . ARG A 1 646 ? -23.378 8.136 20.177 1.00 61.09 646 ARG A C 1
ATOM 4662 O O . ARG A 1 646 ? -23.871 9.207 19.830 1.00 61.09 646 ARG A O 1
ATOM 4669 N N . GLY A 1 647 ? -23.465 7.677 21.427 1.00 60.78 647 GLY A N 1
ATOM 4670 C CA . GLY A 1 647 ? -24.059 8.458 22.522 1.00 60.78 647 GLY A CA 1
ATOM 4671 C C . GLY A 1 647 ? -23.168 9.632 22.952 1.00 60.78 647 GLY A C 1
ATOM 4672 O O . GLY A 1 647 ? -21.954 9.559 22.809 1.00 60.78 647 GLY A O 1
ATOM 4673 N N . GLY A 1 648 ? -23.754 10.713 23.476 1.00 64.00 648 GLY A N 1
ATOM 4674 C CA . GLY A 1 648 ? -22.998 11.821 24.077 1.00 64.00 648 GLY A CA 1
ATOM 4675 C C . GLY A 1 648 ? -22.517 11.492 25.498 1.00 64.00 648 GLY A C 1
ATOM 4676 O O . GLY A 1 648 ? -23.089 10.627 26.164 1.00 64.00 648 GLY A O 1
ATOM 4677 N N . GLY A 1 649 ? -21.467 12.170 25.969 1.00 66.69 649 GLY A N 1
ATOM 4678 C CA . GLY A 1 649 ? -20.975 12.052 27.343 1.00 66.69 649 GLY A CA 1
ATOM 4679 C C . GLY A 1 649 ? -21.982 12.569 28.377 1.00 66.69 649 GLY A C 1
ATOM 4680 O O . GLY A 1 649 ? -22.749 13.502 28.114 1.00 66.69 649 GLY A O 1
ATOM 4681 N N . ALA A 1 650 ? -21.978 11.967 29.568 1.00 69.38 650 ALA A N 1
ATOM 4682 C CA . ALA A 1 650 ? -22.827 12.392 30.683 1.00 69.38 650 ALA A CA 1
ATOM 4683 C C . ALA A 1 650 ? -22.268 13.657 31.358 1.00 69.38 650 ALA A C 1
ATOM 4685 O O . ALA A 1 650 ? -21.058 13.871 31.365 1.00 69.38 650 ALA A O 1
ATOM 4686 N N . GLY A 1 651 ? -23.130 14.491 31.948 1.00 69.38 651 GLY A N 1
ATOM 4687 C CA . GLY A 1 651 ? -22.692 15.622 32.773 1.00 69.38 651 GLY A CA 1
ATOM 4688 C C . GLY A 1 651 ? -22.060 15.184 34.098 1.00 69.38 651 GLY A C 1
ATOM 4689 O O . GLY A 1 651 ? -22.258 14.054 34.549 1.00 69.38 651 GLY A O 1
ATOM 4690 N N . GLY A 1 652 ? -21.288 16.076 34.718 1.00 71.44 652 GLY A N 1
ATOM 4691 C CA . GLY A 1 652 ? -20.685 15.847 36.034 1.00 71.44 652 GLY A CA 1
ATOM 4692 C C . GLY A 1 652 ? -21.708 15.886 37.171 1.00 71.44 652 GLY A C 1
ATOM 4693 O O . GLY A 1 652 ? -22.835 16.353 36.991 1.00 71.44 652 GLY A O 1
ATOM 4694 N N . LEU A 1 653 ? -21.306 15.425 38.358 1.00 78.12 653 LEU A N 1
ATOM 4695 C CA . LEU A 1 653 ? -22.091 15.495 39.593 1.00 78.12 653 LEU A CA 1
ATOM 4696 C C . LEU A 1 653 ? -21.256 16.093 40.733 1.00 78.12 653 LEU A C 1
ATOM 4698 O O . LEU A 1 653 ? -20.189 15.577 41.055 1.00 78.12 653 LEU A O 1
ATOM 4702 N N . ALA A 1 654 ? -21.760 17.143 41.378 1.00 75.62 654 ALA A N 1
ATOM 4703 C CA . ALA A 1 654 ? -21.175 17.725 42.589 1.00 75.62 654 ALA A CA 1
ATOM 4704 C C . ALA A 1 654 ? -22.183 17.646 43.738 1.00 75.62 654 ALA A C 1
ATOM 4706 O O . ALA A 1 654 ? -23.353 17.966 43.549 1.00 75.62 654 ALA A O 1
ATOM 4707 N N . GLN A 1 655 ? -21.760 17.254 44.936 1.00 78.94 655 GLN A N 1
ATOM 4708 C CA . GLN A 1 655 ? -22.633 17.168 46.107 1.00 78.94 655 GLN A CA 1
ATOM 4709 C C . GLN A 1 655 ? -21.945 17.726 47.352 1.00 78.94 655 GLN A C 1
ATOM 4711 O O . GLN A 1 655 ? -20.798 17.379 47.615 1.00 78.94 655 GLN A O 1
ATOM 4716 N N . LYS A 1 656 ? -22.642 18.560 48.132 1.00 75.19 656 LYS A N 1
ATOM 4717 C CA . LYS A 1 656 ? -22.124 19.190 49.357 1.00 75.19 656 LYS A CA 1
ATOM 4718 C C . LYS A 1 656 ? -23.166 19.226 50.457 1.00 75.19 656 LYS A C 1
ATOM 4720 O O . LYS A 1 656 ? -24.311 19.607 50.211 1.00 75.19 656 LYS A O 1
ATOM 4725 N N . ARG A 1 657 ? -22.764 18.887 51.677 1.00 74.75 657 ARG A N 1
ATOM 4726 C CA . ARG A 1 657 ? -23.579 19.090 52.871 1.00 74.75 657 ARG A CA 1
ATOM 4727 C C . ARG A 1 657 ? -23.228 20.442 53.489 1.00 74.75 657 ARG A C 1
ATOM 4729 O O . ARG A 1 657 ? -22.069 20.712 53.782 1.00 74.75 657 ARG A O 1
ATOM 4736 N N . VAL A 1 658 ? -24.221 21.297 53.709 1.00 74.81 658 VAL A N 1
ATOM 4737 C CA . VAL A 1 658 ? -24.015 22.642 54.264 1.00 74.81 658 VAL A CA 1
ATOM 4738 C C . VAL A 1 658 ? -25.117 22.990 55.255 1.00 74.81 658 VAL A C 1
ATOM 4740 O O . VAL A 1 658 ? -26.265 22.583 55.084 1.00 74.81 658 VAL A O 1
ATOM 4743 N N . PHE A 1 659 ? -24.769 23.715 56.314 1.00 76.25 659 PHE A N 1
ATOM 4744 C CA . PHE A 1 659 ? -25.754 24.304 57.211 1.00 76.25 659 PHE A CA 1
ATOM 4745 C C . PHE A 1 659 ? -26.192 25.654 56.638 1.00 76.25 659 PHE A C 1
ATOM 4747 O O . PHE A 1 659 ? -25.340 26.505 56.386 1.00 76.25 659 PHE A O 1
ATOM 4754 N N . LEU A 1 660 ? -27.491 25.843 56.405 1.00 73.06 660 LEU A N 1
ATOM 4755 C CA . LEU A 1 660 ? -28.044 27.094 55.882 1.00 73.06 660 LEU A CA 1
ATOM 4756 C C . LEU A 1 660 ? -28.987 27.704 56.910 1.00 73.06 660 LEU A C 1
ATOM 4758 O O . LEU A 1 660 ? -29.778 26.994 57.531 1.00 73.06 660 LEU A O 1
ATOM 4762 N N . THR A 1 661 ? -28.908 29.021 57.049 1.00 76.44 661 THR A N 1
ATOM 4763 C CA . THR A 1 661 ? -29.819 29.816 57.874 1.00 76.44 661 THR A CA 1
ATOM 4764 C C . THR A 1 661 ? -31.053 30.195 57.058 1.00 76.44 661 THR A C 1
ATOM 4766 O O . THR A 1 661 ? -30.951 30.442 55.852 1.00 76.44 661 THR A O 1
ATOM 4769 N N . ALA A 1 662 ? -32.216 30.246 57.697 1.00 72.62 662 ALA A N 1
ATOM 4770 C CA . ALA A 1 662 ? -33.460 30.730 57.126 1.00 72.62 662 ALA A CA 1
ATOM 4771 C C . ALA A 1 662 ? -33.264 32.133 56.525 1.00 72.62 662 ALA A C 1
ATOM 4773 O O . ALA A 1 662 ? -32.609 32.997 57.108 1.00 72.62 662 ALA A O 1
ATOM 4774 N N . GLY A 1 663 ? -33.808 32.357 55.331 1.00 71.06 663 GLY A N 1
ATOM 4775 C CA . GLY A 1 663 ? -33.673 33.604 54.576 1.00 71.06 663 GLY A CA 1
ATOM 4776 C C . GLY A 1 663 ? -32.425 33.707 53.690 1.00 71.06 663 GLY A C 1
ATOM 4777 O O . GLY A 1 663 ? -32.365 34.608 52.857 1.00 71.06 663 GLY A O 1
ATOM 4778 N N . LEU A 1 664 ? -31.451 32.791 53.795 1.00 77.56 664 LEU A N 1
ATOM 4779 C CA . LEU A 1 664 ? -30.294 32.770 52.892 1.00 77.56 664 LEU A CA 1
ATOM 4780 C C . LEU A 1 664 ? -30.725 32.360 51.476 1.00 77.56 664 LEU A C 1
ATOM 4782 O O . LEU A 1 664 ? -31.375 31.329 51.291 1.00 77.56 664 LEU A O 1
ATOM 4786 N N . THR A 1 665 ? -30.336 33.152 50.475 1.00 79.75 665 THR A N 1
ATOM 4787 C CA . THR A 1 665 ? -30.654 32.903 49.063 1.00 79.75 665 THR A CA 1
ATOM 4788 C C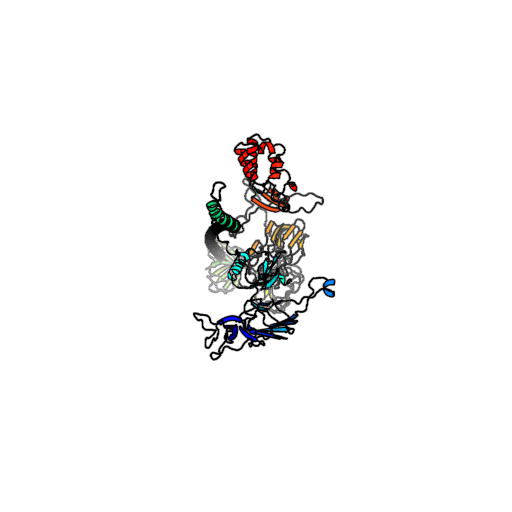 . THR A 1 665 ? -29.507 32.218 48.324 1.00 79.75 665 THR A C 1
ATOM 4790 O O . THR A 1 665 ? -28.365 32.679 48.375 1.00 79.75 665 THR A O 1
ATOM 4793 N N . LEU A 1 666 ? -29.817 31.159 47.583 1.00 81.31 666 LEU A N 1
ATOM 4794 C CA . LEU A 1 666 ? -28.916 30.481 46.655 1.00 81.31 666 LEU A CA 1
ATOM 4795 C C . LEU A 1 666 ? -29.368 30.750 45.219 1.00 81.31 666 LEU A C 1
ATOM 4797 O O . LEU A 1 666 ? -30.537 30.562 44.890 1.00 81.31 666 LEU A O 1
ATOM 4801 N N . ALA A 1 667 ? -28.440 31.142 44.354 1.00 83.06 667 ALA A N 1
ATOM 4802 C CA . ALA A 1 667 ? -28.665 31.216 42.919 1.00 83.06 667 ALA A CA 1
ATOM 4803 C C . ALA A 1 667 ? -28.358 29.855 42.283 1.00 83.06 667 ALA A C 1
ATOM 4805 O O . ALA A 1 667 ? -27.246 29.337 42.414 1.00 83.06 667 ALA A O 1
ATOM 4806 N N . ILE A 1 668 ? -29.349 29.282 41.602 1.00 81.75 668 ILE A N 1
ATOM 4807 C CA . ILE A 1 668 ? -29.234 28.020 40.875 1.00 81.75 668 ILE A CA 1
ATOM 4808 C C . ILE A 1 668 ? -29.314 28.339 39.385 1.00 81.75 668 ILE A C 1
ATOM 4810 O O . ILE A 1 668 ? -30.341 28.814 38.901 1.00 81.75 668 ILE A O 1
ATOM 4814 N N . SER A 1 669 ? -28.239 28.057 38.653 1.00 81.38 669 SER A N 1
ATOM 4815 C CA . SER A 1 669 ? -28.228 28.088 37.192 1.00 81.38 669 SER A CA 1
ATOM 4816 C C . SER A 1 669 ? -28.233 26.661 36.669 1.00 81.38 669 SER A C 1
ATOM 4818 O O . SER A 1 669 ? -27.390 25.861 37.070 1.00 81.38 669 SER A O 1
ATOM 4820 N N . ILE A 1 670 ? -29.175 26.324 35.793 1.00 75.50 670 ILE A N 1
ATOM 4821 C CA . ILE A 1 670 ? -29.299 24.984 35.216 1.00 75.50 670 ILE A CA 1
ATOM 4822 C C . ILE A 1 670 ? -28.796 24.997 33.780 1.00 75.50 670 ILE A C 1
ATOM 4824 O O . ILE A 1 670 ? -29.286 25.750 32.938 1.00 75.50 670 ILE A O 1
ATOM 4828 N N . GLY A 1 671 ? -27.835 24.121 33.500 1.00 68.06 671 GLY A N 1
ATOM 4829 C CA . GLY A 1 671 ? -27.318 23.910 32.158 1.00 68.06 671 GLY A CA 1
ATOM 4830 C C . GLY A 1 671 ? -28.239 23.012 31.339 1.00 68.06 671 GLY A C 1
ATOM 4831 O O . GLY A 1 671 ? -28.551 21.899 31.757 1.00 68.06 671 GLY A O 1
ATOM 4832 N N . ALA A 1 672 ? -28.652 23.471 30.158 1.00 65.81 672 ALA A N 1
ATOM 4833 C CA . ALA A 1 672 ? -29.474 22.675 29.247 1.00 65.81 672 ALA A CA 1
ATOM 4834 C C . ALA A 1 672 ? -28.725 21.431 28.728 1.00 65.81 672 ALA A C 1
ATOM 4836 O O . ALA A 1 672 ? -27.503 21.434 28.605 1.00 65.81 672 ALA A O 1
ATOM 4837 N N . GLY A 1 673 ? -29.448 20.367 28.374 1.00 63.66 673 GLY A N 1
ATOM 4838 C CA . GLY A 1 673 ? -28.863 19.258 27.610 1.00 63.66 673 GLY A CA 1
ATOM 4839 C C . GLY A 1 673 ? -28.521 19.678 26.175 1.00 63.66 673 GLY A C 1
ATOM 4840 O O . GLY A 1 673 ? -29.094 20.638 25.657 1.00 63.66 673 GLY A O 1
ATOM 4841 N N . GLY A 1 674 ? -27.613 18.954 25.515 1.00 59.72 674 GLY A N 1
ATOM 4842 C CA . GLY A 1 674 ? -27.320 19.178 24.098 1.00 59.72 674 GLY A CA 1
ATOM 4843 C C . GLY A 1 674 ? -28.585 19.009 23.246 1.00 59.72 674 GLY A C 1
ATOM 4844 O O . GLY A 1 674 ? -29.125 17.910 23.151 1.00 59.72 674 GLY A O 1
ATOM 4845 N N . ALA A 1 675 ? -29.076 20.097 22.646 1.00 54.94 675 ALA A N 1
ATOM 4846 C CA . ALA A 1 675 ? -30.346 20.112 21.908 1.00 54.94 675 ALA A CA 1
ATOM 4847 C C . ALA A 1 675 ? -30.216 19.671 20.435 1.00 54.94 675 ALA A C 1
ATOM 4849 O O . ALA A 1 675 ? -31.207 19.316 19.801 1.00 54.94 675 ALA A O 1
ATOM 4850 N N . SER A 1 676 ? -29.000 19.690 19.885 1.00 60.25 676 SER A N 1
ATOM 4851 C CA . SER A 1 676 ? -28.699 19.392 18.480 1.00 60.25 676 SER A CA 1
ATOM 4852 C C . SER A 1 676 ? -27.527 18.421 18.355 1.00 60.25 676 SER A C 1
ATOM 4854 O O . SER A 1 676 ? -26.671 18.380 19.231 1.00 60.25 676 SER A O 1
ATOM 4856 N N . ASN A 1 677 ? -27.467 17.664 17.255 1.00 64.19 677 ASN A N 1
ATOM 4857 C CA . ASN A 1 677 ? -26.404 16.697 16.944 1.00 64.19 677 ASN A CA 1
ATOM 4858 C C . ASN A 1 677 ? -24.997 17.229 17.300 1.00 64.19 677 ASN A C 1
ATOM 4860 O O . ASN A 1 677 ? -24.571 18.247 16.756 1.00 64.19 677 ASN A O 1
ATOM 4864 N N . GLY A 1 678 ? -24.293 16.550 18.212 1.00 62.59 678 GLY A N 1
ATOM 4865 C 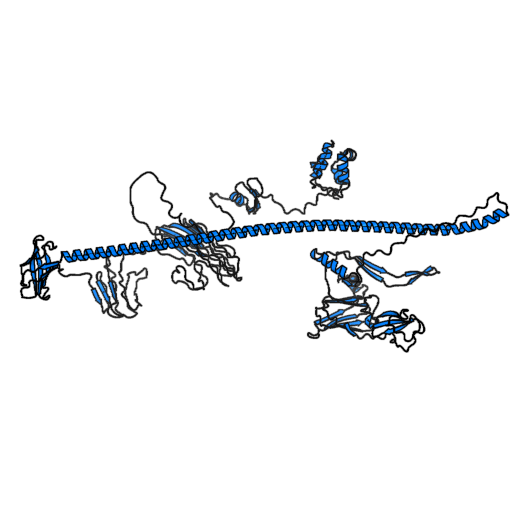CA . GLY A 1 678 ? -22.947 16.928 18.665 1.00 62.59 678 GLY A CA 1
ATOM 4866 C C . GLY A 1 678 ? -22.846 18.113 19.642 1.00 62.59 678 GLY A C 1
ATOM 4867 O O . GLY A 1 678 ? -21.734 18.508 19.988 1.00 62.59 678 GLY A O 1
ATOM 4868 N N . ALA A 1 679 ? -23.958 18.691 20.106 1.00 68.25 679 ALA A N 1
ATOM 4869 C CA . ALA A 1 679 ? -23.935 19.777 21.087 1.00 68.25 679 ALA A CA 1
ATOM 4870 C C . ALA A 1 679 ? -23.498 19.288 22.478 1.00 68.25 679 ALA A C 1
ATOM 4872 O O . ALA A 1 679 ? -23.989 18.270 22.977 1.00 68.25 679 ALA A O 1
ATOM 4873 N N . ALA A 1 680 ? -22.610 20.049 23.122 1.00 73.62 680 ALA A N 1
ATOM 4874 C CA . ALA A 1 680 ? -22.223 19.833 24.513 1.00 73.62 680 ALA A CA 1
ATOM 4875 C C . ALA A 1 680 ? -23.382 20.148 25.473 1.00 73.62 680 ALA A C 1
ATOM 4877 O O . ALA A 1 680 ? -24.257 20.962 25.169 1.00 73.62 680 ALA A O 1
ATOM 4878 N N . GLY A 1 681 ? -23.373 19.508 26.641 1.00 71.38 681 GLY A N 1
ATOM 4879 C CA . GLY A 1 681 ? -24.282 19.857 27.727 1.00 71.38 681 GLY A CA 1
ATOM 4880 C C . GLY A 1 681 ? -23.857 21.154 28.422 1.00 71.38 681 GLY A C 1
ATOM 4881 O O . GLY A 1 681 ? -22.669 21.443 28.563 1.00 71.38 681 GLY A O 1
ATOM 4882 N N . GLY A 1 682 ? -24.826 21.929 28.893 1.00 72.81 682 GLY A N 1
ATOM 4883 C CA . GLY A 1 682 ? -24.609 23.114 29.714 1.00 72.81 682 GLY A CA 1
ATOM 4884 C C . GLY A 1 682 ? -24.173 22.768 31.141 1.00 72.81 682 GLY A C 1
ATOM 4885 O O . GLY A 1 682 ? -24.448 21.681 31.657 1.00 72.81 682 GLY A O 1
ATOM 4886 N N . ALA A 1 683 ? -23.514 23.723 31.796 1.00 81.44 683 ALA A N 1
ATOM 4887 C CA . ALA A 1 683 ? -23.099 23.609 33.190 1.00 81.44 683 ALA A CA 1
ATOM 4888 C C . ALA A 1 683 ? -24.225 24.007 34.154 1.00 81.44 683 ALA A C 1
ATOM 4890 O O . ALA A 1 683 ? -24.900 25.015 33.948 1.00 81.44 683 ALA A O 1
ATOM 4891 N N . THR A 1 684 ? -24.379 23.238 35.228 1.00 80.56 684 THR A N 1
ATOM 4892 C CA . THR A 1 684 ? -25.268 23.554 36.348 1.00 80.56 684 THR A CA 1
ATOM 4893 C C . THR A 1 684 ? -24.437 24.091 37.506 1.00 80.56 684 THR A C 1
ATOM 4895 O O . THR A 1 684 ? -23.502 23.424 37.959 1.00 80.56 684 THR A O 1
ATOM 4898 N N . THR A 1 685 ? -24.778 25.276 38.007 1.00 83.94 685 THR A N 1
ATOM 4899 C CA . THR A 1 685 ? -24.095 25.915 39.136 1.00 83.94 685 THR A CA 1
ATOM 4900 C C . THR A 1 685 ? -25.058 26.221 40.276 1.00 83.94 685 THR A C 1
ATOM 4902 O O . THR A 1 685 ? -26.219 26.565 40.063 1.00 83.94 685 THR A O 1
ATOM 4905 N N . VAL A 1 686 ? -24.564 26.089 41.508 1.00 83.81 686 VAL A N 1
ATOM 4906 C CA . VAL A 1 686 ? -25.256 26.537 42.722 1.00 83.81 686 VAL A CA 1
ATOM 4907 C C . VAL A 1 686 ? -24.312 27.463 43.467 1.00 83.81 686 VAL A C 1
ATOM 4909 O O . VAL A 1 686 ? -23.254 27.033 43.931 1.00 83.81 686 VAL A O 1
ATOM 4912 N N . THR A 1 687 ? -24.683 28.735 43.563 1.00 83.62 687 THR A N 1
ATOM 4913 C CA . THR A 1 687 ? -23.839 29.785 44.137 1.00 83.62 687 THR A CA 1
ATOM 4914 C C . THR A 1 687 ? -24.591 30.591 45.184 1.00 83.62 687 THR A C 1
ATOM 4916 O O . THR A 1 687 ? -25.718 31.020 44.959 1.00 83.62 687 THR A O 1
ATOM 4919 N N . GLY A 1 688 ? -23.949 30.838 46.317 1.00 82.50 688 GLY A N 1
ATOM 4920 C CA . GLY A 1 688 ? -24.433 31.704 47.384 1.00 82.50 688 GLY A CA 1
ATOM 4921 C C . GLY A 1 688 ? -23.346 31.896 48.436 1.00 82.50 688 GLY A C 1
ATOM 4922 O O . GLY A 1 688 ? -22.232 31.389 48.298 1.00 82.50 688 GLY A O 1
ATOM 4923 N N . THR A 1 689 ? -23.645 32.626 49.503 1.00 76.00 689 THR A N 1
ATOM 4924 C CA . THR A 1 689 ? -22.672 32.890 50.571 1.00 76.00 689 THR A CA 1
ATOM 4925 C C . THR A 1 689 ? -22.183 31.572 51.195 1.00 76.00 689 THR A C 1
ATOM 4927 O O . THR A 1 689 ? -22.962 30.849 51.809 1.00 76.00 689 THR A O 1
ATOM 4930 N N . GLY A 1 690 ? -20.901 31.227 51.003 1.00 71.94 690 GLY A N 1
ATOM 4931 C CA . GLY A 1 690 ? -20.289 29.980 51.500 1.00 71.94 690 GLY A CA 1
ATOM 4932 C C . GLY A 1 690 ? -20.564 28.714 50.666 1.00 71.94 690 GLY A C 1
ATOM 4933 O O . GLY A 1 690 ? -20.103 27.623 51.018 1.00 71.94 690 GLY A O 1
ATOM 4934 N N . VAL A 1 691 ? -21.278 28.839 49.543 1.00 77.38 691 VAL A N 1
ATOM 4935 C CA . VAL A 1 691 ? -21.672 27.724 48.670 1.00 77.38 691 VAL A CA 1
ATOM 4936 C C . VAL A 1 691 ? -21.270 28.029 47.229 1.00 77.38 691 VAL A C 1
ATOM 4938 O O . VAL A 1 691 ? -21.761 28.982 46.634 1.00 77.38 691 VAL A O 1
ATOM 4941 N N . ALA A 1 692 ? -20.409 27.192 46.652 1.00 86.38 692 ALA A N 1
ATOM 4942 C CA . ALA A 1 692 ? -20.061 27.233 45.235 1.00 86.38 692 ALA A CA 1
ATOM 4943 C C . ALA A 1 692 ? -19.931 25.798 44.719 1.00 86.38 692 ALA A C 1
ATOM 4945 O O . ALA A 1 692 ? -18.968 25.111 45.045 1.00 86.38 692 ALA A O 1
ATOM 4946 N N . LEU A 1 693 ? -20.921 25.340 43.955 1.00 84.94 693 LEU A N 1
ATOM 4947 C CA . LEU A 1 693 ? -20.931 24.036 43.292 1.00 84.94 693 LEU A CA 1
ATOM 4948 C C . LEU A 1 693 ? -21.016 24.245 41.791 1.00 84.94 693 LEU A C 1
ATOM 4950 O O . LEU A 1 693 ? -21.837 25.035 41.329 1.00 84.94 693 LEU A O 1
ATOM 4954 N N . THR A 1 694 ? -20.203 23.512 41.038 1.00 86.81 694 THR A N 1
ATOM 4955 C CA . THR A 1 694 ? -20.251 23.502 39.575 1.00 86.81 694 THR A CA 1
ATOM 4956 C C . THR A 1 694 ? -20.249 22.067 39.082 1.00 86.81 694 THR A C 1
ATOM 4958 O O . THR A 1 694 ? -19.380 21.279 39.443 1.00 86.81 694 THR A O 1
ATOM 4961 N N . ALA A 1 695 ? -21.220 21.731 38.242 1.00 82.69 695 ALA A N 1
ATOM 4962 C CA . ALA A 1 695 ? -21.286 20.475 37.518 1.00 82.69 695 ALA A CA 1
ATOM 4963 C C . ALA A 1 695 ? -21.386 20.790 36.023 1.00 82.69 695 ALA A C 1
ATOM 4965 O O . ALA A 1 695 ? -22.430 21.218 35.531 1.00 82.69 695 ALA A O 1
ATOM 4966 N N . ASN A 1 696 ? -20.280 20.624 35.306 1.00 83.44 696 ASN A N 1
ATOM 4967 C CA . ASN A 1 696 ? -20.194 20.897 33.879 1.00 83.44 696 ASN A CA 1
ATOM 4968 C C . ASN A 1 696 ? -20.923 19.819 33.077 1.00 83.44 696 ASN A C 1
ATOM 4970 O O . ASN A 1 696 ? -21.027 18.666 33.506 1.00 83.44 696 ASN A O 1
ATOM 4974 N N . GLY A 1 697 ? -21.437 20.190 31.907 1.00 75.81 697 GLY A N 1
ATOM 4975 C CA . GLY A 1 697 ? -22.068 19.231 31.013 1.00 75.81 697 GLY A CA 1
ATOM 4976 C C . GLY A 1 697 ? -21.060 18.330 30.301 1.00 75.81 697 GLY A C 1
ATOM 4977 O O . GLY A 1 697 ? -19.864 18.619 30.248 1.00 75.81 697 GLY A O 1
ATOM 4978 N N . GLY A 1 698 ? -21.548 17.205 29.783 1.00 71.75 698 GLY A N 1
ATOM 4979 C CA . GLY A 1 698 ? -20.743 16.285 28.984 1.00 71.75 698 GLY A CA 1
ATOM 4980 C C . GLY A 1 698 ? -20.424 16.843 27.598 1.00 71.75 698 GLY A C 1
ATOM 4981 O O . GLY A 1 698 ? -21.067 17.781 27.120 1.00 71.75 698 GLY A O 1
ATOM 4982 N N . THR A 1 699 ? -19.448 16.235 26.928 1.00 73.44 699 THR A N 1
ATOM 4983 C CA . THR A 1 699 ? -19.090 16.514 25.529 1.00 73.44 699 THR A CA 1
ATOM 4984 C C . THR A 1 699 ? -19.300 15.272 24.660 1.00 73.44 699 THR A C 1
ATOM 4986 O O . THR A 1 699 ? -19.677 14.206 25.144 1.00 73.44 699 THR A O 1
ATOM 4989 N N . THR A 1 700 ? -19.045 15.380 23.357 1.00 66.69 700 THR A N 1
ATOM 4990 C CA . THR A 1 700 ? -19.087 14.241 22.423 1.00 66.69 700 THR A CA 1
ATOM 4991 C C . THR A 1 700 ? -17.994 13.198 22.660 1.00 66.69 700 THR A C 1
ATOM 4993 O O . THR A 1 700 ? -18.019 12.156 22.014 1.00 66.69 700 THR A O 1
ATOM 4996 N N . THR A 1 701 ? -17.016 13.490 23.523 1.00 64.94 701 THR A N 1
ATOM 4997 C CA . THR A 1 701 ? -15.796 12.681 23.684 1.00 64.94 701 THR A CA 1
ATOM 4998 C C . THR A 1 701 ? -15.478 12.368 25.147 1.00 64.94 701 THR A C 1
ATOM 5000 O O . THR A 1 701 ? -14.843 11.356 25.428 1.00 64.94 701 THR A O 1
ATOM 5003 N N . GLY A 1 702 ? -15.929 13.200 26.090 1.00 70.19 702 GLY A N 1
ATOM 5004 C CA . GLY A 1 702 ? -15.668 13.050 27.523 1.00 70.19 702 GLY A CA 1
ATOM 5005 C C . GLY A 1 702 ? -16.869 13.445 28.379 1.00 70.19 702 GLY A C 1
ATOM 5006 O O . GLY A 1 702 ? -17.750 14.183 27.936 1.00 70.19 702 GLY A O 1
ATOM 5007 N N . GLY A 1 703 ? -16.921 12.939 29.609 1.00 72.06 703 GLY A N 1
ATOM 5008 C CA . GLY A 1 703 ? -17.942 13.349 30.568 1.00 72.06 703 GLY A CA 1
ATOM 5009 C C . GLY A 1 703 ? -17.671 14.729 31.167 1.00 72.06 703 GLY A C 1
ATOM 5010 O O . GLY A 1 703 ? -16.556 15.245 31.118 1.00 72.06 703 GLY A O 1
ATOM 5011 N N . GLY A 1 704 ? -18.711 15.335 31.728 1.00 76.00 704 GLY A N 1
ATOM 5012 C CA . GLY A 1 704 ? -18.628 16.636 32.373 1.00 76.00 704 GLY A CA 1
ATOM 5013 C C . GLY A 1 704 ? -17.892 16.562 33.707 1.00 76.00 704 GLY A C 1
ATOM 5014 O O . GLY A 1 704 ? -18.042 15.600 34.460 1.00 76.00 704 GLY A O 1
ATOM 5015 N N . THR A 1 705 ? -17.087 17.576 34.009 1.00 83.25 705 THR A N 1
ATOM 5016 C CA . THR A 1 705 ? -16.362 17.691 35.282 1.00 83.25 705 THR A CA 1
ATOM 5017 C C . THR A 1 705 ? -17.251 18.259 36.391 1.00 83.25 705 THR A C 1
ATOM 5019 O O . THR A 1 705 ? -18.287 18.867 36.124 1.00 83.25 705 THR A O 1
ATOM 5022 N N . ALA A 1 706 ? -16.857 18.072 37.649 1.00 84.25 706 ALA A N 1
ATOM 5023 C CA . ALA A 1 706 ? -17.571 18.599 38.808 1.00 84.25 706 ALA A CA 1
ATOM 5024 C C . ALA A 1 706 ? -16.594 19.155 39.852 1.00 84.25 706 ALA A C 1
ATOM 5026 O O . ALA A 1 706 ? -15.526 18.582 40.063 1.00 84.25 706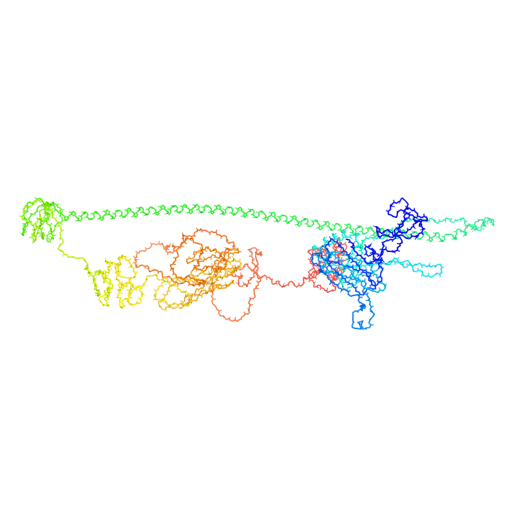 ALA A O 1
ATOM 5027 N N . THR A 1 707 ? -16.953 20.259 40.505 1.00 83.88 707 THR A N 1
ATOM 5028 C CA . THR A 1 707 ? -16.127 20.944 41.509 1.00 83.88 707 THR A CA 1
ATOM 5029 C C . THR A 1 707 ? -16.972 21.598 42.606 1.00 83.88 707 THR A C 1
ATOM 5031 O O . THR A 1 707 ? -18.144 21.933 42.421 1.00 83.88 707 THR A O 1
ATOM 5034 N N . GLY A 1 708 ? -16.348 21.800 43.772 1.00 77.06 708 GLY A N 1
ATOM 5035 C CA . GLY A 1 708 ? -16.925 22.542 44.899 1.00 77.06 708 GLY A CA 1
ATOM 5036 C C . GLY A 1 708 ? -17.758 21.716 45.884 1.00 77.06 708 GLY A C 1
ATOM 5037 O O . GLY A 1 708 ? -18.161 22.245 46.922 1.00 77.06 708 GLY A O 1
ATOM 5038 N N . GLY A 1 709 ? -18.000 20.432 45.588 1.00 78.69 709 GLY A N 1
ATOM 5039 C CA . GLY A 1 709 ? -18.679 19.485 46.472 1.00 78.69 709 GLY A CA 1
ATOM 5040 C C . GLY A 1 709 ? -17.745 18.733 47.419 1.00 78.69 709 GLY A C 1
ATOM 5041 O O . GLY A 1 709 ? -16.554 18.602 47.144 1.00 78.69 709 GLY A O 1
ATOM 5042 N N . ASP A 1 710 ? -18.318 18.175 48.488 1.00 73.56 710 ASP A N 1
ATOM 5043 C CA . ASP A 1 710 ? -17.688 17.141 49.325 1.00 73.56 710 ASP A CA 1
ATOM 5044 C C . ASP A 1 710 ? -17.524 15.828 48.538 1.00 73.56 710 ASP A C 1
ATOM 5046 O O . ASP A 1 710 ? -16.629 15.030 48.802 1.00 73.56 710 ASP A O 1
ATOM 5050 N N . ARG A 1 711 ? -18.384 15.612 47.533 1.00 67.62 711 ARG A N 1
ATOM 5051 C CA . ARG A 1 711 ? -18.214 14.589 46.499 1.00 67.62 711 ARG A CA 1
ATOM 5052 C C . ARG A 1 711 ? -18.319 15.226 45.124 1.00 67.62 711 ARG A C 1
ATOM 5054 O O . ARG A 1 711 ? -19.320 15.871 44.823 1.00 67.62 711 ARG A O 1
ATOM 5061 N N . ASN A 1 712 ? -17.308 15.003 44.292 1.00 77.81 712 ASN A N 1
ATOM 5062 C CA . ASN A 1 712 ? -17.273 15.437 42.901 1.00 77.81 712 ASN A CA 1
ATOM 5063 C C . ASN A 1 712 ? -17.026 14.209 42.023 1.00 77.81 712 ASN A C 1
ATOM 5065 O O . ASN A 1 712 ? -16.064 13.477 42.244 1.00 77.81 712 ASN A O 1
ATOM 5069 N N . ILE A 1 713 ? -17.911 13.965 41.063 1.00 69.50 713 ILE A N 1
ATOM 5070 C CA . ILE A 1 713 ? -17.873 12.809 40.170 1.00 69.50 713 ILE A CA 1
ATOM 5071 C C . ILE A 1 713 ? -17.876 13.330 38.737 1.00 69.50 713 ILE A C 1
ATOM 5073 O O . ILE A 1 713 ? -18.782 14.063 38.334 1.00 69.50 713 ILE A O 1
ATOM 5077 N N . THR A 1 714 ? -16.869 12.937 37.965 1.00 75.31 714 THR A N 1
ATOM 5078 C CA . THR A 1 714 ? -16.826 13.195 36.523 1.00 75.31 714 THR A CA 1
ATOM 5079 C C . THR A 1 714 ? -17.807 12.263 35.816 1.00 75.31 714 THR A C 1
ATOM 5081 O O . THR A 1 714 ? -17.874 11.074 36.131 1.00 75.31 714 THR A O 1
ATOM 5084 N N . GLY A 1 715 ? -18.576 12.795 34.866 1.00 66.88 715 GLY A N 1
ATOM 5085 C CA . GLY A 1 715 ? -19.504 12.003 34.060 1.00 66.88 715 GLY A CA 1
ATOM 5086 C C . GLY A 1 715 ? -18.797 10.907 33.253 1.00 66.88 715 GLY A C 1
ATOM 5087 O O . GLY A 1 715 ? -17.607 11.002 32.945 1.00 66.88 715 GLY A O 1
ATOM 5088 N N . GLY A 1 716 ? -19.534 9.860 32.879 1.00 63.06 716 GLY A N 1
ATOM 5089 C CA . GLY A 1 716 ? -19.017 8.815 31.995 1.00 63.06 716 GLY A CA 1
ATOM 5090 C C . GLY A 1 716 ? -18.737 9.345 30.585 1.00 63.06 716 GLY A C 1
ATOM 5091 O O . GLY A 1 716 ? -19.545 10.089 30.019 1.00 63.06 716 GLY A O 1
ATOM 5092 N N . ALA A 1 717 ? -17.601 8.947 30.006 1.00 61.81 717 ALA A N 1
ATOM 5093 C CA . ALA A 1 717 ? -17.284 9.217 28.605 1.00 61.81 717 ALA A CA 1
ATOM 5094 C C . ALA A 1 717 ? -18.218 8.437 27.659 1.00 61.81 717 ALA A C 1
ATOM 5096 O O . ALA A 1 717 ? -18.745 7.378 28.008 1.00 61.81 717 ALA A O 1
ATOM 5097 N N . SER A 1 718 ? -18.417 8.958 26.448 1.00 60.50 718 SER A N 1
ATOM 5098 C CA . SER A 1 718 ? -19.139 8.258 25.381 1.00 60.50 718 SER A CA 1
ATOM 5099 C C . SER A 1 718 ? -18.368 7.015 24.929 1.00 60.50 718 SER A C 1
ATOM 5101 O O . SER A 1 718 ? -17.170 7.105 24.650 1.00 60.50 718 SER A O 1
ATOM 5103 N N . GLY A 1 719 ? -19.043 5.870 24.794 1.00 54.41 719 GLY A N 1
ATOM 5104 C CA . GLY A 1 719 ? -18.426 4.670 24.229 1.00 54.41 719 GLY A CA 1
ATOM 5105 C C . GLY A 1 719 ? -17.984 4.890 22.775 1.00 54.41 719 GLY A C 1
ATOM 5106 O O . GLY A 1 719 ? -18.692 5.497 21.972 1.00 54.41 719 GLY A O 1
ATOM 5107 N N . ASN A 1 720 ? -16.785 4.415 22.422 1.00 50.72 720 ASN A N 1
ATOM 5108 C CA . ASN A 1 720 ? -16.170 4.646 21.104 1.00 50.72 720 ASN A CA 1
ATOM 5109 C C . ASN A 1 720 ? -16.769 3.752 19.986 1.00 50.72 720 ASN A C 1
ATOM 5111 O O . ASN A 1 720 ? -16.320 3.808 18.839 1.00 50.72 720 ASN A O 1
ATOM 5115 N N . ALA A 1 721 ? -17.779 2.932 20.310 1.00 50.94 721 ALA A N 1
ATOM 5116 C CA . ALA A 1 721 ? -18.419 1.966 19.418 1.00 50.94 721 ALA A CA 1
ATOM 5117 C C . ALA A 1 721 ? -19.888 2.323 19.126 1.00 50.94 721 ALA A C 1
ATOM 5119 O O . ALA A 1 721 ? -20.622 2.814 19.988 1.00 50.94 721 ALA A O 1
ATOM 5120 N N . THR A 1 722 ? -20.334 2.042 17.904 1.00 48.34 722 THR A N 1
ATOM 5121 C CA . THR A 1 722 ? -21.730 2.173 17.465 1.00 48.34 722 THR A CA 1
ATOM 5122 C C . THR A 1 722 ? -22.655 1.374 18.395 1.00 48.34 722 THR A C 1
ATOM 5124 O O . THR A 1 722 ? -22.429 0.186 18.606 1.00 48.34 722 THR A O 1
ATOM 5127 N N . GLY A 1 723 ? -23.676 2.016 18.978 1.00 48.34 723 GLY A N 1
ATOM 5128 C CA . GLY A 1 723 ? -24.628 1.374 19.903 1.00 48.34 723 GLY A CA 1
ATOM 5129 C C . GLY A 1 723 ? -24.234 1.377 21.390 1.00 48.34 723 GLY A C 1
ATOM 5130 O O . GLY A 1 723 ? -25.014 0.917 22.225 1.00 48.34 723 GLY A O 1
ATOM 5131 N N . THR A 1 724 ? -23.072 1.933 21.757 1.00 46.88 724 THR A N 1
ATOM 5132 C CA . THR A 1 724 ? -22.686 2.119 23.170 1.00 46.88 724 THR A CA 1
ATOM 5133 C C . THR A 1 724 ? -23.079 3.515 23.674 1.00 46.88 724 THR A C 1
ATOM 5135 O O . THR A 1 724 ? -22.665 4.532 23.115 1.00 46.88 724 THR A O 1
ATOM 5138 N N . GLY A 1 725 ? -23.933 3.579 24.703 1.00 50.59 725 GLY A N 1
ATOM 5139 C CA . GLY A 1 725 ? -24.307 4.828 25.374 1.00 50.59 725 GLY A CA 1
ATOM 5140 C C . GLY A 1 725 ? -23.274 5.244 26.424 1.00 50.59 725 GLY A C 1
ATOM 5141 O O . GLY A 1 725 ? -22.533 4.411 26.946 1.00 50.59 725 GLY A O 1
ATOM 5142 N N . GLY A 1 726 ? -23.209 6.541 26.737 1.00 47.72 726 GLY A N 1
ATOM 5143 C CA . GLY A 1 726 ? -22.460 7.027 27.898 1.00 47.72 726 GLY A CA 1
ATOM 5144 C C . GLY A 1 726 ? -23.121 6.544 29.194 1.00 47.72 726 GLY A C 1
ATOM 5145 O O . GLY A 1 726 ? -24.350 6.555 29.311 1.00 47.72 726 GLY A O 1
ATOM 5146 N N . GLY A 1 727 ? -22.327 6.084 30.161 1.00 48.66 727 GLY A N 1
ATOM 5147 C CA . GLY A 1 727 ? -22.835 5.718 31.487 1.00 48.66 727 GLY A CA 1
ATOM 5148 C C . GLY A 1 727 ? -23.436 6.938 32.192 1.00 48.66 727 GLY A C 1
ATOM 5149 O O . GLY A 1 727 ? -22.789 7.982 32.277 1.00 48.66 727 GLY A O 1
ATOM 5150 N N . ALA A 1 728 ? -24.671 6.817 32.684 1.00 49.62 728 ALA A N 1
ATOM 5151 C CA . ALA A 1 728 ? -25.350 7.883 33.416 1.00 49.62 728 ALA A CA 1
ATOM 5152 C C . ALA A 1 728 ? -24.935 7.868 34.896 1.00 49.62 728 ALA A C 1
ATOM 5154 O O . ALA A 1 728 ? -24.825 6.801 35.502 1.00 49.62 728 ALA A O 1
ATOM 5155 N N . VAL A 1 729 ? -24.750 9.047 35.497 1.00 45.66 729 VAL A N 1
ATOM 5156 C CA . VAL A 1 729 ? -24.488 9.191 36.939 1.00 45.66 729 VAL A CA 1
ATOM 5157 C C . VAL A 1 729 ? -25.823 9.336 37.671 1.00 45.66 729 VAL A C 1
ATOM 5159 O O . VAL A 1 729 ? -26.545 10.309 37.464 1.00 45.66 729 VAL A O 1
ATOM 5162 N N . GLY A 1 730 ? -26.182 8.365 38.510 1.00 47.38 730 GLY A N 1
ATOM 5163 C CA . GLY A 1 730 ? -27.376 8.402 39.352 1.00 47.38 730 GLY A CA 1
ATOM 5164 C C . GLY A 1 730 ? -27.218 9.282 40.594 1.00 47.38 730 GLY A C 1
ATOM 5165 O O . GLY A 1 730 ? -26.109 9.598 41.035 1.00 47.38 730 GLY A O 1
ATOM 5166 N N . VAL A 1 731 ? -28.349 9.646 41.207 1.00 42.28 731 VAL A N 1
ATOM 5167 C CA . VAL A 1 731 ? -28.361 10.312 42.520 1.00 42.28 731 VAL A CA 1
ATOM 5168 C C . VAL A 1 731 ? -27.674 9.384 43.531 1.00 42.28 731 VAL A C 1
ATOM 5170 O O . VAL A 1 731 ? -27.952 8.188 43.548 1.00 42.28 731 VAL A O 1
ATOM 5173 N N . TYR A 1 732 ? -26.761 9.934 44.338 1.00 41.19 732 TYR A N 1
ATOM 5174 C CA . TYR A 1 732 ? -25.856 9.223 45.262 1.00 41.19 732 TYR A CA 1
ATOM 5175 C C . TYR A 1 732 ? -24.638 8.511 44.647 1.00 41.19 732 TYR A C 1
ATOM 5177 O O . TYR A 1 732 ? -23.901 7.864 45.389 1.00 41.19 732 TYR A O 1
ATOM 5185 N N . GLY A 1 733 ? -24.360 8.689 43.351 1.00 38.94 733 GLY A N 1
ATOM 5186 C CA . GLY A 1 733 ? -23.142 8.163 42.718 1.00 38.94 733 GLY A CA 1
ATOM 5187 C C . GLY A 1 733 ? -23.260 6.731 42.186 1.00 38.94 733 GLY A C 1
ATOM 5188 O O . GLY A 1 733 ? -22.243 6.098 41.927 1.00 38.94 733 GLY A O 1
ATOM 5189 N N . VAL A 1 734 ? -24.479 6.214 42.003 1.00 36.47 734 VAL A N 1
ATOM 5190 C CA . VAL A 1 734 ? -24.709 4.899 41.378 1.00 36.47 734 VAL A CA 1
ATOM 5191 C C . VAL A 1 734 ? -24.698 5.053 39.855 1.00 36.47 734 VAL A C 1
ATOM 5193 O O . VAL A 1 734 ? -25.528 5.777 39.308 1.00 36.47 734 VAL A O 1
ATOM 5196 N N . GLY A 1 735 ? -23.758 4.408 39.162 1.00 40.31 735 GLY A N 1
ATOM 5197 C CA . GLY A 1 735 ? -23.696 4.413 37.697 1.00 40.31 735 GLY A CA 1
ATOM 5198 C C . GLY A 1 735 ? -24.740 3.484 37.068 1.00 40.31 735 GLY A C 1
ATOM 5199 O O . GLY A 1 735 ? -24.901 2.352 37.519 1.00 40.31 735 GLY A O 1
ATOM 5200 N N . TYR A 1 736 ? -25.420 3.938 36.012 1.00 42.47 736 TYR A N 1
ATOM 5201 C CA . TYR A 1 736 ? -26.315 3.108 35.193 1.00 42.47 736 TYR A CA 1
ATOM 5202 C C . TYR A 1 736 ? -25.790 3.006 33.756 1.00 42.47 736 TYR A C 1
ATOM 5204 O O . TYR A 1 736 ? -25.376 4.005 33.163 1.00 42.47 736 TYR A O 1
ATOM 5212 N N . GLY A 1 737 ? -25.836 1.804 33.174 1.00 35.72 737 GLY A N 1
ATOM 5213 C CA . GLY A 1 737 ? -25.577 1.599 31.747 1.00 35.72 737 GLY A CA 1
ATOM 5214 C C . GLY A 1 737 ? -26.774 2.043 30.903 1.00 35.72 737 GLY A C 1
ATOM 5215 O O . GLY A 1 737 ? -27.912 1.718 31.235 1.00 35.72 737 GLY A O 1
ATOM 5216 N N . SER A 1 738 ? -26.528 2.771 29.810 1.00 43.31 738 SER A N 1
ATOM 5217 C CA . SER A 1 738 ? -27.553 3.108 28.814 1.00 43.31 738 SER A CA 1
ATOM 5218 C C . SER A 1 738 ? -27.163 2.553 27.436 1.00 43.31 738 SER A C 1
ATOM 5220 O O . SER A 1 738 ? -25.993 2.591 27.053 1.00 43.31 738 SER A O 1
ATOM 5222 N N . LEU A 1 739 ? -28.131 1.996 26.701 1.00 38.12 739 LEU A N 1
ATOM 5223 C CA . LEU A 1 739 ? -27.974 1.579 25.301 1.00 38.12 739 LEU A CA 1
ATOM 5224 C C . LEU A 1 739 ? -28.374 2.749 24.393 1.00 38.12 739 LEU A C 1
ATOM 5226 O O . LEU A 1 739 ? -29.428 3.348 24.600 1.00 38.12 739 LEU A O 1
ATOM 5230 N N . ALA A 1 740 ? -27.541 3.085 23.404 1.00 41.62 740 ALA A N 1
ATOM 5231 C CA . ALA A 1 740 ? -27.819 4.178 22.471 1.00 41.62 740 ALA A CA 1
ATOM 5232 C C . ALA A 1 740 ? -28.670 3.683 21.289 1.00 41.62 740 ALA A C 1
ATOM 5234 O O . ALA A 1 740 ? -28.313 2.698 20.642 1.00 41.62 740 ALA A O 1
ATOM 5235 N N . SER A 1 741 ? -29.759 4.388 20.971 1.00 43.62 741 SER A N 1
ATOM 5236 C CA . SER A 1 741 ? -30.525 4.203 19.731 1.00 43.62 741 SER A CA 1
ATOM 5237 C C . SER A 1 741 ? -30.303 5.390 18.786 1.00 43.62 741 SER A C 1
ATOM 5239 O O . SER A 1 741 ? -29.877 6.471 19.197 1.00 43.62 741 SER A O 1
ATOM 5241 N N . SER A 1 742 ? -30.535 5.198 17.485 1.00 36.94 742 SER A N 1
ATOM 5242 C CA . SER A 1 742 ? -30.375 6.257 16.479 1.00 36.94 742 SER A CA 1
ATOM 5243 C C . SER A 1 742 ? -31.226 7.483 16.839 1.00 36.94 742 SER A C 1
ATOM 5245 O O . SER A 1 742 ? -32.452 7.388 16.869 1.00 36.94 742 SER A O 1
ATOM 5247 N N . GLY A 1 743 ? -30.577 8.620 17.114 1.00 42.06 743 GLY A N 1
ATOM 5248 C CA . GLY A 1 743 ? -31.243 9.872 17.496 1.00 42.06 743 GLY A CA 1
ATOM 5249 C C . GLY A 1 743 ? -31.460 10.091 19.002 1.00 42.06 743 GLY A C 1
ATOM 5250 O O . GLY A 1 743 ? -32.126 11.057 19.366 1.00 42.06 743 GLY A O 1
ATOM 5251 N N . SER A 1 744 ? -30.917 9.253 19.896 1.00 43.88 744 SER A N 1
ATOM 5252 C CA . SER A 1 744 ? -31.047 9.465 21.348 1.00 43.88 744 SER A CA 1
ATOM 5253 C C . SER A 1 744 ? -30.023 10.474 21.897 1.00 43.88 744 SER A C 1
ATOM 5255 O O . SER A 1 744 ? -28.815 10.298 21.714 1.00 43.88 744 SER A O 1
ATOM 5257 N N . ALA A 1 745 ? -30.486 11.498 22.625 1.00 40.12 745 ALA A N 1
ATOM 5258 C CA . ALA A 1 745 ? -29.631 12.331 23.477 1.00 40.12 745 ALA A CA 1
ATOM 5259 C C . ALA A 1 745 ? -29.058 11.492 24.635 1.00 40.12 745 ALA A C 1
ATOM 5261 O O . ALA A 1 745 ? -29.736 10.592 25.136 1.00 40.12 745 ALA A O 1
ATOM 5262 N N . GLY A 1 746 ? -27.817 11.766 25.057 1.00 44.03 746 GLY A N 1
ATOM 5263 C CA . GLY A 1 746 ? -27.218 11.088 26.208 1.00 44.03 746 GLY A CA 1
ATOM 5264 C C . GLY A 1 746 ? -28.091 11.269 27.452 1.00 44.03 746 GLY A C 1
ATOM 5265 O O . GLY A 1 746 ? -28.570 12.371 27.726 1.00 44.03 746 GLY A O 1
ATOM 5266 N N . ALA A 1 747 ? -28.337 10.185 28.190 1.00 42.62 747 ALA A N 1
ATOM 5267 C CA . ALA A 1 747 ? -29.207 10.207 29.358 1.00 42.62 747 ALA A CA 1
ATOM 5268 C C . ALA A 1 747 ? -28.606 11.081 30.478 1.00 42.62 747 ALA A C 1
ATOM 5270 O O . ALA A 1 747 ? -27.743 10.646 31.237 1.00 42.62 747 ALA A O 1
ATOM 5271 N N . GLY A 1 748 ? -29.110 12.309 30.625 1.00 43.25 748 GLY A N 1
ATOM 5272 C CA . GLY A 1 748 ? -29.222 12.929 31.947 1.00 43.25 748 GLY A CA 1
ATOM 5273 C C . GLY A 1 748 ? -30.224 12.127 32.785 1.00 43.25 748 GLY A C 1
ATOM 5274 O O . GLY A 1 748 ? -31.094 11.468 32.220 1.00 43.25 748 GLY A O 1
ATOM 5275 N N . THR A 1 749 ? -30.084 12.124 34.115 1.00 36.56 749 THR A N 1
ATOM 5276 C CA . THR A 1 749 ? -30.865 11.263 35.034 1.00 36.56 749 THR A CA 1
ATOM 5277 C C . THR A 1 749 ? -32.355 11.105 34.660 1.00 36.56 749 THR A C 1
ATOM 5279 O O . THR A 1 749 ? -33.181 11.954 34.997 1.00 36.56 749 THR A O 1
ATOM 5282 N N . GLY A 1 750 ? -32.703 9.975 34.024 1.00 37.12 750 GLY A N 1
ATOM 5283 C CA . GLY A 1 750 ? -34.088 9.535 33.804 1.00 37.12 750 GLY A CA 1
ATOM 5284 C C . GLY A 1 750 ? -34.710 9.788 32.422 1.00 37.12 750 GLY A C 1
ATOM 5285 O O . GLY A 1 750 ? -35.845 10.248 32.363 1.00 37.12 750 GLY A O 1
ATOM 5286 N N . GLY A 1 751 ? -34.037 9.443 31.320 1.00 31.72 751 GLY A N 1
ATOM 5287 C CA . GLY A 1 751 ? -34.705 9.261 30.018 1.00 31.72 751 GLY A CA 1
ATOM 5288 C C . GLY A 1 751 ? -35.289 7.842 29.872 1.00 31.72 751 GLY A C 1
ATOM 5289 O O . GLY A 1 751 ? -34.634 6.892 30.303 1.00 31.72 751 GLY A O 1
ATOM 5290 N N . PRO A 1 752 ? -36.495 7.654 29.296 1.00 26.86 752 PRO A N 1
ATOM 5291 C CA . PRO A 1 752 ? -37.112 6.335 29.174 1.00 26.86 752 PRO A CA 1
ATOM 5292 C C . PRO A 1 752 ? -36.304 5.416 28.248 1.00 26.86 752 PRO A C 1
ATOM 5294 O O . PRO A 1 752 ? -36.030 5.747 27.097 1.00 26.86 752 PRO A O 1
ATOM 5297 N N . ASN A 1 753 ? -35.965 4.230 28.755 1.00 30.33 753 ASN A N 1
ATOM 5298 C CA . ASN A 1 753 ? -35.551 3.088 27.949 1.00 30.33 753 ASN A CA 1
ATOM 5299 C C . ASN A 1 753 ? -36.809 2.521 27.262 1.00 30.33 753 ASN A C 1
ATOM 5301 O O . ASN A 1 753 ? -37.781 2.191 27.939 1.00 30.33 753 ASN A O 1
ATOM 5305 N N . THR A 1 754 ? -36.823 2.415 25.933 1.00 32.12 754 THR A N 1
ATOM 5306 C CA . THR A 1 754 ? -37.950 1.837 25.173 1.00 32.12 754 THR A CA 1
ATOM 5307 C C . THR A 1 754 ? -38.028 0.308 25.264 1.00 32.12 754 THR A C 1
ATOM 5309 O O . THR A 1 754 ? -38.923 -0.289 24.671 1.00 32.12 754 THR A O 1
ATOM 5312 N N . SER A 1 755 ? -37.146 -0.347 26.027 1.00 29.72 755 SER A N 1
ATOM 5313 C CA . SER A 1 755 ? -37.231 -1.783 26.317 1.00 29.72 755 SER A CA 1
ATOM 5314 C C . SER A 1 755 ? -37.791 -2.024 27.726 1.00 29.72 755 SER A C 1
ATOM 5316 O O . SER A 1 755 ? -37.143 -1.765 28.738 1.00 29.72 755 SER A O 1
ATOM 5318 N N . GLY A 1 756 ? -39.047 -2.474 27.789 1.00 29.16 756 GLY A N 1
ATOM 5319 C CA . GLY A 1 756 ? -39.819 -2.681 29.016 1.00 29.16 756 GLY A CA 1
ATOM 5320 C C . GLY A 1 756 ? -39.306 -3.811 29.914 1.00 29.16 756 GLY A C 1
ATOM 5321 O O . GLY A 1 756 ? -39.911 -4.877 29.981 1.00 29.16 756 GLY A O 1
ATOM 5322 N N . THR A 1 757 ? -38.227 -3.585 30.659 1.00 25.47 757 THR A N 1
ATOM 5323 C CA . THR A 1 757 ? -37.787 -4.494 31.728 1.00 25.47 757 THR A CA 1
ATOM 5324 C C . THR A 1 757 ? -37.525 -3.701 33.005 1.00 25.47 757 THR A C 1
ATOM 5326 O O . THR A 1 757 ? -36.666 -2.825 33.057 1.00 25.47 757 THR A O 1
ATOM 5329 N N . PHE A 1 758 ? -38.340 -3.979 34.024 1.00 28.06 758 PHE A N 1
ATOM 5330 C CA . PHE A 1 758 ? -38.348 -3.312 35.323 1.00 28.06 758 PHE A CA 1
ATOM 5331 C C . PHE A 1 758 ? -37.095 -3.643 36.151 1.00 28.06 758 PHE A C 1
ATOM 5333 O O . PHE A 1 758 ? -36.762 -4.812 36.329 1.00 28.06 758 PHE A O 1
ATOM 5340 N N . GLY A 1 759 ? -36.471 -2.616 36.737 1.00 23.53 759 GLY A N 1
ATOM 5341 C CA . GLY A 1 759 ? -35.465 -2.747 37.794 1.00 23.53 759 GLY A CA 1
ATOM 5342 C C . GLY A 1 759 ? -35.176 -1.410 38.495 1.00 23.53 759 GLY A C 1
ATOM 5343 O O . GLY A 1 759 ? -34.470 -0.577 37.940 1.00 23.53 759 GLY A O 1
ATOM 5344 N N . GLY A 1 760 ? -35.699 -1.227 39.718 1.00 23.41 760 GLY A N 1
ATOM 5345 C CA . GLY A 1 760 ? -35.387 -0.113 40.646 1.00 23.41 760 GLY A CA 1
ATOM 5346 C C . GLY A 1 760 ? -36.244 1.159 40.487 1.00 23.41 760 GLY A C 1
ATOM 5347 O O . GLY A 1 760 ? -36.661 1.461 39.377 1.00 23.41 760 GLY A O 1
ATOM 5348 N N . PRO A 1 761 ? -36.575 1.897 41.573 1.00 26.66 761 PRO A N 1
ATOM 5349 C CA . PRO A 1 761 ? -37.799 2.695 41.674 1.00 26.66 761 PRO A CA 1
ATOM 5350 C C . PRO A 1 761 ? -37.820 3.896 40.721 1.00 26.66 761 PRO A C 1
ATOM 5352 O O . PRO A 1 761 ? -37.096 4.875 40.895 1.00 26.66 761 PRO A O 1
ATOM 5355 N N . SER A 1 762 ? -38.740 3.862 39.759 1.00 25.97 762 SER A N 1
ATOM 5356 C CA . SER A 1 762 ? -39.252 5.062 39.106 1.00 25.97 762 SER A CA 1
ATOM 5357 C C . SER A 1 762 ? -40.050 5.879 40.129 1.00 25.97 762 SER A C 1
ATOM 5359 O O . SER A 1 762 ? -41.069 5.402 40.635 1.00 25.97 762 SER A O 1
ATOM 5361 N N . LEU A 1 763 ? -39.615 7.103 40.435 1.00 27.25 763 LEU A N 1
ATOM 5362 C CA . LEU A 1 763 ? -40.464 8.068 41.141 1.00 27.25 763 LEU A CA 1
ATOM 5363 C C . LEU A 1 763 ? -41.629 8.502 40.226 1.00 27.25 763 LEU A C 1
ATOM 5365 O O . LEU A 1 763 ? -41.453 8.562 39.006 1.00 27.25 763 LEU A O 1
ATOM 5369 N N . PRO A 1 764 ? -42.827 8.777 40.770 1.00 27.56 764 PRO A N 1
ATOM 5370 C CA . PRO A 1 764 ? -44.054 8.804 39.983 1.00 27.56 764 PRO A CA 1
ATOM 5371 C C . PRO A 1 764 ? -44.205 10.105 39.177 1.00 27.56 764 PRO A C 1
ATOM 5373 O O . PRO A 1 764 ? -44.298 11.186 39.745 1.00 27.56 764 PRO A O 1
ATOM 5376 N N . GLY A 1 765 ? -44.339 9.980 37.854 1.00 30.16 765 GLY A N 1
ATOM 5377 C CA . GLY A 1 765 ? -45.453 10.613 37.135 1.00 30.16 765 GLY A CA 1
ATOM 5378 C C . GLY A 1 765 ? -45.416 12.102 36.769 1.00 30.16 765 GLY A C 1
ATOM 5379 O O . GLY A 1 765 ? -46.496 12.674 36.660 1.00 30.16 765 GLY A O 1
ATOM 5380 N N . ILE A 1 766 ? -44.267 12.742 36.517 1.00 31.27 766 ILE A N 1
ATOM 5381 C CA . ILE A 1 766 ? -44.253 14.112 35.959 1.00 31.27 766 ILE A CA 1
ATOM 5382 C C . ILE A 1 766 ? -43.277 14.205 34.770 1.00 31.27 766 ILE A C 1
ATOM 5384 O O . ILE A 1 766 ? -42.071 14.084 34.944 1.00 31.27 766 ILE A O 1
ATOM 5388 N N . LEU A 1 767 ? -43.852 14.459 33.582 1.00 29.48 767 LEU A N 1
ATOM 5389 C CA . LEU A 1 767 ? -43.252 14.815 32.278 1.00 29.48 767 LEU A CA 1
ATOM 5390 C C . LEU A 1 767 ? -42.845 13.661 31.338 1.00 29.48 767 LEU A C 1
ATOM 5392 O O . LEU A 1 767 ? -41.688 13.266 31.227 1.00 29.48 767 LEU A O 1
ATOM 5396 N N . SER A 1 768 ? -43.824 13.195 30.556 1.00 25.02 768 SER A N 1
ATOM 5397 C CA . SER A 1 768 ? -43.616 12.511 29.276 1.00 25.02 768 SER A CA 1
ATOM 5398 C C . SER A 1 768 ? -43.397 13.550 28.165 1.00 25.02 768 SER A C 1
ATOM 5400 O O . SER A 1 768 ? -44.358 14.150 27.683 1.00 25.02 768 SER A O 1
ATOM 5402 N N . GLY A 1 769 ? -42.152 13.791 27.760 1.00 25.30 769 GLY A N 1
ATOM 5403 C CA . GLY A 1 769 ? -41.843 14.694 26.648 1.00 25.30 769 GLY A CA 1
ATOM 5404 C C . GLY A 1 769 ? -40.349 14.754 26.348 1.00 25.30 769 GLY A C 1
ATOM 5405 O O . GLY A 1 769 ? -39.527 14.717 27.259 1.00 25.30 769 GLY A O 1
ATOM 5406 N N . ALA A 1 770 ? -40.004 14.795 25.063 1.00 27.20 770 ALA A N 1
ATOM 5407 C CA . ALA A 1 770 ? -38.634 14.800 24.568 1.00 27.20 770 ALA A CA 1
ATOM 5408 C C . ALA A 1 770 ? -37.785 15.936 25.176 1.00 27.20 770 ALA A C 1
ATOM 5410 O O . ALA A 1 770 ? -38.201 17.088 25.176 1.00 27.20 770 ALA A O 1
ATOM 5411 N N . GLY A 1 771 ? -36.574 15.596 25.630 1.00 33.31 771 GLY A N 1
ATOM 5412 C CA . GLY A 1 771 ? -35.458 16.539 25.748 1.00 33.31 771 GLY A CA 1
ATOM 5413 C C . GLY A 1 771 ? -35.542 17.605 26.844 1.00 33.31 771 GLY A C 1
ATOM 5414 O O . GLY A 1 771 ? -35.357 18.777 26.542 1.00 33.31 771 GLY A O 1
ATOM 5415 N N . TYR A 1 772 ? -35.713 17.223 28.114 1.00 29.94 772 TYR A N 1
ATOM 5416 C CA . TYR A 1 772 ? -35.484 18.145 29.236 1.00 29.94 772 TYR A CA 1
ATOM 5417 C C . TYR A 1 772 ? -34.558 17.525 30.290 1.00 29.94 772 TYR A C 1
ATOM 5419 O O . TYR A 1 772 ? -34.955 16.659 31.064 1.00 29.94 772 TYR A O 1
ATOM 5427 N N . ALA A 1 773 ? -33.302 17.979 30.316 1.00 34.72 773 ALA A N 1
ATOM 5428 C CA . ALA A 1 773 ? -32.357 17.716 31.397 1.00 34.72 773 ALA A CA 1
ATOM 5429 C C . ALA A 1 773 ? -32.448 18.870 32.409 1.00 34.72 773 ALA A C 1
ATOM 5431 O O . ALA A 1 773 ? -31.769 19.881 32.265 1.00 34.72 773 ALA A O 1
ATOM 5432 N N . GLY A 1 774 ? -33.343 18.746 33.391 1.00 32.66 774 GLY A N 1
ATOM 5433 C CA . GLY A 1 774 ? -33.418 19.665 34.529 1.00 32.66 774 GLY A CA 1
ATOM 5434 C C . GLY A 1 774 ? -32.474 19.218 35.649 1.00 32.66 774 GLY A C 1
ATOM 5435 O O . GLY A 1 774 ? -32.484 18.046 36.035 1.00 32.66 774 GLY A O 1
ATOM 5436 N N . GLY A 1 775 ? -31.651 20.135 36.164 1.00 35.12 775 GLY A N 1
ATOM 5437 C CA . GLY A 1 775 ? -30.828 19.917 37.358 1.00 35.12 775 GLY A CA 1
ATOM 5438 C C . GLY A 1 775 ? -31.696 19.595 38.583 1.00 35.12 775 GLY A C 1
ATOM 5439 O O . GLY A 1 775 ? -32.805 20.092 38.716 1.00 35.12 775 GLY A O 1
ATOM 5440 N N . ARG A 1 776 ? -31.231 18.727 39.488 1.00 43.94 776 ARG A N 1
ATOM 5441 C CA . ARG A 1 776 ? -31.990 18.314 40.688 1.00 43.94 776 ARG A CA 1
ATOM 5442 C C . ARG A 1 776 ? -31.285 18.808 41.949 1.00 43.94 776 ARG A C 1
ATOM 5444 O O . ARG A 1 776 ? -30.164 18.362 42.159 1.00 43.94 776 ARG A O 1
ATOM 5451 N N . VAL A 1 777 ? -31.918 19.609 42.821 1.00 40.25 777 VAL A N 1
ATOM 5452 C CA . VAL A 1 777 ? -31.383 19.892 44.174 1.00 40.25 777 VAL A CA 1
ATOM 5453 C C . VAL A 1 777 ? -32.480 20.049 45.236 1.00 40.25 777 VAL A C 1
ATOM 5455 O O . VAL A 1 777 ? -33.284 20.960 45.091 1.00 40.25 777 VAL A O 1
ATOM 5458 N N . LEU A 1 778 ? -32.398 19.237 46.311 1.00 45.50 778 LEU A N 1
ATOM 5459 C CA . LEU A 1 778 ? -32.557 19.545 47.759 1.00 45.50 778 LEU A CA 1
ATOM 5460 C C . LEU A 1 778 ? -33.122 18.324 48.526 1.00 45.50 778 LEU A C 1
ATOM 5462 O O . LEU A 1 778 ? -34.179 17.802 48.184 1.00 45.50 778 LEU A O 1
ATOM 5466 N N . LEU A 1 779 ? -32.424 17.869 49.577 1.00 42.44 779 LEU A N 1
ATOM 5467 C CA . LEU A 1 779 ? -32.910 16.879 50.558 1.00 42.44 779 LEU A CA 1
ATOM 5468 C C . LEU A 1 779 ? -32.602 17.378 51.985 1.00 42.44 779 LEU A C 1
ATOM 5470 O O . LEU A 1 779 ? -31.427 17.636 52.276 1.00 42.44 779 LEU A O 1
ATOM 5474 N N . PRO A 1 780 ? -33.592 17.479 52.891 1.00 35.62 780 PRO A N 1
ATOM 5475 C CA . PRO A 1 780 ? -33.343 17.693 54.314 1.00 35.62 780 PRO A CA 1
ATOM 5476 C C . PRO A 1 780 ? -32.850 16.391 54.962 1.00 35.62 780 PRO A C 1
ATOM 5478 O O . PRO A 1 780 ? -33.433 15.329 54.742 1.00 35.62 780 PRO A O 1
ATOM 5481 N N . VAL A 1 781 ? -31.807 16.457 55.794 1.00 38.09 781 VAL A N 1
ATOM 5482 C CA . VAL A 1 781 ? -31.410 15.336 56.667 1.00 38.09 781 VAL A CA 1
ATOM 5483 C C . VAL A 1 781 ? -31.994 15.589 58.056 1.00 38.09 781 VAL A C 1
ATOM 5485 O O . VAL A 1 781 ? -31.737 16.631 58.653 1.00 38.09 781 VAL A O 1
ATOM 5488 N N . GLY A 1 782 ? -32.807 14.650 58.550 1.00 36.31 782 GLY A N 1
ATOM 5489 C CA . GLY A 1 782 ? -33.514 14.757 59.828 1.00 36.31 782 GLY A CA 1
ATOM 5490 C C . GLY A 1 782 ? -32.606 15.003 61.044 1.00 36.31 782 GLY A C 1
ATOM 5491 O O . GLY A 1 782 ? -31.458 14.562 61.094 1.00 36.31 782 GLY A O 1
ATOM 5492 N N . ILE A 1 783 ? -33.160 15.708 62.031 1.00 31.77 783 ILE A N 1
ATOM 5493 C CA . ILE A 1 783 ? -32.557 16.037 63.333 1.00 31.77 783 ILE A CA 1
ATOM 5494 C C . ILE A 1 783 ? -32.495 14.772 64.217 1.00 31.77 783 ILE A C 1
ATOM 5496 O O . ILE A 1 783 ? -33.533 14.125 64.368 1.00 31.77 783 ILE A O 1
ATOM 5500 N N . PRO A 1 784 ? -31.364 14.421 64.868 1.00 31.75 784 PRO A N 1
ATOM 5501 C CA . PRO A 1 784 ? -31.370 13.457 65.964 1.00 31.75 784 PRO A CA 1
ATOM 5502 C C . PRO A 1 784 ? -31.529 14.127 67.335 1.00 31.75 784 PRO A C 1
ATOM 5504 O O . PRO A 1 784 ? -31.068 15.239 67.581 1.00 31.75 784 PRO A O 1
ATOM 5507 N N . ALA A 1 785 ? -32.198 13.380 68.208 1.00 24.81 785 ALA A N 1
ATOM 5508 C CA . ALA A 1 785 ? -32.713 13.720 69.524 1.00 24.81 785 ALA A CA 1
ATOM 5509 C C . ALA A 1 785 ? -31.678 14.063 70.620 1.00 24.81 785 ALA A C 1
ATOM 5511 O O . ALA A 1 785 ? -30.545 13.597 70.611 1.00 24.81 785 ALA A O 1
ATOM 5512 N N . ALA A 1 786 ? -32.176 14.853 71.577 1.00 25.67 786 ALA A N 1
ATOM 5513 C CA . ALA A 1 786 ? -31.875 14.974 73.008 1.00 25.67 786 ALA A CA 1
ATOM 5514 C C . ALA A 1 786 ? -30.602 14.324 73.613 1.00 25.67 786 ALA A C 1
ATOM 5516 O O . ALA A 1 786 ? -30.392 13.117 73.578 1.00 25.67 786 ALA A O 1
ATOM 5517 N N . THR A 1 787 ? -29.850 15.189 74.303 1.00 30.31 787 THR A N 1
ATOM 5518 C CA . THR A 1 787 ? -28.992 14.993 75.491 1.00 30.31 787 THR A CA 1
ATOM 5519 C C . THR A 1 787 ? -28.975 13.620 76.187 1.00 30.31 787 THR A C 1
ATOM 5521 O O . THR A 1 787 ? -29.989 13.190 76.732 1.00 30.31 787 THR A O 1
ATOM 5524 N N . ALA A 1 788 ? -27.769 13.063 76.371 1.00 25.16 788 ALA A N 1
ATOM 5525 C CA . ALA A 1 788 ? -27.409 12.252 77.538 1.00 25.16 788 ALA A CA 1
ATOM 5526 C C . ALA A 1 788 ? -25.948 12.528 77.948 1.00 25.16 788 ALA A C 1
ATOM 5528 O O . ALA A 1 788 ? -25.021 12.448 77.145 1.00 25.16 788 ALA A O 1
ATOM 5529 N N . SER A 1 789 ? -25.784 12.912 79.209 1.00 29.75 789 SER A N 1
ATOM 5530 C CA . SER A 1 789 ? -24.559 13.311 79.901 1.00 29.75 789 SER A CA 1
ATOM 5531 C C . SER A 1 789 ? -23.882 12.141 80.629 1.00 29.75 789 SER A C 1
ATOM 5533 O O . SER A 1 789 ? -24.580 11.370 81.280 1.00 29.75 789 SER A O 1
ATOM 5535 N N . GLY A 1 790 ? -22.541 12.126 80.663 1.00 26.88 790 GLY A N 1
ATOM 5536 C CA . GLY A 1 790 ? -21.753 11.643 81.812 1.00 26.88 790 GLY A CA 1
ATOM 5537 C C . GLY A 1 790 ? -21.098 10.256 81.720 1.00 26.88 790 GLY A C 1
ATOM 5538 O O . GLY A 1 790 ? -21.748 9.256 81.982 1.00 26.88 790 GLY A O 1
ATOM 5539 N N . GLN A 1 791 ? -19.786 10.209 81.454 1.00 30.17 791 GLN A N 1
ATOM 5540 C CA . GLN A 1 791 ? -18.716 9.731 82.362 1.00 30.17 791 GLN A CA 1
ATOM 5541 C C . GLN A 1 791 ? -17.383 9.559 81.605 1.00 30.17 791 GLN A C 1
ATOM 5543 O O . GLN A 1 791 ? -17.340 9.279 80.412 1.00 30.17 791 GLN A O 1
ATOM 5548 N N . SER A 1 792 ? -16.291 9.821 82.318 1.00 30.44 792 SER A N 1
ATOM 5549 C CA . SER A 1 792 ? -14.963 10.182 81.820 1.00 30.44 792 SER 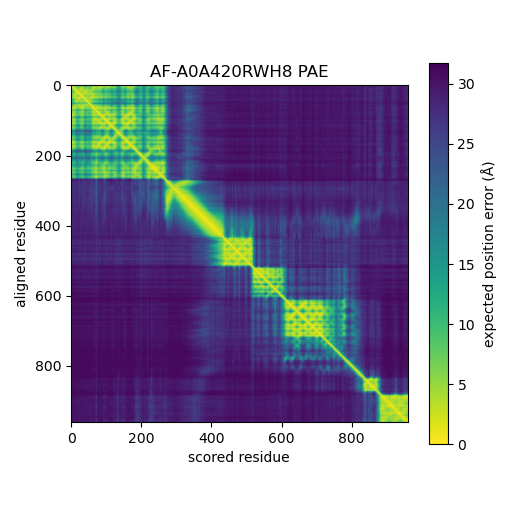A CA 1
ATOM 5550 C C . SER A 1 792 ? -13.897 9.088 81.993 1.00 30.44 792 SER A C 1
ATOM 5552 O O . SER A 1 792 ? -13.705 8.616 83.111 1.00 30.44 792 SER A O 1
ATOM 5554 N N . GLY A 1 793 ? -13.108 8.855 80.930 1.00 25.42 793 GLY A N 1
ATOM 5555 C CA . GLY A 1 793 ? -11.672 8.492 80.956 1.00 25.42 793 GLY A CA 1
ATOM 5556 C C . GLY A 1 793 ? -11.294 7.027 80.643 1.00 25.42 793 GLY A C 1
ATOM 5557 O O . GLY A 1 793 ? -12.059 6.129 80.970 1.00 25.42 793 GLY A O 1
ATOM 5558 N N . PRO A 1 794 ? -10.076 6.735 80.128 1.00 39.41 794 PRO A N 1
ATOM 5559 C CA . PRO A 1 794 ? -9.259 7.436 79.131 1.00 39.41 794 PRO A CA 1
ATOM 5560 C C . PRO A 1 794 ? -8.994 6.529 77.900 1.00 39.41 794 PRO A C 1
ATOM 5562 O O . PRO A 1 794 ? -8.518 5.405 78.018 1.00 39.41 794 PRO A O 1
ATOM 5565 N N . GLY A 1 795 ? -9.292 7.018 76.697 1.00 27.41 795 GLY A N 1
ATOM 5566 C CA . GLY A 1 795 ? -9.128 6.251 75.454 1.00 27.41 795 GLY A CA 1
ATOM 5567 C C . GLY A 1 795 ? -9.936 6.864 74.315 1.00 27.41 795 GLY A C 1
ATOM 5568 O O . GLY A 1 795 ? -10.843 6.240 73.774 1.00 27.41 795 GLY A O 1
ATOM 5569 N N . ALA A 1 796 ? -9.692 8.140 74.014 1.00 33.72 796 ALA A N 1
ATOM 5570 C CA . ALA A 1 796 ? -10.460 8.871 73.014 1.00 33.72 796 ALA A CA 1
ATOM 5571 C C . ALA A 1 796 ? -9.924 8.577 71.604 1.00 33.72 796 ALA A C 1
ATOM 5573 O O . ALA A 1 796 ? -8.952 9.181 71.161 1.00 33.72 796 ALA A O 1
ATOM 5574 N N . GLY A 1 797 ? -10.572 7.642 70.908 1.00 29.58 797 GLY A N 1
ATOM 5575 C CA . GLY A 1 797 ? -10.234 7.295 69.528 1.00 29.58 797 GLY A CA 1
ATOM 5576 C C . GLY A 1 797 ? -11.271 6.414 68.833 1.00 29.58 797 GLY A C 1
ATOM 5577 O O . GLY A 1 797 ? -10.890 5.460 68.172 1.00 29.58 797 GLY A O 1
ATOM 5578 N N . ALA A 1 798 ? -12.574 6.675 68.997 1.00 33.28 798 ALA A N 1
ATOM 5579 C CA . ALA A 1 798 ? -13.617 5.952 68.256 1.00 33.28 798 ALA A CA 1
ATOM 5580 C C . ALA A 1 798 ? -14.951 6.724 68.197 1.00 33.28 798 ALA A C 1
ATOM 5582 O O . ALA A 1 798 ? -15.899 6.389 68.898 1.00 33.28 798 ALA A O 1
ATOM 5583 N N . ALA A 1 799 ? -15.043 7.755 67.349 1.00 28.27 799 ALA A N 1
ATOM 5584 C CA . ALA A 1 799 ? -16.330 8.311 66.899 1.00 28.27 799 ALA A CA 1
ATOM 5585 C C . ALA A 1 799 ? -16.194 9.104 65.582 1.00 28.27 799 ALA A C 1
ATOM 5587 O O . ALA A 1 799 ? -16.672 10.226 65.472 1.00 28.27 799 ALA A O 1
ATOM 5588 N N . ALA A 1 800 ? -15.520 8.540 64.576 1.00 29.34 800 ALA A N 1
ATOM 5589 C CA . ALA A 1 800 ? -15.525 9.072 63.209 1.00 29.34 800 ALA A CA 1
ATOM 5590 C C . ALA A 1 800 ? -15.152 7.977 62.195 1.00 29.34 800 ALA A C 1
ATOM 5592 O O . ALA A 1 800 ? -14.149 8.081 61.505 1.00 29.34 800 ALA A O 1
ATOM 5593 N N . ASN A 1 801 ? -15.916 6.881 62.142 1.00 27.83 801 ASN A N 1
ATOM 5594 C CA . ASN A 1 801 ? -15.925 6.001 60.969 1.00 27.83 801 ASN A CA 1
ATOM 5595 C C . ASN A 1 801 ? -17.116 5.033 61.026 1.00 27.83 801 ASN A C 1
ATOM 5597 O O . ASN A 1 801 ? -17.044 3.956 61.607 1.00 27.83 801 ASN A O 1
ATOM 5601 N N . ARG A 1 802 ? -18.241 5.427 60.424 1.00 25.91 802 ARG A N 1
ATOM 5602 C CA . ARG A 1 802 ? -19.295 4.496 59.978 1.00 25.91 802 ARG A CA 1
ATOM 5603 C C . ARG A 1 802 ? -19.632 4.715 58.500 1.00 25.91 802 ARG A C 1
ATOM 5605 O O . ARG A 1 802 ? -20.792 4.667 58.132 1.00 25.91 802 ARG A O 1
ATOM 5612 N N . PHE A 1 803 ? -18.622 4.983 57.671 1.00 29.02 803 PHE A N 1
ATOM 5613 C CA . PHE A 1 803 ? -18.709 4.875 56.205 1.00 29.02 803 PHE A CA 1
ATOM 5614 C C . PHE A 1 803 ? -17.349 4.487 55.597 1.00 29.02 803 PHE A C 1
ATOM 5616 O O . PHE A 1 803 ? -16.933 5.008 54.570 1.00 29.02 803 PHE A O 1
ATOM 5623 N N . ALA A 1 804 ? -16.645 3.563 56.250 1.00 27.53 804 ALA A N 1
ATOM 5624 C CA . ALA A 1 804 ? -15.477 2.884 55.699 1.00 27.53 804 ALA A CA 1
ATOM 5625 C C . ALA A 1 804 ? -15.615 1.403 56.068 1.00 27.53 804 ALA A C 1
ATOM 5627 O O . ALA A 1 804 ? -15.249 0.993 57.165 1.00 27.53 804 ALA A O 1
ATOM 5628 N N . GLY A 1 805 ? -16.277 0.630 55.209 1.00 28.70 805 GLY A N 1
ATOM 5629 C CA . GLY A 1 805 ? -16.581 -0.778 55.488 1.00 28.70 805 GLY A CA 1
ATOM 5630 C C . GLY A 1 805 ? -17.552 -1.451 54.519 1.00 28.70 805 GLY A C 1
ATOM 5631 O O . GLY A 1 805 ? -17.792 -2.644 54.639 1.00 28.70 805 GLY A O 1
ATOM 5632 N N . GLU A 1 806 ? -18.077 -0.723 53.538 1.00 27.73 806 GLU A N 1
ATOM 5633 C CA . GLU A 1 806 ? -18.844 -1.269 52.421 1.00 27.73 806 GLU A CA 1
ATOM 5634 C C . GLU A 1 806 ? -18.338 -0.548 51.163 1.00 27.73 806 GLU A C 1
ATOM 5636 O O . GLU A 1 806 ? -18.032 0.638 51.247 1.00 27.73 806 GLU A O 1
ATOM 5641 N N . PHE A 1 807 ? -18.204 -1.263 50.042 1.00 27.86 807 PHE A N 1
ATOM 5642 C CA . PHE A 1 807 ? -17.531 -0.891 48.778 1.00 27.86 807 PHE A CA 1
ATOM 5643 C C . PHE A 1 807 ? -16.056 -1.308 48.644 1.00 27.86 807 PHE A C 1
ATOM 5645 O O . PHE A 1 807 ? -15.147 -0.494 48.503 1.00 27.86 807 PHE A O 1
ATOM 5652 N N . ALA A 1 808 ? -15.848 -2.622 48.548 1.00 28.44 808 ALA A N 1
ATOM 5653 C CA . ALA A 1 808 ? -14.828 -3.191 47.673 1.00 28.44 808 ALA A CA 1
ATOM 5654 C C . ALA A 1 808 ? -15.521 -4.172 46.710 1.00 28.44 808 ALA A C 1
ATOM 5656 O O . ALA A 1 808 ? -16.150 -5.127 47.157 1.00 28.44 808 ALA A O 1
ATOM 5657 N N . GLY A 1 809 ? -15.427 -3.923 45.399 1.00 23.70 809 GLY A N 1
ATOM 5658 C CA . GLY A 1 809 ? -15.853 -4.869 44.363 1.00 23.70 809 GLY A CA 1
ATOM 5659 C C . GLY A 1 809 ? -16.258 -4.210 43.042 1.00 23.70 809 GLY A C 1
ATOM 5660 O O . GLY A 1 809 ? -17.339 -3.640 42.951 1.00 23.70 809 GLY A O 1
ATOM 5661 N N . GLY A 1 810 ? -15.405 -4.329 42.015 1.00 25.31 810 GLY A N 1
ATOM 5662 C CA . GLY A 1 810 ? -15.749 -4.021 40.617 1.00 25.31 810 GLY A CA 1
ATOM 5663 C C . GLY A 1 810 ? -14.704 -3.211 39.845 1.00 25.31 810 GLY A C 1
ATOM 5664 O O . GLY A 1 810 ? -15.005 -2.123 39.367 1.00 25.31 810 GLY A O 1
ATOM 5665 N N . GLY A 1 811 ? -13.476 -3.726 39.721 1.00 25.66 811 GLY A N 1
ATOM 5666 C CA . GLY A 1 811 ? -12.446 -3.147 38.857 1.00 25.66 811 GLY A CA 1
ATOM 5667 C C . GLY A 1 811 ? -12.695 -3.472 37.382 1.00 25.66 811 GLY A C 1
ATOM 5668 O O . GLY A 1 811 ? -12.587 -4.625 36.974 1.00 25.66 811 GLY A O 1
ATOM 5669 N N . GLY A 1 812 ? -12.998 -2.442 36.591 1.00 24.86 812 GLY A N 1
ATOM 5670 C CA . GLY A 1 812 ? -12.855 -2.413 35.137 1.00 24.86 812 GLY A CA 1
ATOM 5671 C C . GLY A 1 812 ? -11.740 -1.430 34.779 1.00 24.86 812 GLY A C 1
ATOM 5672 O O . GLY A 1 812 ? -11.750 -0.289 35.224 1.00 24.86 812 GLY A O 1
ATOM 5673 N N . ASN A 1 813 ? -10.756 -1.927 34.037 1.00 24.98 813 ASN A N 1
ATOM 5674 C CA . ASN A 1 813 ? -9.447 -1.345 33.749 1.00 24.98 813 ASN A CA 1
ATOM 5675 C C . ASN A 1 813 ? -9.470 0.106 33.209 1.00 24.98 813 ASN A C 1
ATOM 5677 O O . ASN A 1 813 ? -9.999 0.359 32.129 1.00 24.98 813 ASN A O 1
ATOM 5681 N N . SER A 1 814 ? -8.781 1.022 33.895 1.00 25.22 814 SER A N 1
ATOM 5682 C CA . SER A 1 814 ? -8.150 2.193 33.278 1.00 25.22 814 SER A CA 1
ATOM 5683 C C . SER A 1 814 ? -6.709 2.280 33.778 1.00 25.22 814 SER A C 1
ATOM 5685 O O . SER A 1 814 ? -6.449 2.678 34.913 1.00 25.22 814 SER A O 1
ATOM 5687 N N . THR A 1 815 ? -5.762 1.883 32.936 1.00 27.69 815 THR A N 1
ATOM 5688 C CA . THR A 1 815 ? -4.348 2.225 33.095 1.00 27.69 815 THR A CA 1
ATOM 5689 C C . THR A 1 815 ? -4.174 3.740 32.990 1.00 27.69 815 THR A C 1
ATOM 5691 O O . THR A 1 815 ? -4.485 4.318 31.950 1.00 27.69 815 THR A O 1
ATOM 5694 N N . GLY A 1 816 ? -3.653 4.356 34.054 1.00 26.73 816 GLY A N 1
ATOM 5695 C CA . GLY A 1 816 ? -3.177 5.744 34.087 1.00 26.73 816 GLY A CA 1
ATOM 5696 C C . GLY A 1 816 ? -3.329 6.361 35.478 1.00 26.73 816 GLY A C 1
ATOM 5697 O O . GLY A 1 816 ? -4.435 6.722 35.856 1.00 26.73 816 GLY A O 1
ATOM 5698 N N . GLY A 1 817 ? -2.243 6.408 36.254 1.00 27.20 817 GLY A N 1
ATOM 5699 C CA . GLY A 1 817 ? -2.228 6.653 37.701 1.00 27.20 817 GLY A CA 1
ATOM 5700 C C . GLY A 1 817 ? -2.558 8.078 38.172 1.00 27.20 817 GLY A C 1
ATOM 5701 O O . GLY A 1 817 ? -2.372 9.059 37.460 1.00 27.20 817 GLY A O 1
ATOM 5702 N N . ALA A 1 818 ? -3.045 8.132 39.417 1.00 28.00 818 ALA A N 1
ATOM 5703 C CA . ALA A 1 818 ? -3.325 9.300 40.260 1.00 28.00 818 ALA A CA 1
ATOM 5704 C C . ALA A 1 818 ? -2.014 9.995 40.726 1.00 28.00 818 ALA A C 1
ATOM 5706 O O . ALA A 1 818 ? -0.952 9.392 40.617 1.00 28.00 818 ALA A O 1
ATOM 5707 N N . VAL A 1 819 ? -1.979 11.233 41.243 1.00 25.36 819 VAL A N 1
ATOM 5708 C CA . VAL A 1 819 ? -2.569 11.720 42.513 1.00 25.36 819 VAL A CA 1
ATOM 5709 C C . VAL A 1 819 ? -2.689 13.260 42.502 1.00 25.36 819 VAL A C 1
ATOM 5711 O O . VAL A 1 819 ? -1.909 13.955 41.863 1.00 25.36 819 VAL A O 1
ATOM 5714 N N . ALA A 1 820 ? -3.690 13.771 43.226 1.00 28.12 820 ALA A N 1
ATOM 5715 C CA . ALA A 1 820 ? -4.077 15.173 43.370 1.00 28.12 820 ALA A CA 1
ATOM 5716 C C . ALA A 1 820 ? -3.610 15.829 44.692 1.00 28.12 820 ALA A C 1
ATOM 5718 O O . ALA A 1 820 ? -3.465 15.140 45.700 1.00 28.12 820 ALA A O 1
ATOM 5719 N N . GLY A 1 821 ? -3.576 17.174 44.701 1.00 28.33 821 GLY A N 1
ATOM 5720 C CA . GLY A 1 821 ? -3.789 18.058 45.871 1.00 28.33 821 GLY A CA 1
ATOM 5721 C C . GLY A 1 821 ? -2.543 18.819 46.366 1.00 28.33 821 GLY A C 1
ATOM 5722 O O . GLY A 1 821 ? -1.463 18.257 46.367 1.00 28.33 821 GLY A O 1
ATOM 5723 N N . ALA A 1 822 ? -2.583 20.067 46.853 1.00 26.70 822 ALA A N 1
ATOM 5724 C CA . ALA A 1 822 ? -3.656 21.037 47.082 1.00 26.70 822 ALA A CA 1
ATOM 5725 C C . ALA A 1 822 ? -3.059 22.423 47.484 1.00 26.70 822 ALA A C 1
ATOM 5727 O O . ALA A 1 822 ? -1.985 22.464 48.068 1.00 26.70 822 ALA A O 1
ATOM 5728 N N . GLY A 1 823 ? -3.810 23.520 47.267 1.00 25.94 823 GLY A N 1
ATOM 5729 C CA . GLY A 1 823 ? -3.833 24.741 48.114 1.00 25.94 823 GLY A CA 1
ATOM 5730 C C . GLY A 1 823 ? -2.807 25.877 47.889 1.00 25.94 823 GLY A C 1
ATOM 5731 O O . GLY A 1 823 ? -1.624 25.706 48.137 1.00 25.94 823 GLY A O 1
ATOM 5732 N N . GLY A 1 824 ? -3.291 27.073 47.506 1.00 32.25 824 GLY A N 1
ATOM 5733 C CA . GLY A 1 824 ? -2.517 28.329 47.345 1.00 32.25 824 GLY A CA 1
ATOM 5734 C C . GLY A 1 824 ? -2.246 29.132 48.637 1.00 32.25 824 GLY A C 1
ATOM 5735 O O . GLY A 1 824 ? -2.541 28.655 49.734 1.00 32.25 824 GLY A O 1
ATOM 5736 N N . PRO A 1 825 ? -1.747 30.385 48.525 1.00 34.84 825 PRO A N 1
ATOM 5737 C CA . PRO A 1 825 ? -2.639 31.523 48.791 1.00 34.84 825 PRO A CA 1
ATOM 5738 C C . PRO A 1 825 ? -2.438 32.752 47.870 1.00 34.84 825 PRO A C 1
ATOM 5740 O O . PRO A 1 825 ? -1.518 32.840 47.069 1.00 34.84 825 PRO A O 1
ATOM 5743 N N . MET A 1 826 ? -3.385 33.684 48.004 1.00 32.28 826 MET A N 1
ATOM 5744 C CA . MET A 1 826 ? -3.616 34.934 47.268 1.00 32.28 826 MET A CA 1
ATOM 5745 C C . MET A 1 826 ? -2.419 35.880 47.060 1.00 32.28 826 MET A C 1
ATOM 5747 O O . MET A 1 826 ? -1.589 36.033 47.949 1.00 32.28 826 MET A O 1
ATOM 5751 N N . GLY A 1 827 ? -2.485 36.690 45.990 1.00 24.44 827 GLY A N 1
ATOM 5752 C CA . GLY A 1 827 ? -1.842 38.010 45.971 1.00 24.44 827 GLY A CA 1
ATOM 5753 C C . GLY A 1 827 ? -1.669 38.659 44.594 1.00 24.44 827 GLY A C 1
ATOM 5754 O O . GLY A 1 827 ? -0.666 38.436 43.944 1.00 24.44 827 GLY A O 1
ATOM 5755 N N . GLY A 1 828 ? -2.642 39.487 44.199 1.00 26.45 828 GLY A N 1
ATOM 5756 C CA . GLY A 1 828 ? -2.490 40.751 43.458 1.00 26.45 828 GLY A CA 1
ATOM 5757 C C . GLY A 1 828 ? -1.478 40.919 42.309 1.00 26.45 828 GLY A C 1
ATOM 5758 O O . GLY A 1 828 ? -0.283 41.036 42.535 1.00 26.45 828 GLY A O 1
ATOM 5759 N N . GLY A 1 829 ? -2.025 41.264 41.137 1.00 26.28 829 GLY A N 1
ATOM 5760 C CA . GLY A 1 829 ? -1.520 42.391 40.344 1.00 26.28 829 GLY A CA 1
ATOM 5761 C C . GLY A 1 829 ? -0.648 42.067 39.131 1.00 26.28 829 GLY A C 1
ATOM 5762 O O . GLY A 1 829 ? 0.300 41.301 39.202 1.00 26.28 829 GLY A O 1
ATOM 5763 N N . GLY A 1 830 ? -0.930 42.788 38.043 1.00 25.02 830 GLY A N 1
ATOM 5764 C CA . GLY A 1 830 ? 0.044 43.074 36.991 1.00 25.02 830 GLY A CA 1
ATOM 5765 C C . GLY A 1 830 ? -0.076 42.189 35.759 1.00 25.02 830 GLY A C 1
ATOM 5766 O O . GLY A 1 830 ? 0.130 40.985 35.815 1.00 25.02 830 GLY A O 1
ATOM 5767 N N . GLY A 1 831 ? -0.406 42.811 34.627 1.00 36.09 831 GLY A N 1
ATOM 5768 C CA . GLY A 1 831 ? -0.400 42.151 33.330 1.00 36.09 831 GLY A CA 1
ATOM 5769 C C . GLY A 1 831 ? 0.974 41.588 32.969 1.00 36.09 831 GLY A C 1
ATOM 5770 O O . GLY A 1 831 ? 2.010 42.151 33.309 1.00 36.09 831 GLY A O 1
ATOM 5771 N N . GLY A 1 832 ? 0.960 40.490 32.227 1.00 26.80 832 GLY A N 1
ATOM 5772 C CA . GLY A 1 832 ? 2.149 39.887 31.652 1.00 26.80 832 GLY A CA 1
ATOM 5773 C C . GLY A 1 832 ? 1.731 38.752 30.733 1.00 26.80 832 GLY A C 1
ATOM 5774 O O . GLY A 1 832 ? 1.080 37.822 31.181 1.00 26.80 832 GLY A O 1
ATOM 5775 N N . ALA A 1 833 ? 2.029 38.933 29.447 1.00 31.14 833 ALA A N 1
ATOM 5776 C CA . ALA A 1 833 ? 2.128 37.973 28.349 1.00 31.14 833 ALA A CA 1
ATOM 5777 C C . ALA A 1 833 ? 1.525 36.559 28.518 1.00 31.14 833 ALA A C 1
ATOM 5779 O O . ALA A 1 833 ? 1.864 35.821 29.435 1.00 31.14 833 ALA A O 1
ATOM 5780 N N . ASN A 1 834 ? 0.738 36.139 27.517 1.00 35.09 834 ASN A N 1
ATOM 5781 C CA . ASN A 1 834 ? 0.431 34.734 27.226 1.00 35.09 834 ASN A CA 1
ATOM 5782 C C . ASN A 1 834 ? 1.664 33.840 27.464 1.00 35.09 834 ASN A C 1
ATOM 5784 O O . ASN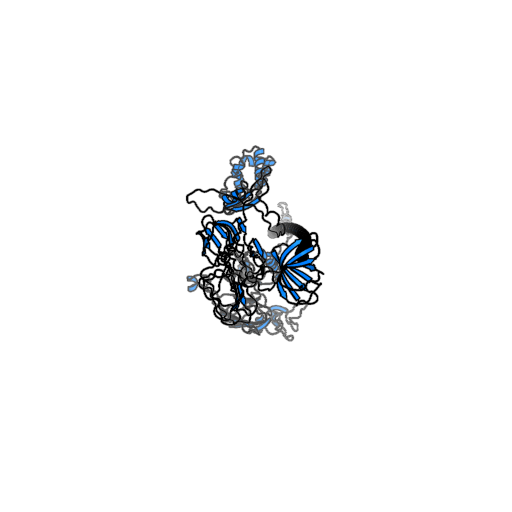 A 1 834 ? 2.599 33.865 26.664 1.00 35.09 834 ASN A O 1
ATOM 5788 N N . ALA A 1 835 ? 1.669 33.061 28.548 1.00 40.06 835 ALA A N 1
ATOM 5789 C CA . ALA A 1 835 ? 2.704 32.065 28.782 1.00 40.06 835 ALA A CA 1
ATOM 5790 C C . ALA A 1 835 ? 2.513 30.940 27.757 1.00 40.06 835 ALA A C 1
ATOM 5792 O O . ALA A 1 835 ? 1.532 30.194 27.804 1.00 40.06 835 ALA A O 1
ATOM 5793 N N . ALA A 1 836 ? 3.409 30.877 26.774 1.00 50.62 836 ALA A N 1
ATOM 5794 C CA . ALA A 1 836 ? 3.386 29.856 25.739 1.00 50.62 836 ALA A CA 1
ATOM 5795 C C . ALA A 1 836 ? 3.575 28.467 26.371 1.00 50.62 836 ALA A C 1
ATOM 5797 O O . ALA A 1 836 ? 4.422 28.289 27.246 1.00 50.62 836 ALA A O 1
ATOM 5798 N N . MET A 1 837 ? 2.791 27.478 25.935 1.00 57.41 837 MET A N 1
ATOM 5799 C CA . MET A 1 837 ? 3.043 26.085 26.309 1.00 57.41 837 MET A CA 1
ATOM 5800 C C . MET A 1 837 ? 4.426 25.669 25.799 1.00 57.41 837 MET A C 1
ATOM 5802 O O . MET A 1 837 ? 4.735 25.887 24.628 1.00 57.41 837 MET A O 1
ATOM 5806 N N . GLN A 1 838 ? 5.236 25.055 26.660 1.00 67.62 838 GLN A N 1
ATOM 5807 C CA . GLN A 1 838 ? 6.595 24.626 26.338 1.00 67.62 838 GLN A CA 1
ATOM 5808 C C . GLN A 1 838 ? 6.691 23.099 26.380 1.00 67.62 838 GLN A C 1
ATOM 5810 O O . GLN A 1 838 ? 5.919 22.412 27.053 1.00 67.62 838 GLN A O 1
ATOM 5815 N N . ARG A 1 839 ? 7.634 22.543 25.620 1.00 71.25 839 ARG A N 1
ATOM 5816 C CA . ARG A 1 839 ? 7.954 21.116 25.674 1.00 71.25 839 ARG A CA 1
ATOM 5817 C C . ARG A 1 839 ? 8.806 20.874 26.921 1.00 71.25 839 ARG A C 1
ATOM 5819 O O . ARG A 1 839 ? 9.812 21.546 27.112 1.00 71.25 839 ARG A O 1
ATOM 5826 N N . ILE A 1 840 ? 8.403 19.942 27.775 1.00 78.06 840 ILE A N 1
ATOM 5827 C CA . ILE A 1 840 ? 9.029 19.685 29.075 1.00 78.06 840 ILE A CA 1
ATOM 5828 C C . ILE A 1 840 ? 9.371 18.200 29.195 1.00 78.06 840 ILE A C 1
ATOM 5830 O O . ILE A 1 840 ? 8.527 17.340 28.944 1.00 78.06 840 ILE A O 1
ATOM 5834 N N . GLU A 1 841 ? 10.614 17.897 29.567 1.00 77.06 841 GLU A N 1
ATOM 5835 C CA . GLU A 1 841 ? 11.102 16.537 29.808 1.00 77.06 841 GLU A CA 1
ATOM 5836 C C . GLU A 1 841 ? 10.968 16.183 31.290 1.00 77.06 841 GLU A C 1
ATOM 5838 O O . GLU A 1 841 ? 11.479 16.898 32.150 1.00 77.06 841 GLU A O 1
ATOM 5843 N N . ILE A 1 842 ? 10.302 15.067 31.578 1.00 78.81 842 ILE A N 1
ATOM 5844 C CA . ILE A 1 842 ? 10.173 14.485 32.916 1.00 78.81 842 ILE A CA 1
ATOM 5845 C C . ILE A 1 842 ? 11.308 13.488 33.112 1.00 78.81 842 ILE A C 1
ATOM 5847 O O . ILE A 1 842 ? 11.527 12.628 32.259 1.00 78.81 842 ILE A O 1
ATOM 5851 N N . LEU A 1 843 ? 12.033 13.610 34.218 1.00 78.12 843 LEU A N 1
ATOM 5852 C CA . LEU A 1 843 ? 13.243 12.853 34.512 1.00 78.12 843 LEU A CA 1
ATOM 5853 C C . LEU A 1 843 ? 12.942 11.704 35.485 1.00 78.12 843 LEU A C 1
ATOM 5855 O O . LEU A 1 843 ? 12.191 11.856 36.447 1.00 78.12 843 LEU A O 1
ATOM 5859 N N . ASN A 1 844 ? 13.550 10.548 35.236 1.00 72.88 844 ASN A N 1
ATOM 5860 C CA . ASN A 1 844 ? 13.658 9.454 36.194 1.00 72.88 844 ASN A CA 1
ATOM 5861 C C . ASN A 1 844 ? 14.665 9.819 37.301 1.00 72.88 844 ASN A C 1
ATOM 5863 O O . ASN A 1 844 ? 15.450 10.758 37.176 1.00 72.88 844 ASN A O 1
ATOM 5867 N N . VAL A 1 845 ? 14.688 9.033 38.381 1.00 68.31 845 VAL A N 1
ATOM 5868 C CA . VAL A 1 845 ? 15.584 9.241 39.542 1.00 68.31 845 VAL A CA 1
ATOM 5869 C C . VAL A 1 845 ? 17.077 9.170 39.167 1.00 68.31 845 VAL A C 1
ATOM 5871 O O . VAL A 1 845 ? 17.916 9.726 39.868 1.00 68.31 845 VAL A O 1
ATOM 5874 N N . ASP A 1 846 ? 17.414 8.523 38.051 1.00 62.78 846 ASP A N 1
ATOM 5875 C CA . ASP A 1 846 ? 18.769 8.422 37.491 1.00 62.78 846 ASP A CA 1
ATOM 5876 C C . ASP A 1 846 ? 19.146 9.588 36.549 1.00 62.78 846 ASP A C 1
ATOM 5878 O O . ASP A 1 846 ? 20.245 9.604 35.996 1.00 62.78 846 ASP A O 1
ATOM 5882 N N . GLY A 1 847 ? 18.250 10.564 36.357 1.00 60.09 847 GLY A N 1
ATOM 5883 C CA . GLY A 1 847 ? 18.442 11.708 35.463 1.00 60.09 847 GLY A CA 1
ATOM 5884 C C . GLY A 1 847 ? 18.142 11.430 33.984 1.00 60.09 847 GLY A C 1
ATOM 5885 O O . GLY A 1 847 ? 18.349 12.314 33.152 1.00 60.09 847 GLY A O 1
ATOM 5886 N N . THR A 1 848 ? 17.647 10.239 33.629 1.00 66.94 848 THR A N 1
ATOM 5887 C CA . THR A 1 848 ? 17.232 9.910 32.253 1.00 66.94 848 THR A CA 1
ATOM 5888 C C . THR A 1 848 ? 15.821 10.416 31.950 1.00 66.94 848 THR A C 1
ATOM 5890 O O . THR A 1 848 ? 14.986 10.526 32.845 1.00 66.94 848 THR A O 1
ATOM 5893 N N . VAL A 1 849 ? 15.519 10.739 30.687 1.00 71.19 849 VAL A N 1
ATOM 5894 C CA . VAL A 1 849 ? 14.185 11.239 30.306 1.00 71.19 849 VAL A CA 1
ATOM 5895 C C . VAL A 1 849 ? 13.176 10.090 30.328 1.00 71.19 849 VAL A C 1
ATOM 5897 O O . VAL A 1 849 ? 13.238 9.173 29.513 1.00 71.19 849 VAL A O 1
ATOM 5900 N N . ALA A 1 850 ? 12.231 10.164 31.258 1.00 70.00 850 ALA A N 1
ATOM 5901 C CA . ALA A 1 850 ? 11.137 9.217 31.424 1.00 70.00 850 ALA A CA 1
ATOM 5902 C C . ALA A 1 850 ? 10.013 9.468 30.415 1.00 70.00 850 ALA A C 1
ATOM 5904 O O . ALA A 1 850 ? 9.412 8.532 29.888 1.00 70.00 850 ALA A O 1
ATOM 5905 N N . ASN A 1 851 ? 9.695 10.745 30.185 1.00 66.75 851 ASN A N 1
ATOM 5906 C CA . ASN A 1 851 ? 8.605 11.154 29.310 1.00 66.75 851 ASN A CA 1
ATOM 5907 C C . ASN A 1 851 ? 8.757 12.618 28.874 1.00 66.75 851 ASN A C 1
ATOM 5909 O O . ASN A 1 851 ? 9.500 13.385 29.483 1.00 66.75 851 ASN A O 1
ATOM 5913 N N . THR A 1 852 ? 8.022 13.035 27.846 1.00 72.38 852 THR A N 1
ATOM 5914 C CA . THR A 1 852 ? 7.974 14.433 27.404 1.00 72.38 852 THR A CA 1
ATOM 5915 C C . THR A 1 852 ? 6.528 14.898 27.292 1.00 72.38 852 THR A C 1
ATOM 5917 O O . THR A 1 852 ? 5.723 14.268 26.610 1.00 72.38 852 THR A O 1
ATOM 5920 N N . ILE A 1 853 ? 6.200 16.011 27.944 1.00 72.12 853 ILE A N 1
ATOM 5921 C CA . ILE A 1 853 ? 4.856 16.599 27.974 1.00 72.12 853 ILE A CA 1
ATOM 5922 C C . ILE A 1 853 ? 4.879 18.025 27.412 1.00 72.12 853 ILE A C 1
ATOM 5924 O O . ILE A 1 853 ? 5.922 18.672 27.389 1.00 72.12 853 ILE A O 1
ATOM 5928 N N . ILE A 1 854 ? 3.734 18.522 26.942 1.00 71.25 854 ILE A N 1
ATOM 5929 C CA . ILE A 1 854 ? 3.560 19.935 26.582 1.00 71.25 854 ILE A CA 1
ATOM 5930 C C . ILE A 1 854 ? 2.760 20.590 27.700 1.00 71.25 854 ILE A C 1
ATOM 5932 O O . ILE A 1 854 ? 1.591 20.266 27.901 1.00 71.25 854 ILE A O 1
ATOM 5936 N N . ALA A 1 855 ? 3.408 21.470 28.451 1.00 71.75 855 ALA A N 1
ATOM 5937 C CA . ALA A 1 855 ? 2.831 22.128 29.612 1.00 71.75 855 ALA A CA 1
ATOM 5938 C C . ALA A 1 855 ? 3.552 23.458 29.861 1.00 71.75 855 ALA A C 1
ATOM 5940 O O . ALA A 1 855 ? 4.604 23.732 29.284 1.00 71.75 855 ALA A O 1
ATOM 5941 N N . THR A 1 856 ? 2.991 24.318 30.703 1.00 79.31 856 THR A N 1
ATOM 5942 C CA . THR A 1 856 ? 3.760 25.451 31.223 1.00 79.31 856 THR A CA 1
ATOM 5943 C C . THR A 1 856 ? 4.732 24.952 32.303 1.00 79.31 856 THR A C 1
ATOM 5945 O O . THR A 1 856 ? 4.421 23.963 32.975 1.00 79.31 856 THR A O 1
ATOM 5948 N N . PRO A 1 857 ? 5.889 25.613 32.497 1.00 71.50 857 PRO A N 1
ATOM 5949 C CA . PRO A 1 857 ? 6.834 25.298 33.576 1.00 71.50 857 PRO A CA 1
ATOM 5950 C C . PRO A 1 857 ? 6.160 25.125 34.947 1.00 71.50 857 PRO A C 1
ATOM 5952 O O . PRO A 1 857 ? 6.436 24.163 35.658 1.00 71.50 857 PRO A O 1
ATOM 5955 N N . ASP A 1 858 ? 5.179 25.978 35.254 1.00 70.06 858 ASP A N 1
ATOM 5956 C CA . ASP A 1 858 ? 4.403 25.916 36.498 1.00 70.06 858 ASP A CA 1
ATOM 5957 C C . ASP A 1 858 ? 3.609 24.610 36.643 1.00 70.06 858 ASP A C 1
ATOM 5959 O O . ASP A 1 858 ? 3.519 24.052 37.732 1.00 70.06 858 ASP A O 1
ATOM 5963 N N . VAL A 1 859 ? 3.049 24.092 35.544 1.00 68.62 859 VAL A N 1
ATOM 5964 C CA . VAL A 1 859 ? 2.289 22.832 35.535 1.00 68.62 859 VAL A CA 1
ATOM 5965 C C . VAL A 1 859 ? 3.225 21.624 35.637 1.00 68.62 859 VAL A C 1
ATOM 5967 O O . VAL A 1 859 ? 2.864 20.632 36.267 1.00 68.62 859 VAL A O 1
ATOM 5970 N N . ALA A 1 860 ? 4.431 21.691 35.068 1.00 70.88 860 ALA A N 1
ATOM 5971 C CA . ALA A 1 860 ? 5.410 20.613 35.192 1.00 70.88 860 ALA A CA 1
ATOM 5972 C C . ALA A 1 860 ? 6.020 20.513 36.594 1.00 70.88 860 ALA A C 1
ATOM 5974 O O . ALA A 1 860 ? 6.117 19.404 37.111 1.00 70.88 860 ALA A O 1
ATOM 5975 N N . GLU A 1 861 ? 6.333 21.641 37.240 1.00 74.56 861 GLU A N 1
ATOM 5976 C CA . GLU A 1 861 ? 6.754 21.651 38.649 1.00 74.56 861 GLU A CA 1
ATOM 5977 C C . GLU A 1 861 ? 5.647 21.120 39.565 1.00 74.56 861 GLU A C 1
ATOM 5979 O O . GLU A 1 861 ? 5.922 20.394 40.515 1.00 74.56 861 GLU A O 1
ATOM 5984 N N . GLN A 1 862 ? 4.378 21.408 39.257 1.00 65.50 862 GLN A N 1
ATOM 5985 C CA . GLN A 1 862 ? 3.248 20.930 40.056 1.00 65.50 862 GLN A CA 1
ATOM 5986 C C . GLN A 1 862 ? 2.983 19.423 39.898 1.00 65.50 862 GLN A C 1
ATOM 5988 O O . GLN A 1 862 ? 2.536 18.780 40.848 1.00 65.50 862 GLN A O 1
ATOM 5993 N N . LEU A 1 863 ? 3.234 18.861 38.709 1.00 66.19 863 LEU A N 1
ATOM 5994 C CA . LEU A 1 863 ? 3.025 17.439 38.407 1.00 66.19 863 LEU A CA 1
ATOM 5995 C C . LEU A 1 863 ? 4.252 16.566 38.724 1.00 66.19 863 LEU A C 1
ATOM 5997 O O . LEU A 1 863 ? 4.086 15.394 39.061 1.00 66.19 863 LEU A O 1
ATOM 6001 N N . HIS A 1 864 ? 5.467 17.119 38.635 1.00 69.81 864 HIS A N 1
ATOM 6002 C CA . HIS A 1 864 ? 6.733 16.395 38.794 1.00 69.81 864 HIS A CA 1
ATOM 6003 C C . HIS A 1 864 ? 7.796 17.225 39.551 1.00 69.81 864 HIS A C 1
ATOM 6005 O O . HIS A 1 864 ? 8.831 17.529 38.968 1.00 69.81 864 HIS A O 1
ATOM 6011 N N . PRO A 1 865 ? 7.606 17.576 40.839 1.00 73.62 865 PRO A N 1
ATOM 6012 C CA . PRO A 1 865 ? 8.452 18.547 41.546 1.00 73.62 865 PRO A CA 1
ATOM 6013 C C . PRO A 1 865 ? 9.940 18.178 41.531 1.00 73.62 865 PRO A C 1
ATOM 6015 O O . PRO A 1 865 ? 10.309 17.073 41.932 1.00 73.62 865 PRO A O 1
ATOM 6018 N N . GLY A 1 866 ? 10.800 19.078 41.049 1.00 67.69 866 GLY A N 1
ATOM 6019 C CA . GLY A 1 866 ? 12.250 18.855 40.923 1.00 67.69 866 GLY A CA 1
ATOM 6020 C C . GLY A 1 866 ? 12.696 17.713 39.988 1.00 67.69 866 GLY A C 1
ATOM 6021 O O . GLY A 1 866 ? 13.895 17.456 39.884 1.00 67.69 866 GLY A O 1
ATOM 6022 N N . ALA A 1 867 ? 11.768 17.036 39.302 1.00 75.88 867 ALA A N 1
ATOM 6023 C CA . ALA A 1 867 ? 12.017 15.894 38.415 1.00 75.88 867 ALA A CA 1
ATOM 6024 C C . ALA A 1 867 ? 11.644 16.211 36.957 1.00 75.88 867 ALA A C 1
ATOM 6026 O O . ALA A 1 867 ? 11.130 15.368 36.221 1.00 75.88 867 ALA A O 1
ATOM 6027 N N . TRP A 1 868 ? 11.884 17.448 36.532 1.00 77.69 868 TRP A N 1
ATOM 6028 C CA . TRP A 1 868 ? 11.636 17.904 35.171 1.00 77.69 868 TRP A CA 1
ATOM 6029 C C . TRP A 1 868 ? 12.653 18.969 34.773 1.00 77.69 868 TRP A C 1
ATOM 6031 O O . TRP A 1 868 ? 13.265 19.629 35.612 1.00 77.69 868 TRP A O 1
ATOM 6041 N N . ARG A 1 869 ? 12.823 19.148 33.468 1.00 74.50 869 ARG A N 1
ATOM 6042 C CA . ARG A 1 869 ? 13.524 20.294 32.889 1.00 74.50 869 ARG A CA 1
ATOM 6043 C C . ARG A 1 869 ? 12.750 20.782 31.676 1.00 74.50 869 ARG A C 1
ATOM 6045 O O . ARG A 1 869 ? 12.170 19.969 30.951 1.00 74.50 869 ARG A O 1
ATOM 6052 N N . VAL A 1 870 ? 12.745 22.093 31.431 1.00 64.50 870 VAL A N 1
ATOM 6053 C CA . VAL A 1 870 ? 12.276 22.619 30.140 1.00 64.50 870 VAL A CA 1
ATOM 6054 C C . VAL A 1 870 ? 13.121 21.940 29.069 1.00 64.50 870 VAL A C 1
ATOM 6056 O O . VAL A 1 870 ? 14.352 22.001 29.125 1.00 64.50 870 VAL A O 1
ATOM 6059 N N . ALA A 1 871 ? 12.470 21.225 28.150 1.00 60.06 871 ALA A N 1
ATOM 6060 C CA . ALA A 1 871 ? 13.177 20.634 27.028 1.00 60.06 871 ALA A CA 1
ATOM 6061 C C . ALA A 1 871 ? 13.797 21.808 26.274 1.00 60.06 871 ALA A C 1
ATOM 6063 O O . ALA A 1 871 ? 13.076 22.756 25.954 1.00 60.06 871 ALA A O 1
ATOM 6064 N N . ALA A 1 872 ? 15.114 21.785 26.056 1.00 48.81 872 ALA A N 1
ATOM 6065 C CA . ALA A 1 872 ? 15.784 22.850 25.319 1.00 48.81 872 ALA A CA 1
ATOM 6066 C C . ALA A 1 872 ? 14.975 23.146 24.048 1.00 48.81 872 ALA A C 1
ATOM 6068 O O . ALA A 1 872 ? 14.607 22.204 23.339 1.00 48.81 872 ALA A O 1
ATOM 6069 N N . GLU A 1 873 ? 14.637 24.420 23.813 1.00 37.62 873 GLU A N 1
ATOM 6070 C CA . GLU A 1 873 ? 13.950 24.853 22.598 1.00 37.62 873 GLU A CA 1
ATOM 6071 C C . GLU A 1 873 ? 14.747 24.340 21.400 1.00 37.62 873 GLU A C 1
ATOM 6073 O O . GLU A 1 873 ? 15.756 24.916 20.996 1.00 37.62 873 GLU A O 1
ATOM 6078 N N . GLN A 1 874 ? 14.294 23.235 20.815 1.00 30.86 874 GLN A N 1
ATOM 6079 C CA . GLN A 1 874 ? 14.604 22.970 19.433 1.00 30.86 874 GLN A CA 1
ATOM 6080 C C . GLN A 1 874 ? 13.735 23.949 18.663 1.00 30.86 874 GLN A C 1
ATOM 6082 O O . GLN A 1 874 ? 12.552 23.705 18.419 1.00 30.86 874 GLN A O 1
ATOM 6087 N N . TYR A 1 875 ? 14.353 25.078 18.308 1.00 30.36 875 TYR A N 1
ATOM 6088 C CA . TYR A 1 875 ? 14.084 25.738 17.038 1.00 30.36 875 TYR A CA 1
ATOM 6089 C C . TYR A 1 875 ? 13.737 24.658 16.001 1.00 30.36 875 TYR A C 1
ATOM 6091 O O . TYR A 1 875 ? 14.305 23.555 16.049 1.00 30.36 875 TYR A O 1
ATOM 6099 N N . GLU A 1 876 ? 12.843 24.962 15.050 1.00 29.92 876 GLU A N 1
ATOM 6100 C CA . GLU A 1 876 ? 12.866 24.250 13.765 1.00 29.92 876 GLU A CA 1
ATOM 6101 C C . GLU A 1 876 ? 14.326 23.928 13.450 1.00 29.92 876 GLU A C 1
ATOM 6103 O O . GLU A 1 876 ? 15.152 24.837 13.616 1.00 29.92 876 GLU A O 1
ATOM 6108 N N . PRO A 1 877 ? 14.706 22.693 13.072 1.00 32.09 877 PRO A N 1
ATOM 6109 C CA . PRO A 1 877 ? 16.040 22.541 12.551 1.00 32.09 877 PRO A CA 1
ATOM 6110 C C . PRO A 1 877 ? 16.121 23.552 11.410 1.00 32.09 877 PRO A C 1
ATOM 6112 O O . PRO A 1 877 ? 15.448 23.413 10.386 1.00 32.09 877 PRO A O 1
ATOM 6115 N N . ALA A 1 878 ? 16.922 24.599 11.630 1.00 35.34 878 ALA A N 1
ATOM 6116 C CA . ALA A 1 878 ? 17.509 25.378 10.567 1.00 35.34 878 ALA A CA 1
ATOM 6117 C C . ALA A 1 878 ? 17.923 24.358 9.498 1.00 35.34 878 ALA A C 1
ATOM 6119 O O . ALA A 1 878 ? 18.349 23.259 9.887 1.00 35.34 878 ALA A O 1
ATOM 6120 N N . PRO A 1 879 ? 17.715 24.667 8.202 1.00 31.64 879 PRO A N 1
ATOM 6121 C CA . PRO A 1 879 ? 17.902 23.717 7.106 1.00 31.64 879 PRO A CA 1
ATOM 6122 C C . PRO A 1 879 ? 19.117 22.875 7.430 1.00 31.64 879 PRO A C 1
ATOM 6124 O O . PRO A 1 879 ? 20.156 23.484 7.682 1.00 31.64 879 PRO A O 1
ATOM 6127 N N . THR A 1 880 ? 18.916 21.552 7.571 1.00 34.69 880 THR A N 1
ATOM 6128 C CA . THR A 1 880 ? 19.899 20.582 8.073 1.00 34.69 880 THR A CA 1
ATOM 6129 C C . THR A 1 880 ? 21.282 21.139 7.832 1.00 34.69 880 THR A C 1
ATOM 6131 O O . THR A 1 880 ? 21.618 21.304 6.655 1.00 34.69 880 THR A O 1
ATOM 6134 N N . ALA A 1 881 ? 21.989 21.543 8.903 1.00 41.09 881 ALA A N 1
ATOM 6135 C CA . ALA A 1 881 ? 23.348 22.050 8.787 1.00 41.09 881 ALA A CA 1
ATOM 6136 C C . ALA A 1 881 ? 24.038 21.109 7.811 1.00 41.09 881 ALA A C 1
ATOM 6138 O O . ALA A 1 881 ? 24.049 19.894 8.037 1.00 41.09 881 ALA A O 1
ATOM 6139 N N . GLY A 1 882 ? 24.385 21.648 6.637 1.00 46.56 882 GLY A N 1
ATOM 6140 C CA . GLY A 1 882 ? 24.936 20.835 5.568 1.00 46.56 882 GLY A CA 1
ATOM 6141 C C . GLY A 1 882 ? 26.066 20.044 6.192 1.00 46.56 882 GLY A C 1
ATOM 6142 O O . GLY A 1 882 ? 26.818 20.629 6.972 1.00 46.56 882 GLY A O 1
ATOM 6143 N N . LEU A 1 883 ? 26.108 18.736 5.925 1.00 55.97 883 LEU A N 1
ATOM 6144 C CA . LEU A 1 883 ? 27.209 17.875 6.350 1.00 55.97 883 LEU A CA 1
ATOM 6145 C C . LEU A 1 883 ? 28.500 18.697 6.283 1.00 55.97 883 LEU A C 1
ATOM 6147 O O . LEU A 1 883 ? 28.748 19.293 5.226 1.00 55.97 883 LEU A O 1
ATOM 6151 N N . GLN A 1 884 ? 29.220 18.827 7.404 1.00 72.00 884 GLN A N 1
ATOM 6152 C CA . GLN A 1 884 ? 30.374 19.717 7.558 1.00 72.00 884 GLN A CA 1
ATOM 6153 C C . GLN A 1 884 ? 31.571 19.182 6.767 1.00 72.00 884 GLN A C 1
ATOM 6155 O O . GLN A 1 884 ? 32.601 18.767 7.293 1.00 72.00 884 GLN A O 1
ATOM 6160 N N . HIS A 1 885 ? 31.391 19.146 5.455 1.00 83.88 885 HIS A N 1
ATOM 6161 C CA . HIS A 1 885 ? 32.337 18.641 4.501 1.00 83.88 885 HIS A CA 1
ATOM 6162 C C . HIS A 1 885 ? 33.245 19.778 4.085 1.00 83.88 885 HIS A C 1
ATOM 6164 O O . HIS A 1 885 ? 32.794 20.782 3.531 1.00 83.88 885 HIS A O 1
ATOM 6170 N N . ILE A 1 886 ? 34.534 19.568 4.277 1.00 83.50 886 ILE A N 1
ATOM 6171 C CA . ILE A 1 886 ? 35.559 20.420 3.699 1.00 83.50 886 ILE A CA 1
ATOM 6172 C C . ILE A 1 886 ? 36.370 19.626 2.681 1.00 83.50 886 ILE A C 1
ATOM 6174 O O . ILE A 1 886 ? 36.506 18.400 2.764 1.00 83.50 886 ILE A O 1
ATOM 6178 N N . SER A 1 887 ? 36.898 20.313 1.676 1.00 86.19 887 SER A N 1
ATOM 6179 C CA . SER A 1 887 ? 37.849 19.713 0.749 1.00 86.19 887 SER A CA 1
ATOM 6180 C C . SER A 1 887 ? 39.103 19.254 1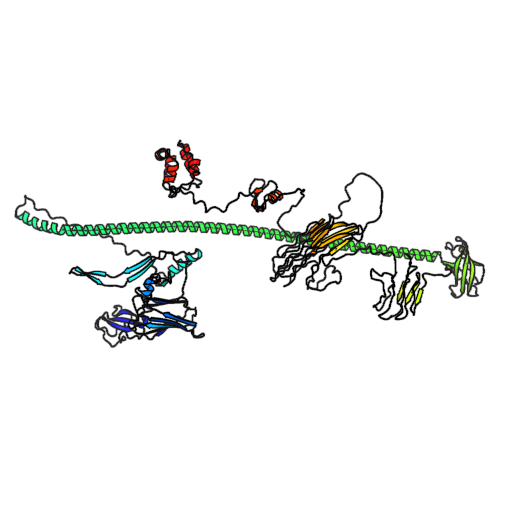.502 1.00 86.19 887 SER A C 1
ATOM 6182 O O . SER A 1 887 ? 39.507 19.844 2.505 1.00 86.19 887 SER A O 1
ATOM 6184 N N . VAL A 1 888 ? 39.755 18.202 1.005 1.00 82.69 888 VAL A N 1
ATOM 6185 C CA . VAL A 1 888 ? 40.996 17.680 1.607 1.00 82.69 888 VAL A CA 1
ATOM 6186 C C . VAL A 1 888 ? 42.080 18.763 1.688 1.00 82.69 888 VAL A C 1
ATOM 6188 O O . VAL A 1 888 ? 42.813 18.832 2.670 1.00 82.69 888 VAL A O 1
ATOM 6191 N N . GLY A 1 889 ? 42.154 19.645 0.684 1.00 79.94 889 GLY A N 1
ATOM 6192 C CA . GLY A 1 889 ? 43.073 20.785 0.684 1.00 79.94 889 GLY A CA 1
ATOM 6193 C C . GLY A 1 889 ? 42.799 21.755 1.834 1.00 79.94 889 GLY A C 1
ATOM 6194 O O . GLY A 1 889 ? 43.714 22.058 2.598 1.00 79.94 889 GLY A O 1
ATOM 6195 N N . ALA A 1 890 ? 41.533 22.149 2.007 1.00 83.25 890 ALA A N 1
ATOM 6196 C CA . ALA A 1 890 ? 41.102 23.042 3.081 1.00 83.25 890 ALA A CA 1
ATOM 6197 C C . ALA A 1 890 ? 41.326 22.440 4.478 1.00 83.25 890 ALA A C 1
ATOM 6199 O O . ALA A 1 890 ? 41.752 23.145 5.389 1.00 83.25 890 ALA A O 1
ATOM 6200 N N . PHE A 1 891 ? 41.135 21.125 4.642 1.00 85.56 891 PHE A N 1
ATOM 6201 C CA . PHE A 1 891 ? 41.461 20.439 5.895 1.00 85.56 891 PHE A CA 1
ATOM 6202 C C . PHE A 1 891 ? 42.936 20.603 6.267 1.00 85.56 891 PHE A C 1
ATOM 6204 O O . PHE A 1 891 ? 43.244 20.953 7.402 1.00 85.56 891 PHE A O 1
ATOM 6211 N N . TYR A 1 892 ? 43.855 20.421 5.312 1.00 83.38 892 TYR A N 1
ATOM 6212 C CA . TYR A 1 892 ? 45.279 20.627 5.576 1.00 83.38 892 TYR A CA 1
ATOM 6213 C C . TYR A 1 892 ? 45.647 22.099 5.813 1.00 83.38 892 TYR A C 1
ATOM 6215 O O . TYR A 1 892 ? 46.581 22.374 6.566 1.00 83.38 892 TYR A O 1
ATOM 6223 N N . ASP A 1 893 ? 44.932 23.046 5.205 1.00 82.00 893 ASP A N 1
ATOM 6224 C CA . ASP A 1 893 ? 45.163 24.484 5.402 1.00 82.00 893 ASP A CA 1
ATOM 6225 C C . ASP A 1 893 ? 44.783 24.958 6.815 1.00 82.00 893 ASP A C 1
ATOM 6227 O O . ASP A 1 893 ? 45.433 25.858 7.353 1.00 82.00 893 ASP A O 1
ATOM 6231 N N . ARG A 1 894 ? 43.834 24.283 7.481 1.00 83.44 894 ARG A N 1
ATOM 6232 C CA . ARG A 1 894 ? 43.469 24.549 8.887 1.00 83.44 894 ARG A CA 1
ATOM 6233 C C . ARG A 1 894 ? 44.575 24.227 9.900 1.00 83.44 894 ARG A C 1
ATOM 6235 O O . ARG A 1 894 ? 44.552 24.756 11.006 1.00 83.44 894 ARG A O 1
ATOM 6242 N N . PHE A 1 895 ? 45.587 23.438 9.528 1.00 81.56 895 PHE A N 1
ATOM 6243 C CA . PHE A 1 895 ? 46.781 23.212 10.361 1.00 81.56 895 PHE A CA 1
ATOM 6244 C C . PHE A 1 895 ? 47.792 24.374 10.299 1.00 81.56 895 PHE A C 1
ATOM 6246 O O . PHE A 1 895 ? 48.804 24.357 11.007 1.00 81.56 895 PHE A O 1
ATOM 6253 N N . GLY A 1 896 ? 47.557 25.378 9.445 1.00 80.69 896 GLY A N 1
ATOM 6254 C CA . GLY A 1 896 ? 48.387 26.575 9.335 1.00 80.69 896 GLY A CA 1
ATOM 6255 C C . GLY A 1 896 ? 49.874 26.256 9.085 1.00 80.69 896 GLY A C 1
ATOM 6256 O O . GLY A 1 896 ? 50.192 25.448 8.209 1.00 80.69 896 GLY A O 1
ATOM 6257 N N . PRO A 1 897 ? 50.823 26.860 9.828 1.00 78.06 897 PRO A N 1
ATOM 6258 C CA . PRO A 1 897 ? 52.259 26.661 9.602 1.00 78.06 897 PRO A CA 1
ATOM 6259 C C . PRO A 1 897 ? 52.747 25.235 9.915 1.00 78.06 897 PRO A C 1
ATOM 6261 O O . PRO A 1 897 ? 53.785 24.827 9.394 1.00 78.06 897 PRO A O 1
ATOM 6264 N N . ALA A 1 898 ? 52.003 24.457 10.713 1.00 79.12 898 ALA A N 1
ATOM 6265 C CA . ALA A 1 898 ? 52.350 23.073 11.046 1.00 79.12 898 ALA A CA 1
ATOM 6266 C C . ALA A 1 898 ? 52.086 22.090 9.889 1.00 79.12 898 ALA A C 1
ATOM 6268 O O . ALA A 1 898 ? 52.644 20.993 9.878 1.00 79.12 898 ALA A O 1
ATOM 6269 N N . LYS A 1 899 ? 51.295 22.493 8.880 1.00 82.75 899 LYS A N 1
ATOM 6270 C CA . LYS A 1 899 ? 50.950 21.682 7.699 1.00 82.75 899 LYS A CA 1
ATOM 6271 C C . LYS A 1 899 ? 52.174 21.031 7.052 1.00 82.75 899 LYS A C 1
ATOM 6273 O O . LYS A 1 899 ? 52.176 19.831 6.789 1.00 82.75 899 LYS A O 1
ATOM 6278 N N . TRP A 1 900 ? 53.218 21.816 6.793 1.00 81.88 900 TRP A N 1
ATOM 6279 C CA . TRP A 1 900 ? 54.408 21.331 6.092 1.00 81.88 900 TRP A CA 1
ATOM 6280 C C . TRP A 1 900 ? 55.228 20.355 6.937 1.00 81.88 900 TRP A C 1
ATOM 6282 O O . TRP A 1 900 ? 55.742 19.386 6.389 1.00 81.88 900 TRP A O 1
ATOM 6292 N N . ALA A 1 901 ? 55.281 20.560 8.258 1.00 81.75 901 ALA A N 1
ATOM 6293 C CA . ALA A 1 901 ? 55.945 19.643 9.181 1.00 81.75 901 ALA A CA 1
ATOM 6294 C C . ALA A 1 901 ? 55.231 18.281 9.227 1.00 81.75 901 ALA A C 1
ATOM 6296 O O . ALA A 1 901 ? 55.891 17.251 9.123 1.00 81.75 901 ALA A O 1
ATOM 6297 N N . ILE A 1 902 ? 53.892 18.279 9.274 1.00 82.50 902 ILE A N 1
ATOM 6298 C CA . ILE A 1 902 ? 53.060 17.063 9.287 1.00 82.50 902 ILE A CA 1
ATOM 6299 C C . ILE A 1 902 ? 53.166 16.296 7.961 1.00 82.50 902 ILE A C 1
ATOM 6301 O O . ILE A 1 902 ? 53.300 15.076 7.964 1.00 82.50 902 ILE A O 1
ATOM 6305 N N . LEU A 1 903 ? 53.137 16.992 6.817 1.00 82.44 903 LEU A N 1
ATOM 6306 C CA . LEU A 1 903 ? 53.259 16.353 5.498 1.00 82.44 903 LEU A CA 1
ATOM 6307 C C . LEU A 1 903 ? 54.670 15.804 5.221 1.00 82.44 903 LEU A C 1
ATOM 6309 O O . LEU A 1 903 ? 54.810 14.898 4.401 1.00 82.44 903 LEU A O 1
ATOM 6313 N N . SER A 1 904 ? 55.699 16.341 5.884 1.00 82.25 904 SER A N 1
ATOM 6314 C CA . SER A 1 904 ? 57.089 15.872 5.773 1.00 82.25 904 SER A CA 1
ATOM 6315 C C . SER A 1 904 ? 57.466 14.762 6.762 1.00 82.25 904 SER A C 1
ATOM 6317 O O . SER A 1 904 ? 58.558 14.206 6.663 1.00 82.25 904 SER A O 1
ATOM 6319 N N . ASP A 1 905 ? 56.594 14.446 7.722 1.00 82.00 905 ASP A N 1
ATOM 6320 C CA . ASP A 1 905 ? 56.860 13.458 8.765 1.00 82.00 905 ASP A CA 1
ATOM 6321 C C . ASP A 1 905 ? 56.619 12.026 8.249 1.00 82.00 905 ASP A C 1
ATOM 6323 O O . ASP A 1 905 ? 55.495 11.618 7.943 1.00 82.00 905 ASP A O 1
ATOM 6327 N N . GLU A 1 906 ? 57.695 11.242 8.148 1.00 83.00 906 GLU A N 1
ATOM 6328 C CA . GLU A 1 906 ? 57.648 9.862 7.651 1.00 83.00 906 GLU A CA 1
ATOM 6329 C C . GLU A 1 906 ? 57.325 8.809 8.725 1.00 83.00 906 GLU A C 1
ATOM 6331 O O . GLU A 1 906 ? 57.317 7.605 8.426 1.00 83.00 906 GLU A O 1
ATOM 6336 N N . THR A 1 907 ? 57.043 9.212 9.968 1.00 86.06 907 THR A N 1
ATOM 6337 C CA . THR A 1 907 ? 56.708 8.258 11.029 1.00 86.06 907 THR A CA 1
ATOM 6338 C C . THR A 1 907 ? 55.475 7.419 10.643 1.00 86.06 907 THR A C 1
ATOM 6340 O O . THR A 1 907 ? 54.478 7.950 10.141 1.00 86.06 907 THR A O 1
ATOM 6343 N N . PRO A 1 908 ? 55.497 6.081 10.840 1.00 83.25 908 PRO A N 1
ATOM 6344 C CA . PRO A 1 908 ? 54.431 5.200 10.356 1.00 83.25 908 PRO A CA 1
ATOM 6345 C C . PRO A 1 908 ? 52.997 5.589 10.772 1.00 83.25 908 PRO A C 1
ATOM 6347 O O . PRO A 1 908 ? 52.118 5.481 9.913 1.00 83.25 908 PRO A O 1
ATOM 6350 N N . PRO A 1 909 ? 52.735 6.058 12.014 1.00 81.00 909 PRO A N 1
ATOM 6351 C CA . PRO A 1 909 ? 51.396 6.476 12.435 1.00 81.00 909 PRO A CA 1
ATOM 6352 C C . PRO A 1 909 ? 50.926 7.765 11.747 1.00 81.00 909 PRO A C 1
ATOM 6354 O O . PRO A 1 909 ? 49.798 7.817 11.262 1.00 81.00 909 PRO A O 1
ATOM 6357 N N . VAL A 1 910 ? 51.796 8.775 11.628 1.00 82.31 910 VAL A N 1
ATOM 6358 C CA . VAL A 1 910 ? 51.479 10.058 10.971 1.00 82.31 910 VAL A CA 1
ATOM 6359 C C . VAL A 1 910 ? 51.233 9.846 9.478 1.00 82.31 910 VAL A C 1
ATOM 6361 O O . VAL A 1 910 ? 50.228 10.299 8.929 1.00 82.31 910 VAL A O 1
ATOM 6364 N N . ARG A 1 911 ? 52.076 9.035 8.829 1.00 83.88 911 ARG A N 1
ATOM 6365 C CA . ARG A 1 911 ? 51.929 8.666 7.415 1.00 83.88 911 ARG A CA 1
ATOM 6366 C C . ARG A 1 911 ? 50.624 7.921 7.120 1.00 83.88 911 ARG A C 1
ATOM 6368 O O . ARG A 1 911 ? 50.084 8.067 6.024 1.00 83.88 911 ARG A O 1
ATOM 6375 N N . ALA A 1 912 ? 50.123 7.114 8.056 1.00 80.69 912 ALA A N 1
ATOM 6376 C CA . ALA A 1 912 ? 48.839 6.432 7.903 1.00 80.69 912 ALA A CA 1
ATOM 6377 C C . ALA A 1 912 ? 47.668 7.428 7.910 1.00 80.69 912 ALA A C 1
ATOM 6379 O O . ALA A 1 912 ? 46.831 7.373 7.012 1.00 80.69 912 ALA A O 1
ATOM 6380 N N . VAL A 1 913 ? 47.665 8.385 8.846 1.00 82.12 913 VAL A N 1
ATOM 6381 C CA . VAL A 1 913 ? 46.631 9.433 8.942 1.00 82.12 913 VAL A CA 1
ATOM 6382 C C . VAL A 1 913 ? 46.647 10.344 7.710 1.00 82.12 913 VAL A C 1
ATOM 6384 O O . VAL A 1 913 ? 45.599 10.624 7.132 1.00 82.12 913 VAL A O 1
ATOM 6387 N N . VAL A 1 914 ? 47.832 10.754 7.243 1.00 84.06 914 VAL A N 1
ATOM 6388 C CA . VAL A 1 914 ? 47.969 11.598 6.042 1.00 84.06 914 VAL A CA 1
ATOM 6389 C C . VAL A 1 914 ? 47.474 10.875 4.784 1.00 84.06 914 VAL A C 1
ATOM 6391 O O . VAL A 1 914 ? 46.760 11.466 3.972 1.00 84.06 914 VAL A O 1
ATOM 6394 N N . ARG A 1 915 ? 47.801 9.587 4.617 1.00 82.25 915 ARG A N 1
ATOM 6395 C CA . ARG A 1 915 ? 47.322 8.794 3.472 1.00 82.25 915 ARG A CA 1
ATOM 6396 C C . ARG A 1 915 ? 45.817 8.557 3.520 1.00 82.25 915 ARG A C 1
ATOM 6398 O O . ARG A 1 915 ? 45.190 8.644 2.471 1.00 82.25 915 ARG A O 1
ATOM 6405 N N . ASP A 1 916 ? 45.257 8.291 4.699 1.00 80.50 916 ASP A N 1
ATOM 6406 C CA . ASP A 1 916 ? 43.815 8.090 4.877 1.00 80.50 916 ASP A CA 1
ATOM 6407 C C . ASP A 1 916 ? 43.017 9.363 4.565 1.00 80.50 916 ASP A C 1
ATOM 6409 O O . ASP A 1 916 ? 42.044 9.315 3.816 1.00 80.50 916 ASP A O 1
ATOM 6413 N N . ALA A 1 917 ? 43.466 10.524 5.049 1.00 81.38 917 ALA A N 1
ATOM 6414 C CA . ALA A 1 917 ? 42.819 11.798 4.747 1.00 81.38 917 ALA A CA 1
ATOM 6415 C C . ALA A 1 917 ? 42.949 12.186 3.259 1.00 81.38 917 ALA A C 1
ATOM 6417 O O . ALA A 1 917 ? 42.003 12.709 2.674 1.00 81.38 917 ALA A O 1
ATOM 6418 N N . SER A 1 918 ? 44.080 11.870 2.616 1.00 82.38 918 SER A N 1
ATOM 6419 C CA . SER A 1 918 ? 44.348 12.247 1.217 1.00 82.38 918 SER A CA 1
ATOM 6420 C C . SER A 1 918 ? 43.545 11.465 0.169 1.00 82.38 918 SER A C 1
ATOM 6422 O O . SER A 1 918 ? 43.362 11.956 -0.942 1.00 82.38 918 SER A O 1
ATOM 6424 N N . VAL A 1 919 ? 43.075 10.251 0.482 1.00 80.25 919 VAL A N 1
ATOM 6425 C CA . VAL A 1 919 ? 42.282 9.423 -0.455 1.00 80.25 919 VAL A CA 1
ATOM 6426 C C . VAL A 1 919 ? 40.777 9.686 -0.379 1.00 80.25 919 VAL A C 1
ATOM 6428 O O . VAL A 1 919 ? 40.014 9.171 -1.200 1.00 80.25 919 VAL A O 1
ATOM 6431 N N . ARG A 1 920 ? 40.327 10.478 0.599 1.00 79.25 920 ARG A N 1
ATOM 6432 C CA . ARG A 1 920 ? 38.912 10.812 0.779 1.00 79.25 920 ARG A CA 1
ATOM 6433 C C . ARG A 1 920 ? 38.491 11.894 -0.214 1.00 79.25 920 ARG A C 1
ATOM 6435 O O . ARG A 1 920 ? 39.248 12.800 -0.536 1.00 79.25 920 ARG A O 1
ATOM 6442 N N . LYS A 1 921 ? 37.249 11.821 -0.702 1.00 80.12 921 LYS A N 1
ATOM 6443 C CA . LYS A 1 921 ? 36.689 12.844 -1.606 1.00 80.12 921 LYS A CA 1
ATOM 6444 C C . LYS A 1 921 ? 36.455 14.184 -0.889 1.00 80.12 921 LYS A C 1
ATOM 6446 O O . LYS A 1 921 ? 36.519 15.234 -1.514 1.00 80.12 921 LYS A O 1
ATOM 6451 N N . TYR A 1 922 ? 36.170 14.122 0.405 1.00 83.81 922 TYR A N 1
ATOM 6452 C CA . TYR A 1 922 ? 35.963 15.243 1.316 1.00 83.81 922 TYR A CA 1
ATOM 6453 C C . TYR A 1 922 ? 36.257 14.764 2.742 1.00 83.81 922 TYR A C 1
ATOM 6455 O O . TYR A 1 922 ? 36.213 13.559 3.012 1.00 83.81 922 TYR A O 1
ATOM 6463 N N . ILE A 1 923 ? 36.554 15.694 3.643 1.00 85.06 923 ILE A N 1
ATOM 6464 C CA . ILE A 1 923 ? 36.708 15.424 5.072 1.00 85.06 923 ILE A CA 1
ATOM 6465 C C . ILE A 1 923 ? 35.430 15.852 5.773 1.00 85.06 923 ILE A C 1
ATOM 6467 O O . ILE A 1 923 ? 35.007 16.996 5.637 1.00 85.06 923 ILE A O 1
ATOM 6471 N N . ASP A 1 924 ? 34.821 14.912 6.485 1.00 83.31 924 ASP A N 1
ATOM 6472 C CA . ASP A 1 924 ? 33.658 15.156 7.328 1.00 83.31 924 ASP A CA 1
ATOM 6473 C C . ASP A 1 924 ? 34.137 15.504 8.740 1.00 83.31 924 ASP A C 1
ATOM 6475 O O . ASP A 1 924 ? 34.757 14.666 9.404 1.00 83.31 924 ASP A O 1
ATOM 6479 N N . LEU A 1 925 ? 33.909 16.751 9.160 1.00 81.31 925 LEU A N 1
ATOM 6480 C CA . LEU A 1 925 ? 34.316 17.243 10.479 1.00 81.31 925 LEU A CA 1
ATOM 6481 C C . LEU A 1 925 ? 33.481 16.634 11.614 1.00 81.31 925 LEU A C 1
ATOM 6483 O O . LEU A 1 925 ? 33.967 16.563 12.739 1.00 81.31 925 LEU A O 1
ATOM 6487 N N . ASP A 1 926 ? 32.288 16.110 11.313 1.00 78.94 926 ASP A N 1
ATOM 6488 C CA . ASP A 1 926 ? 31.407 15.467 12.294 1.00 78.94 926 ASP A CA 1
ATOM 6489 C C . ASP A 1 926 ? 31.731 13.967 12.487 1.00 78.94 926 ASP A C 1
ATOM 6491 O O . ASP A 1 926 ? 31.072 13.261 13.256 1.00 78.94 926 ASP A O 1
ATOM 6495 N N . ASN A 1 927 ? 32.756 13.444 11.799 1.00 80.38 927 ASN A N 1
ATOM 6496 C CA . ASN A 1 927 ? 33.151 12.044 11.913 1.00 80.38 927 ASN A CA 1
ATOM 6497 C C . ASN A 1 927 ? 33.778 11.739 13.288 1.00 80.38 927 ASN A C 1
ATOM 6499 O O . ASN A 1 927 ? 34.840 12.259 13.637 1.00 80.38 927 ASN A O 1
ATOM 6503 N N . ALA A 1 928 ? 33.173 10.798 14.019 1.00 74.38 928 ALA A N 1
ATOM 6504 C CA . ALA A 1 928 ? 33.610 10.351 15.342 1.00 74.38 928 ALA A CA 1
ATOM 6505 C C . ALA A 1 928 ? 35.052 9.800 15.392 1.00 74.38 928 ALA A C 1
ATOM 6507 O O . ALA A 1 928 ? 35.673 9.822 16.454 1.00 74.38 928 ALA A O 1
ATOM 6508 N N . ASP A 1 929 ? 35.605 9.346 14.262 1.00 75.81 929 ASP A N 1
ATOM 6509 C CA . ASP A 1 929 ? 36.976 8.824 14.179 1.00 75.81 929 ASP A CA 1
ATOM 6510 C C . ASP A 1 929 ? 38.041 9.924 13.967 1.00 75.81 929 ASP A C 1
ATOM 6512 O O . ASP A 1 929 ? 39.238 9.688 14.160 1.00 75.81 929 ASP A O 1
ATOM 6516 N N . LEU A 1 930 ? 37.640 11.142 13.577 1.00 79.75 930 LEU A N 1
ATOM 6517 C CA . LEU A 1 930 ? 38.568 12.235 13.255 1.00 79.75 930 LEU A CA 1
ATOM 6518 C C . LEU A 1 930 ? 39.368 12.743 14.475 1.00 79.75 930 LEU A C 1
ATOM 6520 O O . LEU A 1 930 ? 40.583 12.932 14.341 1.00 79.75 930 LEU A O 1
ATOM 6524 N N . PRO A 1 931 ? 38.770 12.891 15.679 1.00 81.81 931 PRO A N 1
ATOM 6525 C CA . PRO A 1 931 ? 39.511 13.250 16.889 1.00 81.81 931 PRO A CA 1
ATOM 6526 C C . PRO A 1 931 ? 40.615 12.244 17.243 1.00 81.81 931 PRO A C 1
ATOM 6528 O O . PRO A 1 931 ? 41.689 12.641 17.694 1.00 81.81 931 PRO A O 1
ATOM 6531 N N . ALA A 1 932 ? 40.397 10.949 16.985 1.00 80.69 932 ALA A N 1
ATOM 6532 C CA . ALA A 1 932 ? 41.408 9.915 17.207 1.00 80.69 932 ALA A CA 1
ATOM 6533 C C . ALA A 1 932 ? 42.589 10.051 16.228 1.00 80.69 932 ALA A C 1
ATOM 6535 O O . ALA A 1 932 ? 43.744 9.891 16.625 1.00 80.69 932 ALA A O 1
ATOM 6536 N N . GLY A 1 933 ? 42.321 10.417 14.969 1.00 78.69 933 GLY A N 1
ATOM 6537 C CA . GLY A 1 933 ? 43.358 10.729 13.981 1.00 78.69 933 GLY A CA 1
ATOM 6538 C C . GLY A 1 933 ? 44.197 11.958 14.353 1.00 78.69 933 GLY A C 1
ATOM 6539 O O . GLY A 1 933 ? 45.421 11.930 14.223 1.00 78.69 933 GLY A O 1
ATOM 6540 N N . LEU A 1 934 ? 43.567 13.013 14.881 1.00 82.50 934 LEU A N 1
ATOM 6541 C CA . LEU A 1 934 ? 44.263 14.214 15.364 1.00 82.50 934 LEU A CA 1
ATOM 6542 C C . LEU A 1 934 ? 45.096 13.927 16.627 1.00 82.50 934 LEU A C 1
ATOM 6544 O O . LEU A 1 934 ? 46.222 14.410 16.745 1.00 82.50 934 LEU A O 1
ATOM 6548 N N . ALA A 1 935 ? 44.612 13.070 17.529 1.00 81.75 935 ALA A N 1
ATOM 6549 C CA . ALA A 1 935 ? 45.367 12.655 18.713 1.00 81.75 935 ALA A CA 1
ATOM 6550 C C . ALA A 1 935 ? 46.680 11.924 18.359 1.00 81.75 935 ALA A C 1
ATOM 6552 O O . ALA A 1 935 ? 47.687 12.094 19.047 1.00 81.75 935 ALA A O 1
ATOM 6553 N N . ILE A 1 936 ? 46.708 11.163 17.255 1.00 82.62 936 ILE A N 1
ATOM 6554 C CA . ILE A 1 936 ? 47.933 10.517 16.746 1.00 82.62 936 ILE A CA 1
ATOM 6555 C C . ILE A 1 936 ? 48.973 11.565 16.315 1.00 82.62 936 ILE A C 1
ATOM 6557 O O . ILE A 1 936 ? 50.163 11.390 16.574 1.00 82.62 936 ILE A O 1
ATOM 6561 N N . LEU A 1 937 ? 48.538 12.671 15.703 1.00 80.31 937 LEU A N 1
ATOM 6562 C CA . LEU A 1 937 ? 49.424 13.766 15.292 1.00 80.31 937 LEU A CA 1
ATOM 6563 C C . LEU A 1 937 ? 49.968 14.550 16.499 1.00 80.31 937 LEU A C 1
ATOM 6565 O O . LEU A 1 937 ? 51.150 14.895 16.516 1.00 80.31 937 LEU A O 1
ATOM 6569 N N . GLN A 1 938 ? 49.149 14.767 17.536 1.00 82.56 938 GLN A N 1
ATOM 6570 C CA . GLN A 1 938 ? 49.601 15.370 18.800 1.00 82.56 938 GLN A CA 1
ATOM 6571 C C . GLN A 1 938 ? 50.622 14.483 19.523 1.00 82.56 938 GLN A C 1
ATOM 6573 O O . GLN A 1 938 ? 51.645 14.973 19.999 1.00 82.56 938 GLN A O 1
ATOM 6578 N N . ALA A 1 939 ? 50.384 13.168 19.564 1.00 81.69 939 ALA A N 1
ATOM 6579 C CA . ALA A 1 939 ? 51.297 12.204 20.176 1.00 81.69 939 ALA A CA 1
ATOM 6580 C C . ALA A 1 939 ? 52.652 12.112 19.447 1.00 81.69 939 ALA A C 1
ATOM 6582 O O . ALA A 1 939 ? 53.662 11.790 20.070 1.00 81.69 939 ALA A O 1
ATOM 6583 N N . ALA A 1 940 ? 52.688 12.431 18.150 1.00 78.44 940 ALA A N 1
ATOM 6584 C CA . ALA A 1 940 ? 53.913 12.523 17.357 1.00 78.44 940 ALA A CA 1
ATOM 6585 C C . ALA A 1 940 ? 54.694 13.842 17.563 1.00 78.44 940 ALA A C 1
ATOM 6587 O O . ALA A 1 940 ? 55.767 14.011 16.990 1.00 78.44 940 ALA A O 1
ATOM 6588 N N . GLY A 1 941 ? 54.198 14.758 18.406 1.00 78.81 941 GLY A N 1
ATOM 6589 C CA . GLY A 1 941 ? 54.887 16.000 18.771 1.00 78.81 941 GLY A CA 1
ATOM 6590 C C . GLY A 1 941 ? 54.525 17.218 17.918 1.00 78.81 941 GLY A C 1
ATOM 6591 O O . GLY A 1 941 ? 55.155 18.265 18.067 1.00 78.81 941 GLY A O 1
ATOM 6592 N N . HIS A 1 942 ? 53.509 17.124 17.051 1.00 80.69 942 HIS A N 1
ATOM 6593 C CA . HIS A 1 942 ? 53.011 18.276 16.294 1.00 80.69 942 HIS A CA 1
ATOM 6594 C C . HIS A 1 942 ? 52.093 19.131 17.172 1.00 80.69 942 HIS A C 1
ATOM 6596 O O . HIS A 1 942 ? 51.110 18.640 17.728 1.00 80.69 942 HIS A O 1
ATOM 6602 N N . ALA A 1 943 ? 52.400 20.425 17.286 1.00 77.19 943 ALA A N 1
ATOM 6603 C CA . ALA A 1 943 ? 51.631 21.387 18.076 1.00 77.19 943 ALA A CA 1
ATOM 6604 C C . ALA A 1 943 ? 50.335 21.795 17.353 1.00 77.19 943 ALA A C 1
ATOM 6606 O O . ALA A 1 943 ? 50.218 22.906 16.839 1.00 77.19 943 ALA A O 1
ATOM 6607 N N . ILE A 1 944 ? 49.384 20.864 17.275 1.00 80.50 944 ILE A N 1
ATOM 6608 C CA . ILE A 1 944 ? 48.059 21.085 16.692 1.00 80.50 944 ILE A CA 1
ATOM 6609 C C . ILE A 1 944 ? 47.012 21.284 17.789 1.00 80.50 944 ILE A C 1
ATOM 6611 O O . ILE A 1 944 ? 47.095 20.667 18.856 1.00 80.50 944 ILE A O 1
ATOM 6615 N N . ASP A 1 945 ? 46.014 22.114 17.496 1.00 81.00 945 ASP A N 1
ATOM 6616 C CA . ASP A 1 945 ? 44.837 22.332 18.335 1.00 81.00 945 ASP A CA 1
ATOM 6617 C C . ASP A 1 945 ? 43.608 21.681 17.666 1.00 81.00 945 ASP A C 1
ATOM 6619 O O . ASP A 1 945 ? 43.058 22.239 16.714 1.00 81.00 945 ASP A O 1
ATOM 6623 N N . PRO A 1 946 ? 43.189 20.480 18.112 1.00 78.88 946 PRO A N 1
ATOM 6624 C CA . PRO A 1 946 ? 42.075 19.752 17.516 1.00 78.88 946 PRO A CA 1
ATOM 6625 C C . PRO A 1 946 ? 40.748 20.501 17.613 1.00 78.88 946 PRO A C 1
ATOM 6627 O O . PRO A 1 946 ? 39.957 20.421 16.678 1.00 78.88 946 PRO A O 1
ATOM 6630 N N . ALA A 1 947 ? 40.522 21.248 18.698 1.00 76.31 947 ALA A N 1
ATOM 6631 C CA . ALA A 1 947 ? 39.298 22.022 18.880 1.00 76.31 947 ALA A CA 1
ATOM 6632 C C . ALA A 1 947 ? 39.259 23.192 17.889 1.00 76.31 947 ALA A C 1
ATOM 6634 O O . ALA A 1 947 ? 38.253 23.415 17.225 1.00 76.31 947 ALA A O 1
ATOM 6635 N N . ALA A 1 948 ? 40.391 23.872 17.678 1.00 76.81 948 ALA A N 1
ATOM 6636 C CA . ALA A 1 948 ? 40.478 24.932 16.672 1.00 76.81 948 ALA A CA 1
ATOM 6637 C C . ALA A 1 948 ? 40.312 24.428 15.223 1.00 76.81 948 ALA A C 1
ATOM 6639 O O . ALA A 1 948 ? 39.921 25.203 14.356 1.00 76.81 948 ALA A O 1
ATOM 6640 N N . ILE A 1 949 ? 40.604 23.155 14.937 1.00 80.44 949 ILE A N 1
ATOM 6641 C CA . ILE A 1 949 ? 40.464 22.567 13.591 1.00 80.44 949 ILE A CA 1
ATOM 6642 C C . ILE A 1 949 ? 39.029 22.082 13.338 1.00 80.44 949 ILE A C 1
ATOM 6644 O O . ILE A 1 949 ? 38.498 22.295 12.242 1.00 80.44 949 ILE A O 1
ATOM 6648 N N . LEU A 1 950 ? 38.426 21.436 14.340 1.00 81.94 950 LEU A N 1
ATOM 6649 C CA . LEU A 1 950 ? 37.093 20.833 14.277 1.00 81.94 950 LEU A CA 1
ATOM 6650 C C . LEU A 1 950 ? 35.974 21.865 14.441 1.00 81.94 950 LEU A C 1
ATOM 6652 O O . LEU A 1 950 ? 35.023 21.855 13.668 1.00 81.94 950 LEU A O 1
ATOM 6656 N N . ASP A 1 951 ? 36.122 22.791 15.387 1.00 79.25 951 ASP A N 1
ATOM 6657 C CA . ASP A 1 951 ? 35.044 23.705 15.781 1.00 79.25 951 ASP A CA 1
ATOM 6658 C C . ASP A 1 951 ? 35.093 25.047 15.025 1.00 79.25 951 ASP A C 1
ATOM 6660 O O . ASP A 1 951 ? 34.231 25.912 15.205 1.00 79.25 951 ASP A O 1
ATOM 6664 N N . ALA A 1 952 ? 36.101 25.254 14.165 1.00 79.06 952 ALA A N 1
ATOM 6665 C CA . ALA A 1 952 ? 36.210 26.470 13.366 1.00 79.06 952 ALA A CA 1
ATOM 6666 C C . ALA A 1 952 ? 35.109 26.553 12.289 1.00 79.06 952 ALA A C 1
ATOM 6668 O O . ALA A 1 952 ? 34.924 25.605 11.512 1.00 79.06 952 ALA A O 1
ATOM 6669 N N . PRO A 1 953 ? 34.427 27.711 12.160 1.00 78.38 953 PRO A N 1
ATOM 6670 C CA . PRO A 1 953 ? 33.334 27.881 11.210 1.00 78.38 953 PRO A CA 1
ATOM 6671 C C . PRO A 1 953 ? 33.814 27.718 9.762 1.00 78.38 953 PRO A C 1
ATOM 6673 O O . PRO A 1 953 ? 34.746 28.404 9.330 1.00 78.38 953 PRO A O 1
ATOM 6676 N N . ILE A 1 954 ? 33.144 26.839 9.007 1.00 80.25 954 ILE A N 1
ATOM 6677 C CA . ILE A 1 954 ? 33.450 26.554 7.596 1.00 80.25 954 ILE A CA 1
ATOM 6678 C C . ILE A 1 954 ? 33.252 27.798 6.735 1.00 80.25 954 ILE A C 1
ATOM 6680 O O . ILE A 1 954 ? 32.175 28.396 6.704 1.00 80.25 954 ILE A O 1
ATOM 6684 N N . GLN A 1 955 ? 34.296 28.168 6.003 1.00 79.38 955 GLN A N 1
ATOM 6685 C CA . GLN A 1 955 ? 34.257 29.261 5.046 1.00 79.38 955 GLN A CA 1
ATOM 6686 C C . GLN A 1 955 ? 33.766 28.764 3.674 1.00 79.38 955 GLN A C 1
ATOM 6688 O O . GLN A 1 955 ? 34.062 27.635 3.284 1.00 79.38 955 GLN A O 1
ATOM 6693 N N . PRO A 1 956 ? 33.084 29.599 2.865 1.00 73.94 956 PRO A N 1
ATOM 6694 C CA . PRO A 1 956 ? 32.519 29.170 1.579 1.00 73.94 956 PRO A CA 1
ATOM 6695 C C . PRO A 1 956 ? 33.517 28.570 0.571 1.00 73.94 956 PRO A C 1
ATOM 6697 O O . PRO A 1 956 ? 33.109 27.818 -0.305 1.00 73.94 956 PRO A O 1
ATOM 6700 N N . HIS A 1 957 ? 34.809 28.900 0.676 1.00 77.12 957 HIS A N 1
ATOM 6701 C CA . HIS A 1 957 ? 35.871 28.374 -0.193 1.00 77.12 957 HIS A CA 1
ATOM 6702 C C . HIS A 1 957 ? 36.446 27.028 0.281 1.00 77.12 957 HIS A C 1
ATOM 6704 O O . HIS A 1 957 ? 37.232 26.419 -0.439 1.00 77.12 957 HIS A O 1
ATOM 6710 N N . GLU A 1 958 ? 36.091 26.577 1.487 1.00 77.88 958 GLU A N 1
ATOM 6711 C CA . GLU A 1 958 ? 36.543 25.302 2.051 1.00 77.88 958 GLU A CA 1
ATOM 6712 C C . GLU A 1 958 ? 35.633 24.132 1.649 1.00 77.88 958 GLU A C 1
ATOM 6714 O O . GLU A 1 958 ? 36.038 22.980 1.794 1.00 77.88 958 GLU A O 1
ATOM 6719 N N . LEU A 1 959 ? 34.435 24.413 1.123 1.00 78.56 959 LEU A N 1
ATOM 6720 C CA . LEU A 1 959 ? 33.462 23.412 0.680 1.00 78.56 959 LEU A CA 1
ATOM 6721 C C . LEU A 1 959 ? 33.974 22.641 -0.565 1.00 78.56 959 LEU A C 1
ATOM 6723 O O . LEU A 1 959 ? 34.556 23.264 -1.456 1.00 78.56 959 LEU A O 1
ATOM 6727 N N . PRO A 1 960 ? 33.796 21.306 -0.628 1.00 69.94 960 PRO A N 1
ATOM 6728 C CA . PRO A 1 960 ? 34.316 20.439 -1.696 1.00 69.94 960 PRO A CA 1
ATOM 6729 C C . PRO A 1 960 ? 33.582 20.517 -3.043 1.00 69.94 960 PRO A C 1
ATOM 6731 O O . PRO A 1 960 ? 32.381 20.879 -3.076 1.00 69.94 960 PRO A O 1
#

Radius of gyration: 62.47 Å; Cα contacts (8 Å, |Δi|>4): 1732; chains: 1; bounding box: 173×67×170 Å